Protein 8W90 (pdb70)

Organism: Homo sapiens (NCBI:txid9606)

Secondary structure (DSSP, 8-state):
---EEEE--EEEETT--EEEEEEE--TTS-EEEEEE-TTS--EEEEEE-TTSS-EEE-GGGTTT-EEEEETTTTEEEEEE-S--GGG-EEEEEEE--TT--TTT----SEE---EEEEEE-/-EEEEEETTS-EEE--B-SSSS---EEEEETT--EEEETTEE---SS--TTTTTEE--GGGGGGTB--EEE-S--GGG-EEEEEEETTEEEEEEEEEEEEEES-SS-EETT--EEEEEE--TT---EEEEE-TT--EEEESSEEEES---GGG-EEEEEEEEETTEEEEEEEEE-EE-/----EEEEE--EEEETT--EEEEEEEE----SS-EEEEEE-TTS--EEEEEE-TTSS-EEE-GGGTTT-EEEEETTTTEEEEEE-S--GGG-EEEEEEE--TT--TTT----SEE---EEEEEE-/-EEEEEETTS-EEE--B-----EEEEETT--EEEETTEE----TT-EE--GGGGGGTB--EEE-S--GGG-EEEEEEETTEEEEEEEEEEEEEE----EETTS-EEEEEE--TT---EEEEE-TTS-EEEESSEEEESS--GGG-EEEEEEEEETTEEEEEEEEE-EE-/--EEEEE---EEETT--EEEEEEEE-TTGGGS-EEEEEE-TTS--EEEEEE-TTSS-EEE-GGGTTT-EEEEETTTTEEEEEE-S--GGG-EEEEEEE--TT--TTT----SEE---EEEEEE-/-EEEEEETTS-EEE--B---EEEEETT--EEEE--TTTTSEE--HHHHTTTB--EEE-S--GGG-EEEEEEETTEEEEEEEEEEEEEESS-SEE-TT--EEEEEE--TT---EEEEE-SSS-EEE-SSEEEE------EEEEEEEEETTEEEEEEEEEEE-

Nearest PDB structures (foldseek):
  8w90-assembly2_C  TM=1.008E+00  e=2.886E-25  Vicugna pacos
  8w90-assembly3_E  TM=9.971E-01  e=1.646E-23  Vicugna pacos
  8w90-assembly1_A  TM=9.987E-01  e=4.840E-23  Vicugna pacos
  8stl-assembly4_D  TM=9.231E-01  e=1.331E-16  Lama glama
  5wnb-assembly1_H  TM=8.657E-01  e=1.473E-13  Homo sapiens

InterPro domains:
  IPR000973 T-cell surface antigen CD4 [PR00692] (210-230)
  IPR000973 T-cell surface antigen CD4 [PR00692] (237-254)
  IPR000973 T-cell surface antigen CD4 [PR00692] (271-286)
  IPR000973 T-cell surface antigen CD4 [PR00692] (286-302)
  IPR000973 T-cell surface antigen CD4 [PR00692] (308-323)
  IPR000973 T-cell surface antigen CD4 [PR00692] (356-373)
  IPR003598 Immunoglobulin subtype 2 [SM00408] (32-116)
  IPR003598 Immunoglobulin subtype 2 [SM00408] (134-191)
  IPR003599 Immunoglobulin domain subtype [SM00409] (26-123)
  IPR003599 Immunoglobulin domain subtype [SM00409] (128-202)
  IPR003599 Immunoglobulin domain subtype [SM00409] (208-317)
  IPR007110 Immunoglobulin-like domain [PS50835] (20-119)
  IPR008424 Immunoglobulin C2-set [PF05790] (126-202)
  IPR008424 Immunoglobulin C2-set [PF05790] (317-389)
  IPR013106 Immunoglobulin V-set domain [SM00406] (36-111)
  IPR013151 Immunoglobulin-like beta-sandwich domain [PF00047] (29-119)
  IPR013783 Immunoglobulin-like fold [G3DSA:2.60.40.10] (23-123)
  IPR013783 Immunoglobulin-like fold [G3DSA:2.60.40.10] (124-198)
  IPR013783 Immunoglobulin-like fold [G3DSA:2.60.40.10] (206-316)
  IPR013783 Immunoglobulin-like fold [G3DSA:2.60.40.10] (317-388)

Sequence (878 aa):
EVQLVESGGGLVQAGGSLRLSCAASISSVAMGWFRQAPEKEREFVAAITWSGDYTNVADSMKGRFTISRDNARKTVSLQLTNLKPEDTAVYYCAADLRGGSIYGTADYVYWGQGTQVTVSSKKVVLGKKGDTVELTCTASQKKSIQFHWKNSNQIKILGNQGSFLTKGPSKLNDRADSRRSLWDQGNFPLIIKNLKIEDSDTYICEVEDQKEEVQLLVFGLTANSDTHLLQGQSLTLTLESPPGSSPSVQCRSPRGKNIQGGKTLSVSQLELQDSGTWTCTVLQNQKKVEFKIDIVVLAMGEVQLVESGGGLVQAGGSLRLSCAASGRISSVAMGWFRQAPEKEREFVAAITWSGDYTNVADSMKGRFTISRDNARKTVSLQLTNLKPEDTAVYYCAADLRGGSIYGTADYVYWGQGTQVTVSSKKVVLGKKGDTVELTCTAKSIQFHWKNSNQIKILGNQGSFLKLNDRADSRRSLWDQGNFPLIIKNLKIEDSDTYICEVEDQKEEVQLLVFGLTANSTHLLQGQSLTLTLESPPGSSPSVQCRSPRGKNIQGGKTLSVSQLELQDSGTWTCTVLQNQKKVEFKIDIVVLAEVQLVESGGGLVQAGGSLRLSCAASGRTISSVAMGWFRQAPEKEREFVAAITWSGDYTNVADSMKGRFTISRDNARKTVSLQLTNLKPEDTAVYYCAADLRGGSIYGTADYVYWGQGTQVTVSSKKVVLGKKGDTVELTCTAIQFHWKNSNQIKILGNSKLNDRADSRRSLWDQGNFPLIIKNLKIEDSDTYICEVEDQKEEVQLLVFGLTANSDTHLLQGQSLTLTLESPPGSSPSVQCRSPRGKNIQGGKTLSVSQLQDSGTWTCTVLQNQKKVEFKIDIVVL

Solvent-accessible surface area: 43364 Å² total; per-residue (Å²): 182,31,107,14,95,20,64,38,30,34,134,26,120,47,52,27,75,28,139,0,29,0,50,6,82,103,52,83,30,9,4,0,0,9,26,70,20,113,188,129,147,127,63,23,0,0,0,4,0,91,38,28,99,20,56,10,14,5,40,82,4,116,83,43,1,82,13,56,37,52,51,103,184,93,26,0,5,0,58,0,47,80,2,77,59,135,2,38,3,37,0,44,0,0,0,29,12,200,62,16,3,0,13,6,31,33,117,7,59,51,81,9,173,23,20,83,0,50,9,43,127,119,54,21,7,19,4,60,108,48,68,73,13,18,0,8,5,46,14,93,102,92,93,50,49,103,8,39,0,31,19,0,19,54,97,98,2,7,2,13,152,27,61,86,25,96,188,39,150,46,63,7,64,125,25,17,90,16,64,146,88,9,17,46,2,0,9,0,4,0,22,0,100,88,3,76,13,70,0,0,1,0,0,0,1,44,9,118,141,109,114,58,40,0,15,0,15,0,0,4,25,74,22,89,40,154,97,92,15,92,82,42,83,54,0,40,3,53,4,71,25,4,25,16,10,60,6,51,6,94,0,108,9,54,125,42,119,65,47,156,31,35,84,75,10,88,27,97,108,0,61,70,119,4,45,28,63,6,10,1,39,0,72,9,81,145,18,148,25,87,16,124,32,106,6,68,9,84,112,213,60,106,49,97,10,96,17,62,38,31,30,134,16,144,35,47,23,66,41,136,0,18,0,49,23,50,26,225,43,53,85,33,9,7,0,0,6,20,67,22,101,188,125,160,126,78,18,0,0,0,4,0,96,30,26,97,22,54,13,16,5,38,68,1,111,83,48,1,79,14,64,39,56,40,98,177,72,16,0,10,0,62,0,47,68,0,93,74,157,5,39,3,37,0,48,0,0,6,33,11,185,53,21,13,0,10,3,27,29,114,6,47,90,84,9,175,23,20,81,0,51,9,49,134,120,28,22,7,21,5,57,111,47,67,81,12,20,0,9,3,41,75,135,61,72,115,10,38,0,32,18,0,20,58,87,102,18,5,3,23,184,25,71,96,227,109,19,123,126,26,13,93,18,64,149,88,10,18,49,17,3,10,0,4,0,24,0,101,84,4,97,10,96,8,0,5,0,4,0,1,48,11,116,130,92,116,53,39,2,15,0,15,0,0,6,23,87,22,83,56,140,91,12,51,81,47,84,53,0,37,5,61,5,80,20,1,24,14,11,69,8,53,3,98,2,110,5,55,66,43,77,81,49,152,30,34,77,85,12,77,18,86,130,4,102,75,125,1,44,29,66,2,9,0,36,0,72,8,76,168,33,134,22,87,17,123,30,105,7,72,7,86,88,99,13,119,4,86,13,62,43,30,30,127,18,110,44,49,25,61,30,135,0,38,0,56,10,57,20,189,64,3,43,80,20,8,2,0,0,15,22,52,35,109,178,150,160,144,76,23,0,0,0,3,0,94,36,26,95,26,56,12,17,6,41,77,1,107,82,36,1,81,14,50,34,52,42,96,170,74,34,0,12,0,46,0,50,78,2,82,62,136,2,50,7,34,0,45,0,0,0,27,10,161,44,8,13,0,14,2,24,21,103,13,60,58,67,10,127,21,18,118,0,49,8,31,115,140,77,23,37,22,5,59,110,45,69,84,20,77,3,85,9,106,84,98,71,6,33,0,41,14,0,18,66,84,127,22,39,37,104,64,134,11,125,122,40,17,84,16,109,196,90,45,58,145,149,15,37,4,3,0,30,0,94,84,4,104,10,97,7,0,6,0,4,10,2,25,22,116,120,122,103,96,55,3,13,0,14,0,0,6,19,91,31,98,62,95,35,115,15,92,136,52,82,64,3,43,5,39,2,79,34,2,29,14,16,78,15,39,1,62,0,100,3,62,153,35,92,75,26,118,24,23,127,63,5,59,2,41,112,20,144,10,51,28,62,5,13,0,36,0,79,11,77,173,99,139,20,79,17,126,24,91,4,57,22,130

Foldseek 3Di:
DKAKAKDWADEAAAQAKTKIKIAMVALQKKKFKWWADPPGDIGGAKIAGSPRPDIDGPPVCPPAKDKGADRVRRMIMIMGGNDDQVPFTFMKMFIHPVPDDRVPDDPGDDIHPTGTHGYDD/DAEDEAEAQAKDKAKDFDPDQAAAWKWKAFPVRHTAAIPVGGPPPPDDDPQPPFWDFDNVRRGGRITMIMGGNDDQVVFTWMWMDGPHDIDIYGYWYKYWDWPDDPAAEFFAKIKIAIHTHPPFWKKKWKAFLVGDIDIDTRIDMGRGDHQSRFAKMKMWIAGPNDIDIDIDGHHYDD/DQDKAKAKDWADEDEAQAKTKMKIFIDGDFLQKKKFKWWDDPPGDIGGAKIAGSVRPDMDGDPVCPPAKDKGADRVRRMIMIMGGNHDQVNWTWMKMFIHPVPDDRVPDDPGDDIHPTGTHGYDD/DAEDEAEAQAKDKAKDFDQAAWKWKDFPVRHTAAIPVGGPPVLPPQWDWDNVCRRVRITMIMGGNDDQVPFTWMWMDGDPDIDIYGYWYKYKDWPDPAAEFQAKIKIAIHTHPPFWKKKWKAFQVGDIDIDTRIDMDGGDDQSRAAKMKMWIAGPNDIDIDIDGHHYYD/DKAKAKDWADEDEQQAKIKMKIAMDDPCQLQKKKAKWWAAPPGDIGGAKIAGSPRPDMDGDPVCPPAKDKGADVVRRMIMIMGGNDDQVPWTWMKMAIHPVPDDRVPDDPGDDIYDTDTHGYDD/DAEDEAEAQAKDKAKDFDAWKFKAWPVRDTPDTCDPLPPQWDFDVVCVVVGITIIMGGNDDQVVFTWMWIAHPNDIDIYTYWYKYKDKPDDQEEEAQAKTKMAMDTHPPFWKWKWKAFPVGDIFTGTRMGMRGGHVSFAKMWMWIAGPNDIDIDIDGHHYD

Structure (mmCIF, N/CA/C/O backbone):
data_8W90
#
_entry.id   8W90
#
_cell.length_a   47.082
_cell.length_b   141.978
_cell.length_c   81.662
_cell.angle_alpha   90.000
_cell.angle_beta   97.931
_cell.angle_gamma   90.000
#
_symmetry.space_group_name_H-M   'P 1 21 1'
#
loop_
_entity.id
_entity.type
_entity.pdbx_description
1 polymer NB457
2 polymer 'T-cell surface glycoprotein CD4'
3 water water
#
loop_
_atom_site.group_PDB
_atom_site.id
_atom_site.type_symbol
_atom_site.label_atom_id
_atom_site.label_alt_id
_atom_site.label_comp_id
_atom_site.label_asym_id
_atom_site.label_entity_id
_atom_site.label_seq_id
_atom_site.pdbx_PDB_ins_code
_atom_site.Cartn_x
_atom_site.Cartn_y
_atom_site.Cartn_z
_atom_site.occupancy
_atom_site.B_iso_or_equiv
_atom_site.auth_seq_id
_atom_site.auth_comp_id
_atom_site.auth_asym_id
_atom_site.auth_atom_id
_atom_site.pdbx_PDB_model_num
ATOM 1 N N . GLU A 1 3 ? 12.91173 46.22944 39.48039 1.000 62.82452 1 GLU A N 1
ATOM 2 C CA . GLU A 1 3 ? 11.77890 47.06487 39.86690 1.000 55.85105 1 GLU A CA 1
ATOM 3 C C . GLU A 1 3 ? 11.48467 48.11793 38.80389 1.000 53.79875 1 GLU A C 1
ATOM 4 O O . GLU A 1 3 ? 12.37458 48.82482 38.33580 1.000 51.86195 1 GLU A O 1
ATOM 10 N N . VAL A 1 4 ? 10.21472 48.21659 38.43813 1.000 51.94025 2 VAL A N 1
ATOM 11 C CA . VAL A 1 4 ? 9.74062 49.14755 37.42447 1.000 45.87348 2 VAL A CA 1
ATOM 12 C C . VAL A 1 4 ? 8.46943 49.78680 37.96484 1.000 41.49506 2 VAL A C 1
ATOM 13 O O . VAL A 1 4 ? 7.62635 49.09638 38.54303 1.000 48.10461 2 VAL A O 1
ATOM 17 N N . GLN A 1 5 ? 8.34903 51.10273 37.81970 1.000 45.87596 3 GLN A N 1
ATOM 18 C CA . GLN A 1 5 ? 7.13090 51.81732 38.17613 1.000 40.39044 3 GLN A CA 1
ATOM 19 C C . GLN A 1 5 ? 6.38301 52.19828 36.90726 1.000 34.99427 3 GLN A C 1
ATOM 20 O O . GLN A 1 5 ? 6.98852 52.66580 35.93953 1.000 40.78478 3 GLN A O 1
ATOM 26 N N . LEU A 1 6 ? 5.06550 51.99633 36.91767 1.000 34.62240 4 LEU A N 1
ATOM 27 C CA . LEU A 1 6 ? 4.20146 52.31749 35.78772 1.000 29.71304 4 LEU A CA 1
ATOM 28 C C . LEU A 1 6 ? 3.11284 53.27428 36.25124 1.000 29.30589 4 LEU A C 1
ATOM 29 O O . LEU A 1 6 ? 2.38915 52.96883 37.20026 1.000 32.19447 4 LEU A O 1
ATOM 34 N N . VAL A 1 7 ? 2.97999 54.40588 35.56146 1.000 30.17428 5 VAL A N 1
ATOM 35 C CA . VAL A 1 7 ? 2.03412 55.46528 35.93585 1.000 31.64088 5 VAL A CA 1
ATOM 36 C C . VAL A 1 7 ? 1.22511 55.80547 34.69423 1.000 32.55718 5 VAL A C 1
ATOM 37 O O . VAL A 1 7 ? 1.78202 56.30903 33.70977 1.000 34.72248 5 VAL A O 1
ATOM 41 N N . GLU A 1 8 ? -0.07676 55.51269 34.72513 1.000 29.83745 6 GLU A N 1
ATOM 42 C CA . GLU A 1 8 ? -0.95334 55.82146 33.60051 1.000 30.96819 6 GLU A CA 1
ATOM 43 C C . GLU A 1 8 ? -1.43029 57.27034 33.66965 1.000 32.36815 6 GLU A C 1
ATOM 44 O O . GLU A 1 8 ? -1.44646 57.89614 34.73128 1.000 32.60916 6 GLU A O 1
ATOM 50 N N . SER A 1 9 ? -1.84236 57.79923 32.52081 1.000 29.75704 7 SER A N 1
ATOM 51 C CA . SER A 1 9 ? -2.50357 59.09830 32.52230 1.000 29.93177 7 SER A CA 1
ATOM 52 C C . SER A 1 9 ? -3.37267 59.21767 31.27957 1.000 29.28154 7 SER A C 1
ATOM 53 O O . SER A 1 9 ? -3.17004 58.51686 30.28591 1.000 28.04936 7 SER A O 1
ATOM 56 N N . GLY A 1 10 ? -4.37415 60.09332 31.36369 1.000 28.74632 8 GLY A N 1
ATOM 57 C CA . GLY A 1 10 ? -5.20800 60.40874 30.22211 1.000 26.36312 8 GLY A CA 1
ATOM 58 C C . GLY A 1 10 ? -6.64684 59.95494 30.33181 1.000 28.12414 8 GLY A C 1
ATOM 59 O O . GLY A 1 10 ? -7.44262 60.28331 29.44555 1.000 22.88096 8 GLY A O 1
ATOM 60 N N . GLY A 1 11 ? -7.00654 59.18544 31.35409 1.000 26.58834 9 GLY A N 1
ATOM 61 C CA . GLY A 1 11 ? -8.39583 58.81506 31.52524 1.000 25.69076 9 GLY A CA 1
ATOM 62 C C . GLY A 1 11 ? -9.25189 60.02335 31.87096 1.000 27.10422 9 GLY A C 1
ATOM 63 O O . GLY A 1 11 ? -8.76780 61.11918 32.15003 1.000 25.61489 9 GLY A O 1
ATOM 64 N N . GLY A 1 12 ? -10.55800 59.80229 31.84191 1.000 23.58999 10 GLY A N 1
ATOM 65 C CA . GLY A 1 12 ? -11.52351 60.82419 32.19359 1.000 26.39274 10 GLY A CA 1
ATOM 66 C C . GLY A 1 12 ? -12.86744 60.49948 31.57036 1.000 26.37009 10 GLY A C 1
ATOM 67 O O . GLY A 1 12 ? -13.11440 59.36951 31.14116 1.000 26.11589 10 GLY A O 1
ATOM 68 N N . LEU A 1 13 ? -13.71767 61.51800 31.52726 1.000 24.46050 11 LEU A N 1
ATOM 69 C CA . LEU A 1 13 ? -15.08292 61.39397 31.04043 1.000 25.33019 11 LEU A CA 1
ATOM 70 C C . LEU A 1 13 ? -15.13384 61.91177 29.60776 1.000 26.97811 11 LEU A C 1
ATOM 71 O O . LEU A 1 13 ? -14.88343 63.09681 29.36553 1.000 25.90307 11 LEU A O 1
ATOM 76 N N . VAL A 1 14 ? -15.48572 61.04198 28.66350 1.000 25.52848 12 VAL A N 1
ATOM 77 C CA . VAL A 1 14 ? -15.38875 61.36653 27.24725 1.000 25.03312 12 VAL A CA 1
ATOM 78 C C . VAL A 1 14 ? -16.70145 61.01593 26.55629 1.000 28.40435 12 VAL A C 1
ATOM 79 O O . VAL A 1 14 ? -17.60148 60.41519 27.14374 1.000 30.65313 12 VAL A O 1
ATOM 83 N N . GLN A 1 15 ? -16.80289 61.40964 25.28908 1.000 28.62730 13 GLN A N 1
ATOM 84 C CA . GLN A 1 15 ? -18.04091 61.29092 24.53012 1.000 29.14653 13 GLN A CA 1
ATOM 85 C C . GLN A 1 15 ? -17.99264 60.09138 23.59199 1.000 31.31174 13 GLN A C 1
ATOM 86 O O . GLN A 1 15 ? -16.96159 59.81152 22.97701 1.000 33.07899 13 GLN A O 1
ATOM 92 N N . ALA A 1 16 ? -19.12634 59.39990 23.47448 1.000 37.00792 14 ALA A N 1
ATOM 93 C CA . ALA A 1 16 ? -19.25228 58.33383 22.49168 1.000 42.53358 14 ALA A CA 1
ATOM 94 C C . ALA A 1 16 ? -18.94019 58.87921 21.10654 1.000 33.81227 14 ALA A C 1
ATOM 95 O O . ALA A 1 16 ? -19.31134 60.00499 20.77159 1.000 32.03582 14 ALA A O 1
ATOM 97 N N . GLY A 1 17 ? -18.22544 58.08216 20.31202 1.000 34.25676 15 GLY A N 1
ATOM 98 C CA . GLY A 1 17 ? -17.78135 58.50377 19.00498 1.000 36.95762 15 GLY A CA 1
ATOM 99 C C . GLY A 1 17 ? -16.45009 59.21555 19.00388 1.000 38.08309 15 GLY A C 1
ATOM 100 O O . GLY A 1 17 ? -15.86865 59.41325 17.93011 1.000 41.47036 15 GLY A O 1
ATOM 101 N N . GLY A 1 18 ? -15.93582 59.58689 20.17397 1.000 34.26211 16 GLY A N 1
ATOM 102 C CA . GLY A 1 18 ? -14.71832 60.35857 20.25442 1.000 36.20402 16 GLY A CA 1
ATOM 103 C C . GLY A 1 18 ? -13.46595 59.50375 20.26302 1.000 33.54211 16 GLY A C 1
ATOM 104 O O . GLY A 1 18 ? -13.49532 58.27170 20.18547 1.000 33.28116 16 GLY A O 1
ATOM 105 N N . SER A 1 19 ? -12.33599 60.19494 20.35896 1.000 35.24488 17 SER A N 1
ATOM 106 C CA . SER A 1 19 ? -11.02932 59.56697 20.43464 1.000 31.64635 17 SER A CA 1
ATOM 107 C C . SER A 1 19 ? -10.33109 60.00584 21.71426 1.000 30.59820 17 SER A C 1
ATOM 108 O O . SER A 1 19 ? -10.58916 61.09299 22.24136 1.000 30.16510 17 SER A O 1
ATOM 111 N N . LEU A 1 20 ? -9.45271 59.14387 22.21418 1.000 31.78808 18 LEU A N 1
ATOM 112 C CA . LEU A 1 20 ? -8.74026 59.38385 23.46014 1.000 30.05314 18 LEU A CA 1
ATOM 113 C C . LEU A 1 20 ? -7.38581 58.69203 23.38033 1.000 32.29150 18 LEU A C 1
ATOM 114 O O . LEU A 1 20 ? -7.30060 57.55177 22.91709 1.000 31.54681 18 LEU A O 1
ATOM 119 N N . ARG A 1 21 ? -6.33242 59.37329 23.82795 1.000 28.91798 19 ARG A N 1
ATOM 120 C CA . ARG A 1 21 ? -4.99996 58.77917 23.87956 1.000 32.68494 19 ARG A CA 1
ATOM 121 C C . ARG A 1 21 ? -4.61155 58.63693 25.34465 1.000 29.89850 19 ARG A C 1
ATOM 122 O O . ARG A 1 21 ? -4.64745 59.61737 26.09565 1.000 32.58443 19 ARG A O 1
ATOM 130 N N . LEU A 1 22 ? -4.30164 57.42007 25.75635 1.000 26.37169 20 LEU A N 1
ATOM 131 C CA . LEU A 1 22 ? -3.79863 57.13457 27.09146 1.000 25.94691 20 LEU A CA 1
ATOM 132 C C . LEU A 1 22 ? -2.29007 56.96041 27.02704 1.000 29.83318 20 LEU A C 1
ATOM 133 O O . LEU A 1 22 ? -1.75295 56.46596 26.03632 1.000 29.09411 20 LEU A O 1
ATOM 138 N N . SER A 1 23 ? -1.61028 57.34754 28.09754 1.000 29.37929 21 SER A N 1
ATOM 139 C CA . SER A 1 23 ? -0.17110 57.20002 28.16378 1.000 28.71305 21 SER A CA 1
ATOM 140 C C . SER A 1 23 ? 0.20773 56.47881 29.44558 1.000 32.23477 21 SER A C 1
ATOM 141 O O . SER A 1 23 ? -0.54670 56.44368 30.42003 1.000 33.14605 21 SER A O 1
ATOM 144 N N . CYS A 1 24 ? 1.39078 55.87843 29.42048 1.000 32.87698 22 CYS A N 1
ATOM 145 C CA . CYS A 1 24 ? 1.93042 55.18295 30.57622 1.000 32.85515 22 CYS A CA 1
ATOM 146 C C . CYS A 1 24 ? 3.40762 55.51085 30.65681 1.000 36.33779 22 CYS A C 1
ATOM 147 O O . CYS A 1 24 ? 4.13707 55.28387 29.68853 1.000 33.63077 22 CYS A O 1
ATOM 150 N N . ALA A 1 25 ? 3.83600 56.08424 31.77998 1.000 36.31417 23 ALA A N 1
ATOM 151 C CA . ALA A 1 25 ? 5.23656 56.42899 31.99480 1.000 39.29758 23 ALA A CA 1
ATOM 152 C C . ALA A 1 25 ? 5.87111 55.35271 32.85925 1.000 40.89254 23 ALA A C 1
ATOM 153 O O . ALA A 1 25 ? 5.31809 54.98258 33.90073 1.000 40.61085 23 ALA A O 1
ATOM 155 N N . ALA A 1 26 ? 7.00969 54.83390 32.40803 1.000 38.94194 24 ALA A N 1
ATOM 156 C CA . ALA A 1 26 ? 7.73314 53.77987 33.10026 1.000 39.84033 24 ALA A CA 1
ATOM 157 C C . ALA A 1 26 ? 8.98461 54.36345 33.74078 1.000 46.84529 24 ALA A C 1
ATOM 158 O O . ALA A 1 26 ? 9.63360 55.24048 33.16379 1.000 47.08399 24 ALA A O 1
ATOM 160 N N . SER A 1 27 ? 9.32083 53.87560 34.93052 1.000 44.49486 25 SER A N 1
ATOM 161 C CA . SER A 1 27 ? 10.49207 54.37024 35.65705 1.000 44.00270 25 SER A CA 1
ATOM 162 C C . SER A 1 27 ? 11.02949 53.29666 36.58933 1.000 54.59813 25 SER A C 1
ATOM 163 O O . SER A 1 27 ? 10.88700 52.10386 36.31914 1.000 54.82227 25 SER A O 1
ATOM 166 N N . ILE A 1 31 ? 11.16654 49.54576 30.74230 1.000 66.27456 29 ILE A N 1
ATOM 167 C CA . ILE A 1 31 ? 12.49212 49.83130 30.20580 1.000 62.70353 29 ILE A CA 1
ATOM 168 C C . ILE A 1 31 ? 12.52133 49.45136 28.72513 1.000 59.95639 29 ILE A C 1
ATOM 169 O O . ILE A 1 31 ? 11.62498 48.76618 28.22556 1.000 58.49860 29 ILE A O 1
ATOM 174 N N . SER A 1 32 ? 13.55676 49.90881 28.02193 1.000 59.60168 30 SER A N 1
ATOM 175 C CA . SER A 1 32 ? 13.62189 49.75813 26.57485 1.000 56.94780 30 SER A CA 1
ATOM 176 C C . SER A 1 32 ? 13.89130 48.32748 26.12251 1.000 56.22941 30 SER A C 1
ATOM 177 O O . SER A 1 32 ? 14.03170 48.10955 24.91526 1.000 55.86324 30 SER A O 1
ATOM 180 N N . SER A 1 33 ? 13.96132 47.35503 27.03430 1.000 58.32230 31 SER A N 1
ATOM 181 C CA . SER A 1 33 ? 14.24473 45.97164 26.67103 1.000 53.99417 31 SER A CA 1
ATOM 182 C C . SER A 1 33 ? 13.06459 45.02244 26.84819 1.000 43.76693 31 SER A C 1
ATOM 183 O O . SER A 1 33 ? 13.21894 43.82338 26.57910 1.000 45.41504 31 SER A O 1
ATOM 186 N N . VAL A 1 34 ? 11.89722 45.49873 27.28434 1.000 42.99799 32 VAL A N 1
ATOM 187 C CA . VAL A 1 34 ? 10.80728 44.58654 27.61607 1.000 32.62608 32 VAL A CA 1
ATOM 188 C C . VAL A 1 34 ? 9.53766 44.94434 26.85485 1.000 35.50036 32 VAL A C 1
ATOM 189 O O . VAL A 1 34 ? 9.28972 46.09822 26.48659 1.000 35.53601 32 VAL A O 1
ATOM 193 N N . ALA A 1 35 ? 8.71267 43.92370 26.64378 1.000 29.50001 33 ALA A N 1
ATOM 194 C CA . ALA A 1 35 ? 7.38482 44.11808 26.08809 1.000 29.56912 33 ALA A CA 1
ATOM 195 C C . ALA A 1 35 ? 6.50731 44.91031 27.05523 1.000 30.27041 33 ALA A C 1
ATOM 196 O O . ALA A 1 35 ? 6.68029 44.85913 28.27943 1.000 28.61905 33 ALA A O 1
ATOM 198 N N . MET A 1 36 ? 5.56931 45.66641 26.49038 1.000 23.91610 34 MET A N 1
ATOM 199 C CA . MET A 1 36 ? 4.58024 46.40247 27.27472 1.000 23.35298 34 MET A CA 1
ATOM 200 C C . MET A 1 36 ? 3.18707 46.17033 26.70322 1.000 26.09738 34 MET A C 1
ATOM 201 O O . MET A 1 36 ? 3.02651 45.84196 25.52122 1.000 26.86624 34 MET A O 1
ATOM 206 N N . GLY A 1 37 ? 2.16571 46.33903 27.55354 1.000 23.95393 35 GLY A N 1
ATOM 207 C CA . GLY A 1 37 ? 0.80855 46.04281 27.13714 1.000 24.33268 35 GLY A CA 1
ATOM 208 C C . GLY A 1 37 ? -0.21049 46.90604 27.85460 1.000 24.29739 35 GLY A C 1
ATOM 209 O O . GLY A 1 37 ? 0.08895 47.55108 28.86509 1.000 22.79375 35 GLY A O 1
ATOM 210 N N . TRP A 1 38 ? -1.42021 46.91704 27.29674 1.000 20.28858 36 TRP A N 1
ATOM 211 C CA . TRP A 1 38 ? -2.58245 47.56264 27.89195 1.000 20.28829 36 TRP A CA 1
ATOM 212 C C . TRP A 1 38 ? -3.68016 46.52786 28.10291 1.000 21.02629 36 TRP A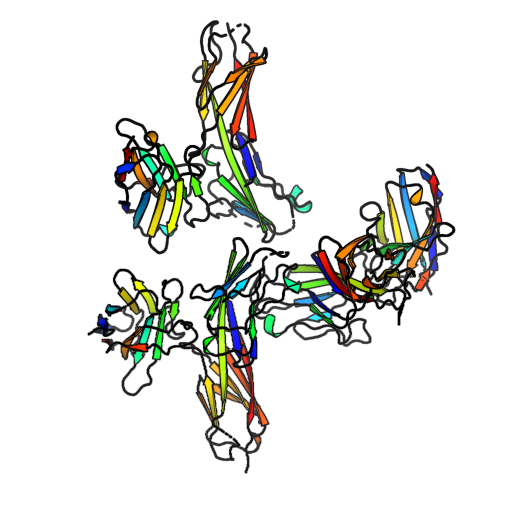 C 1
ATOM 213 O O . TRP A 1 38 ? -3.86726 45.62322 27.27292 1.000 24.13205 36 TRP A O 1
ATOM 224 N N . PHE A 1 39 ? -4.38457 46.67089 29.22020 1.000 21.71718 37 PHE A N 1
ATOM 225 C CA . PHE A 1 39 ? -5.50521 45.83160 29.62454 1.000 19.59020 37 PHE A CA 1
ATOM 226 C C . PHE A 1 39 ? -6.62490 46.74536 30.10048 1.000 20.16870 37 PHE A C 1
ATOM 227 O O . PHE A 1 39 ? -6.40505 47.92792 30.37261 1.000 21.37396 37 PHE A O 1
ATOM 235 N N . ARG A 1 40 ? -7.83901 46.19535 30.22903 1.000 20.60351 38 ARG A N 1
ATOM 236 C CA . ARG A 1 40 ? -8.92190 47.00126 30.78020 1.000 18.99478 38 ARG A CA 1
ATOM 237 C C . ARG A 1 40 ? -9.85725 46.12030 31.59428 1.000 21.25663 38 ARG A C 1
ATOM 238 O O . ARG A 1 40 ? -10.00980 44.92364 31.33381 1.000 22.90941 38 ARG A O 1
ATOM 246 N N . GLN A 1 41 ? -10.50325 46.72914 32.58533 1.000 24.82363 39 GLN A N 1
ATOM 247 C CA . GLN A 1 41 ? -11.44396 45.96811 33.39678 1.000 23.45461 39 GLN A CA 1
ATOM 248 C C . GLN A 1 41 ? -12.61521 46.85931 33.76521 1.000 25.58550 39 GLN A C 1
ATOM 249 O O . GLN A 1 41 ? -12.43157 47.94587 34.32256 1.000 24.66099 39 GLN A O 1
ATOM 255 N N . ALA A 1 42 ? -13.79062 46.40393 33.43997 1.000 23.19589 40 ALA A N 1
ATOM 256 C CA . ALA A 1 42 ? -15.01745 47.05487 33.86932 1.000 23.43252 40 ALA A CA 1
ATOM 257 C C . ALA A 1 42 ? -15.51752 46.43834 35.17545 1.000 26.12725 40 ALA A C 1
ATOM 258 O O . ALA A 1 42 ? -15.05206 45.36569 35.59282 1.000 24.75495 40 ALA A O 1
ATOM 260 N N . PRO A 1 43 ? -16.43625 47.11658 35.87750 1.000 25.48587 41 PRO A N 1
ATOM 261 C CA . PRO A 1 43 ? -16.92935 46.58816 37.15529 1.000 26.84073 41 PRO A CA 1
ATOM 262 C C . PRO A 1 43 ? -17.56757 45.22187 36.99368 1.000 25.46534 41 PRO A C 1
ATOM 263 O O . PRO A 1 43 ? -18.33170 44.97887 36.05370 1.000 28.31122 41 PRO A O 1
ATOM 267 N N . GLU A 1 44 ? -17.22929 44.32835 37.92660 1.000 26.06152 42 GLU A N 1
ATOM 268 C CA . GLU A 1 44 ? -17.76606 42.96404 37.98888 1.000 26.67825 42 GLU A CA 1
ATOM 269 C C . GLU A 1 44 ? -17.63196 42.23801 36.65211 1.000 26.92790 42 GLU A C 1
ATOM 270 O O . GLU A 1 44 ? -18.52218 41.50114 36.22622 1.000 29.03209 42 GLU A O 1
ATOM 276 N N . LYS A 1 45 ? -16.49283 42.43657 35.98811 1.000 24.96033 43 LYS A N 1
ATOM 277 C CA . LYS A 1 45 ? -16.16340 41.71957 34.76674 1.000 29.22714 43 LYS A CA 1
ATOM 278 C C . LYS A 1 45 ? -14.68297 41.37429 34.79771 1.000 25.40684 43 LYS A C 1
ATOM 279 O O . LYS A 1 45 ? -13.88987 42.02545 35.48212 1.000 26.87206 43 LYS A O 1
ATOM 285 N N . GLU A 1 46 ? -14.30549 40.37803 34.00260 1.000 26.08552 44 GLU A N 1
ATOM 286 C CA . GLU A 1 46 ? -12.91076 39.95236 33.97000 1.000 26.16564 44 GLU A CA 1
ATOM 287 C C . GLU A 1 46 ? -12.02527 41.00407 33.30344 1.000 26.06815 44 GLU A C 1
ATOM 288 O O . GLU A 1 46 ? -12.46150 41.76689 32.43659 1.000 27.28855 44 GLU A O 1
ATOM 294 N N . ARG A 1 47 ? -10.76142 41.04622 33.72523 1.000 26.95743 45 ARG A N 1
ATOM 295 C CA . ARG A 1 47 ? -9.78081 41.87663 33.04175 1.000 23.26746 45 ARG A CA 1
ATOM 296 C C . ARG A 1 47 ? -9.53825 41.34152 31.63180 1.000 27.59232 45 ARG A C 1
ATOM 297 O O . ARG A 1 47 ? -9.42919 40.13131 31.41968 1.000 28.00016 45 ARG A O 1
ATOM 305 N N . GLU A 1 48 ? -9.43375 42.25390 30.66709 1.000 24.81336 46 GLU A N 1
ATOM 306 C CA . GLU A 1 48 ? -9.43396 41.91816 29.24701 1.000 26.52855 46 GLU A CA 1
ATOM 307 C C . GLU A 1 48 ? -8.15352 42.43586 28.59830 1.000 22.33247 46 GLU A C 1
ATOM 308 O O . GLU A 1 48 ? -7.76194 43.58683 28.82918 1.000 21.22239 46 GLU A O 1
ATOM 314 N N . PHE A 1 49 ? -7.49456 41.58852 27.80321 1.000 24.35044 47 PHE A N 1
ATOM 315 C CA . PHE A 1 49 ? -6.34050 42.03295 27.02374 1.000 22.50350 47 PHE A CA 1
ATOM 316 C C . PHE A 1 49 ? -6.78218 43.03905 25.96319 1.000 22.10649 47 PHE A C 1
ATOM 317 O O . PHE A 1 49 ? -7.75320 42.80373 25.24010 1.000 24.53218 47 PHE A O 1
ATOM 325 N N . VAL A 1 50 ? -6.06685 44.14969 25.84472 1.000 19.46435 48 VAL A N 1
ATOM 326 C CA . VAL A 1 50 ? -6.34676 45.15590 24.82479 1.000 20.25505 48 VAL A CA 1
ATOM 327 C C . VAL A 1 50 ? -5.25493 45.19081 23.75093 1.000 24.22225 48 VAL A C 1
ATOM 328 O O . VAL A 1 50 ? -5.53912 45.02020 22.56147 1.000 23.12961 48 VAL A O 1
ATOM 332 N N . ALA A 1 51 ? -3.99150 45.36238 24.14960 1.000 22.05956 49 ALA A N 1
ATOM 333 C CA . ALA A 1 51 ? -2.93795 45.49837 23.14127 1.000 19.48861 49 ALA A CA 1
ATOM 334 C C . ALA A 1 51 ? -1.57471 45.26368 23.77145 1.000 22.29187 49 ALA A C 1
ATOM 335 O O . ALA A 1 51 ? -1.39421 45.44686 24.97556 1.000 24.61663 49 ALA A O 1
ATOM 337 N N . ALA A 1 52 ? -0.60748 44.88046 22.92727 1.000 23.38648 50 ALA A N 1
ATOM 338 C CA . ALA A 1 52 ? 0.77541 44.65577 23.34337 1.000 27.13751 50 ALA A CA 1
ATOM 339 C C . ALA A 1 52 ? 1.71315 45.15352 22.25001 1.000 24.16583 50 ALA A C 1
ATOM 340 O O . ALA A 1 52 ? 1.32943 45.25122 21.08259 1.000 22.94606 50 ALA A O 1
ATOM 342 N N . ILE A 1 53 ? 2.95642 45.44594 22.63346 1.000 22.67513 51 ILE A N 1
ATOM 343 C CA . ILE A 1 53 ? 3.97325 45.92001 21.68741 1.000 22.97508 51 ILE A CA 1
ATOM 344 C C . ILE A 1 53 ? 5.33404 45.38068 22.12403 1.000 23.33676 51 ILE A C 1
ATOM 345 O O . ILE A 1 53 ? 5.63008 45.30339 23.32207 1.000 24.04438 51 ILE A O 1
ATOM 350 N N . THR A 1 54 ? 6.14395 44.94592 21.15312 1.000 23.65388 52 THR A N 1
ATOM 351 C CA . THR A 1 54 ? 7.45537 44.40297 21.47938 1.000 26.82051 52 THR A CA 1
ATOM 352 C C . THR A 1 54 ? 8.39658 45.50585 21.95680 1.000 27.73709 52 THR A C 1
ATOM 353 O O . THR A 1 54 ? 8.13559 46.69710 21.80430 1.000 29.01219 52 THR A O 1
ATOM 357 N N . TRP A 1 55 ? 9.53263 45.07541 22.50773 1.000 30.67520 53 TRP A N 1
ATOM 358 C CA . TRP A 1 55 ? 10.50338 46.00799 23.08013 1.000 31.69610 53 TRP A CA 1
ATOM 359 C C . TRP A 1 55 ? 10.94992 47.06739 22.07675 1.000 34.85791 53 TRP A C 1
ATOM 360 O O . TRP A 1 55 ? 11.18102 48.22593 22.44719 1.000 36.78953 53 TRP A O 1
ATOM 371 N N . SER A 1 56 ? 11.07877 46.70169 20.80595 1.000 33.74074 54 SER A N 1
ATOM 372 C CA . SER A 1 56 ? 11.56048 47.63660 19.79680 1.000 34.65393 54 SER A CA 1
ATOM 373 C C . SER A 1 56 ? 10.44648 48.45552 19.16336 1.000 38.13412 54 SER A C 1
ATOM 374 O O . SER A 1 56 ? 10.73797 49.41921 18.44919 1.000 36.93079 54 SER A O 1
ATOM 377 N N . GLY A 1 57 ? 9.18885 48.09666 19.40156 1.000 30.26148 55 GLY A N 1
ATOM 378 C CA . GLY A 1 57 ? 8.07679 48.73051 18.73125 1.000 30.24448 55 GLY A CA 1
ATOM 379 C C . GLY A 1 57 ? 7.77995 48.19618 17.35100 1.000 32.08729 55 GLY A C 1
ATOM 380 O O . GLY A 1 57 ? 6.83270 48.67478 16.71561 1.000 33.97419 55 GLY A O 1
ATOM 381 N N . ASP A 1 58 ? 8.54529 47.20860 16.86913 1.000 33.80705 56 ASP A N 1
ATOM 382 C CA . ASP A 1 58 ? 8.39437 46.75055 15.49194 1.000 35.12869 56 ASP A CA 1
ATOM 383 C C . ASP A 1 58 ? 7.15975 45.87801 15.29015 1.000 29.71253 56 ASP A C 1
ATOM 384 O O . ASP A 1 58 ? 6.63524 45.82460 14.17154 1.000 31.67841 56 ASP A O 1
ATOM 389 N N . TYR A 1 59 ? 6.68199 45.19555 16.33478 1.000 25.83696 57 TYR A N 1
ATOM 390 C CA . TYR A 1 59 ? 5.48241 44.37664 16.23339 1.000 23.29938 57 TYR A CA 1
ATOM 391 C C . TYR A 1 59 ? 4.47971 44.75642 17.31397 1.000 26.26659 57 TYR A C 1
ATOM 392 O O . TYR A 1 59 ? 4.85506 45.05673 18.45708 1.000 24.40204 57 TYR A O 1
ATOM 401 N N . THR A 1 60 ? 3.19804 44.73083 16.94615 1.000 25.78840 58 THR A N 1
ATOM 402 C CA . THR A 1 60 ? 2.11968 44.98836 17.89787 1.000 24.51178 58 THR A CA 1
ATOM 403 C C . THR A 1 60 ? 1.09349 43.87101 17.81473 1.000 25.09239 58 THR A C 1
ATOM 404 O O . THR A 1 60 ? 0.99118 43.15744 16.81630 1.000 25.09503 58 THR A O 1
ATOM 408 N N . ASN A 1 61 ? 0.29220 43.76832 18.86503 1.000 21.93142 59 ASN A N 1
ATOM 409 C CA . ASN A 1 61 ? -0.77443 42.77393 18.93228 1.000 21.95674 59 ASN A CA 1
ATOM 410 C C . ASN A 1 61 ? -1.95834 43.50139 19.55496 1.000 24.91472 59 ASN A C 1
ATOM 411 O O . ASN A 1 61 ? -1.97042 43.70247 20.76675 1.000 26.29067 59 ASN A O 1
ATOM 416 N N . VAL A 1 62 ? -2.92019 43.90676 18.74317 1.000 21.60854 60 VAL A N 1
ATOM 417 C CA . VAL A 1 62 ? -4.15831 44.48928 19.26280 1.000 21.94562 60 VAL A CA 1
ATOM 418 C C . VAL A 1 62 ? -5.23247 43.41735 19.21772 1.000 24.95957 60 VAL A C 1
ATOM 419 O O . VAL A 1 62 ? -5.35966 42.70372 18.22016 1.000 24.08063 60 VAL A O 1
ATOM 423 N N . ALA A 1 63 ? -6.02035 43.31641 20.29061 1.000 25.32202 61 ALA A N 1
ATOM 424 C CA . ALA A 1 63 ? -7.07704 42.31422 20.35791 1.000 26.25852 61 ALA A CA 1
ATOM 425 C C . ALA A 1 63 ? -7.94061 42.36030 19.10460 1.000 24.52338 61 ALA A C 1
ATOM 426 O O . ALA A 1 63 ? -8.29847 43.43776 18.62557 1.000 25.41071 61 ALA A O 1
ATOM 428 N N . ASP A 1 64 ? -8.26110 41.17007 18.57298 1.000 26.25604 62 ASP A N 1
ATOM 429 C CA . ASP A 1 64 ? -9.04257 41.06203 17.33951 1.000 27.01554 62 ASP A CA 1
ATOM 430 C C . ASP A 1 64 ? -10.29711 41.92329 17.38783 1.000 30.43844 62 ASP A C 1
ATOM 431 O O . ASP A 1 64 ? -10.65199 42.58476 16.40420 1.000 31.15380 62 ASP A O 1
ATOM 436 N N . SER A 1 65 ? -10.99534 41.91369 18.51854 1.000 29.07564 63 SER A N 1
ATOM 437 C CA . SER A 1 65 ? -12.26627 42.62320 18.58591 1.000 31.24043 63 SER A CA 1
ATOM 438 C C . SER A 1 65 ? -12.08475 44.13442 18.61084 1.000 32.74235 63 SER A C 1
ATOM 439 O O . SER A 1 65 ? -13.07131 44.86136 18.45784 1.000 32.89263 63 SER A O 1
ATOM 442 N N . MET A 1 66 ? -10.85187 44.61557 18.76315 1.000 33.19513 64 MET A N 1
ATOM 443 C CA . MET A 1 66 ? -10.55320 46.03567 18.84860 1.000 29.13496 64 MET A CA 1
ATOM 444 C C . MET A 1 66 ? -9.64351 46.52212 17.72591 1.000 30.89285 64 MET A C 1
ATOM 445 O O . MET A 1 66 ? -9.37074 47.72337 17.65575 1.000 37.38533 64 MET A O 1
ATOM 450 N N . LYS A 1 67 ? -9.15465 45.62408 16.86437 1.000 31.76174 65 LYS A N 1
ATOM 451 C CA . LYS A 1 67 ? -8.31214 46.00247 15.73549 1.000 32.06681 65 LYS A CA 1
ATOM 452 C C . LYS A 1 67 ? -9.01076 47.04263 14.86424 1.000 38.43827 65 LYS A C 1
ATOM 453 O O . LYS A 1 67 ? -10.23707 47.06780 14.73857 1.000 40.21998 65 LYS A O 1
ATOM 459 N N . GLY A 1 68 ? -8.22395 47.90951 14.24659 1.000 33.65182 66 GLY A N 1
ATOM 460 C CA . GLY A 1 68 ? -8.81745 48.96555 13.44809 1.000 45.57531 66 GLY A CA 1
ATOM 461 C C . GLY A 1 68 ? -9.63446 50.00158 14.19921 1.000 39.53394 66 GLY A C 1
ATOM 462 O O . GLY A 1 68 ? -10.16156 50.92350 13.55833 1.000 43.59794 66 GLY A O 1
ATOM 463 N N . ARG A 1 69 ? -9.80115 49.87589 15.51955 1.000 37.78639 67 ARG A N 1
ATOM 464 C CA . ARG A 1 69 ? -10.24093 50.99580 16.35367 1.000 35.26085 67 ARG A CA 1
ATOM 465 C C . ARG A 1 69 ? -9.15838 51.47967 17.30098 1.000 30.76596 67 ARG A C 1
ATOM 466 O O . ARG A 1 69 ? -9.03982 52.68902 17.53301 1.000 32.90501 67 ARG A O 1
ATOM 474 N N . PHE A 1 70 ? -8.38885 50.56204 17.87296 1.000 25.04704 68 PHE A N 1
ATOM 475 C CA . PHE A 1 70 ? -7.37087 50.88433 18.86132 1.000 23.96930 68 PHE A CA 1
ATOM 476 C C . PHE A 1 70 ? -6.00266 50.58920 18.27325 1.000 26.89504 68 PHE A C 1
ATOM 477 O O . PHE A 1 70 ? -5.83415 49.59060 17.56422 1.000 28.79549 68 PHE A O 1
ATOM 485 N N . THR A 1 71 ? -5.02440 51.44567 18.56665 1.000 26.66867 69 THR A N 1
ATOM 486 C CA . THR A 1 71 ? -3.63615 51.17691 18.17977 1.000 28.40769 69 THR A CA 1
ATOM 487 C C . THR A 1 71 ? -2.71997 51.41358 19.37711 1.000 29.51774 69 THR A C 1
ATOM 488 O O . THR A 1 71 ? -3.08075 52.10554 20.33110 1.000 28.24721 69 THR A O 1
ATOM 492 N N . ILE A 1 72 ? -1.51001 50.86206 19.31753 1.000 26.88522 70 ILE A N 1
ATOM 493 C CA . ILE A 1 72 ? -0.55745 50.97660 20.41658 1.000 23.45240 70 ILE A CA 1
ATOM 494 C C . ILE A 1 72 ? 0.79497 51.40860 19.85567 1.000 28.16132 70 ILE A C 1
ATOM 495 O O . ILE A 1 72 ? 1.17665 51.01191 18.74958 1.000 28.30259 70 ILE A O 1
ATOM 500 N N . SER A 1 73 ? 1.51667 52.22714 20.61989 1.000 26.88152 71 SER A N 1
ATOM 501 C CA . SER A 1 73 ? 2.83469 52.70539 20.20938 1.000 27.11266 71 SER A CA 1
ATOM 502 C C . SER A 1 73 ? 3.69980 52.86401 21.45187 1.000 30.69968 71 SER A C 1
ATOM 503 O O . SER A 1 73 ? 3.20999 52.81073 22.58240 1.000 28.50407 71 SER A O 1
ATOM 506 N N . ARG A 1 74 ? 5.00212 53.05736 21.24422 1.000 28.75903 72 ARG A N 1
ATOM 507 C CA . ARG A 1 74 ? 5.86492 53.28977 22.39323 1.000 30.38345 72 ARG A CA 1
ATOM 508 C C . ARG A 1 74 ? 7.01125 54.21976 22.01744 1.000 32.01347 72 ARG A C 1
ATOM 509 O O . ARG A 1 74 ? 7.32086 54.42666 20.84149 1.000 36.32395 72 ARG A O 1
ATOM 517 N N . ASP A 1 75 ? 7.65254 54.75766 23.05119 1.000 32.65504 73 ASP A N 1
ATOM 518 C CA . ASP A 1 75 ? 8.73236 55.73281 22.90289 1.000 36.01747 73 ASP A CA 1
ATOM 519 C C . ASP A 1 75 ? 9.79556 55.33009 23.91801 1.000 40.61123 73 ASP A C 1
ATOM 520 O O . ASP A 1 75 ? 9.69359 55.67400 25.09911 1.000 36.25679 73 ASP A O 1
ATOM 525 N N . ASN A 1 76 ? 10.82020 54.60865 23.45818 1.000 41.90465 74 ASN A N 1
ATOM 526 C CA . ASN A 1 76 ? 11.81037 54.10270 24.39954 1.000 43.08760 74 ASN A CA 1
ATOM 527 C C . ASN A 1 76 ? 12.67359 55.21701 24.96717 1.000 44.76466 74 ASN A C 1
ATOM 528 O O . ASN A 1 76 ? 13.15796 55.09845 26.09880 1.000 51.48361 74 ASN A O 1
ATOM 533 N N . ALA A 1 77 ? 12.86448 56.30614 24.21551 1.000 50.00345 75 ALA A N 1
ATOM 534 C CA . ALA A 1 77 ? 13.61977 57.43599 24.74689 1.000 56.84784 75 ALA A CA 1
ATOM 535 C C . ALA A 1 77 ? 12.89062 58.08415 25.91753 1.000 48.17074 75 ALA A C 1
ATOM 536 O O . ALA A 1 77 ? 13.51818 58.43556 26.92343 1.000 50.74613 75 ALA A O 1
ATOM 538 N N . ARG A 1 78 ? 11.57161 58.26146 25.80122 1.000 46.37586 76 ARG A N 1
ATOM 539 C CA . ARG A 1 78 ? 10.76652 58.82461 26.88144 1.000 48.65998 76 ARG A CA 1
ATOM 540 C C . ARG A 1 78 ? 10.33642 57.78671 27.90835 1.000 48.21284 76 ARG A C 1
ATOM 541 O O . ARG A 1 78 ? 9.81958 58.17040 28.96648 1.000 47.87967 76 ARG A O 1
ATOM 549 N N . LYS A 1 79 ? 10.53156 56.49625 27.61714 1.000 44.22406 77 LYS A N 1
ATOM 550 C CA . LYS A 1 79 ? 10.07803 55.39765 28.47195 1.000 42.03105 77 LYS A CA 1
ATOM 551 C C . LYS A 1 79 ? 8.55944 55.43691 28.65291 1.000 39.64564 77 LYS A C 1
ATOM 552 O O . LYS A 1 79 ? 8.03778 55.37668 29.76822 1.000 38.90759 77 LYS A O 1
ATOM 558 N N . THR A 1 80 ? 7.84540 55.53983 27.53410 1.000 36.54948 78 THR A N 1
ATOM 559 C CA . THR A 1 80 ? 6.39128 55.55962 27.54882 1.000 35.24582 78 THR A CA 1
ATOM 560 C C . THR A 1 80 ? 5.84383 54.50731 26.59098 1.000 37.16061 78 THR A C 1
ATOM 561 O O . THR A 1 80 ? 6.50792 54.08386 25.63998 1.000 33.56532 78 THR A O 1
ATOM 565 N N . VAL A 1 81 ? 4.61973 54.07948 26.87175 1.000 30.44909 79 VAL A N 1
ATOM 566 C CA . VAL A 1 81 ? 3.79615 53.33962 25.92752 1.000 32.23760 79 VAL A CA 1
ATOM 567 C C . VAL A 1 81 ? 2.44327 54.04213 25.86845 1.000 29.36109 79 VAL A C 1
ATOM 568 O O . VAL A 1 81 ? 1.97720 54.60727 26.86223 1.000 33.37944 79 VAL A O 1
ATOM 572 N N . SER A 1 82 ? 1.82198 54.04344 24.69143 1.000 28.16666 80 SER A N 1
ATOM 573 C CA . SER A 1 82 ? 0.58831 54.79742 24.50990 1.000 27.99123 80 SER A CA 1
ATOM 574 C C . SER A 1 82 ? -0.46987 53.94152 23.84243 1.000 28.90301 80 SER A C 1
ATOM 575 O O . SER A 1 82 ? -0.16752 53.06958 23.02660 1.000 29.91333 80 SER A O 1
ATOM 578 N N . LEU A 1 83 ? -1.72691 54.21716 24.19049 1.000 29.53146 81 LEU A N 1
ATOM 579 C CA . LEU A 1 83 ? -2.86957 53.50962 23.63309 1.000 27.08275 81 LEU A CA 1
ATOM 580 C C . LEU A 1 83 ? -3.78940 54.54442 23.00918 1.000 29.04677 81 LEU A C 1
ATOM 581 O O . LEU A 1 83 ? -4.22014 55.48347 23.69154 1.000 27.16895 81 LEU A O 1
ATOM 586 N N . GLN A 1 84 ? -4.07109 54.39077 21.71708 1.000 28.92203 82 GLN A N 1
ATOM 587 C CA . GLN A 1 84 ? -4.96400 55.30476 21.00747 1.000 26.48603 82 GLN A CA 1
ATOM 588 C C . GLN A 1 84 ? -6.32018 54.62860 20.84759 1.000 29.31154 82 GLN A C 1
ATOM 589 O O . GLN A 1 84 ? -6.41970 53.56728 20.22122 1.000 28.28180 82 GLN A O 1
ATOM 595 N N . LEU A 1 85 ? -7.35182 55.23325 21.42766 1.000 28.51623 83 LEU A N 1
ATOM 596 C CA . LEU A 1 85 ? -8.72034 54.76051 21.29338 1.000 27.62748 83 LEU A CA 1
ATOM 597 C C . LEU A 1 85 ? -9.45904 55.65815 20.30713 1.000 24.79614 83 LEU A C 1
ATOM 598 O O . LEU A 1 85 ? -9.28225 56.88254 20.31251 1.000 29.72703 83 LEU A O 1
ATOM 603 N N . THR A 1 86 ? -10.24881 55.05046 19.42561 1.000 27.21155 84 THR A N 1
ATOM 604 C CA . THR A 1 86 ? -11.07255 55.80891 18.49156 1.000 30.07971 84 THR A CA 1
ATOM 605 C C . THR A 1 86 ? -12.48882 55.24626 18.49114 1.000 35.04890 84 THR A C 1
ATOM 606 O O . THR A 1 86 ? -12.72250 54.09930 18.89102 1.000 29.21445 84 THR A O 1
ATOM 610 N N . ASN A 1 87 ? -13.42807 56.07337 18.02231 1.000 29.64048 85 ASN A N 1
ATOM 611 C CA . ASN A 1 87 ? -14.83877 55.70092 17.89608 1.000 34.73855 85 ASN A CA 1
ATOM 612 C C . ASN A 1 87 ? -15.33600 55.04766 19.18376 1.000 34.02033 85 ASN A C 1
ATOM 613 O O . ASN A 1 87 ? -15.83527 53.91495 19.20224 1.000 32.10712 85 ASN A O 1
ATOM 618 N N . LEU A 1 88 ? -15.16155 55.77949 20.28053 1.000 27.69836 86 LEU A N 1
ATOM 619 C CA . LEU A 1 88 ? -15.41226 55.20951 21.59784 1.000 32.76118 86 LEU A CA 1
ATOM 620 C C . LEU A 1 88 ? -16.88550 54.85788 21.79078 1.000 33.14978 86 LEU A C 1
ATOM 621 O O . LEU A 1 88 ? -17.78427 55.56336 21.32273 1.000 32.13448 86 LEU A O 1
ATOM 626 N N . LYS A 1 89 ? -17.12733 53.75660 22.49480 1.000 30.92040 87 LYS A N 1
ATOM 627 C CA . LYS A 1 89 ? -18.46271 53.25254 22.76798 1.000 31.04558 87 LYS A CA 1
ATOM 628 C C . LYS A 1 89 ? -18.68615 53.17773 24.26968 1.000 32.79709 87 LYS A C 1
ATOM 629 O O . LYS A 1 89 ? -17.72641 53.04140 25.03534 1.000 30.35076 87 LYS A O 1
ATOM 635 N N . PRO A 1 90 ? -19.94125 53.24459 24.73251 1.000 34.89889 88 PRO A N 1
ATOM 636 C CA . PRO A 1 90 ? -20.20041 52.99645 26.16284 1.000 38.30687 88 PRO A CA 1
ATOM 637 C C . PRO A 1 90 ? -19.59306 51.69721 26.66572 1.000 38.01665 88 PRO A C 1
ATOM 638 O O . PRO A 1 90 ? -19.13766 51.62819 27.81678 1.000 37.75159 88 PRO A O 1
ATOM 642 N N . GLU A 1 91 ? -19.54079 50.67053 25.81311 1.000 32.43015 89 GLU A N 1
ATOM 643 C CA . GLU A 1 91 ? -18.95527 49.39097 26.18513 1.000 37.03543 89 GLU A CA 1
ATOM 644 C C . GLU A 1 91 ? -17.45779 49.48231 26.47511 1.000 33.67203 89 GLU A C 1
ATOM 645 O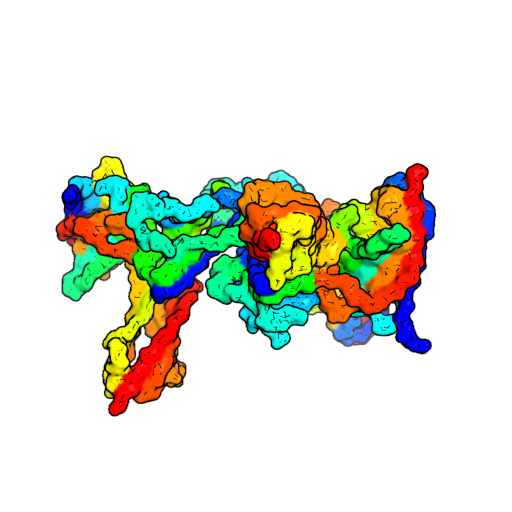 O . GLU A 1 91 ? -16.89744 48.54751 27.06287 1.000 34.70102 89 GLU A O 1
ATOM 651 N N . ASP A 1 92 ? -16.80028 50.57368 26.07841 1.000 27.89716 90 ASP A N 1
ATOM 652 C CA . ASP A 1 92 ? -15.38359 50.78056 26.34485 1.000 27.49485 90 ASP A CA 1
ATOM 653 C C . ASP A 1 92 ? -15.10933 51.35411 27.73091 1.000 26.38158 90 ASP A C 1
ATOM 654 O O . ASP A 1 92 ? -13.93654 51.47818 28.11021 1.000 27.90022 90 ASP A O 1
ATOM 659 N N . THR A 1 93 ? -16.14926 51.68482 28.49373 1.000 25.82683 91 THR A N 1
ATOM 660 C CA . THR A 1 93 ? -15.95199 52.19698 29.84188 1.000 28.94823 91 THR A CA 1
ATOM 661 C C . THR A 1 93 ? -15.24626 51.14320 30.68946 1.000 27.51696 91 THR A C 1
ATOM 662 O O . THR A 1 93 ? -15.73559 50.01744 30.81752 1.000 27.89904 91 THR A O 1
ATOM 666 N N . ALA A 1 94 ? -14.10274 51.50578 31.27072 1.000 25.51081 92 ALA A N 1
ATOM 667 C CA . ALA A 1 94 ? -13.31446 50.56356 32.06786 1.000 24.51539 92 ALA A CA 1
ATOM 668 C C . ALA A 1 94 ? -12.14795 51.32169 32.68999 1.000 25.47908 92 ALA A C 1
ATOM 669 O O . ALA A 1 94 ? -11.81117 52.43510 32.27672 1.000 22.33604 92 ALA A O 1
ATOM 671 N N . VAL A 1 95 ? -11.51340 50.69225 33.66806 1.000 27.96584 93 VAL A N 1
ATOM 672 C CA . VAL A 1 95 ? -10.16678 51.09381 34.06053 1.000 25.31585 93 VAL A CA 1
ATOM 673 C C . VAL A 1 95 ? -9.17923 50.46533 33.08401 1.000 22.29315 93 VAL A C 1
ATOM 674 O O . VAL A 1 95 ? -9.22122 49.25400 32.83698 1.000 21.14353 93 VAL A O 1
ATOM 678 N N . TYR A 1 96 ? -8.28017 51.28433 32.53644 1.000 23.01753 94 TYR A N 1
ATOM 679 C CA . TYR A 1 96 ? -7.25243 50.83620 31.60497 1.000 25.95376 94 TYR A CA 1
ATOM 680 C C . TYR A 1 96 ? -5.90860 50.77200 32.32180 1.000 26.20732 94 TYR A C 1
ATOM 681 O O . TYR A 1 96 ? -5.47942 51.76626 32.91786 1.000 23.47555 94 TYR A O 1
ATOM 690 N N . TYR A 1 97 ? -5.24681 49.60982 32.24476 1.000 22.10464 95 TYR A N 1
ATOM 691 C CA . TYR A 1 97 ? -4.02599 49.31227 32.99179 1.000 23.72449 95 TYR A CA 1
ATOM 692 C C . TYR A 1 97 ? -2.85414 49.14229 32.03911 1.000 23.74372 95 TYR A C 1
ATOM 693 O O . TYR A 1 97 ? -2.96714 48.41994 31.04241 1.000 25.88646 95 TYR A O 1
ATOM 702 N N . CYS A 1 98 ? -1.73188 49.76629 32.37557 1.000 24.92670 96 CYS A N 1
ATOM 703 C CA . CYS A 1 98 ? -0.45190 49.54875 31.70504 1.000 23.07323 96 CYS A CA 1
ATOM 704 C C . CYS A 1 98 ? 0.25551 48.35411 32.34116 1.000 24.81492 96 CYS A C 1
ATOM 705 O O . CYS A 1 98 ? 0.11513 48.10067 33.53980 1.000 26.70171 96 CYS A O 1
ATOM 708 N N . ALA A 1 99 ? 0.98495 47.58081 31.52767 1.000 23.09397 97 ALA A N 1
ATOM 709 C CA . ALA A 1 99 ? 1.73280 46.45102 32.05939 1.000 23.76890 97 ALA A CA 1
ATOM 710 C C . ALA A 1 99 ? 3.04780 46.30855 31.30126 1.000 24.80966 97 ALA A C 1
ATOM 711 O O . ALA A 1 99 ? 3.16785 46.74386 30.15623 1.000 24.67094 97 ALA A O 1
ATOM 713 N N . ALA A 1 100 ? 4.02755 45.67562 31.94787 1.000 26.86214 98 ALA A N 1
ATOM 714 C CA . ALA A 1 100 ? 5.35443 45.55057 31.35098 1.000 29.61469 98 ALA A CA 1
ATOM 715 C C . ALA A 1 100 ? 6.03716 44.26309 31.80156 1.000 26.15555 98 ALA A C 1
ATOM 716 O O . ALA A 1 100 ? 5.79395 43.76973 32.90761 1.000 30.16198 98 ALA A O 1
ATOM 718 N N . ASP A 1 101 ? 6.91277 43.74961 30.92592 1.000 29.48840 99 ASP A N 1
ATOM 719 C CA . ASP A 1 101 ? 7.82986 42.62454 31.15927 1.000 30.43011 99 ASP A CA 1
ATOM 720 C C . ASP A 1 101 ? 7.13539 41.27853 30.98415 1.000 33.87538 99 ASP A C 1
ATOM 721 O O . ASP A 1 101 ? 6.36127 40.85507 31.84553 1.000 31.85268 99 ASP A O 1
ATOM 726 N N . LEU A 1 102 ? 7.40558 40.58976 29.87528 1.000 30.72702 100 LEU A N 1
ATOM 727 C CA . LEU A 1 102 ? 6.92706 39.23192 29.67137 1.000 32.10305 100 LEU A CA 1
ATOM 728 C C . LEU A 1 102 ? 8.01357 38.19858 29.90614 1.000 35.32065 100 LEU A C 1
ATOM 729 O O . LEU A 1 102 ? 7.84175 37.03527 29.52203 1.000 35.53420 100 LEU A O 1
ATOM 734 N N . ARG A 1 103 ? 9.13498 38.59854 30.51048 1.000 36.28828 101 ARG A N 1
ATOM 735 C CA . ARG A 1 103 ? 10.28484 37.70994 30.68349 1.000 39.27338 101 ARG A CA 1
ATOM 736 C C . ARG A 1 103 ? 10.74698 37.12319 29.34773 1.000 35.78951 101 ARG A C 1
ATOM 737 O O . ARG A 1 103 ? 11.18654 35.97653 29.27649 1.000 33.50109 101 ARG A O 1
ATOM 745 N N . GLY A 1 104 ? 10.63872 37.89712 28.26844 1.000 36.43309 102 GLY A N 1
ATOM 746 C CA . GLY A 1 104 ? 11.07337 37.43574 26.96196 1.000 36.95144 102 GLY A CA 1
ATOM 747 C C . GLY A 1 104 ? 10.02238 36.70334 26.15171 1.000 31.60017 102 GLY A C 1
ATOM 748 O O . GLY A 1 104 ? 10.31849 36.27290 25.02522 1.000 31.24815 102 GLY A O 1
ATOM 749 N N . GLY A 1 105 ? 8.80796 36.55342 26.67913 1.000 30.05614 103 GLY A N 1
ATOM 750 C CA . GLY A 1 105 ? 7.77059 35.81660 25.98238 1.000 30.82021 103 GLY A CA 1
ATOM 751 C C . GLY A 1 105 ? 7.22273 36.56499 24.78004 1.000 29.69723 103 GLY A C 1
ATOM 752 O O . GLY A 1 105 ? 7.44942 37.75870 24.57432 1.000 30.78811 103 GLY A O 1
ATOM 753 N N . SER A 1 106 ? 6.49049 35.83319 23.94684 1.000 23.11495 104 SER A N 1
ATOM 754 C CA . SER A 1 106 ? 5.90544 36.43173 22.75339 1.000 20.85217 104 SER A CA 1
ATOM 755 C C . SER A 1 106 ? 4.68662 37.27916 23.10775 1.000 22.63080 104 SER A C 1
ATOM 756 O O . SER A 1 106 ? 3.79422 36.81697 23.82791 1.000 23.25205 104 SER A O 1
ATOM 759 N N . ILE A 1 107 ? 4.62179 38.50580 22.56952 1.000 23.23955 105 ILE A N 1
ATOM 760 C CA . ILE A 1 107 ? 3.44348 39.34273 22.80190 1.000 22.83569 105 ILE A CA 1
ATOM 761 C C . ILE A 1 107 ? 2.18089 38.76445 22.18115 1.000 26.17515 105 ILE A C 1
ATOM 762 O O . ILE A 1 107 ? 1.07453 39.21027 22.52319 1.000 23.18031 105 ILE A O 1
ATOM 767 N N . TYR A 1 108 ? 2.32132 37.78774 21.28392 1.000 24.10022 106 TYR A N 1
ATOM 768 C CA . TYR A 1 108 ? 1.20637 37.06073 20.68282 1.000 23.87384 106 TYR A CA 1
ATOM 769 C C . TYR A 1 108 ? 0.86745 35.77637 21.41758 1.000 23.87475 106 TYR A C 1
ATOM 770 O O . TYR A 1 108 ? -0.14551 35.14311 21.09795 1.000 25.32291 106 TYR A O 1
ATOM 779 N N . GLY A 1 109 ? 1.67933 35.37944 22.38851 1.000 20.81941 107 GLY A N 1
ATOM 780 C CA . GLY A 1 109 ? 1.54294 34.06347 22.96802 1.000 22.18190 107 GLY A CA 1
ATOM 781 C C . GLY A 1 109 ? 1.22086 34.06517 24.44112 1.000 23.93102 107 GLY A C 1
ATOM 782 O O . GLY A 1 109 ? 0.68853 33.07450 24.94630 1.000 24.14652 107 GLY A O 1
ATOM 783 N N . THR A 1 110 ? 1.55951 35.14887 25.14862 1.000 23.02787 108 THR A N 1
ATOM 784 C CA . THR A 1 110 ? 1.33292 35.21056 26.58460 1.000 23.27331 108 THR A CA 1
ATOM 785 C C . THR A 1 110 ? 0.99424 36.64228 26.98349 1.000 27.01927 108 THR A C 1
ATOM 786 O O . THR A 1 110 ? 1.46553 37.61039 26.37219 1.000 23.90681 108 THR A O 1
ATOM 790 N N . ALA A 1 111 ? 0.13298 36.75200 27.99772 1.000 24.61564 109 ALA A N 1
ATOM 791 C CA . ALA A 1 111 ? -0.24514 38.02541 28.60312 1.000 28.84048 109 ALA A CA 1
ATOM 792 C C . ALA A 1 111 ? 0.17410 38.11168 30.06967 1.000 30.56694 109 ALA A C 1
ATOM 793 O O . ALA A 1 111 ? -0.35629 38.93825 30.81238 1.000 25.75605 109 ALA A O 1
ATOM 795 N N . ASP A 1 112 ? 1.12148 37.28360 30.50225 1.000 25.90581 110 ASP A N 1
ATOM 796 C CA . ASP A 1 112 ? 1.46410 37.16221 31.92229 1.000 27.32469 110 ASP A CA 1
ATOM 797 C C . ASP A 1 112 ? 2.55497 38.17728 32.29068 1.000 36.10793 110 ASP A C 1
ATOM 798 O O . ASP A 1 112 ? 3.69321 37.83456 32.62007 1.000 31.85695 110 ASP A O 1
ATOM 803 N N . TYR A 1 113 ? 2.17960 39.45873 32.23925 1.000 28.97274 111 TYR A N 1
ATOM 804 C CA . TYR A 1 113 ? 3.11982 40.53901 32.52380 1.000 29.53683 111 TYR A CA 1
ATOM 805 C C . TYR A 1 113 ? 3.46778 40.58576 34.00579 1.000 29.50559 111 TYR A C 1
ATOM 806 O O . TYR A 1 113 ? 2.64630 40.27034 34.87415 1.000 32.68297 111 TYR A O 1
ATOM 815 N N . VAL A 1 114 ? 4.69363 41.02552 34.28989 1.000 29.44598 112 VAL A N 1
ATOM 816 C CA . VAL A 1 114 ? 5.17803 41.06200 35.66794 1.000 34.43345 112 VAL A CA 1
ATOM 817 C C . VAL A 1 114 ? 4.70792 42.32115 36.39385 1.000 30.68564 112 VAL A C 1
ATOM 818 O O . VAL A 1 114 ? 4.27416 42.25982 37.55048 1.000 33.79213 112 VAL A O 1
ATOM 822 N N . TYR A 1 115 ? 4.81797 43.48167 35.75476 1.000 29.15146 113 TYR A N 1
ATOM 823 C CA . TYR A 1 115 ? 4.61320 44.76452 36.41519 1.000 30.92249 113 TYR A CA 1
ATOM 824 C C . TYR A 1 115 ? 3.32235 45.39551 35.92039 1.000 30.79623 113 TYR A C 1
ATOM 825 O O . TYR A 1 115 ? 2.99581 45.29851 34.73328 1.000 27.45356 113 TYR A O 1
ATOM 834 N N . TRP A 1 116 ? 2.60387 46.06229 36.82690 1.000 28.97318 114 TRP A N 1
ATOM 835 C CA . TRP A 1 116 ? 1.27182 46.57407 36.53477 1.000 26.88917 114 TRP A CA 1
ATOM 836 C C . TRP A 1 116 ? 1.10119 47.96776 37.12236 1.000 28.21827 114 TRP A C 1
ATOM 837 O O . TRP A 1 116 ? 1.54374 48.23242 38.23892 1.000 30.47494 114 TRP A O 1
ATOM 848 N N . GLY A 1 117 ? 0.46299 48.85258 36.36759 1.000 27.80002 115 GLY A N 1
ATOM 849 C CA . GLY A 1 117 ? 0.09209 50.14919 36.90567 1.000 26.86100 115 GLY A CA 1
ATOM 850 C C . GLY A 1 117 ? -1.21276 50.08357 37.68779 1.000 31.20246 115 GLY A C 1
ATOM 851 O O . GLY A 1 117 ? -1.89310 49.05844 37.73059 1.000 31.12702 115 GLY A O 1
ATOM 852 N N . GLN A 1 118 ? -1.54544 51.20548 38.32810 1.000 26.07699 116 GLN A N 1
ATOM 853 C CA . GLN A 1 118 ? -2.77698 51.30888 39.10814 1.000 28.65592 116 GLN A CA 1
ATOM 854 C C . GLN A 1 118 ? -4.00474 51.53854 38.23847 1.000 24.46266 116 GLN A C 1
ATOM 855 O O . GLN A 1 118 ? -5.13107 51.34446 38.71753 1.000 27.74391 116 GLN A O 1
ATOM 861 N N . GLY A 1 119 ? -3.82035 51.92888 36.98299 1.000 25.57894 117 GLY A N 1
ATOM 862 C CA . GLY A 1 119 ? -4.90893 52.07180 36.03860 1.000 27.02282 117 GLY A CA 1
ATOM 863 C C . GLY A 1 119 ? -5.46186 53.48971 35.98075 1.000 27.97077 117 GLY A C 1
ATOM 864 O O . GLY A 1 119 ? -5.34943 54.27629 36.92113 1.000 28.37408 117 GLY A O 1
ATOM 865 N N . THR A 1 120 ? -6.06903 53.81798 34.83548 1.000 25.78621 118 THR A N 1
ATOM 866 C CA . THR A 1 120 ? -6.71708 55.11360 34.63697 1.000 26.08743 118 THR A CA 1
ATOM 867 C C . THR A 1 120 ? -8.13911 54.88294 34.13257 1.000 27.52726 118 THR A C 1
ATOM 868 O O . THR A 1 120 ? -8.36917 54.06645 33.22865 1.000 24.13535 118 THR A O 1
ATOM 872 N N . GLN A 1 121 ? -9.09658 55.56721 34.75440 1.000 26.72710 119 GLN A N 1
ATOM 873 C CA . GLN A 1 121 ? -10.49917 55.32733 34.46484 1.000 22.79280 119 GLN A CA 1
ATOM 874 C C . GLN A 1 121 ? -10.90902 56.04423 33.19029 1.000 26.81464 119 GLN A C 1
ATOM 875 O O . GLN A 1 121 ? -10.69293 57.25332 33.04956 1.000 25.25566 119 GLN A O 1
ATOM 881 N N . VAL A 1 122 ? -11.54573 55.30793 32.28646 1.000 24.40886 120 VAL A N 1
ATOM 882 C CA . VAL A 1 122 ? -12.16269 55.87592 31.09137 1.000 25.58269 120 VAL A CA 1
ATOM 883 C C . VAL A 1 122 ? -13.66647 55.65001 31.19090 1.000 25.34874 120 VAL A C 1
ATOM 884 O O . VAL A 1 122 ? -14.11600 54.51064 31.34747 1.000 25.00679 120 VAL A O 1
ATOM 888 N N . THR A 1 123 ? -14.45104 56.72061 31.10869 1.000 25.65304 121 THR A N 1
ATOM 889 C CA . THR A 1 123 ? -15.90926 56.59728 31.13667 1.000 26.32965 121 THR A CA 1
ATOM 890 C C . THR A 1 123 ? -16.45692 57.24918 29.87823 1.000 29.15572 121 THR A C 1
ATOM 891 O O . THR A 1 123 ? -16.18519 58.42750 29.62174 1.000 27.26489 121 THR A O 1
ATOM 895 N N . VAL A 1 124 ? -17.19292 56.48110 29.08201 1.000 27.47114 122 VAL A N 1
ATOM 896 C CA . VAL A 1 124 ? -17.74187 56.96498 27.81931 1.000 28.40190 122 VAL A CA 1
ATOM 897 C C . VAL A 1 124 ? -19.20710 57.31390 28.02907 1.000 36.13639 122 VAL A C 1
ATOM 898 O O . VAL A 1 124 ? -20.02898 56.43812 28.33081 1.000 35.63178 122 VAL A O 1
ATOM 902 N N . SER A 1 125 ? -19.53059 58.59654 27.86964 1.000 31.88476 123 SER A N 1
ATOM 903 C CA . SER A 1 125 ? -20.89091 59.08110 28.02017 1.000 37.53430 123 SER A CA 1
ATOM 904 C C . SER A 1 125 ? -21.66000 58.80890 26.73787 1.000 49.33606 123 SER A C 1
ATOM 905 O O . SER A 1 125 ? -21.17746 59.11552 25.64130 1.000 55.72375 123 SER A O 1
ATOM 908 N N . SER A 1 126 ? -22.85471 58.24827 26.87207 1.000 50.45526 124 SER A N 1
ATOM 909 C CA . SER A 1 126 ? -23.67136 57.92743 25.70756 1.000 54.41922 124 SER A CA 1
ATOM 910 C C . SER A 1 126 ? -24.04998 59.18713 24.92714 1.000 48.99581 124 SER A C 1
ATOM 911 O O . SER A 1 126 ? -25.02506 59.86387 25.25427 1.000 65.50948 124 SER A O 1
ATOM 914 N N . LYS B 2 1 ? 0.77540 39.58099 7.09969 1.000 57.01189 1 LYS B N 1
ATOM 915 C CA . LYS B 2 1 ? 1.41058 38.30544 7.40562 1.000 48.67914 1 LYS B CA 1
ATOM 916 C C . LYS B 2 1 ? 0.56247 37.13192 6.92601 1.000 41.60753 1 LYS B C 1
ATOM 917 O O . LYS B 2 1 ? -0.66912 37.15218 7.02050 1.000 45.04595 1 LYS B O 1
ATOM 923 N N . LYS B 2 2 ? 1.23105 36.10908 6.40230 1.000 44.19828 2 LYS B N 1
ATOM 924 C CA . LYS B 2 2 ? 0.59840 34.80664 6.28280 1.000 38.40148 2 LYS B CA 1
ATOM 925 C C . LYS B 2 2 ? 0.22851 34.30836 7.67570 1.000 32.35677 2 LYS B C 1
ATOM 926 O O . LYS B 2 2 ? 1.00723 34.44974 8.62083 1.000 34.03448 2 LYS B O 1
ATOM 932 N N . VAL B 2 3 ? -0.96529 33.73006 7.82059 1.000 28.23608 3 VAL B N 1
ATOM 933 C CA . VAL B 2 3 ? -1.38469 33.15091 9.09606 1.000 22.98610 3 VAL B CA 1
ATOM 934 C C . VAL B 2 3 ? -1.40919 31.63551 8.96850 1.000 23.48208 3 VAL B C 1
ATOM 935 O O . VAL B 2 3 ? -1.94299 31.09156 7.99525 1.000 25.49569 3 VAL B O 1
ATOM 939 N N . VAL B 2 4 ? -0.83949 30.95926 9.95734 1.000 20.60017 4 VAL B N 1
ATOM 940 C CA . VAL B 2 4 ? -0.86341 29.50811 10.05211 1.000 22.55258 4 VAL B CA 1
ATOM 941 C C . VAL B 2 4 ? -1.37297 29.13342 11.43461 1.000 23.61297 4 VAL B C 1
ATOM 942 O O . VAL B 2 4 ? -0.96008 29.72999 12.43497 1.000 21.01397 4 VAL B O 1
ATOM 946 N N . LEU B 2 5 ? -2.26756 28.14721 11.49434 1.000 22.47936 5 LEU B N 1
ATOM 947 C CA . LEU B 2 5 ? -2.82623 27.69717 12.75992 1.000 22.87288 5 LEU B CA 1
ATOM 948 C C . LEU B 2 5 ? -2.15107 26.40277 13.18775 1.000 24.23739 5 LEU B C 1
ATOM 949 O O . LEU B 2 5 ? -1.84435 25.54352 12.35646 1.000 26.42881 5 LEU B O 1
ATOM 954 N N . GLY B 2 6 ? -1.90138 26.27468 14.48885 1.000 22.10643 6 GLY B N 1
ATOM 955 C CA . GLY B 2 6 ? -1.33993 25.06057 15.03237 1.000 21.73076 6 GLY B CA 1
ATOM 956 C C . GLY B 2 6 ? -2.19339 24.53503 16.16813 1.000 23.42978 6 GLY B C 1
ATOM 957 O O . GLY B 2 6 ? -2.97095 25.26615 16.78285 1.000 22.68759 6 GLY B O 1
ATOM 958 N N . LYS B 2 7 ? -2.03829 23.23647 16.43885 1.000 24.05799 7 LYS B N 1
ATOM 959 C CA . LYS B 2 7 ? -2.77061 22.57288 17.51378 1.000 25.83202 7 LYS B CA 1
ATOM 960 C C . LYS B 2 7 ? -1.83797 22.32071 18.68854 1.000 25.57473 7 LYS B C 1
ATOM 961 O O . LYS B 2 7 ? -0.72017 21.83152 18.50155 1.000 25.92995 7 LYS B O 1
ATOM 967 N N . LYS B 2 8 ? -2.31274 22.61645 19.89760 1.000 23.51693 8 LYS B N 1
ATOM 968 C CA . LYS B 2 8 ? -1.51100 22.40891 21.10331 1.000 25.84387 8 LYS B CA 1
ATOM 969 C C . LYS B 2 8 ? -1.01479 20.97211 21.18167 1.000 28.92395 8 LYS B C 1
ATOM 970 O O . LYS B 2 8 ? -1.77831 20.02695 20.97738 1.000 25.23231 8 LYS B O 1
ATOM 976 N N . GLY B 2 9 ? 0.27278 20.82182 21.47724 1.000 25.59705 9 GLY B N 1
ATOM 977 C CA . GLY B 2 9 ? 0.88814 19.51533 21.58995 1.000 30.09288 9 GLY B CA 1
ATOM 978 C C . GLY B 2 9 ? 1.29495 18.89367 20.27534 1.000 27.23877 9 GLY B C 1
ATOM 979 O O . GLY B 2 9 ? 2.00185 17.87782 20.28266 1.000 30.71622 9 GLY B O 1
ATOM 980 N N . ASP B 2 10 ? 0.87074 19.45794 19.15497 1.000 24.51306 10 ASP B N 1
ATOM 981 C CA . ASP B 2 10 ? 1.14915 18.93333 17.82906 1.000 26.80873 10 ASP B CA 1
ATOM 982 C C . ASP B 2 10 ? 2.41013 19.58357 17.26813 1.000 24.22391 10 ASP B C 1
ATOM 983 O O . ASP B 2 10 ? 3.08661 20.37158 17.93545 1.000 23.97815 10 ASP B O 1
ATOM 988 N N . THR B 2 11 ? 2.71737 19.27205 16.01440 1.000 26.09588 11 THR B N 1
ATOM 989 C CA . THR B 2 11 ? 3.81968 19.88935 15.28711 1.000 23.71639 11 THR B CA 1
ATOM 990 C C . THR B 2 11 ? 3.23723 20.79094 14.20226 1.000 28.77236 11 THR B C 1
ATOM 991 O O . THR B 2 11 ? 2.16579 20.51163 13.65262 1.000 33.32098 11 THR B O 1
ATOM 995 N N . VAL B 2 12 ? 3.91304 21.89903 13.92815 1.000 24.33609 12 VAL B N 1
ATOM 996 C CA . VAL B 2 12 ? 3.51350 22.79163 12.85076 1.000 24.04587 12 VAL B CA 1
ATOM 997 C C . VAL B 2 12 ? 4.73144 23.03918 11.97583 1.000 23.74002 12 VAL B C 1
ATOM 998 O O . VAL B 2 12 ? 5.87224 23.01292 12.44956 1.000 22.13267 12 VAL B O 1
ATOM 1002 N N . GLU B 2 13 ? 4.48702 23.24390 10.68092 1.000 22.40349 13 GLU B N 1
ATOM 1003 C CA . GLU B 2 13 ? 5.54838 23.51537 9.71167 1.000 24.81805 13 GLU B CA 1
ATOM 1004 C C . GLU B 2 13 ? 5.23007 24.84001 9.03335 1.000 26.96947 13 GLU B C 1
ATOM 1005 O O . GLU B 2 13 ? 4.17055 24.98429 8.41286 1.000 28.63265 13 GLU B O 1
ATOM 1011 N N . LEU B 2 14 ? 6.12220 25.81538 9.18763 1.000 22.16223 14 LEU B N 1
ATOM 1012 C CA . LEU B 2 14 ? 5.96970 27.12947 8.56703 1.000 22.02494 14 LEU B CA 1
ATOM 1013 C C . LEU B 2 14 ? 6.86179 27.16012 7.32663 1.000 25.96107 14 LEU B C 1
ATOM 1014 O O . LEU B 2 14 ? 8.08774 27.07563 7.43948 1.000 24.53788 14 LEU B O 1
ATOM 1019 N N . THR B 2 15 ? 6.26024 27.26647 6.14281 1.000 24.75868 15 THR B N 1
ATOM 1020 C CA . THR B 2 15 ? 7.05842 27.18072 4.92059 1.000 24.55480 15 THR B CA 1
ATOM 1021 C C . THR B 2 15 ? 7.72331 28.51923 4.58553 1.000 24.85092 15 THR B C 1
ATOM 1022 O O . THR B 2 15 ? 7.25460 29.59641 4.96619 1.000 24.33656 15 THR B O 1
ATOM 1026 N N . CYS B 2 16 ? 8.83878 28.43471 3.86271 1.000 23.94470 16 CYS B N 1
ATOM 1027 C CA . CYS B 2 16 ? 9.57490 29.60366 3.38326 1.000 28.98497 16 CYS B CA 1
ATOM 1028 C C . CYS B 2 16 ? 10.28171 29.17734 2.11007 1.000 29.37968 16 CYS B C 1
ATOM 1029 O O . CYS B 2 16 ? 10.99545 28.17236 2.11574 1.000 28.95674 16 CYS B O 1
ATOM 1032 N N . THR B 2 17 ? 10.06414 29.90767 1.01816 1.000 28.01750 17 THR B N 1
ATOM 1033 C CA . THR B 2 17 ? 10.58727 29.51437 -0.28241 1.000 28.61975 17 THR B CA 1
ATOM 1034 C C . THR B 2 17 ? 11.33966 30.68397 -0.89380 1.000 34.87251 17 THR B C 1
ATOM 1035 O O . THR B 2 17 ? 10.83697 31.81084 -0.90580 1.000 33.77342 17 THR B O 1
ATOM 1039 N N . ALA B 2 18 ? 12.53731 30.41502 -1.38639 1.000 30.05209 18 ALA B N 1
ATOM 1040 C CA . ALA B 2 18 ? 13.34716 31.42261 -2.04974 1.000 33.62677 18 ALA B CA 1
ATOM 1041 C C . ALA B 2 18 ? 13.00159 31.49953 -3.53192 1.000 50.60591 18 ALA B C 1
ATOM 1042 O O . ALA B 2 18 ? 12.35470 30.61125 -4.09134 1.000 47.13939 18 ALA B O 1
ATOM 1044 N N . SER B 2 19 ? 13.45585 32.58376 -4.17051 1.000 54.82326 19 SER B N 1
ATOM 1045 C CA . SER B 2 19 ? 13.21266 32.76004 -5.59912 1.000 60.58359 19 SER B CA 1
ATOM 1046 C C . SER B 2 19 ? 13.95427 31.71389 -6.42708 1.000 61.61284 19 SER B C 1
ATOM 1047 O O . SER B 2 19 ? 13.46010 31.28087 -7.47447 1.000 64.07294 19 SER B O 1
ATOM 1050 N N . GLN B 2 20 ? 15.13891 31.30171 -5.98118 1.000 59.60717 20 GLN B N 1
ATOM 1051 C CA . GLN B 2 20 ? 15.95916 30.33790 -6.70302 1.000 65.44969 20 GLN B CA 1
ATOM 1052 C C . GLN B 2 20 ? 15.84701 28.95425 -6.07195 1.000 64.02362 20 GLN B C 1
ATOM 1053 O O . GLN B 2 20 ? 15.76705 28.82126 -4.84593 1.000 54.90634 20 GLN B O 1
ATOM 1059 N N . LYS B 2 21 ? 15.85213 27.92360 -6.92177 1.000 66.48639 21 LYS B N 1
ATOM 1060 C CA . LYS B 2 21 ? 15.75639 26.53170 -6.47056 1.000 55.60265 21 LYS B CA 1
ATOM 1061 C C . LYS B 2 21 ? 17.15302 26.02083 -6.11164 1.000 51.98688 21 LYS B C 1
ATOM 1062 O O . LYS B 2 21 ? 17.75912 25.20006 -6.80535 1.000 52.60887 21 LYS B O 1
ATOM 1068 N N . LYS B 2 22 ? 17.66428 26.54513 -4.99887 1.000 48.11792 22 LYS B N 1
ATOM 1069 C CA . LYS B 2 22 ? 18.99157 26.19829 -4.51024 1.000 48.01730 22 LYS B CA 1
ATOM 1070 C C . LYS B 2 22 ? 19.10243 26.63349 -3.05737 1.000 43.61145 22 LYS B C 1
ATOM 1071 O O . LYS B 2 22 ? 18.32380 27.46126 -2.57847 1.000 44.21501 22 LYS B O 1
ATOM 1077 N N . SER B 2 23 ? 20.08953 26.07274 -2.36420 1.000 45.89190 23 SER B N 1
ATOM 1078 C CA . SER B 2 23 ? 20.37490 26.48869 -0.99979 1.000 45.05165 23 SER B CA 1
ATOM 1079 C C . SER B 2 23 ? 21.09232 27.83097 -0.99256 1.000 47.07160 23 SER B C 1
ATOM 1080 O O . SER B 2 23 ? 21.94459 28.10917 -1.84748 1.000 50.29715 23 SER B O 1
ATOM 1083 N N . ILE B 2 24 ? 20.73967 28.66380 -0.01928 1.000 42.71015 24 ILE B N 1
ATOM 1084 C CA . ILE B 2 24 ? 21.38453 29.95101 0.20091 1.000 51.19914 24 ILE B CA 1
ATOM 1085 C C . ILE B 2 24 ? 21.21397 30.28256 1.68128 1.000 34.63118 24 ILE B C 1
ATOM 1086 O O . ILE B 2 24 ? 20.52723 29.57124 2.41405 1.000 39.24930 24 ILE B O 1
ATOM 1091 N N . GLN B 2 25 ? 21.89998 31.32598 2.14468 1.000 34.54667 25 GLN B N 1
ATOM 1092 C CA . GLN B 2 25 ? 21.86162 31.68548 3.55424 1.000 32.76340 25 GLN B CA 1
ATOM 1093 C C . GLN B 2 25 ? 20.46459 32.15309 3.95406 1.000 30.34576 25 GLN B C 1
ATOM 1094 O O . GLN B 2 25 ? 19.83074 32.94672 3.25258 1.000 30.67968 25 GLN B O 1
ATOM 1100 N N . PHE B 2 26 ? 19.98072 31.63472 5.06920 1.000 26.30735 26 PHE B N 1
ATOM 1101 C CA . PHE B 2 26 ? 18.67790 32.02125 5.59645 1.000 25.91025 26 PHE B CA 1
ATOM 1102 C C . PHE B 2 26 ? 18.73029 31.97989 7.11182 1.000 28.08566 26 PHE B C 1
ATOM 1103 O O . PHE B 2 26 ? 19.59524 31.32788 7.69787 1.000 26.28983 26 PHE B O 1
ATOM 1111 N N . HIS B 2 27 ? 17.76618 32.64943 7.75176 1.000 23.98203 27 HIS B N 1
ATOM 1112 C CA . HIS B 2 27 ? 17.50453 32.38296 9.15500 1.000 24.65034 27 HIS B CA 1
ATOM 1113 C C . HIS B 2 27 ? 16.04822 32.69005 9.45223 1.000 23.53411 27 HIS B C 1
ATOM 1114 O O . HIS B 2 27 ? 15.38360 33.41965 8.71116 1.000 25.33059 27 HIS B O 1
ATOM 1121 N N . TRP B 2 28 ? 15.55457 32.07831 10.52172 1.000 22.71452 28 TRP B N 1
ATOM 1122 C CA . TRP B 2 28 ? 14.27645 32.42521 11.12057 1.000 19.53843 28 TRP B CA 1
ATOM 1123 C C . TRP B 2 28 ? 14.51183 33.17876 12.42028 1.000 24.89181 28 TRP B C 1
ATOM 1124 O O . TRP B 2 28 ? 15.39069 32.81032 13.21152 1.000 23.93353 28 TRP B O 1
ATOM 1135 N N . LYS B 2 29 ? 13.69316 34.20441 12.65219 1.000 21.14208 29 LYS B N 1
ATOM 1136 C CA . LYS B 2 29 ? 13.66862 34.92785 13.90997 1.000 19.58718 29 LYS B CA 1
ATOM 1137 C C . LYS B 2 29 ? 12.22580 35.03782 14.37844 1.000 23.88744 29 LYS B C 1
ATOM 1138 O O . LYS B 2 29 ? 11.28651 34.82662 13.60525 1.000 21.62404 29 LYS B O 1
ATOM 1144 N N . ASN B 2 30 ? 12.06048 35.35874 15.65706 1.000 21.88017 30 ASN B N 1
ATOM 1145 C CA . ASN B 2 30 ? 10.72851 35.64513 16.18678 1.000 23.46809 30 ASN B CA 1
ATOM 1146 C C . ASN B 2 30 ? 10.52713 37.16462 16.22987 1.000 23.43049 30 ASN B C 1
ATOM 1147 O O . ASN B 2 30 ? 11.39759 37.94543 15.83410 1.000 23.55606 30 ASN B O 1
ATOM 1152 N N . SER B 2 31 ? 9.34760 37.60479 16.69689 1.000 20.82485 31 SER B N 1
ATOM 1153 C CA . SER B 2 31 ? 9.05232 39.03814 16.65170 1.000 23.11580 31 SER B CA 1
ATOM 1154 C C . SER B 2 31 ? 9.93604 39.84315 17.58717 1.000 25.65052 31 SER B C 1
ATOM 1155 O O . SER B 2 31 ? 10.09991 41.05170 17.37880 1.000 28.42332 31 SER B O 1
ATOM 1158 N N . ASN B 2 32 ? 10.48417 39.21204 18.62534 1.000 22.88217 32 ASN B N 1
ATOM 1159 C CA . ASN B 2 32 ? 11.44207 39.86265 19.50861 1.000 22.32104 32 ASN B CA 1
ATOM 1160 C C . ASN B 2 32 ? 12.81180 40.00485 18.86070 1.000 24.51559 32 ASN B C 1
ATOM 1161 O O . ASN B 2 32 ? 13.71700 40.56011 19.49303 1.000 26.74061 32 ASN B O 1
ATOM 1166 N N . GLN B 2 33 ? 12.95664 39.51269 17.63046 1.000 24.24718 33 GLN B N 1
ATOM 1167 C CA . GLN B 2 33 ? 14.18342 39.57987 16.83165 1.000 25.37610 33 GLN B CA 1
ATOM 1168 C C . GLN B 2 33 ? 15.24478 38.60229 17.30287 1.000 28.43537 33 GLN B C 1
ATOM 1169 O O . GLN B 2 33 ? 16.42517 38.77406 16.99000 1.000 30.71303 33 GLN B O 1
ATOM 1175 N N . ILE B 2 34 ? 14.86336 37.57815 18.04303 1.000 25.76471 34 ILE B N 1
ATOM 1176 C CA . ILE B 2 34 ? 15.80966 36.53967 18.42898 1.000 26.88749 34 ILE B CA 1
ATOM 1177 C C . ILE B 2 34 ? 15.93250 35.54579 17.28639 1.000 26.15246 34 ILE B C 1
ATOM 1178 O O . ILE B 2 34 ? 14.93218 35.02183 16.78961 1.000 24.74709 34 ILE B O 1
ATOM 1183 N N . LYS B 2 35 ? 17.16180 35.27970 16.86021 1.000 22.15637 35 LYS B N 1
ATOM 1184 C CA . LYS B 2 35 ? 17.35494 34.28649 15.81437 1.000 22.40001 35 LYS B CA 1
ATOM 1185 C C . LYS B 2 35 ? 17.14792 32.88735 16.36885 1.000 26.50170 35 LYS B C 1
ATOM 1186 O O . LYS B 2 35 ? 17.62338 32.55497 17.45887 1.000 26.69006 35 LYS B O 1
ATOM 1192 N N . ILE B 2 36 ? 16.43362 32.06225 15.60598 1.000 19.54674 36 ILE B N 1
ATOM 1193 C CA . ILE B 2 36 ? 16.04492 30.72443 16.04936 1.000 20.90513 36 ILE B CA 1
ATOM 1194 C C . ILE B 2 36 ? 16.94379 29.67495 15.40497 1.000 22.31411 36 ILE B C 1
ATOM 1195 O O . ILE B 2 36 ? 17.57473 28.87075 16.10041 1.000 21.07575 36 ILE B O 1
ATOM 1200 N N . LEU B 2 37 ? 16.98006 29.64422 14.07913 1.000 23.11181 37 LEU B N 1
ATOM 1201 C CA . LEU B 2 37 ? 17.87796 28.71677 13.39428 1.000 22.57680 37 LEU B CA 1
ATOM 1202 C C . LEU B 2 37 ? 18.23576 29.26080 12.02035 1.000 20.75474 37 LEU B C 1
ATOM 1203 O O . LEU B 2 37 ? 17.60919 30.19719 11.51261 1.000 26.79015 37 LEU B O 1
ATOM 1208 N N . GLY B 2 38 ? 19.27346 28.66894 11.42589 1.000 21.63595 38 GLY B N 1
ATOM 1209 C CA . GLY B 2 38 ? 19.67146 28.99301 10.07738 1.000 23.78534 38 GLY B CA 1
ATOM 1210 C C . GLY B 2 38 ? 20.50868 27.86256 9.50685 1.000 26.85686 38 GLY B C 1
ATOM 1211 O O . GLY B 2 38 ? 20.47628 26.73556 10.00789 1.000 24.18583 38 GLY B O 1
ATOM 1212 N N . ASN B 2 39 ? 21.26769 28.18524 8.45056 1.000 25.34574 39 ASN B N 1
ATOM 1213 C CA . ASN B 2 39 ? 22.02297 27.15086 7.73935 1.000 29.10667 39 ASN B CA 1
ATOM 1214 C C . ASN B 2 39 ? 22.97268 26.40648 8.65790 1.000 29.43174 39 ASN B C 1
ATOM 1215 O O . ASN B 2 39 ? 23.24500 25.22400 8.43632 1.000 27.77416 39 ASN B O 1
ATOM 1220 N N . GLN B 2 40 ? 23.51455 27.08434 9.66197 1.000 28.05390 40 GLN B N 1
ATOM 1221 C CA . GLN B 2 40 ? 24.51616 26.48958 10.52973 1.000 29.65849 40 GLN B CA 1
ATOM 1222 C C . GLN B 2 40 ? 23.91174 25.88625 11.79031 1.000 27.49700 40 GLN B C 1
ATOM 1223 O O . GLN B 2 40 ? 24.65276 25.57692 12.72601 1.000 29.88262 40 GLN B O 1
ATOM 1229 N N . GLY B 2 41 ? 22.59167 25.71469 11.84205 1.000 25.01520 41 GLY B N 1
ATOM 1230 C CA . GLY B 2 41 ? 21.95022 25.02762 12.94076 1.000 26.96972 41 GLY B CA 1
ATOM 1231 C C . GLY B 2 41 ? 21.16305 25.97254 13.83004 1.000 26.05801 41 GLY B C 1
ATOM 1232 O O . GLY B 2 41 ? 20.90460 27.13429 13.49472 1.000 25.52660 41 GLY B O 1
ATOM 1233 N N . SER B 2 42 ? 20.75838 25.43982 14.98455 1.000 25.82218 42 SER B N 1
ATOM 1234 C CA . SER B 2 42 ? 20.00021 26.22727 15.94708 1.000 24.67486 42 SER B CA 1
ATOM 1235 C C . SER B 2 42 ? 20.88900 27.27611 16.59640 1.000 23.85612 42 SER B C 1
ATOM 1236 O O . SER B 2 42 ? 21.99094 26.96348 17.05585 1.000 25.52953 42 SER B O 1
ATOM 1239 N N . PHE B 2 43 ? 20.38678 28.51621 16.66741 1.000 22.63298 43 PHE B N 1
ATOM 1240 C CA . PHE B 2 43 ? 21.05726 29.58282 17.39907 1.000 25.67584 43 PHE B CA 1
ATOM 1241 C C . PHE B 2 43 ? 20.81722 29.52988 18.90426 1.000 27.23040 43 PHE B C 1
ATOM 1242 O O . PHE B 2 43 ? 21.41545 30.33036 19.63333 1.000 27.95093 43 PHE B O 1
ATOM 1250 N N . LEU B 2 44 ? 19.95218 28.63871 19.38674 1.000 25.93549 44 LEU B N 1
ATOM 1251 C CA . LEU B 2 44 ? 19.48070 28.69716 20.77324 1.000 27.59910 44 LEU B CA 1
ATOM 1252 C C . LEU B 2 44 ? 20.46457 27.98438 21.70699 1.000 29.88267 44 LEU B C 1
ATOM 1253 O O . LEU B 2 44 ? 20.14394 27.02105 22.40692 1.000 28.54816 44 LEU B O 1
ATOM 1258 N N . THR B 2 45 ? 21.69850 28.47979 21.69184 1.000 26.13410 45 THR B N 1
ATOM 1259 C CA . THR B 2 45 ? 22.79580 27.89759 22.45668 1.000 26.02368 45 THR B CA 1
ATOM 1260 C C . THR B 2 45 ? 23.29193 28.82653 23.55333 1.000 26.98802 45 THR B C 1
ATOM 1261 O O . THR B 2 45 ? 24.38346 28.61705 24.09943 1.000 28.42316 45 THR B O 1
ATOM 1265 N N . LYS B 2 46 ? 22.54994 29.87950 23.84858 1.000 26.41679 46 LYS B N 1
ATOM 1266 C CA . LYS B 2 46 ? 23.03036 30.88703 24.78219 1.000 32.01136 46 LYS B CA 1
ATOM 1267 C C . LYS B 2 46 ? 22.35216 30.80043 26.14236 1.000 34.13414 46 LYS B C 1
ATOM 1268 O O . LYS B 2 46 ? 22.62726 31.62962 27.01737 1.000 40.93368 46 LYS B O 1
ATOM 1274 N N . GLY B 2 47 ? 21.48709 29.81679 26.34778 1.000 28.09112 47 GLY B N 1
ATOM 1275 C CA . GLY B 2 47 ? 20.76408 29.70614 27.59159 1.000 28.01706 47 GLY B CA 1
ATOM 1276 C C . GLY B 2 47 ? 19.35066 29.22244 27.37526 1.000 31.80839 47 GLY B C 1
ATOM 1277 O O . GLY B 2 47 ? 18.92513 28.95037 26.24714 1.000 31.81079 47 GLY B O 1
ATOM 1278 N N . PRO B 2 48 ? 18.58688 29.12238 28.45999 1.000 28.26032 48 PRO B N 1
ATOM 1279 C CA . PRO B 2 48 ? 17.19998 28.65383 28.34359 1.000 28.80686 48 PRO B CA 1
ATOM 1280 C C . PRO B 2 48 ? 16.38809 29.56384 27.43197 1.000 36.13369 48 PRO B C 1
ATOM 1281 O O . PRO B 2 48 ? 16.47964 30.79273 27.50585 1.000 32.17254 48 PRO B O 1
ATOM 1285 N N . SER B 2 49 ? 15.63204 28.94647 26.52817 1.000 35.35660 49 SER B N 1
ATOM 1286 C CA . SER B 2 49 ? 14.74151 29.66939 25.63080 1.000 37.72665 49 SER B CA 1
ATOM 1287 C C . SER B 2 49 ? 13.42643 28.91155 25.53636 1.000 41.50764 49 SER B C 1
ATOM 1288 O O . SER B 2 49 ? 13.35554 27.71888 25.84459 1.000 34.90247 49 SER B O 1
ATOM 1291 N N . LYS B 2 50 ? 12.38920 29.60663 25.06195 1.000 32.50292 50 LYS B N 1
ATOM 1292 C CA . LYS B 2 50 ? 11.07784 28.97374 24.95917 1.000 36.04220 50 LYS B CA 1
ATOM 1293 C C . LYS B 2 50 ? 11.09407 27.80553 23.97857 1.000 38.14987 50 LYS B C 1
ATOM 1294 O O . LYS B 2 50 ? 10.50042 26.75309 24.24912 1.000 33.75105 50 LYS B O 1
ATOM 1300 N N . LEU B 2 51 ? 11.80114 27.95169 22.85319 1.000 29.58023 51 LEU B N 1
ATOM 1301 C CA . LEU B 2 51 ? 11.77261 26.97065 21.77714 1.000 26.28567 51 LEU B CA 1
ATOM 1302 C C . LEU B 2 51 ? 12.91354 25.95908 21.85021 1.000 34.07114 51 LEU B C 1
ATOM 1303 O O . LEU B 2 51 ? 13.07993 25.16564 20.91710 1.000 34.37455 51 LEU B O 1
ATOM 1308 N N . ASN B 2 52 ? 13.71395 25.98628 22.91303 1.000 32.51335 52 ASN B N 1
ATOM 1309 C CA . ASN B 2 52 ? 14.86597 25.09630 23.02892 1.000 36.90189 52 ASN B CA 1
ATOM 1310 C C . ASN B 2 52 ? 14.51400 23.65042 22.70022 1.000 34.77013 52 ASN B C 1
ATOM 1311 O O . ASN B 2 52 ? 13.60910 23.06199 23.30485 1.000 37.87733 52 ASN B O 1
ATOM 1316 N N . ASP B 2 53 ? 15.23558 23.09148 21.73505 1.000 38.28999 53 ASP B N 1
ATOM 1317 C CA . ASP B 2 53 ? 15.15989 21.70552 21.29484 1.000 39.32511 53 ASP B CA 1
ATOM 1318 C C . ASP B 2 53 ? 13.84083 21.37135 20.62157 1.000 39.98725 53 ASP B C 1
ATOM 1319 O O . ASP B 2 53 ? 13.61710 20.20463 20.29320 1.000 39.88817 53 ASP B O 1
ATOM 1324 N N . ARG B 2 54 ? 12.94368 22.33642 20.41935 1.000 28.17639 54 ARG B N 1
ATOM 1325 C CA . ARG B 2 54 ? 11.70885 22.03085 19.72276 1.000 25.77632 54 ARG B CA 1
ATOM 1326 C C . ARG B 2 54 ? 11.64658 22.58285 18.30705 1.000 24.78249 54 ARG B C 1
ATOM 1327 O O . ARG B 2 54 ? 10.66176 22.32901 17.61386 1.000 25.41033 54 ARG B O 1
ATOM 1335 N N . ALA B 2 55 ? 12.65517 23.32156 17.84221 1.000 24.07716 55 ALA B N 1
ATOM 1336 C CA . ALA B 2 55 ? 12.59285 23.94299 16.52209 1.000 23.82966 55 ALA B CA 1
ATOM 1337 C C . ALA B 2 55 ? 13.60606 23.29210 15.59140 1.000 26.25570 55 ALA B C 1
ATOM 1338 O O . ALA B 2 55 ? 14.74674 23.06737 15.98273 1.000 27.19310 55 ALA B O 1
ATOM 1340 N N . ASP B 2 56 ? 13.19731 23.02967 14.35109 1.000 22.84527 56 ASP B N 1
ATOM 1341 C CA . ASP B 2 56 ? 14.05617 22.35597 13.38554 1.000 25.54555 56 ASP B CA 1
ATOM 1342 C C . ASP B 2 56 ? 13.70690 22.84485 11.98735 1.000 28.11686 56 ASP B C 1
ATOM 1343 O O . ASP B 2 56 ? 12.73870 23.57899 11.78295 1.000 24.39586 56 ASP B O 1
ATOM 1348 N N . SER B 2 57 ? 14.53021 22.44886 11.01636 1.000 25.31469 57 SER B N 1
ATOM 1349 C CA . SER B 2 57 ? 14.17490 22.64610 9.61673 1.000 26.78617 57 SER B CA 1
ATOM 1350 C C . SER B 2 57 ? 14.28508 21.30009 8.90411 1.000 29.61804 57 SER B C 1
ATOM 1351 O O . SER B 2 57 ? 14.41532 20.26186 9.56166 1.000 29.77341 57 SER B O 1
ATOM 1354 N N . ARG B 2 58 ? 14.20249 21.29824 7.57382 1.000 25.98684 58 ARG B N 1
ATOM 1355 C CA . ARG B 2 58 ? 14.38098 20.09785 6.75927 1.000 27.01473 58 ARG B CA 1
ATOM 1356 C C . ARG B 2 58 ? 15.59107 20.38933 5.88271 1.000 24.37245 58 ARG B C 1
ATOM 1357 O O . ARG B 2 58 ? 15.44475 20.91264 4.77757 1.000 25.79212 58 ARG B O 1
ATOM 1365 N N . ARG B 2 59 ? 16.77879 20.07485 6.40011 1.000 26.44756 59 ARG B N 1
ATOM 1366 C CA . ARG B 2 59 ? 18.01813 20.39204 5.69713 1.000 28.33123 59 ARG B CA 1
ATOM 1367 C C . ARG B 2 59 ? 18.02938 19.82217 4.27688 1.000 32.02026 59 ARG B C 1
ATOM 1368 O O . ARG B 2 59 ? 18.53460 20.47331 3.35055 1.000 27.55215 59 ARG B O 1
ATOM 1376 N N . SER B 2 60 ? 17.43189 18.64226 4.07487 1.000 27.79917 60 SER B N 1
ATOM 1377 C CA . SER B 2 60 ? 17.40276 18.01097 2.75892 1.000 28.03156 60 SER B CA 1
ATOM 1378 C C . SER B 2 60 ? 16.61483 18.81098 1.72147 1.000 32.29478 60 SER B C 1
ATOM 1379 O O . SER B 2 60 ? 16.76973 18.56297 0.52141 1.000 36.60752 60 SER B O 1
ATOM 1382 N N . LEU B 2 61 ? 15.76542 19.75169 2.14325 1.000 25.03056 61 LEU B N 1
ATOM 1383 C CA . LEU B 2 61 ? 14.99369 20.56113 1.20423 1.000 22.49784 61 LEU B CA 1
ATOM 1384 C C . LEU B 2 61 ? 15.66180 21.88788 0.86100 1.000 24.47125 61 LEU B C 1
ATOM 1385 O O . LEU B 2 61 ? 15.21347 22.57228 -0.06746 1.000 24.41709 61 LEU B O 1
ATOM 1390 N N . TRP B 2 62 ? 16.68914 22.29562 1.60767 1.000 24.20313 62 TRP B N 1
ATOM 1391 C CA . TRP B 2 62 ? 17.31182 23.58683 1.34366 1.000 27.13532 62 TRP B CA 1
ATOM 1392 C C . TRP B 2 62 ? 17.81528 23.69643 -0.09315 1.000 28.73215 62 TRP B C 1
ATOM 1393 O O . TRP B 2 62 ? 17.75138 24.78126 -0.68373 1.000 27.57925 62 TRP B O 1
ATOM 1404 N N . ASP B 2 63 ? 18.30653 22.60167 -0.68054 1.000 29.49860 63 ASP B N 1
ATOM 1405 C CA . ASP B 2 63 ? 18.82487 22.74952 -2.04416 1.000 31.05720 63 ASP B CA 1
ATOM 1406 C C . ASP B 2 63 ? 17.70444 22.84908 -3.07671 1.000 35.81182 63 ASP B C 1
ATOM 1407 O O . ASP B 2 63 ? 17.98715 23.07355 -4.25935 1.000 36.07457 63 ASP B O 1
ATOM 1412 N N . GLN B 2 64 ? 16.44038 22.73672 -2.65129 1.000 25.63897 64 GLN B N 1
ATOM 1413 C CA . GLN B 2 64 ? 15.29836 23.10770 -3.47595 1.000 24.76613 64 GLN B CA 1
ATOM 1414 C C . GLN B 2 64 ? 14.80739 24.51600 -3.17446 1.000 27.84104 64 GLN B C 1
ATOM 1415 O O . GLN B 2 64 ? 13.74596 24.91140 -3.66052 1.000 31.45274 64 GLN B O 1
ATOM 1421 N N . GLY B 2 65 ? 15.53324 25.26573 -2.35639 1.000 24.14683 65 GLY B N 1
ATOM 1422 C CA . GLY B 2 65 ? 15.09982 26.61065 -2.02384 1.000 26.81245 65 GLY B CA 1
ATOM 1423 C C . GLY B 2 65 ? 13.95084 26.64747 -1.04426 1.000 25.87423 65 GLY B C 1
ATOM 1424 O O . GLY B 2 65 ? 13.18335 27.61505 -1.02889 1.000 27.30129 65 GLY B O 1
ATOM 1425 N N . ASN B 2 66 ? 13.81075 25.61484 -0.21594 1.000 22.96833 66 ASN B N 1
ATOM 1426 C CA . ASN B 2 66 ? 12.74329 25.53665 0.77968 1.000 22.20263 66 ASN B CA 1
ATOM 1427 C C . ASN B 2 66 ? 13.38326 25.46813 2.15885 1.000 24.93550 66 ASN B C 1
ATOM 1428 O O . ASN B 2 66 ? 14.21109 24.59032 2.41360 1.000 22.90236 66 ASN B O 1
ATOM 1433 N N . PHE B 2 67 ? 13.00444 26.39237 3.03919 1.000 23.11820 67 PHE B N 1
ATOM 1434 C CA . PHE B 2 67 ? 13.66898 26.58979 4.33003 1.000 23.58953 67 PHE B CA 1
ATOM 1435 C C . PHE B 2 67 ? 12.63039 26.62539 5.44968 1.000 21.40157 67 PHE B C 1
ATOM 1436 O O . PHE B 2 67 ? 12.41650 27.67054 6.08361 1.000 24.61375 67 PHE B O 1
ATOM 1444 N N . PRO B 2 68 ? 11.96128 25.50884 5.71674 1.000 24.19922 68 PRO B N 1
ATOM 1445 C CA . PRO B 2 68 ? 10.84029 25.54107 6.65809 1.000 21.69213 68 PRO B CA 1
ATOM 1446 C C . PRO B 2 68 ? 11.30599 25.65350 8.10189 1.000 22.41070 68 PRO B C 1
ATOM 1447 O O . PRO B 2 68 ? 12.41683 25.27392 8.46405 1.000 22.91599 68 PRO B O 1
ATOM 1451 N N . LEU B 2 69 ? 10.41208 26.17554 8.93856 1.000 22.55756 69 LEU B N 1
ATOM 1452 C CA . LEU B 2 69 ? 10.58037 26.18280 10.38585 1.000 21.50519 69 LEU B CA 1
ATOM 1453 C C . LEU B 2 69 ? 9.54535 25.22030 10.95388 1.000 24.95031 69 LEU B C 1
ATOM 1454 O O . LEU B 2 69 ? 8.34131 25.40447 10.74310 1.000 23.87081 69 LEU B O 1
ATOM 1459 N N . ILE B 2 70 ? 10.01376 24.18741 11.63909 1.000 23.32796 70 ILE B N 1
ATOM 1460 C CA . ILE B 2 70 ? 9.15171 23.16864 12.23095 1.000 20.66123 70 ILE B CA 1
ATOM 1461 C C . ILE B 2 70 ? 9.24150 23.30461 13.74178 1.000 23.38394 70 ILE B C 1
ATOM 1462 O O . ILE B 2 70 ? 10.34195 23.33998 14.30191 1.000 25.23127 70 ILE B O 1
ATOM 1467 N N . ILE B 2 71 ? 8.09171 23.40021 14.40598 1.000 21.64083 71 ILE B N 1
ATOM 1468 C CA . ILE B 2 71 ? 8.05779 23.50125 15.85603 1.000 21.64565 71 ILE B CA 1
ATOM 1469 C C . ILE B 2 71 ? 7.20344 22.35175 16.37026 1.000 26.24636 71 ILE B C 1
ATOM 1470 O O . ILE B 2 71 ? 6.04554 22.20215 15.95798 1.000 22.37103 71 ILE B O 1
ATOM 1475 N N . LYS B 2 72 ? 7.77770 21.54113 17.25029 1.000 21.98490 72 LYS B N 1
ATOM 1476 C CA . LYS B 2 72 ? 7.10342 20.36533 17.79388 1.000 25.08759 72 LYS B CA 1
ATOM 1477 C C . LYS B 2 72 ? 6.57240 20.65585 19.19438 1.000 23.72681 72 LYS B C 1
ATOM 1478 O O . LYS B 2 72 ? 6.96173 21.63493 19.83878 1.000 24.43838 72 LYS B O 1
ATOM 1484 N N . ASN B 2 73 ? 5.64155 19.80093 19.64405 1.000 23.13272 73 ASN B N 1
ATOM 1485 C CA . ASN B 2 73 ? 5.06267 19.87134 20.98752 1.000 27.10791 73 ASN B CA 1
ATOM 1486 C C . ASN B 2 73 ? 4.56280 21.27506 21.30901 1.000 23.88379 73 ASN B C 1
ATOM 1487 O O . ASN B 2 73 ? 4.92981 21.87713 22.32286 1.000 24.29658 73 ASN B O 1
ATOM 1492 N N . LEU B 2 74 ? 3.69878 21.78991 20.43304 1.000 22.57879 74 LEU B N 1
ATOM 1493 C CA . LEU B 2 74 ? 3.32331 23.20023 20.47204 1.000 22.41981 74 LEU B CA 1
ATOM 1494 C C . LEU B 2 74 ? 2.67995 23.60099 21.79664 1.000 22.84339 74 LEU B C 1
ATOM 1495 O O . LEU B 2 74 ? 1.87566 22.85961 22.37122 1.000 24.83940 74 LEU B O 1
ATOM 1500 N N . LYS B 2 75 ? 3.02604 24.80050 22.25851 1.000 23.46505 75 LYS B N 1
ATOM 1501 C CA . LYS B 2 75 ? 2.40030 25.46193 23.39727 1.000 25.80074 75 LYS B CA 1
ATOM 1502 C C . LYS B 2 75 ? 1.61432 26.66092 22.88978 1.000 21.01498 75 LYS B C 1
ATOM 1503 O O . LYS B 2 75 ? 1.94964 27.22417 21.84528 1.000 22.53722 75 LYS B O 1
ATOM 1509 N N . ILE B 2 76 ? 0.56418 27.05822 23.62706 1.000 22.00591 76 ILE B N 1
ATOM 1510 C CA . ILE B 2 76 ? -0.15162 28.27440 23.24025 1.000 25.22257 76 ILE B CA 1
ATOM 1511 C C . ILE B 2 76 ? 0.82670 29.43999 23.12279 1.000 24.74668 76 ILE B C 1
ATOM 1512 O O . ILE B 2 76 ? 0.73632 30.26821 22.20751 1.000 20.66494 76 ILE B O 1
ATOM 1517 N N . GLU B 2 77 ? 1.79365 29.50386 24.03425 1.000 24.25383 77 GLU B N 1
ATOM 1518 C CA . GLU B 2 77 ? 2.71025 30.62993 24.04310 1.000 27.49799 77 GLU B CA 1
ATOM 1519 C C . GLU B 2 77 ? 3.72098 30.60275 22.89123 1.000 26.79504 77 GLU B C 1
ATOM 1520 O O . GLU B 2 77 ? 4.45510 31.57968 22.74087 1.000 26.34609 77 GLU B O 1
ATOM 1526 N N . ASP B 2 78 ? 3.77346 29.53967 22.07154 1.000 24.34144 78 ASP B N 1
ATOM 1527 C CA . ASP B 2 78 ? 4.56954 29.59183 20.84085 1.000 22.09260 78 ASP B CA 1
ATOM 1528 C C . ASP B 2 78 ? 3.95110 30.49950 19.78067 1.000 24.64845 78 ASP B C 1
ATOM 1529 O O . ASP B 2 78 ? 4.63163 30.80946 18.79168 1.000 21.99415 78 ASP B O 1
ATOM 1534 N N . SER B 2 79 ? 2.68416 30.90013 19.95191 1.000 23.38065 79 SER B N 1
ATOM 1535 C CA . SER B 2 79 ? 2.03486 31.81481 19.02080 1.000 21.17653 79 SER B CA 1
ATOM 1536 C C . SER B 2 79 ? 2.86864 33.08602 18.91437 1.000 22.63277 79 SER B C 1
ATOM 1537 O O . SER B 2 79 ? 3.25154 33.67102 19.92999 1.000 22.79196 79 SER B O 1
ATOM 1540 N N . ASP B 2 80 ? 3.15497 33.50132 17.68718 1.000 21.11330 80 ASP B N 1
ATOM 1541 C CA . ASP B 2 80 ? 4.13398 34.56327 17.46832 1.000 23.27287 80 ASP B CA 1
ATOM 1542 C C . ASP B 2 80 ? 4.19598 34.84757 15.97713 1.000 26.29916 80 ASP B C 1
ATOM 1543 O O . ASP B 2 80 ? 3.76636 34.03005 15.15363 1.000 23.48281 80 ASP B O 1
ATOM 1548 N N . THR B 2 81 ? 4.77527 35.99338 15.63414 1.000 20.20448 81 THR B N 1
ATOM 1549 C CA . THR B 2 81 ? 5.19126 36.23893 14.25975 1.000 22.67160 81 THR B CA 1
ATOM 1550 C C . THR B 2 81 ? 6.60762 35.70790 14.09000 1.000 23.94659 81 THR B C 1
ATOM 1551 O O . THR B 2 81 ? 7.51551 36.07762 14.84536 1.000 24.01325 81 THR B O 1
ATOM 1555 N N . TYR B 2 82 ? 6.78449 34.82505 13.12143 1.000 20.26679 82 TYR B N 1
ATOM 1556 C CA . TYR B 2 82 ? 8.08726 34.27632 12.78005 1.000 20.69679 82 TYR B CA 1
ATOM 1557 C C . TYR B 2 82 ? 8.48120 34.83085 11.42780 1.000 23.69283 82 TYR B C 1
ATOM 1558 O O . TYR B 2 82 ? 7.64727 34.92168 10.52088 1.000 25.59909 82 TYR B O 1
ATOM 1567 N N . ILE B 2 83 ? 9.74762 35.21526 11.28979 1.000 21.98463 83 ILE B N 1
ATOM 1568 C CA . ILE B 2 83 ? 10.19902 35.93015 10.10755 1.000 21.02781 83 ILE B CA 1
ATOM 1569 C C . ILE B 2 83 ? 11.31503 35.10385 9.49592 1.000 22.13990 83 ILE B C 1
ATOM 1570 O O . ILE B 2 83 ? 12.30502 34.81451 10.17311 1.000 23.16889 83 ILE B O 1
ATOM 1575 N N . CYS B 2 84 ? 11.13211 34.69847 8.24403 1.000 21.84708 84 CYS B N 1
ATOM 1576 C CA . CYS B 2 84 ? 12.15513 33.99855 7.47575 1.000 25.37653 84 CYS B CA 1
ATOM 1577 C C . CYS B 2 84 ? 12.85785 35.01156 6.58106 1.000 24.73915 84 CYS B C 1
ATOM 1578 O O . CYS B 2 84 ? 12.21172 35.67883 5.76369 1.000 27.57826 84 CYS B O 1
ATOM 1581 N N . GLU B 2 85 ? 14.17272 35.12730 6.72778 1.000 27.57185 85 GLU B N 1
ATOM 1582 C CA . GLU B 2 85 ? 14.97416 36.01278 5.89624 1.000 32.02564 85 GLU B CA 1
ATOM 1583 C C . GLU B 2 85 ? 15.87349 35.15514 5.02539 1.000 34.89621 85 GLU B C 1
ATOM 1584 O O . GLU B 2 85 ? 16.65148 34.35243 5.54546 1.000 30.79390 85 GLU B O 1
ATOM 1590 N N . VAL B 2 86 ? 15.73979 35.30284 3.71066 1.000 32.90804 86 VAL B N 1
ATOM 1591 C CA . VAL B 2 86 ? 16.59353 34.62631 2.73778 1.000 32.66149 86 VAL B CA 1
ATOM 1592 C C . VAL B 2 86 ? 17.13689 35.70599 1.82330 1.000 48.17939 86 VAL B C 1
ATOM 1593 O O . VAL B 2 86 ? 16.35770 36.42452 1.18640 1.000 52.22076 86 VAL B O 1
ATOM 1597 N N . GLU B 2 87 ? 18.46214 35.82721 1.76709 1.000 57.91844 87 GLU B N 1
ATOM 1598 C CA . GLU B 2 87 ? 19.11782 36.93049 1.07151 1.000 68.13477 87 GLU B CA 1
ATOM 1599 C C . GLU B 2 87 ? 18.51367 38.26974 1.47970 1.000 70.52054 87 GLU B C 1
ATOM 1600 O O . GLU B 2 87 ? 18.63315 38.68265 2.63874 1.000 70.06180 87 GLU B O 1
ATOM 1606 N N . ASP B 2 88 ? 17.84552 38.94318 0.54374 1.000 69.07329 88 ASP B N 1
ATOM 1607 C CA . ASP B 2 88 ? 17.30588 40.27696 0.77741 1.000 73.35032 88 ASP B CA 1
ATOM 1608 C C . ASP B 2 88 ? 15.81814 40.27620 1.09158 1.000 69.28258 88 ASP B C 1
ATOM 1609 O O . ASP B 2 88 ? 15.25905 41.34154 1.37254 1.000 73.64402 88 ASP B O 1
ATOM 1614 N N . GLN B 2 89 ? 15.16636 39.12075 1.05552 1.000 53.50538 89 GLN B N 1
ATOM 1615 C CA . GLN B 2 89 ? 13.72445 39.04255 1.20234 1.000 57.18436 89 GLN B CA 1
ATOM 1616 C C . GLN B 2 89 ? 13.36859 38.53858 2.59394 1.000 48.77307 89 GLN B C 1
ATOM 1617 O O . GLN B 2 89 ? 14.08059 37.71955 3.17830 1.000 41.11536 89 GLN B O 1
ATOM 1623 N N . LYS B 2 90 ? 12.26241 39.04124 3.12583 1.000 47.66746 90 LYS B N 1
ATOM 1624 C CA . LYS B 2 90 ? 11.74557 38.56284 4.39637 1.000 46.53798 90 LYS B CA 1
ATOM 1625 C C . LYS B 2 90 ? 10.27627 38.21637 4.23715 1.000 49.43082 90 LYS B C 1
ATOM 1626 O O . LYS B 2 90 ? 9.51500 38.96032 3.61088 1.000 58.99008 90 LYS B O 1
ATOM 1632 N N . GLU B 2 91 ? 9.89895 37.06758 4.78350 1.000 34.38326 91 GLU B N 1
ATOM 1633 C CA . GLU B 2 91 ? 8.51927 36.60714 4.82725 1.000 42.13757 91 GLU B CA 1
ATOM 1634 C C . GLU B 2 91 ? 8.09146 36.43714 6.27844 1.000 36.72475 91 GLU B C 1
ATOM 1635 O O . GLU B 2 91 ? 8.75247 35.72744 7.04539 1.000 31.79370 91 GLU B O 1
ATOM 1641 N N . GLU B 2 92 ? 6.97085 37.06436 6.64352 1.000 29.95537 92 GLU B N 1
ATOM 1642 C CA . GLU B 2 92 ? 6.45573 37.03837 8.00633 1.000 26.89168 92 GLU B CA 1
ATOM 1643 C C . GLU B 2 92 ? 5.30246 36.04885 8.08084 1.000 26.91461 92 GLU B C 1
ATOM 1644 O O . GLU B 2 92 ? 4.43540 36.03892 7.20614 1.000 28.71156 92 GLU B O 1
ATOM 1650 N N . VAL B 2 93 ? 5.31953 35.19729 9.09279 1.000 24.90734 93 VAL B N 1
ATOM 1651 C CA . VAL B 2 93 ? 4.26272 34.21527 9.31122 1.000 25.51491 93 VAL B CA 1
ATOM 1652 C C . VAL B 2 93 ? 3.75388 34.38835 10.72857 1.000 26.26641 93 VAL B C 1
ATOM 1653 O O . VAL B 2 93 ? 4.54211 34.31551 11.67854 1.000 28.44247 93 VAL B O 1
ATOM 1657 N N . GLN B 2 94 ? 2.43331 34.58077 10.88218 1.000 24.11542 94 GLN B N 1
ATOM 1658 C CA . GLN B 2 94 ? 1.81641 34.63982 12.20543 1.000 24.51351 94 GLN B CA 1
ATOM 1659 C C . GLN B 2 94 ? 1.28685 33.25094 12.55099 1.000 22.72164 94 GLN B C 1
ATOM 1660 O O . GLN B 2 94 ? 0.32455 32.78034 11.94089 1.000 23.65830 94 GLN B O 1
ATOM 1666 N N . LEU B 2 95 ? 1.93034 32.59425 13.50817 1.000 20.83471 95 LEU B N 1
ATOM 1667 C CA . LEU B 2 95 ? 1.46552 31.31313 14.02802 1.000 20.35742 95 LEU B CA 1
ATOM 1668 C C . LEU B 2 95 ? 0.50481 31.56099 15.18595 1.000 19.97596 95 LEU B C 1
ATOM 1669 O O . LEU B 2 95 ? 0.84874 32.27889 16.12632 1.000 21.87522 95 LEU B O 1
ATOM 1674 N N . LEU B 2 96 ? -0.67022 30.93311 15.14229 1.000 21.78658 96 LEU B N 1
ATOM 1675 C CA . LEU B 2 96 ? -1.63703 30.98138 16.23967 1.000 21.41955 96 LEU B CA 1
ATOM 1676 C C . LEU B 2 96 ? -1.95363 29.55659 16.66739 1.000 20.59094 96 LEU B C 1
ATOM 1677 O O . LEU B 2 96 ? -2.44694 28.77233 15.85482 1.000 21.68806 96 LEU B O 1
ATOM 1682 N N . VAL B 2 97 ? -1.65387 29.21994 17.92854 1.000 19.31481 97 VAL B N 1
ATOM 1683 C CA . VAL B 2 97 ? -1.82073 27.86124 18.45476 1.000 19.35068 97 VAL B CA 1
ATOM 1684 C C . VAL B 2 97 ? -3.07118 27.81576 19.32156 1.000 21.22985 97 VAL B C 1
ATOM 1685 O O . VAL B 2 97 ? -3.28504 28.69732 20.16669 1.000 21.84078 97 VAL B O 1
ATOM 1689 N N . PHE B 2 98 ? -3.88312 26.78101 19.12833 1.000 21.44231 98 PHE B N 1
ATOM 1690 C CA . PHE B 2 98 ? -5.11462 26.59020 19.88404 1.000 22.00831 98 PHE B CA 1
ATOM 1691 C C . PHE B 2 98 ? -5.13887 25.19104 20.49089 1.000 25.67675 98 PHE B C 1
ATOM 1692 O O . PHE B 2 98 ? -4.52249 24.25900 19.97258 1.000 23.97605 98 PHE B O 1
ATOM 1700 N N . GLY B 2 99 ? -5.89873 25.04701 21.56920 1.000 26.29247 99 GLY B N 1
ATOM 1701 C CA . GLY B 2 99 ? -6.12364 23.74676 22.17971 1.000 25.52311 99 GLY B CA 1
ATOM 1702 C C . GLY B 2 99 ? -7.58184 23.63636 22.57036 1.000 24.46525 99 GLY B C 1
ATOM 1703 O O . GLY B 2 99 ? -8.23079 24.63458 22.89204 1.000 26.16166 99 GLY B O 1
ATOM 1704 N N . LEU B 2 100 ? -8.11130 22.41144 22.51157 1.000 25.22975 100 LEU B N 1
ATOM 1705 C CA . LEU B 2 100 ? -9.52924 22.17848 22.78652 1.000 24.06018 100 LEU B CA 1
ATOM 1706 C C . LEU B 2 100 ? -9.67547 21.28232 24.00304 1.000 30.07213 100 LEU B C 1
ATOM 1707 O O . LEU B 2 100 ? -9.02975 20.22995 24.08161 1.000 30.88008 100 LEU B O 1
ATOM 1712 N N . THR B 2 101 ? -10.53076 21.68172 24.94381 1.000 32.34175 101 THR B N 1
ATOM 1713 C CA . THR B 2 101 ? -10.78049 20.84162 26.10767 1.000 35.45567 101 THR B CA 1
ATOM 1714 C C . THR B 2 101 ? -12.25453 20.88787 26.47282 1.000 35.20863 101 THR B C 1
ATOM 1715 O O . THR B 2 101 ? -13.00035 21.80047 26.09515 1.000 28.58254 101 THR B O 1
ATOM 1719 N N . ALA B 2 102 ? -12.66690 19.87534 27.22015 1.000 28.98867 102 ALA B N 1
ATOM 1720 C CA . ALA B 2 102 ? -13.98971 19.84339 27.81088 1.000 29.54640 102 ALA B CA 1
ATOM 1721 C C . ALA B 2 102 ? -13.85083 20.06494 29.30936 1.000 34.83036 102 ALA B C 1
ATOM 1722 O O . ALA B 2 102 ? -12.77293 19.87739 29.88049 1.000 38.58093 102 ALA B O 1
ATOM 1724 N N . ASN B 2 103 ? -14.94408 20.47692 29.94735 1.000 29.29957 103 ASN B N 1
ATOM 1725 C CA . ASN B 2 103 ? -14.90963 20.70553 31.39405 1.000 32.17300 103 ASN B CA 1
ATOM 1726 C C . ASN B 2 103 ? -15.16634 19.43738 32.19144 1.000 38.64701 103 ASN B C 1
ATOM 1727 O O . ASN B 2 103 ? -15.94334 19.42614 33.15676 1.000 47.89039 103 ASN B O 1
ATOM 1732 N N . SER B 2 104 ? -14.53452 18.33876 31.79625 1.000 41.72821 104 SER B N 1
ATOM 1733 C CA . SER B 2 104 ? -14.59801 17.10027 32.55359 1.000 48.91897 104 SER B CA 1
ATOM 1734 C C . SER B 2 104 ? -13.39979 16.25601 32.16239 1.000 58.65607 104 SER B C 1
ATOM 1735 O O . SER B 2 104 ? -13.07258 16.15355 30.97852 1.000 52.96894 104 SER B O 1
ATOM 1738 N N . ASP B 2 105 ? -12.74774 15.66485 33.16090 1.000 70.04080 105 ASP B N 1
ATOM 1739 C CA . ASP B 2 105 ? -11.61308 14.78920 32.90457 1.000 83.70919 105 ASP B CA 1
ATOM 1740 C C . ASP B 2 105 ? -12.02428 13.34245 32.68720 1.000 81.53207 105 ASP B C 1
ATOM 1741 O O . ASP B 2 105 ? -11.40399 12.64251 31.87742 1.000 84.86722 105 ASP B O 1
ATOM 1746 N N . THR B 2 106 ? -13.05944 12.88080 33.38352 1.000 80.62973 106 THR B N 1
ATOM 1747 C CA . THR B 2 106 ? -13.45524 11.47866 33.34848 1.000 82.17328 106 THR B CA 1
ATOM 1748 C C . THR B 2 106 ? -14.71779 11.28407 32.51637 1.000 82.94648 106 THR B C 1
ATOM 1749 O O . THR B 2 106 ? -14.64508 10.75943 31.40320 1.000 78.21252 106 THR B O 1
ATOM 1753 N N . HIS B 2 107 ? -15.87733 11.70292 33.01787 1.000 77.11176 107 HIS B N 1
ATOM 1754 C CA . HIS B 2 107 ? -17.14010 11.34613 32.38787 1.000 69.47190 107 HIS B CA 1
ATOM 1755 C C . HIS B 2 107 ? -18.23496 12.28720 32.86728 1.000 64.88023 107 HIS B C 1
ATOM 1756 O O . HIS B 2 107 ? -18.12981 12.90509 33.92901 1.000 72.18189 107 HIS B O 1
ATOM 1763 N N . LEU B 2 108 ? -19.29276 12.37571 32.06533 1.000 40.30449 108 LEU B N 1
ATOM 1764 C CA . LEU B 2 108 ? -20.48811 13.14349 32.38089 1.000 38.51086 108 LEU B CA 1
ATOM 1765 C C . LEU B 2 108 ? -21.69621 12.21976 32.43158 1.000 32.74669 108 LEU B C 1
ATOM 1766 O O . LEU B 2 108 ? -21.68598 11.11693 31.88517 1.000 34.26887 108 LEU B O 1
ATOM 1771 N N . LEU B 2 109 ? -22.74613 12.68320 33.09736 1.000 35.17385 109 LEU B N 1
ATOM 1772 C CA . LEU B 2 109 ? -23.98964 11.93964 33.19723 1.000 31.78297 109 LEU B CA 1
ATOM 1773 C C . LEU B 2 109 ? -25.01296 12.51005 32.22652 1.000 33.43469 109 LEU B C 1
ATOM 1774 O O . LEU B 2 109 ? -24.99052 13.69945 31.89878 1.000 30.48739 109 LEU B O 1
ATOM 1779 N N . GLN B 2 110 ? -25.92020 11.64983 31.77057 1.000 33.15709 110 GLN B N 1
ATOM 1780 C CA . GLN B 2 110 ? -27.04281 12.12082 30.96781 1.000 37.46638 110 GLN B CA 1
ATOM 1781 C C . GLN B 2 110 ? -27.74270 13.28089 31.66884 1.000 32.68570 110 GLN B C 1
ATOM 1782 O O . GLN B 2 110 ? -27.96959 13.24747 32.88339 1.000 32.12319 110 GLN B O 1
ATOM 1788 N N . GLY B 2 111 ? -28.05149 14.32344 30.89864 1.000 27.87490 111 GLY B N 1
ATOM 1789 C CA . GLY B 2 111 ? -28.67078 15.52132 31.42331 1.000 31.28117 111 GLY B CA 1
ATOM 1790 C C . GLY B 2 111 ? -27.70778 16.60547 31.86600 1.000 29.27005 111 GLY B C 1
ATOM 1791 O O . GLY B 2 111 ? -28.13554 17.75400 32.05048 1.000 30.14900 111 GLY B O 1
ATOM 1792 N N . GLN B 2 112 ? -26.42578 16.29149 32.03126 1.000 28.65604 112 GLN B N 1
ATOM 1793 C CA . GLN B 2 112 ? -25.49065 17.32046 32.45697 1.000 28.66877 112 GLN B CA 1
ATOM 1794 C C . GLN B 2 112 ? -25.07672 18.18891 31.28443 1.000 27.16849 112 GLN B C 1
ATOM 1795 O O . GLN B 2 112 ? -25.17609 17.79764 30.11861 1.000 29.41642 112 GLN B O 1
ATOM 1801 N N . SER B 2 113 ? -24.60215 19.38400 31.62611 1.000 26.89526 113 SER B N 1
ATOM 1802 C CA . SER B 2 113 ? -24.11526 20.36653 30.68151 1.000 26.41080 113 SER B CA 1
ATOM 1803 C C . SER B 2 113 ? -22.67204 20.06441 30.27278 1.000 31.20274 113 SER B C 1
ATOM 1804 O O . SER B 2 113 ? -21.91938 19.42701 31.01045 1.000 29.99085 113 SER B O 1
ATOM 1807 N N . LEU B 2 114 ? -22.28692 20.53638 29.08668 1.000 27.50998 114 LEU B N 1
ATOM 1808 C CA . LEU B 2 114 ? -20.91085 20.43718 28.60481 1.000 25.68980 114 LEU B CA 1
ATOM 1809 C C . LEU B 2 114 ? -20.42875 21.81497 28.17578 1.000 27.14453 114 LEU B C 1
ATOM 1810 O O . LEU B 2 114 ? -21.13534 22.51750 27.45094 1.000 30.25935 114 LEU B O 1
ATOM 1815 N N . THR B 2 115 ? -19.21734 22.18650 28.58713 1.000 26.82801 115 THR B N 1
ATOM 1816 C CA . THR B 2 115 ? -18.57468 23.41181 28.12137 1.000 25.80999 115 THR B CA 1
ATOM 1817 C C . THR B 2 115 ? -17.31792 23.01153 27.35730 1.000 27.96683 115 THR B C 1
ATOM 1818 O O . THR B 2 115 ? -16.42180 22.37488 27.92433 1.000 26.51914 115 THR B O 1
ATOM 1822 N N . LEU B 2 116 ? -17.27869 23.33739 26.06486 1.000 25.46177 116 LEU B N 1
ATOM 1823 C CA . LEU B 2 116 ? -16.09329 23.14745 25.22991 1.000 25.70680 116 LEU B CA 1
ATOM 1824 C C . LEU B 2 116 ? -15.36968 24.47888 25.15868 1.000 26.89621 116 LEU B C 1
ATOM 1825 O O . LEU B 2 116 ? -15.99281 25.50922 24.88022 1.000 29.10727 116 LEU B O 1
ATOM 1830 N N . THR B 2 117 ? -14.07202 24.46024 25.43137 1.000 27.56446 117 THR B N 1
ATOM 1831 C CA . THR B 2 117 ? -13.29608 25.68416 25.55654 1.000 27.71508 117 THR B CA 1
ATOM 1832 C C . THR B 2 117 ? -12.08052 25.57738 24.66072 1.000 30.02295 117 THR B C 1
ATOM 1833 O O . THR B 2 117 ? -11.33972 24.58801 24.72723 1.000 28.95835 117 THR B O 1
ATOM 1837 N N . LEU B 2 118 ? -11.90314 26.57279 23.80312 1.000 26.99349 118 LEU B N 1
ATOM 1838 C CA . LEU B 2 118 ? -10.73592 26.65262 22.93718 1.000 31.05740 118 LEU B CA 1
ATOM 1839 C C . LEU B 2 118 ? -9.71649 27.54370 23.62215 1.000 29.68118 118 LEU B C 1
ATOM 1840 O O . LEU B 2 118 ? -9.88960 28.77012 23.66679 1.000 32.30742 118 LEU B O 1
ATOM 1845 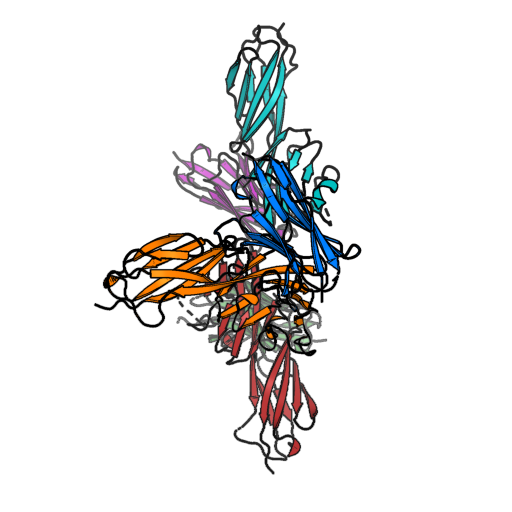N N . GLU B 2 119 ? -8.66415 26.92808 24.16776 1.000 29.25230 119 GLU B N 1
ATOM 1846 C CA . GLU B 2 119 ? -7.54629 27.69426 24.70163 1.000 30.39594 119 GLU B CA 1
ATOM 1847 C C . GLU B 2 119 ? -6.87156 28.45466 23.56513 1.000 30.39437 119 GLU B C 1
ATOM 1848 O O . GLU B 2 119 ? -6.53451 27.87148 22.53481 1.000 30.44035 119 GLU B O 1
ATOM 1854 N N . SER B 2 120 ? -6.70215 29.76135 23.74261 1.000 26.94133 120 SER B N 1
ATOM 1855 C CA . SER B 2 120 ? -6.44180 30.64189 22.61223 1.000 26.38643 120 SER B CA 1
ATOM 1856 C C . SER B 2 120 ? -5.35256 31.63661 22.97001 1.000 24.25698 120 SER B C 1
ATOM 1857 O O . SER B 2 120 ? -5.24948 32.05338 24.12888 1.000 27.70160 120 SER B O 1
ATOM 1860 N N . PRO B 2 121 ? -4.57517 32.09087 21.99129 1.000 25.99715 121 PRO B N 1
ATOM 1861 C CA . PRO B 2 121 ? -3.57003 33.12732 22.26715 1.000 25.08087 121 PRO B CA 1
ATOM 1862 C C . PRO B 2 121 ? -4.22132 34.45448 22.61804 1.000 25.97449 121 PRO B C 1
ATOM 1863 O O . PRO B 2 121 ? -5.36243 34.72712 22.21791 1.000 25.85973 121 PRO B O 1
ATOM 1867 N N . PRO B 2 122 ? -3.51722 35.31962 23.34538 1.000 27.02373 122 PRO B N 1
ATOM 1868 C CA . PRO B 2 122 ? -4.13424 36.58090 23.79387 1.000 28.65166 122 PRO B CA 1
ATOM 1869 C C . PRO B 2 122 ? -4.57862 37.45751 22.63140 1.000 26.81471 122 PRO B C 1
ATOM 1870 O O . PRO B 2 122 ? -3.83686 37.67993 21.66527 1.000 28.27712 122 PRO B O 1
ATOM 1874 N N . GLY B 2 123 ? -5.79989 37.96761 22.74320 1.000 28.76658 123 GLY B N 1
ATOM 1875 C CA . GLY B 2 123 ? -6.35516 38.84915 21.74247 1.000 30.24726 123 GLY B CA 1
ATOM 1876 C C . GLY B 2 123 ? -6.94551 38.16545 20.52686 1.000 37.32889 123 GLY B C 1
ATOM 1877 O O . GLY B 2 123 ? -7.46529 38.85929 19.64400 1.000 39.60583 123 GLY B O 1
ATOM 1878 N N . SER B 2 124 ? -6.88673 36.83823 20.43436 1.000 29.38348 124 SER B N 1
ATOM 1879 C CA . SER B 2 124 ? -7.52155 36.16977 19.30465 1.000 28.00204 124 SER B CA 1
ATOM 1880 C C . SER B 2 124 ? -9.01988 36.00163 19.56622 1.000 33.75507 124 SER B C 1
ATOM 1881 O O . SER B 2 124 ? -9.45244 35.82281 20.70794 1.000 36.47943 124 SER B O 1
ATOM 1884 N N . SER B 2 125 ? -9.81463 36.03700 18.49437 1.000 29.93592 125 SER B N 1
ATOM 1885 C CA . SER B 2 125 ? -11.25926 35.78760 18.57573 1.000 31.69013 125 SER B CA 1
ATOM 1886 C C . SER B 2 125 ? -11.66806 34.77092 17.52141 1.000 30.53277 125 SER B C 1
ATOM 1887 O O . SER B 2 125 ? -12.30257 35.11044 16.51455 1.000 33.02003 125 SER B O 1
ATOM 1890 N N . PRO B 2 126 ? -11.31615 33.50844 17.72441 1.000 28.63368 126 PRO B N 1
ATOM 1891 C CA . PRO B 2 126 ? -11.69707 32.47175 16.76575 1.000 27.75806 126 PRO B CA 1
ATOM 1892 C C . PRO B 2 126 ? -13.18677 32.22608 16.79331 1.000 30.49968 126 PRO B C 1
ATOM 1893 O O . PRO B 2 126 ? -13.86845 32.52451 17.77126 1.000 27.17621 126 PRO B O 1
ATOM 1897 N N . SER B 2 127 ? -13.67943 31.63687 15.70797 1.000 28.70302 127 SER B N 1
ATOM 1898 C CA . SER B 2 127 ? -15.01399 31.06445 15.69380 1.000 34.69401 127 SER B CA 1
ATOM 1899 C C . SER B 2 127 ? -14.88592 29.54749 15.65670 1.000 29.10278 127 SER B C 1
ATOM 1900 O O . SER B 2 127 ? -13.94783 29.00338 15.06957 1.000 28.16333 127 SER B O 1
ATOM 1903 N N . VAL B 2 128 ? -15.81323 28.85909 16.31424 1.000 26.73974 128 VAL B N 1
ATOM 1904 C CA . VAL B 2 128 ? -15.71958 27.41279 16.46091 1.000 27.84653 128 VAL B CA 1
ATOM 1905 C C . VAL B 2 128 ? -17.03132 26.79083 16.02021 1.000 28.39495 128 VAL B C 1
ATOM 1906 O O . VAL B 2 128 ? -18.10425 27.31138 16.33601 1.000 26.56898 128 VAL B O 1
ATOM 1910 N N . GLN B 2 129 ? -16.93586 25.68901 15.28100 1.000 27.28533 129 GLN B N 1
ATOM 1911 C CA . GLN B 2 129 ? -18.07787 24.87527 14.88738 1.000 27.59909 129 GLN B CA 1
ATOM 1912 C C . GLN B 2 129 ? -17.79823 23.44719 15.32492 1.000 26.33946 129 GLN B C 1
ATOM 1913 O O . GLN B 2 129 ? -16.74059 22.89796 15.00775 1.000 27.77197 129 GLN B O 1
ATOM 1919 N N . CYS B 2 130 ? -18.73124 22.84565 16.05133 1.000 23.29458 130 CYS B N 1
ATOM 1920 C CA . CYS B 2 130 ? -18.57831 21.46778 16.48761 1.000 24.46419 130 CYS B CA 1
ATOM 1921 C C . CYS B 2 130 ? -19.72989 20.62598 15.96903 1.000 30.06410 130 CYS B C 1
ATOM 1922 O O . CYS B 2 130 ? -20.86124 21.10387 15.83862 1.000 27.00658 130 CYS B O 1
ATOM 1925 N N . ARG B 2 131 ? -19.42649 19.35961 15.69737 1.000 28.33648 131 ARG B N 1
ATOM 1926 C CA . ARG B 2 131 ? -20.40944 18.36634 15.28748 1.000 30.45830 131 ARG B CA 1
ATOM 1927 C C . ARG B 2 131 ? -20.42179 17.24428 16.31797 1.000 30.09574 131 ARG B C 1
ATOM 1928 O O . ARG B 2 131 ? -19.37419 16.66621 16.62767 1.000 29.56129 131 ARG B O 1
ATOM 1936 N N . SER B 2 132 ? -21.60091 16.92986 16.83509 1.000 31.05866 132 SER B N 1
ATOM 1937 C CA . SER B 2 132 ? -21.74164 15.89134 17.83625 1.000 30.25051 132 SER B CA 1
ATOM 1938 C C . SER B 2 132 ? -21.74598 14.52251 17.16367 1.000 34.35913 132 SER B C 1
ATOM 1939 O O . SER B 2 132 ? -21.88594 14.41484 15.94458 1.000 35.00591 132 SER B O 1
ATOM 1942 N N . PRO B 2 133 ? -21.59925 13.44458 17.93899 1.000 35.86383 133 PRO B N 1
ATOM 1943 C CA . PRO B 2 133 ? -21.73585 12.09950 17.34940 1.000 40.73280 133 PRO B CA 1
ATOM 1944 C C . PRO B 2 133 ? -23.09244 11.84637 16.71010 1.000 45.22778 133 PRO B C 1
ATOM 1945 O O . PRO B 2 133 ? -23.18707 11.01432 15.80331 1.000 48.42777 133 PRO B O 1
ATOM 1949 N N . ARG B 2 134 ? -24.14470 12.53873 17.14974 1.000 40.77329 134 ARG B N 1
ATOM 1950 C CA . ARG B 2 134 ? -25.44701 12.45593 16.49609 1.000 46.17465 134 ARG B CA 1
ATOM 1951 C C . ARG B 2 134 ? -25.48873 13.17000 15.14925 1.000 50.29335 134 ARG B C 1
ATOM 1952 O O . ARG B 2 134 ? -26.46605 13.00324 14.41249 1.000 53.38931 134 ARG B O 1
ATOM 1960 N N . GLY B 2 135 ? -24.47939 13.97018 14.81735 1.000 37.98450 135 GLY B N 1
ATOM 1961 C CA . GLY B 2 135 ? -24.49400 14.74589 13.59613 1.000 44.38273 135 GLY B CA 1
ATOM 1962 C C . GLY B 2 135 ? -25.06019 16.14793 13.71820 1.000 42.13249 135 GLY B C 1
ATOM 1963 O O . GLY B 2 135 ? -25.26584 16.80443 12.69114 1.000 44.92657 135 GLY B O 1
ATOM 1964 N N . LYS B 2 136 ? -25.32344 16.63159 14.92911 1.000 38.63060 136 LYS B N 1
ATOM 1965 C CA . LYS B 2 136 ? -25.85440 17.97915 15.10867 1.000 33.30244 136 LYS B CA 1
ATOM 1966 C C . LYS B 2 136 ? -24.70295 18.97676 15.16805 1.000 31.71349 136 LYS B C 1
ATOM 1967 O O . LYS B 2 136 ? -23.71878 18.74505 15.87168 1.000 31.98736 136 LYS B O 1
ATOM 1973 N N . ASN B 2 137 ? -24.83781 20.08971 14.44874 1.000 30.77410 137 ASN B N 1
ATOM 1974 C CA . ASN B 2 137 ? -23.80749 21.11996 14.38864 1.000 30.90891 137 ASN B CA 1
ATOM 1975 C C . ASN B 2 137 ? -24.16941 22.29366 15.29335 1.000 31.25702 137 ASN B C 1
ATOM 1976 O O . ASN B 2 137 ? -25.32014 22.75175 15.31438 1.000 26.55622 137 ASN B O 1
ATOM 1981 N N . ILE B 2 138 ? -23.18420 22.76776 16.04306 1.000 26.01801 138 ILE B N 1
ATOM 1982 C CA . ILE B 2 138 ? -23.31426 23.94463 16.89230 1.000 23.79733 138 ILE B CA 1
ATOM 1983 C C . ILE B 2 138 ? -22.13353 24.86823 16.61739 1.000 26.07670 138 ILE B C 1
ATOM 1984 O O . ILE B 2 138 ? -21.06902 24.42376 16.17679 1.000 28.08194 138 ILE B O 1
ATOM 1989 N N . GLN B 2 139 ? -22.31951 26.16456 16.87192 1.000 25.39357 139 GLN B N 1
ATOM 1990 C CA . GLN B 2 139 ? -21.26500 27.11928 16.55374 1.000 25.40252 139 GLN B CA 1
ATOM 1991 C C . GLN B 2 139 ? -21.24657 28.24954 17.57416 1.000 27.17451 139 GLN B C 1
ATOM 1992 O O . GLN B 2 139 ? -22.26277 28.56577 18.19878 1.000 25.46448 139 GLN B O 1
ATOM 1998 N N . GLY B 2 140 ? -20.08744 28.87024 17.72217 1.000 26.30127 140 GLY B N 1
ATOM 1999 C CA . GLY B 2 140 ? -19.98857 30.05295 18.56113 1.000 27.44545 140 GLY B CA 1
ATOM 2000 C C . GLY B 2 140 ? -18.57911 30.59360 18.58573 1.000 29.54521 140 GLY B C 1
ATOM 2001 O O . GLY B 2 140 ? -17.85602 30.47142 17.59070 1.000 25.95543 140 GLY B O 1
ATOM 2002 N N . GLY B 2 141 ? -18.17290 31.18408 19.71222 1.000 27.94481 141 GLY B N 1
ATOM 2003 C CA . GLY B 2 141 ? -16.83390 31.73386 19.84165 1.000 27.20392 141 GLY B CA 1
ATOM 2004 C C . GLY B 2 141 ? -15.85831 30.75730 20.47623 1.000 32.88820 141 GLY B C 1
ATOM 2005 O O . GLY B 2 141 ? -15.87170 29.56554 20.16211 1.000 32.37595 141 GLY B O 1
ATOM 2006 N N . LYS B 2 142 ? -15.02263 31.24912 21.39477 1.000 27.35916 142 LYS B N 1
ATOM 2007 C CA . LYS B 2 142 ? -14.01097 30.41263 22.03467 1.000 28.48668 142 LYS B CA 1
ATOM 2008 C C . LYS B 2 142 ? -14.62281 29.40488 22.98692 1.000 28.21567 142 LYS B C 1
ATOM 2009 O O . LYS B 2 142 ? -13.94641 28.45230 23.37693 1.000 27.29982 142 LYS B O 1
ATOM 2015 N N . THR B 2 143 ? -15.85779 29.62614 23.42683 1.000 23.51462 143 THR B N 1
ATOM 2016 C CA . THR B 2 143 ? -16.48018 28.74114 24.39720 1.000 27.22894 143 THR B CA 1
ATOM 2017 C C . THR B 2 143 ? -17.88004 28.40039 23.92453 1.000 27.25961 143 THR B C 1
ATOM 2018 O O . THR B 2 143 ? -18.67476 29.30125 23.63857 1.000 30.25896 143 THR B O 1
ATOM 2022 N N . LEU B 2 144 ? -18.16920 27.10491 23.84201 1.000 24.17239 144 LEU B N 1
ATOM 2023 C CA . LEU B 2 144 ? -19.48626 26.60568 23.47331 1.000 26.10836 144 LEU B CA 1
ATOM 2024 C C . LEU B 2 144 ? -20.08617 25.88527 24.66662 1.000 29.96773 144 LEU B C 1
ATOM 2025 O O . LEU B 2 144 ? -19.42425 25.03832 25.27457 1.000 27.05149 144 LEU B O 1
ATOM 2030 N N . SER B 2 145 ? -21.33927 26.19813 24.98295 1.000 27.25449 145 SER B N 1
ATOM 2031 C CA . SER B 2 145 ? -22.05510 25.55334 26.07755 1.000 29.59914 145 SER B CA 1
ATOM 2032 C C . SER B 2 145 ? -23.18753 24.70752 25.50668 1.000 30.71851 145 SER B C 1
ATOM 2033 O O . SER B 2 145 ? -24.02127 25.21669 24.74941 1.000 33.74830 145 SER B O 1
ATOM 2036 N N . VAL B 2 146 ? -23.22514 23.42992 25.88042 1.000 28.38885 146 VAL B N 1
ATOM 2037 C CA . VAL B 2 146 ? -24.31176 22.51741 25.52447 1.000 31.50683 146 VAL B CA 1
ATOM 2038 C C . VAL B 2 146 ? -25.15982 22.27995 26.77373 1.000 31.45267 146 VAL B C 1
ATOM 2039 O O . VAL B 2 146 ? -24.62639 21.90984 27.82382 1.000 29.40611 146 VAL B O 1
ATOM 2043 N N . SER B 2 147 ? -26.47618 22.50888 26.66770 1.000 30.88452 147 SER B N 1
ATOM 2044 C CA . SER B 2 147 ? -27.32205 22.55626 27.86273 1.000 31.37428 147 SER B CA 1
ATOM 2045 C C . SER B 2 147 ? -27.45090 21.19684 28.53728 1.000 33.81177 147 SER B C 1
ATOM 2046 O O . SER B 2 147 ? -27.44711 21.11105 29.77200 1.000 30.67409 147 SER B O 1
ATOM 2049 N N . GLN B 2 148 ? -27.64066 20.13337 27.76212 1.000 32.71773 148 GLN B N 1
ATOM 2050 C CA . GLN B 2 148 ? -27.79242 18.81639 28.37196 1.000 33.36847 148 GLN B CA 1
ATOM 2051 C C . GLN B 2 148 ? -27.34702 17.75218 27.38472 1.000 38.61483 148 GLN B C 1
ATOM 2052 O O . GLN B 2 148 ? -27.74284 17.78644 26.21724 1.000 42.20254 148 GLN B O 1
ATOM 2058 N N . LEU B 2 149 ? -26.53296 16.81309 27.86527 1.000 32.43982 149 LEU B N 1
ATOM 2059 C CA . LEU B 2 149 ? -26.04208 15.70863 27.05657 1.000 31.58422 149 LEU B CA 1
ATOM 2060 C C . LEU B 2 149 ? -26.99371 14.51614 27.10277 1.000 32.24830 149 LEU B C 1
ATOM 2061 O O . LEU B 2 149 ? -27.61297 14.23232 28.13310 1.000 37.06488 149 LEU B O 1
ATOM 2066 N N . GLU B 2 150 ? -27.11341 13.82876 25.97089 1.000 34.10817 150 GLU B N 1
ATOM 2067 C CA . GLU B 2 150 ? -27.86256 12.58510 25.85817 1.000 39.12930 150 GLU B CA 1
ATOM 2068 C C . GLU B 2 150 ? -26.88445 11.42700 25.72447 1.000 37.56184 150 GLU B C 1
ATOM 2069 O O . GLU B 2 150 ? -25.71910 11.61736 25.38189 1.000 34.42234 150 GLU B O 1
ATOM 2075 N N . LEU B 2 151 ? -27.37107 10.21368 25.99421 1.000 35.64638 151 LEU B N 1
ATOM 2076 C CA . LEU B 2 151 ? -26.52764 9.03773 25.80048 1.000 37.96765 151 LEU B CA 1
ATOM 2077 C C . LEU B 2 151 ? -25.95790 8.98774 24.39419 1.000 39.68628 151 LEU B C 1
ATOM 2078 O O . LEU B 2 151 ? -24.81353 8.56623 24.20395 1.000 39.52518 151 LEU B O 1
ATOM 2083 N N . GLN B 2 152 ? -26.72397 9.43909 23.40053 1.000 41.76353 152 GLN B N 1
ATOM 2084 C CA . GLN B 2 152 ? -26.24790 9.44181 22.02280 1.000 43.26288 152 GLN B CA 1
ATOM 2085 C C . GLN B 2 152 ? -25.15372 10.48203 21.76406 1.000 46.84217 152 GLN B C 1
ATOM 2086 O O . GLN B 2 152 ? -24.54834 10.47223 20.68486 1.000 43.32641 152 GLN B O 1
ATOM 2092 N N . ASP B 2 153 ? -24.87022 11.36803 22.71973 1.000 37.18243 153 ASP B N 1
ATOM 2093 C CA . ASP B 2 153 ? -23.75526 12.29162 22.58711 1.000 34.66961 153 ASP B CA 1
ATOM 2094 C C . ASP B 2 153 ? -22.43060 11.66887 23.00013 1.000 37.26014 153 ASP B C 1
ATOM 2095 O O . ASP B 2 153 ? -21.38130 12.30632 22.83967 1.000 33.75388 153 ASP B O 1
ATOM 2100 N N . SER B 2 154 ? -22.45718 10.44353 23.51072 1.000 36.00798 154 SER B N 1
ATOM 2101 C CA . SER B 2 154 ? -21.23740 9.75536 23.89411 1.000 33.95786 154 SER B CA 1
ATOM 2102 C C . SER B 2 154 ? -20.48816 9.34570 22.63294 1.000 38.54813 154 SER B C 1
ATOM 2103 O O . SER B 2 154 ? -21.03811 8.64022 21.78097 1.000 41.00764 154 SER B O 1
ATOM 2106 N N . GLY B 2 155 ? -19.25540 9.80073 22.49765 1.000 33.75117 155 GLY B N 1
ATOM 2107 C CA . GLY B 2 155 ? -18.43588 9.42550 21.36330 1.000 35.33165 155 GLY B CA 1
ATOM 2108 C C . GLY B 2 155 ? -17.53856 10.57955 20.96118 1.000 36.29726 155 GLY B C 1
ATOM 2109 O O . GLY B 2 155 ? -17.26560 11.47516 21.75537 1.000 33.60874 155 GLY B O 1
ATOM 2110 N N . THR B 2 156 ? -17.09849 10.55051 19.70682 1.000 33.93482 156 THR B N 1
ATOM 2111 C CA . THR B 2 156 ? -16.13241 11.52877 19.21276 1.000 31.72364 156 THR B CA 1
ATOM 2112 C C . THR B 2 156 ? -16.84700 12.76104 18.66882 1.000 33.38264 156 THR B C 1
ATOM 2113 O O . THR B 2 156 ? -17.64056 12.66133 17.72891 1.000 34.21929 156 THR B O 1
ATOM 2117 N N . TRP B 2 157 ? -16.55606 13.91624 19.25687 1.000 30.08701 157 TRP B N 1
ATOM 2118 C CA . TRP B 2 157 ? -16.97312 15.20342 18.72046 1.000 31.14251 157 TRP B CA 1
ATOM 2119 C C . TRP B 2 157 ? -15.87144 15.75067 17.81651 1.000 31.06632 157 TRP B C 1
ATOM 2120 O O . TRP B 2 157 ? -14.68319 15.53043 18.06652 1.000 31.09388 157 TRP B O 1
ATOM 2131 N N . THR B 2 158 ? -16.27341 16.42972 16.74744 1.000 27.25611 158 THR B N 1
ATOM 2132 C CA . THR B 2 158 ? -15.34644 17.04071 15.79456 1.000 30.20904 158 THR B CA 1
ATOM 2133 C C . THR B 2 158 ? -15.58933 18.54319 15.78743 1.000 31.12346 158 THR B C 1
ATOM 2134 O O . THR B 2 158 ? -16.72427 18.98217 15.57539 1.000 32.14155 158 THR B O 1
ATOM 2138 N N . CYS B 2 159 ? -14.53732 19.33169 16.03376 1.000 27.48614 159 CYS B N 1
ATOM 2139 C CA . CYS B 2 159 ? -14.66189 20.78452 16.11432 1.000 27.09637 159 CYS B CA 1
ATOM 2140 C C . CYS B 2 159 ? -13.66154 21.45082 15.18243 1.000 36.70214 159 CYS B C 1
ATOM 2141 O O . CYS B 2 159 ? -12.48678 21.07400 15.15458 1.000 31.52357 159 CYS B O 1
ATOM 2144 N N . THR B 2 160 ? -14.12410 22.45423 14.44050 1.000 30.22327 160 THR B N 1
ATOM 2145 C CA . THR B 2 160 ? -13.28705 23.19807 13.50349 1.000 27.35548 160 THR B CA 1
ATOM 2146 C C . THR B 2 160 ? -13.13978 24.62459 14.00458 1.000 27.26921 160 THR B C 1
ATOM 2147 O O . THR B 2 160 ? -14.13547 25.27586 14.33545 1.000 26.29267 160 THR B O 1
ATOM 2151 N N . VAL B 2 161 ? -11.90031 25.10466 14.06741 1.000 26.16122 161 VAL B N 1
ATOM 2152 C CA . VAL B 2 161 ? -11.61200 26.47540 14.45691 1.000 29.00781 161 VAL B CA 1
ATOM 2153 C C . VAL B 2 161 ? -11.37128 27.28413 13.19677 1.000 28.97827 161 VAL B C 1
ATOM 2154 O O . VAL B 2 161 ? -10.62244 26.85241 12.31211 1.000 27.69816 161 VAL B O 1
ATOM 2158 N N . LEU B 2 162 ? -11.99702 28.45639 13.11604 1.000 26.67529 162 LEU B N 1
ATOM 2159 C CA . LEU B 2 162 ? -11.80559 29.38385 12.00823 1.000 28.26960 162 LEU B CA 1
ATOM 2160 C C . LEU B 2 162 ? -11.16041 30.64134 12.56319 1.000 28.56944 162 LEU B C 1
ATOM 2161 O O . LEU B 2 162 ? -11.69017 31.25841 13.49098 1.000 26.49645 162 LEU B O 1
ATOM 2166 N N . GLN B 2 163 ? -10.00768 31.00475 12.01424 1.000 25.45377 163 GLN B N 1
ATOM 2167 C CA . GLN B 2 163 ? -9.30274 32.19214 12.46350 1.000 27.24153 163 GLN B CA 1
ATOM 2168 C C . GLN B 2 163 ? -8.53448 32.74169 11.27370 1.000 30.84988 163 GLN B C 1
ATOM 2169 O O . GLN B 2 163 ? -7.78255 32.00349 10.63006 1.000 27.02749 163 GLN B O 1
ATOM 2175 N N . ASN B 2 164 ? -8.76239 34.01846 10.95726 1.000 30.01781 164 ASN B N 1
ATOM 2176 C CA . ASN B 2 164 ? -8.08961 34.67822 9.83032 1.000 36.73155 164 ASN B CA 1
ATOM 2177 C C . ASN B 2 164 ? -8.22926 33.86163 8.54433 1.000 35.33161 164 ASN B C 1
ATOM 2178 O O . ASN B 2 164 ? -7.26558 33.67633 7.79014 1.000 32.86756 164 ASN B O 1
ATOM 2183 N N . GLN B 2 165 ? -9.43477 33.34488 8.31545 1.000 33.94665 165 GLN B N 1
ATOM 2184 C CA . GLN B 2 165 ? -9.82114 32.57761 7.13182 1.000 40.00316 165 GLN B CA 1
ATOM 2185 C C . GLN B 2 165 ? -9.12479 31.22738 7.02592 1.000 39.64597 165 GLN B C 1
ATOM 2186 O O . GLN B 2 165 ? -9.25144 30.55743 5.99343 1.000 39.41524 165 GLN B O 1
ATOM 2192 N N . LYS B 2 166 ? -8.39734 30.80438 8.05413 1.000 35.53332 166 LYS B N 1
ATOM 2193 C CA . LYS B 2 166 ? -7.75730 29.49727 8.08828 1.000 31.11626 166 LYS B CA 1
ATOM 2194 C C . LYS B 2 166 ? -8.53266 28.59487 9.03971 1.000 31.19349 166 LYS B C 1
ATOM 2195 O O . LYS B 2 166 ? -9.16232 29.07383 9.98468 1.000 26.58956 166 LYS B O 1
ATOM 2201 N N . LYS B 2 167 ? -8.48968 27.28429 8.79486 1.000 28.24235 167 LYS B N 1
ATOM 2202 C CA . LYS B 2 167 ? -9.23330 26.34197 9.61775 1.000 29.07787 167 LYS B CA 1
ATOM 2203 C C . LYS B 2 167 ? -8.29918 25.27448 10.16473 1.000 32.54026 167 LYS B C 1
ATOM 2204 O O . LYS B 2 167 ? -7.31442 24.90819 9.52235 1.000 30.30370 167 LYS B O 1
ATOM 2210 N N . VAL B 2 168 ? -8.59896 24.79946 11.37081 1.000 25.60724 168 VAL B N 1
ATOM 2211 C CA . VAL B 2 168 ? -7.94479 23.62115 11.92709 1.000 26.88637 168 VAL B CA 1
ATOM 2212 C C . VAL B 2 168 ? -8.97811 22.80238 12.69948 1.000 29.74353 168 VAL B C 1
ATOM 2213 O O . VAL B 2 168 ? -9.93334 23.34448 13.25829 1.000 28.09257 168 VAL B O 1
ATOM 2217 N N . GLU B 2 169 ? -8.79650 21.47708 12.70768 1.000 30.02535 169 GLU B N 1
ATOM 2218 C CA . GLU B 2 169 ? -9.80275 20.55166 13.22181 1.000 28.86008 169 GLU B CA 1
ATOM 2219 C C . GLU B 2 169 ? -9.27355 19.77921 14.42575 1.000 27.14738 169 GLU B C 1
ATOM 2220 O O . GLU B 2 169 ? -8.14541 19.27708 14.41170 1.000 30.05969 169 GLU B O 1
ATOM 2226 N N . PHE B 2 170 ? -10.11149 19.66507 15.45035 1.000 28.23394 170 PHE B N 1
ATOM 2227 C CA . PHE B 2 170 ? -9.83580 18.90936 16.66426 1.000 28.71925 170 PHE B CA 1
ATOM 2228 C C . PHE B 2 170 ? -10.85947 17.78950 16.78013 1.000 30.42412 170 PHE B C 1
ATOM 2229 O O . PHE B 2 170 ? -12.00558 17.93956 16.35048 1.000 30.13235 170 PHE B O 1
ATOM 2237 N N . LYS B 2 171 ? -10.46419 16.67790 17.39063 1.000 28.07483 171 LYS B N 1
ATOM 2238 C CA . LYS B 2 171 ? -11.42159 15.65248 17.77791 1.000 28.12570 171 LYS B CA 1
ATOM 2239 C C . LYS B 2 171 ? -11.28967 15.41634 19.27062 1.000 34.66858 171 LYS B C 1
ATOM 2240 O O . LYS B 2 171 ? -10.18160 15.43228 19.81056 1.000 34.20153 171 LYS B O 1
ATOM 2246 N N . ILE B 2 172 ? -12.42162 15.23742 19.94661 1.000 29.18693 172 ILE B N 1
ATOM 2247 C CA . ILE B 2 172 ? -12.41443 15.03168 21.38684 1.000 32.63879 172 ILE B CA 1
ATOM 2248 C C . ILE B 2 172 ? -13.46988 13.99050 21.73644 1.000 34.50569 172 ILE B C 1
ATOM 2249 O O . ILE B 2 172 ? -14.58157 14.00087 21.19300 1.000 29.47950 172 ILE B O 1
ATOM 2254 N N . ASP B 2 17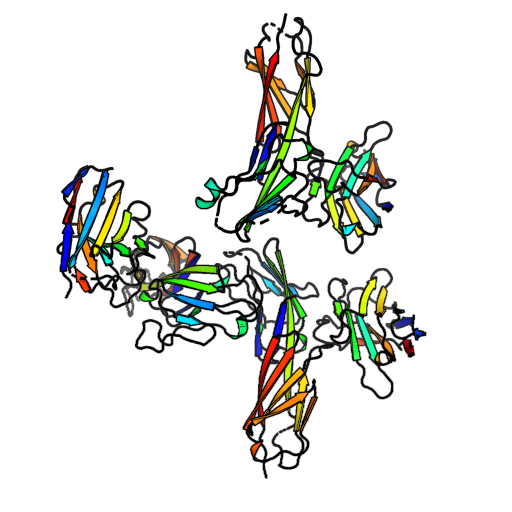3 ? -13.10236 13.06552 22.61498 1.000 33.87318 173 ASP B N 1
ATOM 2255 C CA . ASP B 2 173 ? -13.99488 11.98267 23.00752 1.000 32.94056 173 ASP B CA 1
ATOM 2256 C C . ASP B 2 173 ? -14.74002 12.40657 24.26148 1.000 36.15264 173 ASP B C 1
ATOM 2257 O O . ASP B 2 173 ? -14.12135 12.77999 25.26458 1.000 38.64829 173 ASP B O 1
ATOM 2262 N N . ILE B 2 174 ? -16.06644 12.38035 24.18756 1.000 32.84915 174 ILE B N 1
ATOM 2263 C CA . ILE B 2 174 ? -16.94052 12.69354 25.30986 1.000 31.45248 174 ILE B CA 1
ATOM 2264 C C . ILE B 2 174 ? -17.66005 11.40820 25.68066 1.000 36.95359 174 ILE B C 1
ATOM 2265 O O . ILE B 2 174 ? -18.24293 10.74704 24.81113 1.000 38.61014 174 ILE B O 1
ATOM 2270 N N . VAL B 2 175 ? -17.57785 11.01783 26.94517 1.000 33.42427 175 VAL B N 1
ATOM 2271 C CA . VAL B 2 175 ? -18.29302 9.84097 27.42229 1.000 31.51189 175 VAL B CA 1
ATOM 2272 C C . VAL B 2 175 ? -19.44099 10.31575 28.29895 1.000 35.67587 175 VAL B C 1
ATOM 2273 O O . VAL B 2 175 ? -19.24865 11.12604 29.21559 1.000 37.15867 175 VAL B O 1
ATOM 2277 N N . VAL B 2 176 ? -20.64194 9.85464 27.97769 1.000 36.10630 176 VAL B N 1
ATOM 2278 C CA . VAL B 2 176 ? -21.84038 10.14411 28.74991 1.000 32.58734 176 VAL B CA 1
ATOM 2279 C C . VAL B 2 176 ? -22.31633 8.82252 29.32810 1.000 39.00335 176 VAL B C 1
ATOM 2280 O O . VAL B 2 176 ? -22.55988 7.86606 28.58241 1.000 36.53131 176 VAL B O 1
ATOM 2284 N N . LEU B 2 177 ? -22.41657 8.75562 30.65096 1.000 39.65198 177 LEU B N 1
ATOM 2285 C CA . LEU B 2 177 ? -22.86077 7.55342 31.34005 1.000 46.05559 177 LEU B CA 1
ATOM 2286 C C . LEU B 2 177 ? -24.34506 7.64495 31.66166 1.000 43.63864 177 LEU B C 1
ATOM 2287 O O . LEU B 2 177 ? -24.89601 8.73093 31.85355 1.000 47.84913 177 LEU B O 1
ATOM 2292 N N . ALA B 2 178 ? -24.98450 6.48852 31.73579 1.000 50.13423 178 ALA B N 1
ATOM 2293 C CA . ALA B 2 178 ? -26.37615 6.42321 32.14897 1.000 53.72942 178 ALA B CA 1
ATOM 2294 C C . ALA B 2 178 ? -26.44491 6.04399 33.62262 1.000 62.29166 178 ALA B C 1
ATOM 2295 O O . ALA B 2 178 ? -25.85024 5.04260 34.03802 1.000 64.19239 178 ALA B O 1
ATOM 2297 N N . MET C 1 1 ? 5.69377 -14.33565 -38.59252 1.000 34.18801 -1 MET C N 1
ATOM 2298 C CA . MET C 1 1 ? 4.42247 -13.65833 -38.35126 1.000 41.30127 -1 MET C CA 1
ATOM 2299 C C . MET C 1 1 ? 4.49145 -12.81061 -37.07498 1.000 37.97279 -1 MET C C 1
ATOM 2300 O O . MET C 1 1 ? 4.93106 -13.28299 -36.03686 1.000 34.05467 -1 MET C O 1
ATOM 2305 N N . GLY C 1 2 ? 4.09148 -11.54364 -37.17010 1.000 33.75042 0 GLY C N 1
ATOM 2306 C CA . GLY C 1 2 ? 3.85644 -10.72692 -35.99024 1.000 33.12669 0 GLY C CA 1
ATOM 2307 C C . GLY C 1 2 ? 5.06988 -10.28320 -35.20690 1.000 30.21265 0 GLY C C 1
ATOM 2308 O O . GLY C 1 2 ? 4.91259 -9.81383 -34.07378 1.000 28.76803 0 GLY C O 1
ATOM 2309 N N . GLU C 1 3 ? 6.27445 -10.39616 -35.76370 1.000 28.57264 1 GLU C N 1
ATOM 2310 C CA . GLU C 1 3 ? 7.46955 -9.95842 -35.05460 1.000 28.58750 1 GLU C CA 1
ATOM 2311 C C . GLU C 1 3 ? 7.57180 -8.43263 -35.03275 1.000 29.55575 1 GLU C C 1
ATOM 2312 O O . GLU C 1 3 ? 7.15501 -7.75528 -35.97125 1.000 30.58664 1 GLU C O 1
ATOM 2318 N N . VAL C 1 4 ? 8.12948 -7.90338 -33.94389 1.000 25.69606 2 VAL C N 1
ATOM 2319 C CA . VAL C 1 4 ? 8.55562 -6.50556 -33.88432 1.000 25.17984 2 VAL C CA 1
ATOM 2320 C C . VAL C 1 4 ? 9.91251 -6.41148 -34.55931 1.000 28.84443 2 VAL C C 1
ATOM 2321 O O . VAL C 1 4 ? 10.84359 -7.14732 -34.20890 1.000 28.79988 2 VAL C O 1
ATOM 2325 N N . GLN C 1 5 ? 10.02292 -5.53519 -35.54815 1.000 25.76315 3 GLN C N 1
ATOM 2326 C CA . GLN C 1 5 ? 11.27050 -5.33830 -36.27001 1.000 25.20022 3 GLN C CA 1
ATOM 2327 C C . GLN C 1 5 ? 11.67967 -3.88669 -36.11566 1.000 27.88232 3 GLN C C 1
ATOM 2328 O O . GLN C 1 5 ? 10.84495 -2.98572 -36.25904 1.000 28.63657 3 GLN C O 1
ATOM 2334 N N . LEU C 1 6 ? 12.94854 -3.66492 -35.78393 1.000 24.04216 4 LEU C N 1
ATOM 2335 C CA . LEU C 1 6 ? 13.49560 -2.32097 -35.65573 1.000 23.76390 4 LEU C CA 1
ATOM 2336 C C . LEU C 1 6 ? 14.71601 -2.26681 -36.55474 1.000 29.21032 4 LEU C C 1
ATOM 2337 O O . LEU C 1 6 ? 15.64630 -3.05583 -36.36843 1.000 30.14812 4 LEU C O 1
ATOM 2342 N N . VAL C 1 7 ? 14.70637 -1.37324 -37.54063 1.000 25.36372 5 VAL C N 1
ATOM 2343 C CA . VAL C 1 7 ? 15.76010 -1.33851 -38.55662 1.000 23.88107 5 VAL C CA 1
ATOM 2344 C C . VAL C 1 7 ? 16.39164 0.04351 -38.53533 1.000 26.17776 5 VAL C C 1
ATOM 2345 O O . VAL C 1 7 ? 15.74379 1.03122 -38.90582 1.000 26.76845 5 VAL C O 1
ATOM 2349 N N . GLU C 1 8 ? 17.65058 0.10754 -38.09983 1.000 24.72889 6 GLU C N 1
ATOM 2350 C CA . GLU C 1 8 ? 18.40530 1.35082 -38.05369 1.000 25.91461 6 GLU C CA 1
ATOM 2351 C C . GLU C 1 8 ? 18.99253 1.66251 -39.42292 1.000 30.37418 6 GLU C C 1
ATOM 2352 O O . GLU C 1 8 ? 19.32266 0.76604 -40.19588 1.000 29.58809 6 GLU C O 1
ATOM 2358 N N . SER C 1 9 ? 19.12001 2.94959 -39.72527 1.000 26.86374 7 SER C N 1
ATOM 2359 C CA . SER C 1 9 ? 19.78831 3.36262 -40.94987 1.000 27.73521 7 SER C CA 1
ATOM 2360 C C . SER C 1 9 ? 20.50786 4.67280 -40.68683 1.000 30.68311 7 SER C C 1
ATOM 2361 O O . SER C 1 9 ? 20.22771 5.37440 -39.70890 1.000 26.35365 7 SER C O 1
ATOM 2364 N N . GLY C 1 10 ? 21.43005 5.00608 -41.58595 1.000 29.88498 8 GLY C N 1
ATOM 2365 C CA . GLY C 1 10 ? 22.12894 6.27446 -41.53762 1.000 33.73232 8 GLY C CA 1
ATOM 2366 C C . GLY C 1 10 ? 23.57053 6.18698 -41.08924 1.000 36.47845 8 GLY C C 1
ATOM 2367 O O . GLY C 1 10 ? 24.27452 7.20261 -41.14294 1.000 35.09271 8 GLY C O 1
ATOM 2368 N N . GLY C 1 11 ? 24.03361 5.02508 -40.63317 1.000 32.49397 9 GLY C N 1
ATOM 2369 C CA . GLY C 1 11 ? 25.39615 4.92093 -40.16061 1.000 34.35407 9 GLY C CA 1
ATOM 2370 C C . GLY C 1 11 ? 26.40706 5.09924 -41.27857 1.000 35.52141 9 GLY C C 1
ATOM 2371 O O . GLY C 1 11 ? 26.11227 4.96475 -42.46367 1.000 34.51616 9 GLY C O 1
ATOM 2372 N N . GLY C 1 12 ? 27.62917 5.41983 -40.89258 1.000 31.82464 10 GLY C N 1
ATOM 2373 C CA . GLY C 1 12 ? 28.68995 5.55068 -41.86728 1.000 31.82044 10 GLY C CA 1
ATOM 2374 C C . GLY C 1 12 ? 29.88638 6.25969 -41.26658 1.000 30.45844 10 GLY C C 1
ATOM 2375 O O . GLY C 1 12 ? 29.97284 6.46679 -40.05200 1.000 28.61022 10 GLY C O 1
ATOM 2376 N N . LEU C 1 13 ? 30.81000 6.60753 -42.16193 1.000 34.51494 11 LEU C N 1
ATOM 2377 C CA . LEU C 1 13 ? 32.05391 7.27885 -41.81586 1.000 34.59046 11 LEU C CA 1
ATOM 2378 C C . LEU C 1 13 ? 31.81805 8.78070 -41.72985 1.000 30.72706 11 LEU C C 1
ATOM 2379 O O . LEU C 1 13 ? 31.21076 9.36794 -42.62702 1.000 34.57504 11 LEU C O 1
ATOM 2384 N N . VAL C 1 14 ? 32.29221 9.40207 -40.65503 1.000 29.10745 12 VAL C N 1
ATOM 2385 C CA . VAL C 1 14 ? 32.11528 10.84061 -40.45538 1.000 30.39576 12 VAL C CA 1
ATOM 2386 C C . VAL C 1 14 ? 33.41570 11.43848 -39.93088 1.000 30.20922 12 VAL C C 1
ATOM 2387 O O . VAL C 1 14 ? 34.11759 10.81731 -39.12525 1.000 33.99893 12 VAL C O 1
ATOM 2391 N N . GLN C 1 15 ? 33.74318 12.64555 -40.40370 1.000 31.81369 13 GLN C N 1
ATOM 2392 C CA . GLN C 1 15 ? 34.89346 13.37754 -39.89547 1.000 32.96554 13 GLN C CA 1
ATOM 2393 C C . GLN C 1 15 ? 34.62759 13.84443 -38.46765 1.000 36.50122 13 GLN C C 1
ATOM 2394 O O . GLN C 1 15 ? 33.52082 14.27303 -38.13848 1.000 31.49790 13 GLN C O 1
ATOM 2400 N N . ALA C 1 16 ? 35.64649 13.74369 -37.61584 1.000 30.41130 14 ALA C N 1
ATOM 2401 C CA . ALA C 1 16 ? 35.54096 14.23909 -36.25266 1.000 31.37097 14 ALA C CA 1
ATOM 2402 C C . ALA C 1 16 ? 35.08885 15.69844 -36.24078 1.000 30.67490 14 ALA C C 1
ATOM 2403 O O . ALA C 1 16 ? 35.55408 16.51769 -37.04108 1.000 30.98095 14 ALA C O 1
ATOM 2405 N N . GLY C 1 17 ? 34.17969 16.01359 -35.31460 1.000 34.07913 15 GLY C N 1
ATOM 2406 C CA . GLY C 1 17 ? 33.50415 17.29378 -35.27604 1.000 35.84834 15 GLY C CA 1
ATOM 2407 C C . GLY C 1 17 ? 32.25806 17.37182 -36.13558 1.000 35.51541 15 GLY C C 1
ATOM 2408 O O . GLY C 1 17 ? 31.55234 18.38824 -36.09084 1.000 29.51683 15 GLY C O 1
ATOM 2409 N N . GLY C 1 18 ? 31.96494 16.33282 -36.91635 1.000 31.08189 16 GLY C N 1
ATOM 2410 C CA . GLY C 1 18 ? 30.85010 16.34732 -37.83836 1.000 28.65604 16 GLY C CA 1
ATOM 2411 C C . GLY C 1 18 ? 29.57072 15.80861 -37.21495 1.000 27.45863 16 GLY C C 1
ATOM 2412 O O . GLY C 1 18 ? 29.48235 15.53928 -36.01455 1.000 27.50555 16 GLY C O 1
ATOM 2413 N N . SER C 1 19 ? 28.56949 15.62518 -38.07130 1.000 27.33927 17 SER C N 1
ATOM 2414 C CA . SER C 1 19 ? 27.22651 15.30680 -37.61027 1.000 27.08949 17 SER C CA 1
ATOM 2415 C C . SER C 1 19 ? 26.59148 14.28563 -38.54461 1.000 27.79615 17 SER C C 1
ATOM 2416 O O . SER C 1 19 ? 26.98889 14.12870 -39.70012 1.000 27.36022 17 SER C O 1
ATOM 2419 N N . LEU C 1 20 ? 25.59057 13.58528 -38.02371 1.000 28.11749 18 LEU C N 1
ATOM 2420 C CA . LEU C 1 20 ? 24.99176 12.47260 -38.73837 1.000 28.95007 18 LEU C CA 1
ATOM 2421 C C . LEU C 1 20 ? 23.62569 12.23159 -38.10890 1.000 25.44334 18 LEU C C 1
ATOM 2422 O O . LEU C 1 20 ? 23.48676 12.34154 -36.89273 1.000 27.46901 18 LEU C O 1
ATOM 2427 N N . ARG C 1 21 ? 22.62606 11.93022 -38.93179 1.000 25.41365 19 ARG C N 1
ATOM 2428 C CA . ARG C 1 21 ? 21.28694 11.60841 -38.43561 1.000 25.44650 19 ARG C CA 1
ATOM 2429 C C . ARG C 1 21 ? 21.04514 10.11875 -38.63580 1.000 25.05777 19 ARG C C 1
ATOM 2430 O O . ARG C 1 21 ? 21.16747 9.61656 -39.75989 1.000 28.20171 19 ARG C O 1
ATOM 2438 N N . LEU C 1 22 ? 20.73468 9.41240 -37.54953 1.000 23.71433 20 LEU C N 1
ATOM 2439 C CA . LEU C 1 22 ? 20.32791 8.01835 -37.62480 1.000 23.43966 20 LEU C CA 1
ATOM 2440 C C . LEU C 1 22 ? 18.81759 7.92201 -37.49653 1.000 29.91693 20 LEU C C 1
ATOM 2441 O O . LEU C 1 22 ? 18.17909 8.74235 -36.83376 1.000 27.40663 20 LEU C O 1
ATOM 2446 N N . SER C 1 23 ? 18.24858 6.89529 -38.11741 1.000 28.36539 21 SER C N 1
ATOM 2447 C CA . SER C 1 23 ? 16.81521 6.69127 -38.03032 1.000 24.85228 21 SER C CA 1
ATOM 2448 C C . SER C 1 23 ? 16.54723 5.22222 -37.76931 1.000 25.41690 21 SER C C 1
ATOM 2449 O O . SER C 1 23 ? 17.32367 4.35231 -38.15862 1.000 25.04534 21 SER C O 1
ATOM 2452 N N . CYS C 1 24 ? 15.45011 4.95656 -37.08705 1.000 23.56934 22 CYS C N 1
ATOM 2453 C CA . CYS C 1 24 ? 15.03715 3.59067 -36.81821 1.000 26.13570 22 CYS C CA 1
ATOM 2454 C C . CYS C 1 24 ? 13.59335 3.46635 -37.25237 1.000 30.96060 22 CYS C C 1
ATOM 2455 O O . CYS C 1 24 ? 12.75377 4.26283 -36.82975 1.000 27.29413 22 CYS C O 1
ATOM 2458 N N . ALA C 1 25 ? 13.32127 2.50349 -38.12564 1.000 30.27538 23 ALA C N 1
ATOM 2459 C CA . ALA C 1 25 ? 11.98556 2.23805 -38.63037 1.000 31.69428 23 ALA C CA 1
ATOM 2460 C C . ALA C 1 25 ? 11.41606 1.04541 -37.87783 1.000 31.95886 23 ALA C C 1
ATOM 2461 O O . ALA C 1 25 ? 12.03103 -0.02632 -37.85059 1.000 29.91503 23 ALA C O 1
ATOM 2463 N N . ALA C 1 26 ? 10.24620 1.22916 -37.28219 1.000 28.42050 24 ALA C N 1
ATOM 2464 C CA . ALA C 1 26 ? 9.59660 0.19659 -36.48748 1.000 32.26493 24 ALA C CA 1
ATOM 2465 C C . ALA C 1 26 ? 8.48838 -0.47038 -37.29140 1.000 34.79517 24 ALA C C 1
ATOM 2466 O O . ALA C 1 26 ? 7.76727 0.19356 -38.04433 1.000 32.00318 24 ALA C O 1
ATOM 2468 N N . SER C 1 27 ? 8.36653 -1.79137 -37.13007 1.000 34.28460 25 SER C N 1
ATOM 2469 C CA . SER C 1 27 ? 7.31562 -2.59689 -37.74300 1.000 40.89435 25 SER C CA 1
ATOM 2470 C C . SER C 1 27 ? 6.72992 -3.50744 -36.67303 1.000 48.03523 25 SER C C 1
ATOM 2471 O O . SER C 1 27 ? 7.48044 -4.11922 -35.90734 1.000 35.85676 25 SER C O 1
ATOM 2474 N N . GLY C 1 28 ? 5.39854 -3.59143 -36.61423 1.000 54.77315 26 GLY C N 1
ATOM 2475 C CA . GLY C 1 28 ? 4.72265 -4.41513 -35.62309 1.000 48.93564 26 GLY C CA 1
ATOM 2476 C C . GLY C 1 28 ? 3.80279 -3.61933 -34.71561 1.000 58.55712 26 GLY C C 1
ATOM 2477 O O . GLY C 1 28 ? 3.90209 -2.38906 -34.64429 1.000 72.05190 26 GLY C O 1
ATOM 2478 N N . ARG C 1 29 ? 2.90426 -4.30138 -34.01497 1.000 58.89129 27 ARG C N 1
ATOM 2479 C CA . ARG C 1 29 ? 1.93113 -3.61797 -33.16264 1.000 68.48392 27 ARG C CA 1
ATOM 2480 C C . ARG C 1 29 ? 2.28809 -3.71356 -31.68318 1.000 71.60779 27 ARG C C 1
ATOM 2481 O O . ARG C 1 29 ? 1.75372 -2.96339 -30.86289 1.000 66.90325 27 ARG C O 1
ATOM 2489 N N . ILE C 1 31 ? 3.64856 -0.44742 -31.17952 1.000 59.82577 29 ILE C N 1
ATOM 2490 C CA . ILE C 1 31 ? 2.85505 0.61843 -31.77525 1.000 68.66280 29 ILE C CA 1
ATOM 2491 C C . ILE C 1 31 ? 3.38959 1.99844 -31.38118 1.000 73.19716 29 ILE C C 1
ATOM 2492 O O . ILE C 1 31 ? 4.58005 2.16467 -31.10613 1.000 69.97637 29 ILE C O 1
ATOM 2494 N N . SER C 1 32 ? 2.49669 2.98944 -31.36407 1.000 69.05981 30 SER C N 1
ATOM 2495 C CA . SER C 1 32 ? 2.83225 4.36095 -30.99955 1.000 65.89987 30 SER C CA 1
ATOM 2496 C C . SER C 1 32 ? 2.48435 4.66946 -29.54758 1.000 61.85993 30 SER C C 1
ATOM 2497 O 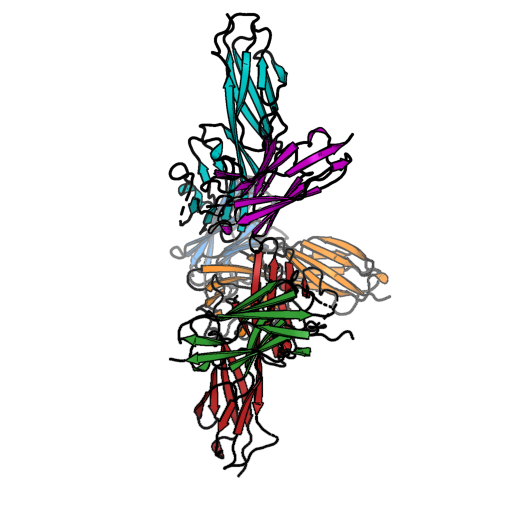O . SER C 1 32 ? 2.23851 5.83147 -29.19456 1.000 57.78934 30 SER C O 1
ATOM 2500 N N . SER C 1 33 ? 2.45441 3.64414 -28.69620 1.000 54.05461 31 SER C N 1
ATOM 2501 C CA . SER C 1 33 ? 2.19080 3.82696 -27.27608 1.000 53.53620 31 SER C CA 1
ATOM 2502 C C . SER C 1 33 ? 3.34453 3.34228 -26.40514 1.000 41.52982 31 SER C C 1
ATOM 2503 O O . SER C 1 33 ? 3.13779 3.08170 -25.21791 1.000 49.96824 31 SER C O 1
ATOM 2506 N N . VAL C 1 34 ? 4.56449 3.23270 -26.94587 1.000 39.72698 32 VAL C N 1
ATOM 2507 C CA . VAL C 1 34 ? 5.68270 2.75792 -26.13945 1.000 31.34725 32 VAL C CA 1
ATOM 2508 C C . VAL C 1 34 ? 6.84406 3.74099 -26.21705 1.000 31.73278 32 VAL C C 1
ATOM 2509 O O . VAL C 1 34 ? 7.01525 4.46972 -27.19962 1.000 28.50277 32 VAL C O 1
ATOM 2513 N N . ALA C 1 35 ? 7.64642 3.75291 -25.15676 1.000 26.86983 33 ALA C N 1
ATOM 2514 C CA . ALA C 1 35 ? 8.91196 4.47671 -25.20660 1.000 26.60263 33 ALA C CA 1
ATOM 2515 C C . ALA C 1 35 ? 9.85864 3.81300 -26.19700 1.000 23.00143 33 ALA C C 1
ATOM 2516 O O . ALA C 1 35 ? 9.78573 2.59809 -26.44944 1.000 25.99039 33 ALA C O 1
ATOM 2518 N N . MET C 1 36 ? 10.78218 4.61206 -26.73523 1.000 21.43233 34 MET C N 1
ATOM 2519 C CA . MET C 1 36 ? 11.83807 4.10505 -27.60763 1.000 22.71437 34 MET C CA 1
ATOM 2520 C C . MET C 1 36 ? 13.17574 4.68291 -27.18294 1.000 23.68666 34 MET C C 1
ATOM 2521 O O . MET C 1 36 ? 13.24610 5.77197 -26.60794 1.000 21.80348 34 MET C O 1
ATOM 2526 N N . GLY C 1 37 ? 14.25027 3.95775 -27.48923 1.000 25.05513 35 GLY C N 1
ATOM 2527 C CA . GLY C 1 37 ? 15.55501 4.39118 -27.03943 1.000 25.29939 35 GLY C CA 1
ATOM 2528 C C . GLY C 1 37 ? 16.63245 4.04879 -28.04419 1.000 25.72769 35 GLY C C 1
ATOM 2529 O O . GLY C 1 37 ? 16.41815 3.28475 -28.99326 1.000 23.06290 35 GLY C O 1
ATOM 2530 N N . TRP C 1 38 ? 17.79558 4.66196 -27.83081 1.000 22.50336 36 TRP C N 1
ATOM 2531 C CA . TRP C 1 38 ? 19.00788 4.37241 -28.58854 1.000 19.61479 36 TRP C CA 1
ATOM 2532 C C . TRP C 1 38 ? 20.11570 4.00107 -27.62220 1.000 23.18492 36 TRP C C 1
ATOM 2533 O O . TRP C 1 38 ? 20.22962 4.59088 -26.54214 1.000 24.05033 36 TRP C O 1
ATOM 2544 N N . PHE C 1 39 ? 20.93732 3.03151 -28.03076 1.000 21.02403 37 PHE C N 1
ATOM 2545 C CA . PHE C 1 39 ? 22.07538 2.54018 -27.27156 1.000 21.73759 37 PHE C CA 1
ATOM 2546 C C . PHE C 1 39 ? 23.26834 2.46789 -28.21324 1.000 21.57678 37 PHE C C 1
ATOM 2547 O O . PHE C 1 39 ? 23.11482 2.55435 -29.43184 1.000 22.50974 37 PHE C O 1
ATOM 2555 N N . ARG C 1 40 ? 24.46232 2.29510 -27.65720 1.000 20.34371 38 ARG C N 1
ATOM 2556 C CA . ARG C 1 40 ? 25.61819 2.08018 -28.52201 1.000 20.19430 38 ARG C CA 1
ATOM 2557 C C . ARG C 1 40 ? 26.60383 1.14360 -27.84276 1.000 22.71532 38 ARG C C 1
ATOM 2558 O O . ARG C 1 40 ? 26.64032 1.02496 -26.61399 1.000 26.40286 38 ARG C O 1
ATOM 2566 N N . GLN C 1 41 ? 27.42245 0.47843 -28.65978 1.000 23.94352 39 GLN C N 1
ATOM 2567 C CA . GLN C 1 41 ? 28.42934 -0.41226 -28.10660 1.000 27.30217 39 GLN C CA 1
ATOM 2568 C C . GLN C 1 41 ? 29.64986 -0.42366 -29.01044 1.000 34.84281 39 GLN C C 1
ATOM 2569 O O . GLN C 1 41 ? 29.53106 -0.61983 -30.22459 1.000 32.30256 39 GLN C O 1
ATOM 2575 N N . ALA C 1 42 ? 30.75256 -0.21713 -28.43749 1.000 35.59519 40 ALA C N 1
ATOM 2576 C CA . ALA C 1 42 ? 32.05858 -0.29170 -29.06649 1.000 42.81003 40 ALA C CA 1
ATOM 2577 C C . ALA C 1 42 ? 32.67434 -1.66419 -28.82609 1.000 48.84420 40 ALA C C 1
ATOM 2578 O O . ALA C 1 42 ? 32.40104 -2.29658 -27.80197 1.000 44.86256 40 ALA C O 1
ATOM 2580 N N . PRO C 1 43 ? 33.49961 -2.15766 -29.75238 1.000 56.83409 41 PRO C N 1
ATOM 2581 C CA . PRO C 1 43 ? 34.02980 -3.52281 -29.61615 1.000 57.04832 41 PRO C CA 1
ATOM 2582 C C . PRO C 1 43 ? 34.76138 -3.70827 -28.29381 1.000 55.91598 41 PRO C C 1
ATOM 2583 O O . PRO C 1 43 ? 35.54382 -2.85540 -27.87175 1.000 49.33050 41 PRO C O 1
ATOM 2587 N N . GLU C 1 44 ? 34.46186 -4.81884 -27.62139 1.000 55.49194 42 GLU C N 1
ATOM 2588 C CA . GLU C 1 44 ? 35.06209 -5.18317 -26.33753 1.000 61.39804 42 GLU C CA 1
ATOM 2589 C C . GLU C 1 44 ? 34.74865 -4.18163 -25.21995 1.000 60.82134 42 GLU C C 1
ATOM 2590 O O . GLU C 1 44 ? 35.43310 -4.16950 -24.19234 1.000 66.86316 42 GLU C O 1
ATOM 2596 N N . LYS C 1 45 ? 33.72862 -3.33627 -25.38125 1.000 54.03524 43 LYS C N 1
ATOM 2597 C CA . LYS C 1 45 ? 33.27888 -2.44817 -24.31688 1.000 54.73232 43 LYS C CA 1
ATOM 2598 C C . LYS C 1 45 ? 31.81396 -2.71563 -23.99821 1.000 47.64767 43 LYS C C 1
ATOM 2599 O O . LYS C 1 45 ? 31.07749 -3.29451 -24.80023 1.000 47.50308 43 LYS C O 1
ATOM 2605 N N . GLU C 1 46 ? 31.39153 -2.27347 -22.81671 1.000 44.73859 44 GLU C N 1
ATOM 2606 C CA . GLU C 1 46 ? 30.00683 -2.47011 -22.40560 1.000 44.69907 44 GLU C CA 1
ATOM 2607 C C . GLU C 1 46 ? 29.07178 -1.55259 -23.18228 1.000 36.12165 44 GLU C C 1
ATOM 2608 O O . GLU C 1 46 ? 29.41769 -0.41619 -23.51393 1.000 37.84549 44 GLU C O 1
ATOM 2614 N N . ARG C 1 47 ? 27.88629 -2.06449 -23.48466 1.000 37.51260 45 ARG C N 1
ATOM 2615 C CA . ARG C 1 47 ? 26.85547 -1.25503 -24.11614 1.000 36.64024 45 ARG C CA 1
ATOM 2616 C C . ARG C 1 47 ? 26.54955 -0.02974 -23.25350 1.000 38.10929 45 ARG C C 1
ATOM 2617 O O . ARG C 1 47 ? 26.67303 -0.05607 -22.02605 1.000 39.94592 45 ARG C O 1
ATOM 2625 N N . GLU C 1 48 ? 26.14968 1.05043 -23.91386 1.000 29.08601 46 GLU C N 1
ATOM 2626 C CA . GLU C 1 48 ? 25.95087 2.35895 -23.29319 1.000 28.63260 46 GLU C CA 1
ATOM 2627 C C . GLU C 1 48 ? 24.57917 2.88990 -23.67143 1.000 25.81545 46 GLU C C 1
ATOM 2628 O O . GLU C 1 48 ? 24.21065 2.86321 -24.84905 1.000 23.41928 46 GLU C O 1
ATOM 2634 N N . PHE C 1 49 ? 23.82690 3.38020 -22.68404 1.000 24.47874 47 PHE C N 1
ATOM 2635 C CA . PHE C 1 49 ? 22.63509 4.16930 -22.97230 1.000 24.89001 47 PHE C CA 1
ATOM 2636 C C . PHE C 1 49 ? 23.01341 5.45497 -23.70607 1.000 22.74341 47 PHE C C 1
ATOM 2637 O O . PHE C 1 49 ? 23.94656 6.16306 -23.31246 1.000 24.89274 47 PHE C O 1
ATOM 2645 N N . VAL C 1 50 ? 22.27699 5.78235 -24.76790 1.000 20.05443 48 VAL C N 1
ATOM 2646 C CA . VAL C 1 50 ? 22.46477 7.04549 -25.48689 1.000 22.69808 48 VAL C CA 1
ATOM 2647 C C . VAL C 1 50 ? 21.28551 7.99680 -25.27482 1.000 24.49765 48 VAL C C 1
ATOM 2648 O O . VAL C 1 50 ? 21.47100 9.13611 -24.84110 1.000 25.16114 48 VAL C O 1
ATOM 2652 N N . ALA C 1 51 ? 20.06765 7.56411 -25.61154 1.000 25.65309 49 ALA C N 1
ATOM 2653 C CA . ALA C 1 51 ? 18.92581 8.48030 -25.50926 1.000 23.02683 49 ALA C CA 1
ATOM 2654 C C . ALA C 1 51 ? 17.62646 7.69504 -25.48526 1.000 23.11711 49 ALA C C 1
ATOM 2655 O O . ALA C 1 51 ? 17.57503 6.53926 -25.90597 1.000 24.26091 49 ALA C O 1
ATOM 2657 N N . ALA C 1 52 ? 16.56675 8.34145 -24.98041 1.000 21.40200 50 ALA C N 1
ATOM 2658 C CA . ALA C 1 52 ? 15.24401 7.72722 -24.94254 1.000 21.97659 50 ALA C CA 1
ATOM 2659 C C . ALA C 1 52 ? 14.18018 8.81394 -25.05458 1.000 21.03757 50 ALA C C 1
ATOM 2660 O O . ALA C 1 52 ? 14.43931 9.99685 -24.79987 1.000 22.60510 50 ALA C O 1
ATOM 2662 N N . ILE C 1 53 ? 12.97764 8.40723 -25.45286 1.000 22.35037 51 ILE C N 1
ATOM 2663 C CA . ILE C 1 53 ? 11.89448 9.35865 -25.70730 1.000 23.94424 51 ILE C CA 1
ATOM 2664 C C . ILE C 1 53 ? 10.57644 8.69512 -25.31710 1.000 22.28153 51 ILE C C 1
ATOM 2665 O O . ILE C 1 53 ? 10.35523 7.50655 -25.58128 1.000 22.74917 51 ILE C O 1
ATOM 2670 N N . THR C 1 54 ? 9.69593 9.46429 -24.68067 1.000 22.99945 52 THR C N 1
ATOM 2671 C CA . THR C 1 54 ? 8.42493 8.89004 -24.25834 1.000 23.82082 52 THR C CA 1
ATOM 2672 C C . THR C 1 54 ? 7.51557 8.65362 -25.46118 1.000 25.49922 52 THR C C 1
ATOM 2673 O O . THR C 1 54 ? 7.75716 9.14221 -26.56907 1.000 24.71282 52 THR C O 1
ATOM 2677 N N . TRP C 1 55 ? 6.43783 7.89870 -25.20650 1.000 25.90871 53 TRP C N 1
ATOM 2678 C CA . TRP C 1 55 ? 5.47429 7.54539 -26.24731 1.000 27.84018 53 TRP C CA 1
ATOM 2679 C C . TRP C 1 55 ? 4.97865 8.76822 -27.02541 1.000 31.38809 53 TRP C C 1
ATOM 2680 O O . TRP C 1 55 ? 4.82799 8.71097 -28.25205 1.000 32.66820 53 TRP C O 1
ATOM 2691 N N . SER C 1 56 ? 4.70150 9.88029 -26.33775 1.000 30.20873 54 SER C N 1
ATOM 2692 C CA . SER C 1 56 ? 4.17601 11.05838 -27.01243 1.000 32.77804 54 SER C CA 1
ATOM 2693 C C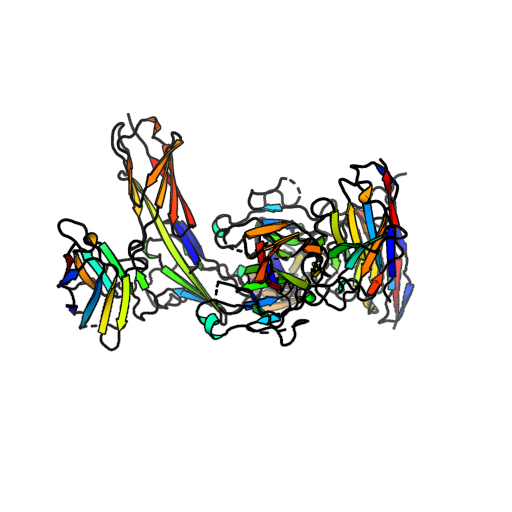 . SER C 1 56 ? 5.25650 11.95390 -27.59052 1.000 35.19086 54 SER C C 1
ATOM 2694 O O . SER C 1 56 ? 4.92931 12.89239 -28.32627 1.000 36.13051 54 SER C O 1
ATOM 2697 N N . GLY C 1 57 ? 6.51418 11.71226 -27.25469 1.000 28.10508 55 GLY C N 1
ATOM 2698 C CA . GLY C 1 57 ? 7.58992 12.59624 -27.64576 1.000 33.88312 55 GLY C CA 1
ATOM 2699 C C . GLY C 1 57 ? 7.72301 13.83694 -26.79339 1.000 32.85580 55 GLY C C 1
ATOM 2700 O O . GLY C 1 57 ? 8.58455 14.67292 -27.08001 1.000 33.07351 55 GLY C O 1
ATOM 2701 N N . ASP C 1 58 ? 6.91586 13.97814 -25.74119 1.000 30.88424 56 ASP C N 1
ATOM 2702 C CA . ASP C 1 58 ? 6.96070 15.19877 -24.94082 1.000 32.90571 56 ASP C CA 1
ATOM 2703 C C . ASP C 1 58 ? 8.19561 15.28753 -24.04688 1.000 33.94284 56 ASP C C 1
ATOM 2704 O O . ASP C 1 58 ? 8.58129 16.40028 -23.66698 1.000 30.61741 56 ASP C O 1
ATOM 2709 N N . TYR C 1 59 ? 8.80907 14.15908 -23.68366 1.000 28.92530 57 TYR C N 1
ATOM 2710 C CA . TYR C 1 59 ? 9.96973 14.15410 -22.80140 1.000 29.45235 57 TYR C CA 1
ATOM 2711 C C . TYR C 1 59 ? 11.05471 13.28659 -23.39853 1.000 25.98283 57 TYR C C 1
ATOM 2712 O O . TYR C 1 59 ? 10.76848 12.24154 -23.98952 1.000 25.06705 57 TYR C O 1
ATOM 2721 N N . THR C 1 60 ? 12.30077 13.73580 -23.25927 1.000 25.84898 58 THR C N 1
ATOM 2722 C CA . THR C 1 60 ? 13.44144 12.96211 -23.73193 1.000 24.27703 58 THR C CA 1
ATOM 2723 C C . THR C 1 60 ? 14.49106 12.87001 -22.63394 1.000 24.69691 58 THR C C 1
ATOM 2724 O O . THR C 1 60 ? 14.51333 13.66064 -21.68710 1.000 25.38291 58 THR C O 1
ATOM 2728 N N . ASN C 1 61 ? 15.37421 11.88813 -22.79659 1.000 23.79672 59 ASN C N 1
ATOM 2729 C CA . ASN C 1 61 ? 16.46649 11.61742 -21.87304 1.000 23.47294 59 ASN C CA 1
ATOM 2730 C C . ASN C 1 61 ? 17.68991 11.36962 -22.73665 1.000 26.08552 59 ASN C C 1
ATOM 2731 O O . ASN C 1 61 ? 17.68051 10.44698 -23.54925 1.000 25.09403 59 ASN C O 1
ATOM 2736 N N . VAL C 1 62 ? 18.71858 12.19252 -22.59280 1.000 22.54629 60 VAL C N 1
ATOM 2737 C CA . VAL C 1 62 ? 19.98364 11.97440 -23.29688 1.000 23.22453 60 VAL C CA 1
ATOM 2738 C C . VAL C 1 62 ? 21.07580 11.76971 -22.25818 1.000 24.60706 60 VAL C C 1
ATOM 2739 O O . VAL C 1 62 ? 21.13955 12.51063 -21.27478 1.000 24.37624 60 VAL C O 1
ATOM 2743 N N . ALA C 1 63 ? 21.92912 10.75967 -22.46433 1.000 23.58882 61 ALA C N 1
ATOM 2744 C CA . ALA C 1 63 ? 23.01704 10.49804 -21.51842 1.000 25.47381 61 ALA C CA 1
ATOM 2745 C C . ALA C 1 63 ? 23.82467 11.75594 -21.21636 1.000 23.17580 61 ALA C C 1
ATOM 2746 O O . ALA C 1 63 ? 24.07148 12.58307 -22.10048 1.000 25.78558 61 ALA C O 1
ATOM 2748 N N . ASP C 1 64 ? 24.28143 11.86866 -19.96018 1.000 24.21706 62 ASP C N 1
ATOM 2749 C CA . ASP C 1 64 ? 25.01050 13.05697 -19.51591 1.000 27.09047 62 ASP C CA 1
ATOM 2750 C C . ASP C 1 64 ? 26.19978 13.38017 -20.41519 1.000 30.77279 62 ASP C C 1
ATOM 2751 O O . ASP C 1 64 ? 26.45101 14.55077 -20.73065 1.000 29.09044 62 ASP C O 1
ATOM 2756 N N . SER C 1 65 ? 26.96045 12.36089 -20.82254 1.000 30.85187 63 SER C N 1
ATOM 2757 C CA . SER C 1 65 ? 28.15725 12.62646 -21.62673 1.000 34.04509 63 SER C CA 1
ATOM 2758 C C . SER C 1 65 ? 27.82742 13.05273 -23.05250 1.000 35.26984 63 SER C C 1
ATOM 2759 O O . SER C 1 65 ? 28.74044 13.41112 -23.81148 1.000 31.62688 63 SER C O 1
ATOM 2762 N N . MET C 1 66 ? 26.55537 13.01989 -23.42744 1.000 28.47382 64 MET C N 1
ATOM 2763 C CA . MET C 1 66 ? 26.10518 13.32624 -24.76940 1.000 27.74153 64 MET C CA 1
ATOM 2764 C C . MET C 1 66 ? 25.09931 14.47106 -24.81509 1.000 33.25729 64 MET C C 1
ATOM 2765 O O . MET C 1 66 ? 24.68802 14.87381 -25.91165 1.000 28.09834 64 MET C O 1
ATOM 2770 N N . LYS C 1 67 ? 24.69853 15.01132 -23.66512 1.000 29.31537 65 LYS C N 1
ATOM 2771 C CA . LYS C 1 67 ? 23.75547 16.12068 -23.64255 1.000 30.55829 65 LYS C CA 1
ATOM 2772 C C . LYS C 1 67 ? 24.30588 17.33328 -24.38498 1.000 35.05834 65 LYS C C 1
ATOM 2773 O O . LYS C 1 67 ? 25.49054 17.66059 -24.28131 1.000 35.21469 65 LYS C O 1
ATOM 2779 N N . GLY C 1 68 ? 23.42568 18.02415 -25.11357 1.000 30.62209 66 GLY C N 1
ATOM 2780 C CA . GLY C 1 68 ? 23.83002 19.19202 -25.87686 1.000 37.85846 66 GLY C CA 1
ATOM 2781 C C . GLY C 1 68 ? 24.56065 18.89427 -27.17168 1.000 35.49148 66 GLY C C 1
ATOM 2782 O O . GLY C 1 68 ? 24.84055 19.82757 -27.93290 1.000 41.42815 66 GLY C O 1
ATOM 2783 N N . ARG C 1 69 ? 24.91843 17.64303 -27.42688 1.000 30.04957 67 ARG C N 1
ATOM 2784 C CA . ARG C 1 69 ? 25.40489 17.19371 -28.73050 1.000 33.42050 67 ARG C CA 1
ATOM 2785 C C . ARG C 1 69 ? 24.42189 16.28841 -29.44555 1.000 31.37945 67 ARG C C 1
ATOM 2786 O O . ARG C 1 69 ? 24.23296 16.42008 -30.65839 1.000 30.82166 67 ARG C O 1
ATOM 2794 N N . PHE C 1 70 ? 23.81399 15.34371 -28.72909 1.000 27.85747 68 PHE C N 1
ATOM 2795 C CA . PHE C 1 70 ? 22.91414 14.37151 -29.31776 1.000 24.38088 68 PHE C CA 1
ATOM 2796 C C . PHE C 1 70 ? 21.48080 14.70438 -28.90779 1.000 29.12690 68 PHE C C 1
ATOM 2797 O O . PHE C 1 70 ? 21.22578 15.07320 -27.75709 1.000 29.01706 68 PHE C O 1
ATOM 2805 N N . THR C 1 71 ? 20.54566 14.56772 -29.84804 1.000 29.36450 69 THR C N 1
ATOM 2806 C CA . THR C 1 71 ? 19.12771 14.78416 -29.57393 1.000 26.19899 69 THR C CA 1
ATOM 2807 C C . THR C 1 71 ? 18.32773 13.65791 -30.20993 1.000 30.64076 69 THR C C 1
ATOM 2808 O O . THR C 1 71 ? 18.80669 12.96522 -31.10995 1.000 26.48021 69 THR C O 1
ATOM 2812 N N . ILE C 1 72 ? 17.10084 13.46701 -29.72057 1.000 26.33534 70 ILE C N 1
ATOM 2813 C CA . ILE C 1 72 ? 16.25722 12.35444 -30.14236 1.000 25.88356 70 ILE C CA 1
ATOM 2814 C C . ILE C 1 72 ? 14.86162 12.88936 -30.43951 1.000 27.99385 70 ILE C C 1
ATOM 2815 O O . ILE C 1 72 ? 14.37612 13.80357 -29.76430 1.000 27.47345 70 ILE C O 1
ATOM 2820 N N . SER C 1 73 ? 14.23069 12.34762 -31.47780 1.000 27.40003 71 SER C N 1
ATOM 2821 C CA . SER C 1 73 ? 12.86291 12.70881 -31.81889 1.000 26.70535 71 SER C CA 1
ATOM 2822 C C . SER C 1 73 ? 12.17353 11.46975 -32.36337 1.000 29.91101 71 SER C C 1
ATOM 2823 O O . SER C 1 73 ? 12.80681 10.43112 -32.58728 1.000 28.03702 71 SER C O 1
ATOM 2826 N N . ARG C 1 74 ? 10.86206 11.57882 -32.56931 1.000 30.25280 72 ARG C N 1
ATOM 2827 C CA . ARG C 1 74 ? 10.11574 10.44476 -33.09693 1.000 30.82284 72 ARG C CA 1
ATOM 2828 C C . ARG C 1 74 ? 8.97687 10.94259 -33.97263 1.000 31.89920 72 ARG C C 1
ATOM 2829 O O . ARG C 1 74 ? 8.53154 12.09052 -33.86551 1.000 34.07235 72 ARG C O 1
ATOM 2837 N N . ASP C 1 75 ? 8.50542 10.05022 -34.84141 1.000 33.28951 73 ASP C N 1
ATOM 2838 C CA . ASP C 1 75 ? 7.37121 10.30058 -35.73044 1.000 34.97342 73 ASP C CA 1
ATOM 2839 C C . ASP C 1 75 ? 6.41197 9.12491 -35.56224 1.000 38.78326 73 ASP C C 1
ATOM 2840 O O . ASP C 1 75 ? 6.64522 8.03947 -36.10219 1.000 38.01509 73 ASP C O 1
ATOM 2845 N N . ASN C 1 76 ? 5.32973 9.32427 -34.81163 1.000 37.88459 74 ASN C N 1
ATOM 2846 C CA . ASN C 1 76 ? 4.44401 8.19672 -34.55675 1.000 39.10081 74 ASN C CA 1
ATOM 2847 C C . ASN C 1 76 ? 3.62005 7.81606 -35.78378 1.000 44.37101 74 ASN C C 1
ATOM 2848 O O . ASN C 1 76 ? 3.19699 6.66077 -35.89411 1.000 50.17800 74 ASN C O 1
ATOM 2853 N N . ALA C 1 77 ? 3.41370 8.73869 -36.72447 1.000 44.91225 75 ALA C N 1
ATOM 2854 C CA . ALA C 1 77 ? 2.72081 8.37910 -37.95803 1.000 46.63222 75 ALA C CA 1
ATOM 2855 C C . ALA C 1 77 ? 3.58933 7.47944 -38.83133 1.000 47.81726 75 ALA C C 1
ATOM 2856 O O . ALA C 1 77 ? 3.11849 6.46685 -39.36357 1.000 53.71426 75 ALA C O 1
ATOM 2858 N N . ARG C 1 78 ? 4.86141 7.83599 -38.99301 1.000 46.50904 76 ARG C N 1
ATOM 2859 C CA . ARG C 1 78 ? 5.77889 7.03576 -39.79044 1.000 42.34111 76 ARG C CA 1
ATOM 2860 C C . ARG C 1 78 ? 6.36626 5.86201 -39.01702 1.000 46.05021 76 ARG C C 1
ATOM 2861 O O . ARG C 1 78 ? 7.01487 5.01001 -39.63070 1.000 39.54896 76 ARG C O 1
ATOM 2869 N N . LYS C 1 79 ? 6.14320 5.79223 -37.70169 1.000 38.66168 77 LYS C N 1
ATOM 2870 C CA . LYS C 1 79 ? 6.69885 4.73354 -36.85359 1.000 37.79605 77 LYS C CA 1
ATOM 2871 C C . LYS C 1 79 ? 8.22599 4.72687 -36.91268 1.000 38.46217 77 LYS C C 1
ATOM 2872 O O . LYS C 1 79 ? 8.85967 3.68545 -37.11512 1.000 33.29944 77 LYS C O 1
ATOM 2878 N N . THR C 1 80 ? 8.82016 5.91000 -36.73758 1.000 33.59009 78 THR C N 1
ATOM 2879 C CA . THR C 1 80 ? 10.26938 6.06158 -36.73362 1.000 27.58573 78 THR C CA 1
ATOM 2880 C C . THR C 1 80 ? 10.71735 6.77946 -35.46444 1.000 30.82639 78 THR C C 1
ATOM 2881 O O . THR C 1 80 ? 9.94987 7.50175 -34.82227 1.000 29.56381 78 THR C O 1
ATOM 2885 N N . VAL C 1 81 ? 11.97204 6.55260 -35.09248 1.000 25.83236 79 VAL C N 1
ATOM 2886 C CA . VAL C 1 81 ? 12.63952 7.32181 -34.04461 1.000 22.92481 79 VAL C CA 1
ATOM 2887 C C . VAL C 1 81 ? 13.99617 7.73427 -34.60376 1.000 27.73519 79 VAL C C 1
ATOM 2888 O O . VAL C 1 81 ? 14.63743 6.96303 -35.32519 1.000 29.00278 79 VAL C O 1
ATOM 2892 N N . SER C 1 82 ? 14.41052 8.96310 -34.32546 1.000 28.12243 80 SER C N 1
ATOM 2893 C CA . SER C 1 82 ? 15.60657 9.50050 -34.95936 1.000 27.43483 80 SER C CA 1
ATOM 2894 C C . SER C 1 82 ? 16.58764 9.97909 -33.90280 1.000 30.28854 80 SER C C 1
ATOM 2895 O O . SER C 1 82 ? 16.20034 10.43547 -32.82377 1.000 31.06398 80 SER C O 1
ATOM 2898 N N . LEU C 1 83 ? 17.86981 9.85114 -34.22399 1.000 26.04833 81 LEU C N 1
ATOM 2899 C CA . LEU C 1 83 ? 18.94639 10.26203 -33.33738 1.000 20.59300 81 LEU C CA 1
ATOM 2900 C C . LEU C 1 83 ? 19.85301 11.18433 -34.13507 1.000 25.55715 81 LEU C C 1
ATOM 2901 O O . LEU C 1 83 ? 20.40971 10.76947 -35.15538 1.000 26.61683 81 LEU C O 1
ATOM 2906 N N . GLN C 1 84 ? 19.95991 12.44089 -33.70215 1.000 26.24990 82 GLN C N 1
ATOM 2907 C CA . GLN C 1 84 ? 20.83909 13.41428 -34.34319 1.000 27.09268 82 GLN C CA 1
ATOM 2908 C C . GLN C 1 84 ? 22.13869 13.47064 -33.55207 1.000 26.63495 82 GLN C C 1
ATOM 2909 O O . GLN C 1 84 ? 22.13026 13.79721 -32.36009 1.000 28.15664 82 GLN C O 1
ATOM 2915 N N . LEU C 1 85 ? 23.24522 13.14009 -34.20940 1.000 24.84701 83 LEU C N 1
ATOM 2916 C CA . LEU C 1 85 ? 24.56594 13.16468 -33.59972 1.000 26.89451 83 LEU C CA 1
ATOM 2917 C C . LEU C 1 85 ? 25.29317 14.40230 -34.10356 1.000 28.86697 83 LEU C C 1
ATOM 2918 O O . LEU C 1 85 ? 25.27227 14.67382 -35.30511 1.000 30.91913 83 LEU C O 1
ATOM 2923 N N . THR C 1 86 ? 25.88279 15.18169 -33.19159 1.000 27.66599 84 THR C N 1
ATOM 2924 C CA . THR C 1 86 ? 26.67737 16.33589 -33.60096 1.000 28.31919 84 THR C CA 1
ATOM 2925 C C . THR C 1 86 ? 27.97433 16.38288 -32.80405 1.000 29.29501 84 THR C C 1
ATOM 2926 O O . THR C 1 86 ? 28.12353 15.71643 -31.77779 1.000 30.27621 84 THR C O 1
ATOM 2930 N N . ASN C 1 87 ? 28.89576 17.22266 -33.27910 1.000 28.84767 85 ASN C N 1
ATOM 2931 C CA . ASN C 1 87 ? 30.25079 17.34718 -32.73900 1.000 35.95849 85 ASN C CA 1
ATOM 2932 C C . ASN C 1 87 ? 30.82207 15.97990 -32.34164 1.000 35.70598 85 ASN C C 1
ATOM 2933 O O . ASN C 1 87 ? 31.23277 15.73987 -31.20361 1.000 31.73111 85 ASN C O 1
ATOM 2938 N N . LEU C 1 88 ? 30.85530 15.08237 -33.32185 1.000 32.37269 86 LEU C N 1
ATOM 2939 C CA . LEU C 1 88 ? 31.23618 13.69617 -33.05037 1.000 33.92826 86 LEU C CA 1
ATOM 2940 C C . LEU C 1 88 ? 32.73136 13.57829 -32.77445 1.000 36.25994 86 LEU C C 1
ATOM 2941 O O . LEU C 1 88 ? 33.55223 14.24290 -33.40406 1.000 32.51033 86 LEU C O 1
ATOM 2946 N N . LYS C 1 89 ? 33.07928 12.74285 -31.81186 1.000 34.29541 87 LYS C N 1
ATOM 2947 C CA . LYS C 1 89 ? 34.46213 12.49582 -31.44008 1.000 35.83982 87 LYS C CA 1
ATOM 2948 C C . LYS C 1 89 ? 34.84299 11.06086 -31.77912 1.000 33.41139 87 LYS C C 1
ATOM 2949 O O . LYS C 1 89 ? 33.96998 10.19403 -31.90736 1.000 34.51271 87 LYS C O 1
ATOM 2955 N N . PRO C 1 90 ? 36.13695 10.76613 -31.92591 1.000 38.24014 88 PRO C N 1
ATOM 2956 C CA . PRO C 1 90 ? 36.53312 9.37559 -32.20753 1.000 36.77812 88 PRO C CA 1
ATOM 2957 C C . PRO C 1 90 ? 35.99141 8.38573 -31.19948 1.000 41.76689 88 PRO C C 1
ATOM 2958 O O . PRO C 1 90 ? 35.66043 7.25232 -31.57057 1.000 40.04779 88 PRO C O 1
ATOM 2962 N N . GLU C 1 91 ? 35.84857 8.79363 -29.93754 1.000 39.89361 89 GLU C N 1
ATOM 2963 C CA . GLU C 1 91 ? 35.30638 7.90949 -28.91796 1.000 42.15323 89 GLU C CA 1
ATOM 2964 C C . GLU C 1 91 ? 33.81274 7.66652 -29.08274 1.000 39.26626 89 GLU C C 1
ATOM 2965 O O . GLU C 1 91 ? 33.26094 6.82871 -28.36460 1.000 35.02577 89 GLU C O 1
ATOM 2971 N N . ASP C 1 92 ? 33.14479 8.36186 -30.00213 1.000 31.39834 90 ASP C N 1
ATOM 2972 C CA . ASP C 1 92 ? 31.74995 8.06787 -30.31319 1.000 30.67622 90 ASP C CA 1
ATOM 2973 C C . ASP C 1 92 ? 31.60432 6.95897 -31.34757 1.000 31.62957 90 ASP C C 1
ATOM 2974 O O . ASP C 1 92 ? 30.47345 6.57350 -31.66944 1.000 28.51939 90 ASP C O 1
ATOM 2979 N N . THR C 1 93 ? 32.71495 6.44451 -31.87426 1.000 30.59726 91 THR C N 1
ATOM 2980 C CA . THR C 1 93 ? 32.66679 5.31864 -32.80096 1.000 30.95978 91 THR C CA 1
ATOM 2981 C C . THR C 1 93 ? 32.06214 4.10203 -32.10799 1.000 27.93153 91 THR C C 1
ATOM 2982 O O . THR C 1 93 ? 32.51737 3.70859 -31.03199 1.000 26.07278 91 THR C O 1
ATOM 2986 N N . ALA C 1 94 ? 31.03528 3.51548 -32.72220 1.000 25.85275 92 ALA C N 1
ATOM 2987 C CA . ALA C 1 94 ? 30.29186 2.40938 -32.10920 1.000 30.44299 92 ALA C CA 1
ATOM 2988 C C . ALA C 1 94 ? 29.20832 1.93951 -33.06914 1.000 27.15049 92 ALA C C 1
ATOM 2989 O O . ALA C 1 94 ? 28.84836 2.63172 -34.02575 1.000 24.24497 92 ALA C O 1
ATOM 2991 N N . VAL C 1 95 ? 28.65843 0.76693 -32.76884 1.000 24.70499 93 VAL C N 1
ATOM 2992 C CA . VAL C 1 95 ? 27.37396 0.36883 -33.32927 1.000 23.61154 93 VAL C CA 1
ATOM 2993 C C . VAL C 1 95 ? 26.26365 0.99001 -32.49230 1.000 24.17499 93 VAL C C 1
ATOM 2994 O O . VAL C 1 95 ? 26.25354 0.85828 -31.26401 1.000 25.95774 93 VAL C O 1
ATOM 2998 N N . TYR C 1 96 ? 25.33747 1.67629 -33.15519 1.000 22.83785 94 TYR C N 1
ATOM 2999 C CA . TYR C 1 96 ? 24.20896 2.32872 -32.50473 1.000 22.95266 94 TYR C CA 1
ATOM 3000 C C . TYR C 1 96 ? 22.96372 1.49548 -32.74955 1.000 25.16448 94 TYR C C 1
ATOM 3001 O O . TYR C 1 96 ? 22.68659 1.11837 -33.89643 1.000 24.23114 94 TYR C O 1
ATOM 3010 N N . TYR C 1 97 ? 22.22959 1.19519 -31.66671 1.000 22.94668 95 TYR C N 1
ATOM 3011 C CA . TYR C 1 97 ? 21.09004 0.28276 -31.67738 1.000 24.84348 95 TYR C CA 1
ATOM 3012 C C . TYR C 1 97 ? 19.82417 1.00155 -31.24062 1.000 24.31299 95 TYR C C 1
ATOM 3013 O O . TYR C 1 97 ? 19.83209 1.74794 -30.25545 1.000 24.19522 95 TYR C O 1
ATOM 3022 N N . CYS C 1 98 ? 18.74014 0.72764 -31.96104 1.000 23.68142 96 CYS C N 1
ATOM 3023 C CA . CYS C 1 98 ? 17.38029 1.14935 -31.63323 1.000 24.51386 96 CYS C CA 1
ATOM 3024 C C . CYS C 1 98 ? 16.73362 0.14316 -30.68595 1.000 23.55860 96 CYS C C 1
ATOM 3025 O O . CYS C 1 98 ? 17.00822 -1.06050 -30.76049 1.000 26.53709 96 CYS C O 1
ATOM 3028 N N . ALA C 1 99 ? 15.85356 0.63397 -29.80439 1.000 19.66964 97 ALA C N 1
ATOM 3029 C CA . ALA C 1 99 ? 15.13255 -0.26647 -28.90249 1.000 22.07784 97 ALA C CA 1
ATOM 3030 C C . ALA C 1 99 ? 13.74254 0.28193 -28.60912 1.000 23.94196 97 ALA C C 1
ATOM 3031 O O . ALA C 1 99 ? 13.50253 1.48611 -28.70521 1.000 24.43746 97 ALA C O 1
ATOM 3033 N N . ALA C 1 100 ? 12.82314 -0.61462 -28.22813 1.000 22.64774 98 ALA C N 1
ATOM 3034 C CA . ALA C 1 100 ? 11.43110 -0.21304 -28.04504 1.000 26.49210 98 ALA C CA 1
ATOM 3035 C C . ALA C 1 100 ? 10.76740 -1.02741 -26.94691 1.000 26.11592 98 ALA C C 1
ATOM 3036 O O . ALA C 1 100 ? 11.08255 -2.20819 -26.75155 1.000 26.64975 98 ALA C O 1
ATOM 3038 N N . ASP C 1 101 ? 9.80703 -0.37643 -26.26585 1.000 24.22124 99 ASP C N 1
ATOM 3039 C CA . ASP C 1 101 ? 8.88282 -0.96861 -25.29910 1.000 24.68324 99 ASP C CA 1
ATOM 3040 C C . ASP C 1 101 ? 9.54175 -1.06573 -23.92723 1.000 29.81572 99 ASP C C 1
ATOM 3041 O O . ASP C 1 101 ? 10.37971 -1.93751 -23.67417 1.000 26.03808 99 ASP C O 1
ATOM 3046 N N . LEU C 1 102 ? 9.15705 -0.15998 -23.03092 1.000 24.43583 100 LEU C N 1
ATOM 3047 C CA . LEU C 1 102 ? 9.63301 -0.15551 -21.65612 1.000 23.47926 100 LEU C CA 1
ATOM 3048 C C . LEU C 1 102 ? 8.57293 -0.69093 -20.70092 1.000 29.25883 100 LEU C C 1
ATOM 3049 O O . LEU C 1 102 ? 8.72539 -0.58563 -19.47608 1.000 27.47469 100 LEU C O 1
ATOM 3054 N N . ARG C 1 103 ? 7.48956 -1.24942 -21.24047 1.000 27.25364 101 ARG C N 1
ATOM 3055 C CA . ARG C 1 103 ? 6.35990 -1.74018 -20.43423 1.000 25.50466 101 ARG C CA 1
ATOM 3056 C C . ARG C 1 103 ? 5.86884 -0.66303 -19.47054 1.000 27.24930 101 ARG C C 1
ATOM 3057 O O . ARG C 1 103 ? 5.49634 -0.93725 -18.33159 1.000 29.51594 101 ARG C O 1
ATOM 3065 N N . GLY C 1 104 ? 5.86762 0.58269 -19.93511 1.000 25.77315 102 GLY C N 1
ATOM 3066 C CA . GLY C 1 104 ? 5.33000 1.66910 -19.13110 1.000 30.53343 102 GLY C CA 1
ATOM 3067 C C . GLY C 1 104 ? 6.30832 2.29417 -18.16009 1.000 29.26620 102 GLY C C 1
ATOM 3068 O O . GLY C 1 104 ? 5.93458 3.24036 -17.45389 1.000 29.05366 102 GLY C O 1
ATOM 3069 N N . GLY C 1 105 ? 7.55625 1.82683 -18.12582 1.000 28.60070 103 GLY C N 1
ATOM 3070 C CA . GLY C 1 105 ? 8.51272 2.36533 -17.17921 1.000 27.70135 103 GLY C CA 1
ATOM 3071 C C . GLY C 1 105 ? 8.99496 3.75282 -17.56450 1.000 27.55930 103 GLY C C 1
ATOM 3072 O O . GLY C 1 105 ? 8.81893 4.22330 -18.69087 1.000 27.77503 103 GLY C O 1
ATOM 3073 N N . SER C 1 106 ? 9.60689 4.42768 -16.59086 1.000 22.35532 104 SER C N 1
ATOM 3074 C CA . SER C 1 106 ? 10.16256 5.75740 -16.82329 1.000 21.67198 104 SER C CA 1
ATOM 3075 C C . SER C 1 106 ? 11.39700 5.69633 -17.71978 1.000 21.59194 104 SER C C 1
ATOM 3076 O O . SER C 1 106 ? 12.31866 4.92046 -17.46012 1.000 22.57844 104 SER C O 1
ATOM 3079 N N . ILE C 1 107 ? 11.43780 6.54412 -18.75621 1.000 21.52381 105 ILE C N 1
ATOM 3080 C CA . ILE C 1 107 ? 12.61975 6.57920 -19.62960 1.000 21.65665 105 ILE C CA 1
ATOM 3081 C C . ILE C 1 107 ? 13.86237 7.07237 -18.91025 1.000 25.36500 105 ILE C C 1
ATOM 3082 O O . ILE C 1 107 ? 14.98408 6.94487 -19.44427 1.000 22.47293 105 ILE C O 1
ATOM 3087 N N . TYR C 1 108 ? 13.68878 7.65376 -17.72522 1.000 23.50446 106 TYR C N 1
ATOM 3088 C CA . TYR C 1 108 ? 14.78023 8.09285 -16.87271 1.000 21.54655 106 TYR C CA 1
ATOM 3089 C C . TYR C 1 108 ? 15.16294 7.06373 -15.82398 1.000 23.20311 106 TYR C C 1
ATOM 3090 O O . TYR C 1 108 ? 16.19479 7.23539 -15.16517 1.000 25.50485 106 TYR C O 1
ATOM 3099 N N . GLY C 1 109 ? 14.35259 6.02450 -15.62164 1.000 22.32830 107 GLY C N 1
ATOM 3100 C CA . GLY C 1 109 ? 14.55337 5.15520 -14.48656 1.000 22.26501 107 GLY C CA 1
ATOM 3101 C C . GLY C 1 109 ? 14.94736 3.73447 -14.86398 1.000 22.09350 107 GLY C C 1
ATOM 3102 O O . GLY C 1 109 ? 15.43754 2.98799 -14.01820 1.000 22.97620 107 GLY C O 1
ATOM 3103 N N . THR C 1 110 ? 14.70631 3.34106 -16.11077 1.000 21.35322 108 THR C N 1
ATOM 3104 C CA . THR C 1 110 ? 15.02265 1.98427 -16.54015 1.000 24.83893 108 THR C CA 1
ATOM 3105 C C . THR C 1 110 ? 15.38424 1.98611 -18.01760 1.000 25.61685 108 THR C C 1
ATOM 3106 O O . THR C 1 110 ? 14.87745 2.79246 -18.80191 1.000 21.88892 108 THR C O 1
ATOM 3110 N N . ALA C 1 111 ? 16.29039 1.07864 -18.38780 1.000 23.00924 109 ALA C N 1
ATOM 3111 C CA . ALA C 1 111 ? 16.68988 0.92796 -19.77856 1.000 26.34336 109 ALA C CA 1
ATOM 3112 C C . ALA C 1 111 ? 16.43275 -0.49030 -20.27120 1.000 25.84465 109 ALA C C 1
ATOM 3113 O O . ALA C 1 111 ? 17.04219 -0.92707 -21.25048 1.000 24.21832 109 ALA C O 1
ATOM 3115 N N . ASP C 1 112 ? 15.51033 -1.19795 -19.62320 1.000 22.84797 110 ASP C N 1
ATOM 3116 C CA . ASP C 1 112 ? 15.25947 -2.61258 -19.90460 1.000 26.59657 110 ASP C CA 1
ATOM 3117 C C . ASP C 1 112 ? 14.21928 -2.75795 -21.02196 1.000 29.16801 110 ASP C C 1
ATOM 3118 O O . ASP C 1 112 ? 13.14628 -3.32861 -20.83652 1.000 30.97143 110 ASP C O 1
ATOM 3123 N N . TYR C 1 113 ? 14.55446 -2.20223 -22.18876 1.000 24.30812 111 TYR C N 1
ATOM 3124 C CA . TYR C 1 113 ? 13.69366 -2.27800 -23.36886 1.000 24.04372 111 TYR C CA 1
ATOM 3125 C C . TYR C 1 113 ? 13.52723 -3.72134 -23.82208 1.000 27.39974 111 TYR C C 1
ATOM 3126 O O . TYR C 1 113 ? 14.46892 -4.51426 -23.76067 1.000 27.70468 111 TYR C O 1
ATOM 3135 N N . VAL C 1 114 ? 12.31664 -4.05851 -24.27731 1.000 25.03378 112 VAL C N 1
ATOM 3136 C CA . VAL C 1 114 ? 12.03844 -5.43102 -24.70941 1.000 26.08888 112 VAL C CA 1
ATOM 3137 C C . VAL C 1 114 ? 12.69451 -5.72545 -26.05778 1.000 29.19269 112 VAL C C 1
ATOM 3138 O O . VAL C 1 114 ? 13.39128 -6.73362 -26.21429 1.000 27.43881 112 VAL C O 1
ATOM 3142 N N . TYR C 1 115 ? 12.46369 -4.87262 -27.05611 1.000 28.82763 113 TYR C N 1
ATOM 3143 C CA . TYR C 1 115 ? 12.78972 -5.19019 -28.44126 1.000 28.70076 113 TYR C CA 1
ATOM 3144 C C . TYR C 1 115 ? 13.94959 -4.34711 -28.94381 1.000 27.25162 113 TYR C C 1
ATOM 3145 O O . TYR C 1 115 ? 14.06771 -3.16766 -28.60444 1.000 26.56714 113 TYR C O 1
ATOM 3154 N N . TRP C 1 116 ? 14.76957 -4.95737 -29.78804 1.000 25.33667 114 TRP C N 1
ATOM 3155 C CA . TRP C 1 116 ? 16.05193 -4.40020 -30.21159 1.000 24.95423 114 TRP C CA 1
ATOM 3156 C C . TRP C 1 116 ? 16.23533 -4.52284 -31.71597 1.000 25.15314 114 TRP C C 1
ATOM 3157 O O . TRP C 1 116 ? 15.70967 -5.44042 -32.35442 1.000 26.03868 114 TRP C O 1
ATOM 3168 N N . GLY C 1 117 ? 17.00766 -3.57060 -32.27855 1.000 26.24783 115 GLY C N 1
ATOM 3169 C CA . GLY C 1 117 ? 17.47627 -3.68027 -33.64090 1.000 26.94586 115 GLY C CA 1
ATOM 3170 C C . GLY C 1 117 ? 18.87071 -4.29539 -33.68115 1.000 30.57559 115 GLY C C 1
ATOM 3171 O O . GLY C 1 117 ? 19.49503 -4.52404 -32.64194 1.000 26.69588 115 GLY C O 1
ATOM 3172 N N . GLN C 1 118 ? 19.32907 -4.58995 -34.90029 1.000 27.31658 116 GLN C N 1
ATOM 3173 C CA . GLN C 1 118 ? 20.65365 -5.16921 -35.09361 1.000 29.12242 116 GLN C CA 1
ATOM 3174 C C . GLN C 1 118 ? 21.75492 -4.11860 -35.15818 1.000 31.17478 116 GLN C C 1
ATOM 3175 O O . GLN C 1 118 ? 22.93537 -4.47772 -35.06669 1.000 29.44219 116 GLN C O 1
ATOM 3181 N N . GLY C 1 119 ? 21.40463 -2.85343 -35.32489 1.000 28.64500 117 GLY C N 1
ATOM 3182 C CA . GLY C 1 119 ? 22.34086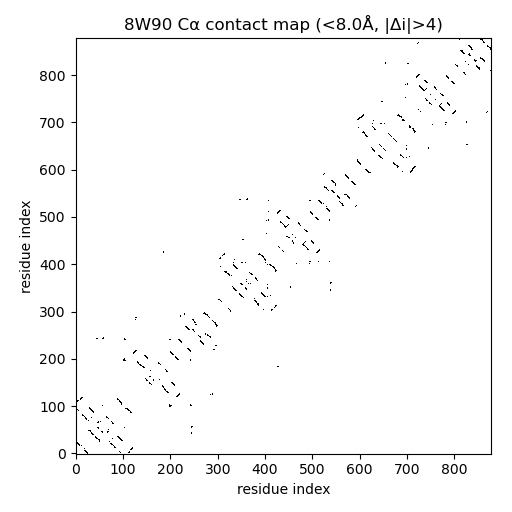 -1.75837 -35.17198 1.000 27.15960 117 GLY C CA 1
ATOM 3183 C C . GLY C 1 119 ? 22.87599 -1.23616 -36.49907 1.000 29.96719 117 GLY C C 1
ATOM 3184 O O . GLY C 1 119 ? 22.79717 -1.88795 -37.54317 1.000 30.63098 117 GLY C O 1
ATOM 3185 N N . THR C 1 120 ? 23.43824 -0.02505 -36.44364 1.000 27.71015 118 THR C N 1
ATOM 3186 C CA . THR C 1 120 ? 24.11831 0.59300 -37.58025 1.000 25.56093 118 THR C CA 1
ATOM 3187 C C . THR C 1 120 ? 25.43098 1.18856 -37.08572 1.000 32.06947 118 THR C C 1
ATOM 3188 O O . THR C 1 120 ? 25.46685 1.83701 -36.03346 1.000 27.65882 118 THR C O 1
ATOM 3192 N N . GLN C 1 121 ? 26.50818 0.95960 -37.84189 1.000 31.31518 119 GLN C N 1
ATOM 3193 C CA . GLN C 1 121 ? 27.83927 1.37362 -37.41629 1.000 29.16471 119 GLN C CA 1
ATOM 3194 C C . GLN C 1 121 ? 28.08608 2.85340 -37.70986 1.000 30.49361 119 GLN C C 1
ATOM 3195 O O . GLN C 1 121 ? 27.88156 3.31697 -38.83837 1.000 29.27261 119 GLN C O 1
ATOM 3201 N N . VAL C 1 122 ? 28.56223 3.58596 -36.70071 1.000 28.31476 120 VAL C N 1
ATOM 3202 C CA . VAL C 1 122 ? 29.05355 4.95568 -36.85721 1.000 26.59501 120 VAL C CA 1
ATOM 3203 C C . VAL C 1 122 ? 30.55903 4.94495 -36.63043 1.000 29.46601 120 VAL C C 1
ATOM 3204 O O . VAL C 1 122 ? 31.02959 4.49124 -35.58190 1.000 29.66922 120 VAL C O 1
ATOM 3208 N N . THR C 1 123 ? 31.31618 5.45782 -37.59475 1.000 28.41739 121 THR C N 1
ATOM 3209 C CA . THR C 1 123 ? 32.77415 5.44754 -37.51971 1.000 29.55309 121 THR C CA 1
ATOM 3210 C C . THR C 1 123 ? 33.27803 6.87425 -37.65619 1.000 30.84149 121 THR C C 1
ATOM 3211 O O . THR C 1 123 ? 33.09314 7.49418 -38.70625 1.000 30.92101 121 THR C O 1
ATOM 3215 N N . VAL C 1 124 ? 33.92245 7.38476 -36.60757 1.000 28.05001 122 VAL C N 1
ATOM 3216 C CA . VAL C 1 124 ? 34.37137 8.77642 -36.56046 1.000 31.60153 122 VAL C CA 1
ATOM 3217 C C . VAL C 1 124 ? 35.88758 8.77619 -36.67809 1.000 32.94571 122 VAL C C 1
ATOM 3218 O O . VAL C 1 124 ? 36.58200 8.18004 -35.84625 1.000 39.52500 122 VAL C O 1
ATOM 3222 N N . SER C 1 125 ? 36.40663 9.44903 -37.69441 1.000 33.81628 123 SER C N 1
ATOM 3223 C CA . SER C 1 125 ? 37.84171 9.47959 -37.91811 1.000 38.28408 123 SER C CA 1
ATOM 3224 C C . SER C 1 125 ? 38.35851 10.91187 -37.89402 1.000 48.08227 123 SER C C 1
ATOM 3225 O O . SER C 1 125 ? 37.66318 11.85084 -38.29644 1.000 43.06009 123 SER C O 1
ATOM 3228 N N . SER C 1 126 ? 39.59773 11.06834 -37.43711 1.000 50.32260 124 SER C N 1
ATOM 3229 C CA . SER C 1 126 ? 40.24125 12.37938 -37.43244 1.000 56.07774 124 SER C CA 1
ATOM 3230 C C . SER C 1 126 ? 40.74574 12.74428 -38.82665 1.000 58.22482 124 SER C C 1
ATOM 3231 O O . SER C 1 126 ? 40.76440 11.90373 -39.72944 1.000 60.41550 124 SER C O 1
ATOM 3234 N N . LYS D 2 1 ? 14.47828 22.16111 -15.73749 1.000 53.83392 1 LYS D N 1
ATOM 3235 C CA . LYS D 2 1 ? 14.16021 21.22583 -14.66393 1.000 47.01305 1 LYS D CA 1
ATOM 3236 C C . LYS D 2 1 ? 15.08149 21.38535 -13.46042 1.000 42.04797 1 LYS D C 1
ATOM 3237 O O . LYS D 2 1 ? 16.30517 21.31237 -13.58356 1.000 36.73264 1 LYS D O 1
ATOM 3243 N N . LYS D 2 2 ? 14.47700 21.59537 -12.29723 1.000 38.52992 2 LYS D N 1
ATOM 3244 C CA . LYS D 2 2 ? 15.17822 21.38067 -11.04356 1.000 33.36927 2 LYS D CA 1
ATOM 3245 C C . LYS D 2 2 ? 15.55028 19.90606 -10.94032 1.000 36.44799 2 LYS D C 1
ATOM 3246 O O . LYS D 2 2 ? 14.76841 19.03870 -11.32144 1.000 34.74651 2 LYS D O 1
ATOM 3252 N N . VAL D 2 3 ? 16.74490 19.61495 -10.43720 1.000 30.03051 3 VAL D N 1
ATOM 3253 C CA . VAL D 2 3 ? 17.17363 18.23871 -10.20258 1.000 29.21802 3 VAL D CA 1
ATOM 3254 C C . VAL D 2 3 ? 17.15944 17.97121 -8.70256 1.000 26.56266 3 VAL D C 1
ATOM 3255 O O . VAL D 2 3 ? 17.63969 18.79105 -7.91306 1.000 29.90588 3 VAL D O 1
ATOM 3259 N N . VAL D 2 4 ? 16.61757 16.81893 -8.31147 1.000 23.75191 4 VAL D N 1
ATOM 3260 C CA . VAL D 2 4 ? 16.58976 16.37115 -6.92231 1.000 23.95859 4 VAL D CA 1
ATOM 3261 C C . VAL D 2 4 ? 17.11544 14.94036 -6.87907 1.000 25.13393 4 VAL D C 1
ATOM 3262 O O . VAL D 2 4 ? 16.70259 14.10457 -7.68769 1.000 23.01395 4 VAL D O 1
ATOM 3266 N N . LEU D 2 5 ? 18.00628 14.65373 -5.93294 1.000 23.34554 5 LEU D N 1
ATOM 3267 C CA . LEU D 2 5 ? 18.58809 13.31981 -5.80206 1.000 25.56783 5 LEU D CA 1
ATOM 3268 C C . LEU D 2 5 ? 17.90772 12.56661 -4.66767 1.000 28.90780 5 LEU D C 1
ATOM 3269 O O . LEU D 2 5 ? 17.55759 13.15531 -3.63563 1.000 26.53003 5 LEU D O 1
ATOM 3274 N N . GLY D 2 6 ? 17.69195 11.26511 -4.87543 1.000 24.53383 6 GLY D N 1
ATOM 3275 C CA . GLY D 2 6 ? 17.18731 10.40706 -3.82977 1.000 25.58575 6 GLY D CA 1
ATOM 3276 C C . GLY D 2 6 ? 18.06943 9.18411 -3.65132 1.000 24.93582 6 GLY D C 1
ATOM 3277 O O . GLY D 2 6 ? 18.91115 8.85802 -4.49700 1.000 23.60582 6 GLY D O 1
ATOM 3278 N N . LYS D 2 7 ? 17.86285 8.50952 -2.52033 1.000 24.84785 7 LYS D N 1
ATOM 3279 C CA . LYS D 2 7 ? 18.58459 7.29261 -2.16150 1.000 25.71397 7 LYS D CA 1
ATOM 3280 C C . LYS D 2 7 ? 17.64734 6.09316 -2.19719 1.000 25.20224 7 LYS D C 1
ATOM 3281 O O . LYS D 2 7 ? 16.53358 6.15270 -1.66617 1.000 26.25948 7 LYS D O 1
ATOM 3287 N N . LYS D 2 8 ? 18.11151 5.00766 -2.81017 1.000 25.83077 8 LYS D N 1
ATOM 3288 C CA . LYS D 2 8 ? 17.33372 3.77920 -2.90352 1.000 26.78748 8 LYS D CA 1
ATOM 3289 C C . LYS D 2 8 ? 16.89162 3.31591 -1.52192 1.000 29.51784 8 LYS D C 1
ATOM 3290 O O . LYS D 2 8 ? 17.69665 3.25134 -0.58654 1.000 28.43575 8 LYS D O 1
ATOM 3296 N N . GLY D 2 9 ? 15.59800 3.01362 -1.39223 1.000 27.67554 9 GLY D N 1
ATOM 3297 C CA . GLY D 2 9 ? 15.03472 2.59141 -0.13123 1.000 29.00028 9 GLY D CA 1
ATOM 3298 C C . GLY D 2 9 ? 14.59667 3.71259 0.78613 1.000 31.56726 9 GLY D C 1
ATOM 3299 O O . GLY D 2 9 ? 13.86494 3.44772 1.74454 1.000 35.54395 9 GLY D O 1
ATOM 3300 N N . ASP D 2 10 ? 15.00775 4.95394 0.52703 1.000 28.65273 10 ASP D N 1
ATOM 3301 C CA . ASP D 2 10 ? 14.66740 6.08257 1.37402 1.000 31.06915 10 ASP D CA 1
ATOM 3302 C C . ASP D 2 10 ? 13.43043 6.80131 0.84492 1.000 28.74469 10 ASP D C 1
ATOM 3303 O O . ASP D 2 10 ? 12.77906 6.36552 -0.10535 1.000 27.88629 10 ASP D O 1
ATOM 3308 N N . THR D 2 11 ? 13.11361 7.93197 1.46061 1.000 30.87623 11 THR D N 1
ATOM 3309 C CA . THR D 2 11 ? 12.00361 8.77613 1.05314 1.000 35.09119 11 THR D CA 1
ATOM 3310 C C . THR D 2 11 ? 12.57124 10.05372 0.44758 1.000 30.82353 11 THR D C 1
ATOM 3311 O O . THR D 2 11 ? 13.64838 10.51252 0.83607 1.000 33.68837 11 THR D O 1
ATOM 3315 N N . VAL D 2 12 ? 11.86694 10.60651 -0.53979 1.000 24.33976 12 VAL D N 1
ATOM 3316 C CA . VAL D 2 12 ? 12.24798 11.88581 -1.12542 1.000 24.59007 12 VAL D CA 1
ATOM 3317 C C . VAL D 2 12 ? 11.02864 12.79599 -1.10607 1.000 27.57858 12 VAL D C 1
ATOM 3318 O O . VAL D 2 12 ? 9.88485 12.32996 -1.14224 1.000 25.80578 12 VAL D O 1
ATOM 3322 N N . GLU D 2 13 ? 11.27798 14.10473 -1.03764 1.000 24.29325 13 GLU D N 1
ATOM 3323 C CA . GLU D 2 13 ? 10.22013 15.11112 -1.04838 1.000 24.85594 13 GLU D CA 1
ATOM 3324 C C . GLU D 2 13 ? 10.51693 16.09329 -2.17228 1.000 25.78362 13 GLU D C 1
ATOM 3325 O O . GLU D 2 13 ? 11.57055 16.73517 -2.16840 1.000 27.98196 13 GLU D O 1
ATOM 3331 N N . LEU D 2 14 ? 9.60917 16.18508 -3.14039 1.000 24.71671 14 LEU D N 1
ATOM 3332 C CA . LEU D 2 14 ? 9.73336 17.10146 -4.26632 1.000 22.58539 14 LEU D CA 1
ATOM 3333 C C . LEU D 2 14 ? 8.82742 18.29772 -4.00985 1.000 25.61567 14 LEU D C 1
ATOM 3334 O O . LEU D 2 14 ? 7.60836 18.13897 -3.89345 1.000 27.28143 14 LEU D O 1
ATOM 3339 N N . THR D 2 15 ? 9.41072 19.48514 -3.89406 1.000 23.77376 15 THR D N 1
ATOM 3340 C CA . THR D 2 15 ? 8.58105 20.60493 -3.47601 1.000 23.64306 15 THR D CA 1
ATOM 3341 C C . THR D 2 15 ? 7.86235 21.21584 -4.67575 1.000 29.32829 15 THR D C 1
ATOM 3342 O O . THR D 2 15 ? 8.29225 21.08737 -5.82232 1.000 30.08978 15 THR D O 1
ATOM 3346 N N . CYS D 2 16 ? 6.74468 21.87818 -4.39367 1.000 24.49611 16 CYS D N 1
ATOM 3347 C CA . CYS D 2 16 ? 6.00098 22.63446 -5.39470 1.000 31.90649 16 CYS D CA 1
ATOM 3348 C C . CYS D 2 16 ? 5.27405 23.75250 -4.67205 1.000 32.67406 16 CYS D C 1
ATOM 3349 O O . CYS D 2 16 ? 4.53674 23.49248 -3.71361 1.000 31.54544 16 CYS D O 1
ATOM 3352 N N . THR D 2 17 ? 5.48619 24.99270 -5.11569 1.000 28.32082 17 THR D N 1
ATOM 3353 C CA . THR D 2 17 ? 4.92834 26.15464 -4.43805 1.000 31.02807 17 THR D CA 1
ATOM 3354 C C . THR D 2 17 ? 4.09577 26.96643 -5.41644 1.000 37.24259 17 THR D C 1
ATOM 3355 O O . THR D 2 17 ? 4.54244 27.24215 -6.53309 1.000 35.61338 17 THR D O 1
ATOM 3359 N N . ALA D 2 18 ? 2.88958 27.34066 -4.99915 1.000 37.24325 18 ALA D N 1
ATOM 3360 C CA . ALA D 2 18 ? 2.06569 28.23883 -5.79700 1.000 33.75823 18 ALA D CA 1
ATOM 3361 C C . ALA D 2 18 ? 2.57635 29.65202 -5.60471 1.000 39.32891 18 ALA D C 1
ATOM 3362 O O . ALA D 2 18 ? 2.56932 30.16440 -4.48722 1.000 53.88269 18 ALA D O 1
ATOM 3364 N N . LYS D 2 22 ? -2.31493 29.84851 -0.61093 1.000 59.40028 22 LYS D N 1
ATOM 3365 C CA . LYS D 2 22 ? -3.44625 29.08766 -0.08132 1.000 62.28988 22 LYS D CA 1
ATOM 3366 C C . LYS D 2 22 ? -3.70837 27.83089 -0.91376 1.000 56.64592 22 LYS D C 1
ATOM 3367 O O . LYS D 2 22 ? -3.02393 27.58422 -1.90200 1.000 59.34045 22 LYS D O 1
ATOM 3373 N N . SER D 2 23 ? -4.70502 27.04348 -0.51286 1.000 66.29883 23 SER D N 1
ATOM 3374 C CA . SER D 2 23 ? -4.97225 25.75696 -1.14982 1.000 64.66364 23 SER D CA 1
ATOM 3375 C C . SER D 2 23 ? -5.82513 25.94799 -2.39999 1.000 73.58251 23 SER D C 1
ATOM 3376 O O . SER D 2 23 ? -6.95411 26.44707 -2.31976 1.000 79.06110 23 SER D O 1
ATOM 3379 N N . ILE D 2 24 ? -5.28311 25.55446 -3.55458 1.000 65.52700 24 ILE D N 1
ATOM 3380 C CA . ILE D 2 24 ? -6.01640 25.58356 -4.81706 1.000 58.04303 24 ILE D CA 1
ATOM 3381 C C . ILE D 2 24 ? -5.85844 24.23448 -5.51724 1.000 50.90070 24 ILE D C 1
ATOM 3382 O O . ILE D 2 24 ? -5.28647 23.29312 -4.95458 1.000 50.96203 24 ILE D O 1
ATOM 3387 N N . GLN D 2 25 ? -6.35657 24.13382 -6.75031 1.000 41.65368 25 GLN D N 1
ATOM 3388 C CA . GLN D 2 25 ? -6.30628 22.88230 -7.49591 1.000 40.51458 25 GLN D CA 1
ATOM 3389 C C . GLN D 2 25 ? -4.89372 22.60782 -8.00942 1.000 37.64804 25 GLN D C 1
ATOM 3390 O O . GLN D 2 25 ? -4.25249 23.48638 -8.59274 1.000 37.93431 25 GLN D O 1
ATOM 3396 N N . PHE D 2 26 ? -4.41470 21.38057 -7.80261 1.000 35.32145 26 PHE D N 1
ATOM 3397 C CA . PHE D 2 26 ? -3.09888 20.97682 -8.28507 1.000 30.83219 26 PHE D CA 1
ATOM 3398 C C . PHE D 2 26 ? -3.10938 19.48245 -8.59029 1.000 32.22476 26 PHE D C 1
ATOM 3399 O O . PHE D 2 26 ? -3.95429 18.73518 -8.09340 1.000 33.19858 26 PHE D O 1
ATOM 3407 N N . HIS D 2 27 ? -2.14592 19.04364 -9.39763 1.000 28.57522 27 HIS D N 1
ATOM 3408 C CA . HIS D 2 27 ? -1.83667 17.62188 -9.46690 1.000 27.40787 27 HIS D CA 1
ATOM 3409 C C . HIS D 2 27 ? -0.38688 17.45722 -9.86079 1.000 30.41648 27 HIS D C 1
ATOM 3410 O O . HIS D 2 27 ? 0.24239 18.37610 -10.39257 1.000 29.74578 27 HIS D O 1
ATOM 3417 N N . TRP D 2 28 ? 0.13327 16.27148 -9.56856 1.000 25.00224 28 TRP D N 1
ATOM 3418 C CA . TRP D 2 28 ? 1.43511 15.82375 -10.02847 1.000 23.31814 28 TRP D CA 1
ATOM 3419 C C . TRP D 2 28 ? 1.22682 14.72650 -11.06124 1.000 27.67689 28 TRP D C 1
ATOM 3420 O O . TRP D 2 28 ? 0.33763 13.88033 -10.90851 1.000 29.46571 28 TRP D O 1
ATOM 3431 N N . LYS D 2 29 ? 2.04641 14.73396 -12.10434 1.000 26.54379 29 LYS D N 1
ATOM 3432 C CA . LYS D 2 29 ? 2.06211 13.65004 -13.07360 1.000 27.34477 29 LYS D CA 1
ATOM 3433 C C . LYS D 2 29 ? 3.51778 13.32441 -13.37509 1.000 28.03283 29 LYS D C 1
ATOM 3434 O O . LYS D 2 29 ? 4.41827 14.08279 -13.00926 1.000 23.27458 29 LYS D O 1
ATOM 3440 N N . ASN D 2 30 ? 3.74820 12.16361 -14.00339 1.000 23.49520 30 ASN D N 1
ATOM 3441 C CA . ASN D 2 30 ? 5.09215 11.77273 -14.41706 1.000 22.86616 30 ASN D CA 1
ATOM 3442 C C . ASN D 2 30 ? 5.28449 12.10027 -15.89437 1.000 25.41037 30 ASN D C 1
ATOM 3443 O O . ASN D 2 30 ? 4.38652 12.61832 -16.56415 1.000 24.66251 30 ASN D O 1
ATOM 3448 N N . SER D 2 31 ? 6.46839 11.76758 -16.42723 1.000 21.34524 31 SER D N 1
ATOM 3449 C CA . SER D 2 31 ? 6.73614 12.15207 -17.80636 1.000 21.96166 31 SER D CA 1
ATOM 3450 C C . SER D 2 31 ? 5.85918 11.39420 -18.79025 1.000 23.66852 31 SER D C 1
ATOM 3451 O O . SER D 2 31 ? 5.60597 11.90185 -19.88694 1.000 27.14298 31 SER D O 1
ATOM 3454 N N . ASN D 2 32 ? 5.36450 10.20352 -18.42360 1.000 22.77754 32 ASN D N 1
ATOM 3455 C CA . ASN D 2 32 ? 4.41774 9.49810 -19.28138 1.000 24.78059 32 ASN D CA 1
ATOM 3456 C C . ASN D 2 32 ? 3.01818 10.09200 -19.21915 1.000 30.96058 32 ASN D C 1
ATOM 3457 O O . ASN D 2 32 ? 2.10593 9.52989 -19.83288 1.000 29.74732 32 ASN D O 1
ATOM 3462 N N . GLN D 2 33 ? 2.84298 11.20695 -18.50636 1.000 29.54363 33 GLN D N 1
ATOM 3463 C CA . GLN D 2 33 ? 1.57630 11.91993 -18.37354 1.000 29.56818 33 GLN D CA 1
ATOM 3464 C C . GLN D 2 33 ? 0.57339 11.17745 -17.50672 1.000 32.83889 33 GLN D C 1
ATOM 3465 O O . GLN D 2 33 ? -0.62746 11.43300 -17.60321 1.000 33.86487 33 GLN D O 1
ATOM 3471 N N . ILE D 2 34 ? 1.02490 10.25869 -16.65986 1.000 31.48356 34 ILE D N 1
ATOM 3472 C CA . ILE D 2 34 ? 0.13346 9.56958 -15.73143 1.000 33.11280 34 ILE D CA 1
ATOM 3473 C C . ILE D 2 34 ? -0.01594 10.41867 -14.47694 1.000 33.69196 34 ILE D C 1
ATOM 3474 O O . ILE D 2 34 ? 0.98002 10.76731 -13.83384 1.000 30.04414 34 ILE D O 1
ATOM 3479 N N . LYS D 2 35 ? -1.25483 10.75235 -14.11549 1.000 30.44525 35 LYS D N 1
ATOM 3480 C CA . LYS D 2 35 ? -1.44953 11.53832 -12.90552 1.000 32.87104 35 LYS D CA 1
ATOM 3481 C C . LYS D 2 35 ? -1.21514 10.67767 -11.66537 1.000 28.98086 35 LYS D C 1
ATOM 3482 O O . LYS D 2 35 ? -1.65189 9.52442 -11.59179 1.000 33.18797 35 LYS D O 1
ATOM 3488 N N . ILE D 2 36 ? -0.54214 11.25916 -10.67597 1.000 29.63508 36 ILE D N 1
ATOM 3489 C CA . ILE D 2 36 ? -0.14972 10.54182 -9.46789 1.000 28.62511 36 ILE D CA 1
ATOM 3490 C C . ILE D 2 36 ? -1.06920 10.89610 -8.30982 1.000 30.78131 36 ILE D C 1
ATOM 3491 O O . ILE D 2 36 ? -1.70538 10.01311 -7.71495 1.000 29.98093 36 ILE D O 1
ATOM 3496 N N . LEU D 2 37 ? -1.15012 12.18683 -7.97294 1.000 29.11085 37 LEU D N 1
ATOM 3497 C CA . LEU D 2 37 ? -2.08160 12.62685 -6.94734 1.000 29.87177 37 LEU D CA 1
ATOM 3498 C C . LEU D 2 37 ? -2.44913 14.08677 -7.18568 1.000 32.75902 37 LEU D C 1
ATOM 3499 O O . LEU D 2 37 ? -1.81056 14.79352 -7.97304 1.000 29.63041 37 LEU D O 1
ATOM 3504 N N . GLY D 2 38 ? -3.48246 14.52652 -6.48426 1.000 29.73585 38 GLY D N 1
ATOM 3505 C CA . GLY D 2 38 ? -3.89560 15.91355 -6.50311 1.000 30.76209 38 GLY D CA 1
ATOM 3506 C C . GLY D 2 38 ? -4.73128 16.26543 -5.28143 1.000 33.37175 38 GLY D C 1
ATOM 3507 O O . GLY D 2 38 ? -4.70701 15.56402 -4.26903 1.000 32.39963 38 GLY D O 1
ATOM 3508 N N . ASN D 2 39 ? -5.48132 17.37019 -5.38964 1.000 34.18991 39 ASN D N 1
ATOM 3509 C CA . ASN D 2 39 ? -6.27620 17.83891 -4.24966 1.000 35.15365 39 ASN D CA 1
ATOM 3510 C C . ASN D 2 39 ? -7.24062 16.78012 -3.74185 1.000 36.48917 39 ASN D C 1
ATOM 3511 O O . ASN D 2 39 ? -7.52318 16.72847 -2.53946 1.000 36.96167 39 ASN D O 1
ATOM 3516 N N . GLN D 2 40 ? -7.78450 15.95759 -4.63236 1.000 35.82406 40 GLN D N 1
ATOM 3517 C CA . GLN D 2 40 ? -8.79175 14.98389 -4.23563 1.000 36.61080 40 GLN D CA 1
ATOM 3518 C C . GLN D 2 40 ? -8.19383 13.61990 -3.90718 1.000 36.88255 40 GLN D C 1
ATOM 3519 O O . GLN D 2 40 ? -8.94460 12.65312 -3.74722 1.000 36.34212 40 GLN D O 1
ATOM 3525 N N . GLY D 2 41 ? -6.87246 13.52343 -3.79780 1.000 34.13136 41 GLY D N 1
ATOM 3526 C CA . GLY D 2 41 ? -6.21078 12.31950 -3.32353 1.000 33.60614 41 GLY D CA 1
ATOM 3527 C C . GLY D 2 41 ? -5.34705 11.67901 -4.39192 1.000 34.56733 41 GLY D C 1
ATOM 3528 O O . GLY D 2 41 ? -5.06081 12.26323 -5.44202 1.000 34.40788 41 GLY D O 1
ATOM 3529 N N . SER D 2 42 ? -4.92401 10.44750 -4.11255 1.000 31.88052 42 SER D N 1
ATOM 3530 C CA . SER D 2 42 ? -4.13540 9.68938 -5.07626 1.000 35.22189 42 SER D CA 1
ATOM 3531 C C . SER D 2 42 ? -5.02881 9.15431 -6.18454 1.000 34.08590 42 SER D C 1
ATOM 3532 O O . SER D 2 42 ? -6.14435 8.69334 -5.92970 1.000 34.74309 42 SER D O 1
ATOM 3535 N N . PHE D 2 43 ? -4.53722 9.22527 -7.41662 1.000 32.24118 43 PHE D N 1
ATOM 3536 C CA . PHE D 2 43 ? -5.28125 8.70207 -8.55378 1.000 36.13827 43 PHE D CA 1
ATOM 3537 C C . PHE D 2 43 ? -5.09121 7.19250 -8.66054 1.000 46.67149 43 PHE D C 1
ATOM 3538 O O . PHE D 2 43 ? -4.07646 6.64161 -8.21965 1.000 45.72762 43 PHE D O 1
ATOM 3546 N N . LEU D 2 44 ? -6.07941 6.53262 -9.26607 1.000 55.04533 44 LEU D N 1
ATOM 3547 C CA . LEU D 2 44 ? -6.17462 5.06551 -9.33740 1.000 59.85023 44 LEU D CA 1
ATOM 3548 C C . LEU D 2 44 ? -6.37772 4.46486 -7.94931 1.000 53.06388 44 LEU D C 1
ATOM 3549 O O . LEU D 2 44 ? -7.45836 4.58976 -7.36582 1.000 60.20508 44 LEU D O 1
ATOM 3554 N N . LYS D 2 50 ? 2.73421 2.25980 -11.15808 1.000 63.97618 50 LYS D N 1
ATOM 3555 C CA . LYS D 2 50 ? 4.18741 2.19704 -11.03519 1.000 48.00338 50 LYS D CA 1
ATOM 3556 C C . LYS D 2 50 ? 4.64436 2.56012 -9.62491 1.000 60.73236 50 LYS D C 1
ATOM 3557 O O . LYS D 2 50 ? 5.39634 1.81105 -8.99482 1.000 57.35627 50 LYS D O 1
ATOM 3559 N N . LEU D 2 51 ? 4.19363 3.71890 -9.13407 1.000 48.27681 51 LEU D N 1
ATOM 3560 C CA . LEU D 2 51 ? 4.51176 4.12854 -7.77475 1.000 39.76962 51 LEU D CA 1
ATOM 3561 C C . LEU D 2 51 ? 3.66594 3.40538 -6.73490 1.000 57.72813 51 LEU D C 1
ATOM 3562 O O . LEU D 2 51 ? 3.97002 3.50193 -5.54081 1.000 53.53927 51 LEU D O 1
ATOM 3567 N N . ASN D 2 52 ? 2.62269 2.69048 -7.16344 1.000 57.32576 52 ASN D N 1
ATOM 3568 C CA . ASN D 2 52 ? 1.71939 1.92651 -6.28979 1.000 59.53536 52 ASN D CA 1
ATOM 3569 C C . ASN D 2 52 ? 1.17634 2.86950 -5.21306 1.000 56.77053 52 ASN D C 1
ATOM 3570 O O . ASN D 2 52 ? 0.68952 3.96390 -5.53393 1.000 46.57278 52 ASN D O 1
ATOM 3575 N N . ASP D 2 53 ? 1.22775 2.50095 -3.93845 1.000 54.39685 53 ASP D N 1
ATOM 3576 C CA . ASP D 2 53 ? 0.77880 3.38206 -2.86944 1.000 39.79689 53 ASP D CA 1
ATOM 3577 C C . ASP D 2 53 ? 1.95018 3.97277 -2.11417 1.000 40.39119 53 ASP D C 1
ATOM 3578 O O . ASP D 2 53 ? 1.88982 4.10979 -0.89071 1.000 44.54853 53 ASP D O 1
ATOM 3583 N N . ARG D 2 54 ? 3.02718 4.33608 -2.81849 1.000 31.97799 54 ARG D N 1
ATOM 3584 C CA . ARG D 2 54 ? 4.19344 4.92972 -2.18601 1.000 31.77191 54 ARG D CA 1
ATOM 3585 C C . ARG D 2 54 ? 4.23893 6.44940 -2.30385 1.000 31.64921 54 ARG D C 1
ATOM 3586 O O . ARG D 2 54 ? 5.19565 7.05615 -1.81454 1.000 31.13237 54 ARG D O 1
ATOM 3594 N N . ALA D 2 55 ? 3.24036 7.08071 -2.92336 1.000 30.19456 55 ALA D N 1
ATOM 3595 C CA . ALA D 2 55 ? 3.23706 8.52806 -3.12367 1.000 28.22812 55 ALA D CA 1
ATOM 3596 C C . ALA D 2 55 ? 2.23908 9.20802 -2.19457 1.000 28.53335 55 ALA D C 1
ATOM 3597 O O . ALA D 2 55 ? 1.13214 8.70435 -1.97362 1.000 29.24414 55 ALA D O 1
ATOM 3599 N N . ASP D 2 56 ? 2.63506 10.35425 -1.64420 1.000 26.41023 56 ASP D N 1
ATOM 3600 C CA . ASP D 2 56 ? 1.74500 11.11426 -0.76767 1.000 31.24893 56 ASP D CA 1
ATOM 3601 C C . ASP D 2 56 ? 2.08400 12.59045 -0.90124 1.000 26.29843 56 ASP D C 1
ATOM 3602 O O . ASP D 2 56 ? 3.06450 12.96493 -1.54700 1.000 27.87065 56 ASP D O 1
ATOM 3607 N N . SER D 2 57 ? 1.25810 13.43131 -0.28326 1.000 30.87791 57 SER D N 1
ATOM 3608 C CA . SER D 2 57 ? 1.57955 14.84872 -0.14949 1.000 31.60246 57 SER D CA 1
ATOM 3609 C C . SER D 2 57 ? 1.53672 15.22044 1.33515 1.000 32.98456 57 SER D C 1
ATOM 3610 O O . SER D 2 57 ? 1.46741 14.35431 2.20698 1.000 37.17532 57 SER D O 1
ATOM 3613 N N . ARG D 2 58 ? 1.58718 16.52211 1.62212 1.000 28.83239 58 ARG D N 1
ATOM 3614 C CA . ARG D 2 58 ? 1.40067 17.04672 2.97414 1.000 29.85840 58 ARG D CA 1
ATOM 3615 C C . ARG D 2 58 ? 0.15247 17.92827 2.94073 1.000 31.34544 58 ARG D C 1
ATOM 3616 O O . ARG D 2 58 ? 0.24421 19.14156 2.74883 1.000 32.05723 58 ARG D O 1
ATOM 3624 N N . ARG D 2 59 ? -1.01508 17.31960 3.14629 1.000 31.69306 59 ARG D N 1
ATOM 3625 C CA . ARG D 2 59 ? -2.25894 18.07077 3.04658 1.000 26.10511 59 ARG D CA 1
ATOM 3626 C C . ARG D 2 59 ? -2.27513 19.28501 3.97202 1.000 28.08243 59 ARG D C 1
ATOM 3627 O O . ARG D 2 59 ? -2.88365 20.30343 3.63843 1.000 27.41901 59 ARG D O 1
ATOM 3635 N N . SER D 2 60 ? -1.60314 19.20537 5.12552 1.000 26.23409 60 SER D N 1
ATOM 3636 C CA . SER D 2 60 ? -1.60351 20.30847 6.07910 1.000 30.77096 60 SER D CA 1
ATOM 3637 C C . SER D 2 60 ? -0.86859 21.54378 5.56215 1.000 29.32821 60 SER D C 1
ATOM 3638 O O . SER D 2 60 ? -1.04833 22.63078 6.12611 1.000 34.48501 60 SER D O 1
ATOM 3641 N N . LEU D 2 61 ? -0.05129 21.41072 4.51438 1.000 25.97034 61 LEU D N 1
ATOM 3642 C CA . LEU D 2 61 ? 0.67745 22.54184 3.94989 1.000 25.01259 61 LEU D CA 1
ATOM 3643 C C . LEU D 2 61 ? -0.00839 23.18169 2.74788 1.000 27.38736 61 LEU D C 1
ATOM 3644 O O . LEU D 2 61 ? 0.43605 24.24804 2.30128 1.000 26.29186 61 LEU D O 1
ATOM 3649 N N . TRP D 2 62 ? -1.06739 22.56382 2.21286 1.000 28.38809 62 TRP D N 1
ATOM 3650 C CA . TRP D 2 62 ? -1.71575 23.10267 1.02025 1.000 29.29111 62 TRP D CA 1
ATOM 3651 C C . TRP D 2 62 ? -2.22113 24.52629 1.24300 1.000 30.63991 62 TRP D C 1
ATOM 3652 O O . TRP D 2 62 ? -2.18978 25.34551 0.32162 1.000 31.78345 62 TRP D O 1
ATOM 3663 N N . ASP D 2 63 ? -2.70183 24.83558 2.44757 1.000 29.47283 63 ASP D N 1
ATOM 3664 C CA . ASP D 2 63 ? -3.22158 26.17753 2.71835 1.000 31.50940 63 ASP D CA 1
ATOM 3665 C C . ASP D 2 63 ? -2.11144 27.21239 2.82260 1.000 34.59490 63 ASP D C 1
ATOM 3666 O O . ASP D 2 63 ? -2.40705 28.41014 2.89764 1.000 32.48202 63 ASP D O 1
ATOM 3671 N N . GLN D 2 64 ? -0.85181 26.77742 2.82218 1.000 26.33538 64 GLN D N 1
ATOM 3672 C CA . GLN D 2 64 ? 0.28832 27.66687 2.65443 1.000 30.93607 64 GLN D CA 1
ATOM 3673 C C . GLN D 2 64 ? 0.78906 27.69317 1.21820 1.000 32.54722 64 GLN D C 1
ATOM 3674 O O . GLN D 2 64 ? 1.86835 28.23639 0.95804 1.000 32.45656 64 GLN D O 1
ATOM 3680 N N . GLY D 2 65 ? 0.03586 27.12071 0.28321 1.000 27.60117 65 GLY D N 1
ATOM 3681 C CA . GLY D 2 65 ? 0.47139 27.08711 -1.10373 1.000 31.52494 65 GLY D CA 1
ATOM 3682 C C . GLY D 2 65 ? 1.65067 26.17564 -1.38875 1.000 34.04297 65 GLY D C 1
ATOM 3683 O O . GLY D 2 65 ? 2.38341 26.40517 -2.36356 1.000 30.94443 65 GLY D O 1
ATOM 3684 N N . ASN D 2 66 ? 1.85183 25.13441 -0.57741 1.000 24.93809 66 ASN D N 1
ATOM 3685 C CA . ASN D 2 66 ? 2.91687 24.15839 -0.78743 1.000 23.43492 66 ASN D CA 1
ATOM 3686 C C . ASN D 2 66 ? 2.29294 22.79632 -1.04091 1.000 26.77653 66 ASN D C 1
ATOM 3687 O O . ASN D 2 66 ? 1.48111 22.32422 -0.24128 1.000 24.69758 66 ASN D O 1
ATOM 3692 N N . PHE D 2 67 ? 2.68234 22.16732 -2.14104 1.000 24.22256 67 PHE D N 1
ATOM 3693 C CA . PHE D 2 67 ? 2.02225 20.96169 -2.63839 1.000 25.17752 67 PHE D CA 1
ATOM 3694 C C . PHE D 2 67 ? 3.06971 19.90369 -2.97027 1.000 26.73504 67 PHE D C 1
ATOM 3695 O O . PHE D 2 67 ? 3.22853 19.51402 -4.12870 1.000 28.28650 67 PHE D O 1
ATOM 3703 N N . PRO D 2 68 ? 3.80003 19.40828 -1.97222 1.000 24.81611 68 PRO D N 1
ATOM 3704 C CA . PRO D 2 68 ? 4.90707 18.48921 -2.25913 1.000 23.74951 68 PRO D CA 1
ATOM 3705 C C . PRO D 2 68 ? 4.41621 17.12101 -2.70532 1.000 23.56255 68 PRO D C 1
ATOM 3706 O O . PRO D 2 68 ? 3.30371 16.68258 -2.38822 1.000 24.59537 68 PRO D O 1
ATOM 3710 N N . LEU D 2 69 ? 5.28689 16.44901 -3.45400 1.000 23.44388 69 LEU D N 1
ATOM 3711 C CA . LEU D 2 69 ? 5.14264 15.03856 -3.80895 1.000 22.84303 69 LEU D CA 1
ATOM 3712 C C . LEU D 2 69 ? 6.20216 14.27303 -3.03167 1.000 22.83865 69 LEU D C 1
ATOM 3713 O O . LEU D 2 69 ? 7.39606 14.53753 -3.19361 1.000 23.80299 69 LEU D O 1
ATOM 3718 N N . ILE D 2 70 ? 5.76272 13.35879 -2.17151 1.000 25.39328 70 ILE D N 1
ATOM 3719 C CA . ILE D 2 70 ? 6.63854 12.56742 -1.31392 1.000 21.89116 70 ILE D CA 1
ATOM 3720 C C . ILE D 2 70 ? 6.54932 11.12321 -1.80160 1.000 24.67322 70 ILE D C 1
ATOM 3721 O O . ILE D 2 70 ? 5.45192 10.58031 -1.93036 1.000 27.47097 70 ILE D O 1
ATOM 3726 N N . ILE D 2 71 ? 7.68950 10.51939 -2.12871 1.000 24.29771 71 ILE D N 1
ATOM 3727 C CA . ILE D 2 71 ? 7.73278 9.12385 -2.56608 1.000 22.71582 71 ILE D CA 1
ATOM 3728 C C . ILE D 2 71 ? 8.57934 8.34511 -1.57059 1.000 24.36483 71 ILE D C 1
ATOM 3729 O O . ILE D 2 71 ? 9.72806 8.71694 -1.31022 1.000 26.58652 71 ILE D O 1
ATOM 3734 N N . LYS D 2 72 ? 8.03594 7.24744 -1.04824 1.000 23.64892 72 LYS D N 1
ATOM 3735 C CA . LYS D 2 72 ? 8.76052 6.42729 -0.08793 1.000 24.76691 72 LYS D CA 1
ATOM 3736 C C . LYS D 2 72 ? 9.30540 5.15065 -0.73664 1.000 28.89378 72 LYS D C 1
ATOM 3737 O O . LYS D 2 72 ? 8.89336 4.74344 -1.82720 1.000 28.01909 72 LYS D O 1
ATOM 3743 N N . ASN D 2 73 ? 10.23261 4.51170 -0.03206 1.000 27.13293 73 ASN D N 1
ATOM 3744 C CA . ASN D 2 73 ? 10.79350 3.22122 -0.45045 1.000 30.12406 73 ASN D CA 1
ATOM 3745 C C . ASN D 2 73 ? 11.29218 3.28753 -1.89476 1.000 28.92497 73 ASN D C 1
ATOM 3746 O O . ASN D 2 73 ? 10.92456 2.47327 -2.74715 1.000 28.32540 73 ASN D O 1
ATOM 3751 N N . LEU D 2 74 ? 12.14587 4.27772 -2.15823 1.000 25.62627 74 LEU D N 1
ATOM 3752 C CA . LEU D 2 74 ? 12.52185 4.62068 -3.52782 1.000 26.76112 74 LEU D CA 1
ATOM 3753 C C . LEU D 2 74 ? 13.14178 3.44615 -4.27291 1.000 27.05632 74 LEU D C 1
ATOM 3754 O O . LEU D 2 74 ? 13.94157 2.68720 -3.72456 1.000 25.99888 74 LEU D O 1
ATOM 3759 N N . LYS D 2 75 ? 12.76974 3.31383 -5.54229 1.000 26.40410 75 LYS D N 1
ATOM 3760 C CA . LYS D 2 75 ? 13.42618 2.41717 -6.48035 1.000 25.37282 75 LYS D CA 1
ATOM 3761 C C . LYS D 2 75 ? 14.26205 3.25010 -7.45046 1.000 23.69778 75 LYS D C 1
ATOM 3762 O O . LYS D 2 75 ? 13.95578 4.41927 -7.69889 1.000 24.32588 75 LYS D O 1
ATOM 3768 N N . ILE D 2 76 ? 15.32329 2.65081 -8.00687 1.000 24.58328 76 ILE D N 1
ATOM 3769 C CA . ILE D 2 76 ? 16.05088 3.34117 -9.07471 1.000 23.89354 76 ILE D CA 1
ATOM 3770 C C . ILE D 2 76 ? 15.09005 3.75181 -10.18209 1.000 24.24190 76 ILE D C 1
ATOM 3771 O O . ILE D 2 76 ? 15.17138 4.85933 -10.73759 1.000 21.43172 76 ILE D O 1
ATOM 3776 N N . GLU D 2 77 ? 14.15590 2.86032 -10.50674 1.000 23.86929 77 GLU D N 1
ATOM 3777 C CA . GLU D 2 77 ? 13.18071 3.06039 -11.57034 1.000 25.05310 77 GLU D CA 1
ATOM 3778 C C . GLU D 2 77 ? 12.19869 4.20132 -11.29353 1.000 25.85795 77 GLU D C 1
ATOM 3779 O O . GLU D 2 77 ? 11.46905 4.59823 -12.21727 1.000 23.62539 77 GLU D O 1
ATOM 3785 N N . ASP D 2 78 ? 12.14836 4.72240 -10.05403 1.000 24.54504 78 ASP D N 1
ATOM 3786 C CA . ASP D 2 78 ? 11.36055 5.91843 -9.75012 1.000 25.06610 78 ASP D CA 1
ATOM 3787 C C . ASP D 2 78 ? 11.97397 7.19073 -10.33066 1.000 20.51925 78 ASP D C 1
ATOM 3788 O O . ASP D 2 78 ? 11.29739 8.22667 -10.37872 1.000 21.70165 78 ASP D O 1
ATOM 3793 N N . SER D 2 79 ? 13.24808 7.15277 -10.72993 1.000 21.87803 79 SER D N 1
ATOM 3794 C CA . SER D 2 79 ? 13.84892 8.29314 -11.40798 1.000 22.37578 79 SER D CA 1
ATOM 3795 C C . SER D 2 79 ? 13.01053 8.67712 -12.62327 1.000 21.94799 79 SER D C 1
ATOM 3796 O O . SER D 2 79 ? 12.70699 7.83335 -13.47080 1.000 22.04812 79 SER D O 1
ATOM 3799 N N . ASP D 2 80 ? 12.62866 9.95210 -12.69432 1.000 21.50477 80 ASP D N 1
ATOM 3800 C CA . ASP D 2 80 ? 11.66056 10.41545 -13.68211 1.000 21.98737 80 ASP D CA 1
ATOM 3801 C C . ASP D 2 80 ? 11.60468 11.93638 -13.61591 1.000 22.21711 80 ASP D C 1
ATOM 3802 O O . ASP D 2 80 ? 12.03663 12.54643 -12.63476 1.000 22.26777 80 ASP D O 1
ATOM 3807 N N . THR D 2 81 ? 11.03663 12.53796 -14.65290 1.000 20.44962 81 THR D N 1
ATOM 3808 C CA . THR D 2 81 ? 10.56545 13.91068 -14.54349 1.000 22.29566 81 THR D CA 1
ATOM 3809 C C . THR D 2 81 ? 9.14253 13.89824 -13.99657 1.000 24.41369 81 THR D C 1
ATOM 3810 O O . THR D 2 81 ? 8.25941 13.22999 -14.55227 1.000 24.12185 81 THR D O 1
ATOM 3814 N N . TYR D 2 82 ? 8.93773 14.63125 -12.90931 1.000 22.19795 82 TYR D N 1
ATOM 3815 C CA . TYR D 2 82 ? 7.64001 14.81077 -12.27365 1.000 22.21340 82 TYR D CA 1
ATOM 3816 C C . TYR D 2 82 ? 7.22286 16.25995 -12.47006 1.000 26.82982 82 TYR D C 1
ATOM 3817 O O . TYR D 2 82 ? 8.04798 17.16893 -12.35340 1.000 26.65630 82 TYR D O 1
ATOM 3826 N N . ILE D 2 83 ? 5.95510 16.46446 -12.80734 1.000 24.24989 83 ILE D N 1
ATOM 3827 C CA . ILE D 2 83 ? 5.44785 17.76697 -13.21168 1.000 23.10514 83 ILE D CA 1
ATOM 3828 C C . ILE D 2 83 ? 4.33479 18.13224 -12.25140 1.000 28.58044 83 ILE D C 1
ATOM 3829 O O . ILE D 2 83 ? 3.36661 17.37466 -12.10726 1.000 24.54944 83 ILE D O 1
ATOM 3834 N N . CYS D 2 84 ? 4.49618 19.26420 -11.56641 1.000 25.46008 84 CYS D N 1
ATOM 3835 C CA . CYS D 2 84 ? 3.47100 19.81519 -10.69230 1.000 28.03547 84 CYS D CA 1
ATOM 3836 C C . CYS D 2 84 ? 2.74167 20.91072 -11.45193 1.000 30.24034 84 CYS D C 1
ATOM 3837 O O . CYS D 2 84 ? 3.35866 21.89488 -11.87761 1.000 29.85057 84 CYS D O 1
ATOM 3840 N N . GLU D 2 85 ? 1.44258 20.73232 -11.64261 1.000 29.68670 85 GLU D N 1
ATOM 3841 C CA . GLU D 2 85 ? 0.60798 21.72778 -12.29272 1.000 32.55109 85 GLU D CA 1
ATOM 3842 C C . GLU D 2 85 ? -0.30265 22.33149 -11.23844 1.000 33.54725 85 GLU D C 1
ATOM 3843 O O . GLU D 2 85 ? -1.06258 21.60798 -10.59104 1.000 30.29106 85 GLU D O 1
ATOM 3849 N N . VAL D 2 86 ? -0.18728 23.63984 -11.03457 1.000 32.62673 86 VAL D N 1
ATOM 3850 C CA . VAL D 2 86 ? -1.03982 24.37046 -10.10465 1.000 40.19993 86 VAL D CA 1
ATOM 3851 C C . VAL D 2 86 ? -1.72307 25.45500 -10.90715 1.000 47.35873 86 VAL D C 1
ATOM 3852 O O . VAL D 2 86 ? -1.05172 26.34640 -11.44114 1.000 47.28150 86 VAL D O 1
ATOM 3856 N N . GLU D 2 87 ? -3.04850 25.37041 -11.00606 1.000 58.46493 87 GLU D N 1
ATOM 3857 C CA . GLU D 2 87 ? -3.81438 26.34441 -11.77029 1.000 61.93274 87 GLU D CA 1
ATOM 3858 C C . GLU D 2 87 ? -3.21636 26.52167 -13.16169 1.000 65.79344 87 GLU D C 1
ATOM 3859 O O . GLU D 2 87 ? -3.29232 25.61171 -13.99412 1.000 62.91542 87 GLU D O 1
ATOM 3865 N N . ASP D 2 88 ? -2.58560 27.67249 -13.40501 1.000 66.27893 88 ASP D N 1
ATOM 3866 C CA . ASP D 2 88 ? -2.05211 28.02009 -14.71712 1.000 71.50230 88 ASP D CA 1
ATOM 3867 C C . ASP D 2 88 ? -0.56947 27.70897 -14.88246 1.000 69.29539 88 ASP D C 1
ATOM 3868 O O . ASP D 2 88 ? -0.02695 27.93230 -15.96798 1.000 69.43120 88 ASP D O 1
ATOM 3873 N N . GLN D 2 89 ? 0.10167 27.21063 -13.85054 1.000 58.24076 89 GLN D N 1
ATOM 3874 C CA . GLN D 2 89 ? 1.54592 27.05037 -13.88221 1.000 53.03730 89 GLN D CA 1
ATOM 3875 C C . GLN D 2 89 ? 1.92154 25.57706 -13.83970 1.000 43.90202 89 GLN D C 1
ATOM 3876 O O . GLN D 2 89 ? 1.22010 24.75527 -13.24852 1.000 40.23173 89 GLN D O 1
ATOM 3882 N N . LYS D 2 90 ? 3.03473 25.25736 -14.48033 1.000 43.24942 90 LYS D N 1
ATOM 3883 C CA . LYS D 2 90 ? 3.63077 23.93463 -14.40961 1.000 43.66316 90 LYS D CA 1
ATOM 3884 C C . LYS D 2 90 ? 5.09001 24.08501 -14.00507 1.000 46.45778 90 LYS D C 1
ATOM 3885 O O . LYS D 2 90 ? 5.76485 25.02596 -14.43643 1.000 48.51698 90 LYS D O 1
ATOM 3891 N N . GLU D 2 91 ? 5.54911 23.18674 -13.13088 1.000 33.31585 91 GLU D N 1
ATOM 3892 C CA . GLU D 2 91 ? 6.92806 23.13293 -12.65521 1.000 39.71175 91 GLU D CA 1
ATOM 3893 C C . GLU D 2 91 ? 7.42415 21.70344 -12.80516 1.000 35.39227 91 GLU D C 1
ATOM 3894 O O . GLU D 2 91 ? 6.73815 20.76850 -12.38940 1.000 32.32420 91 GLU D O 1
ATOM 3900 N N . GLU D 2 92 ? 8.61121 21.52635 -13.37804 1.000 28.35208 92 GLU D N 1
ATOM 3901 C CA . GLU D 2 92 ? 9.15113 20.19150 -13.61605 1.000 28.62627 92 GLU D CA 1
ATOM 3902 C C . GLU D 2 92 ? 10.33041 19.93880 -12.69022 1.000 31.08340 92 GLU D C 1
ATOM 3903 O O . GLU D 2 92 ? 11.14055 20.83525 -12.43672 1.000 32.47362 92 GLU D O 1
ATOM 3909 N N . VAL D 2 93 ? 10.42411 18.71116 -12.19773 1.000 26.50403 93 VAL D N 1
ATOM 3910 C CA . VAL D 2 93 ? 11.48699 18.28502 -11.29702 1.000 24.98075 93 VAL D CA 1
ATOM 3911 C C . VAL D 2 93 ? 12.02250 16.96219 -11.81505 1.000 26.63274 93 VAL D C 1
ATOM 3912 O O . VAL D 2 93 ? 11.24662 16.02158 -12.00986 1.000 26.13652 93 VAL D O 1
ATOM 3916 N N . GLN D 2 94 ? 13.33629 16.86691 -12.00012 1.000 25.66160 94 GLN D N 1
ATOM 3917 C CA . GLN D 2 94 ? 13.96025 15.59775 -12.38443 1.000 21.81500 94 GLN D CA 1
ATOM 3918 C C . GLN D 2 94 ? 14.48748 14.91614 -11.12667 1.000 23.26641 94 GLN D C 1
ATOM 3919 O O . GLN D 2 94 ? 15.43695 15.39998 -10.50175 1.000 25.64553 94 GLN D O 1
ATOM 3925 N N . LEU D 2 95 ? 13.87948 13.78586 -10.76832 1.000 23.03910 95 LEU D N 1
ATOM 3926 C CA . LEU D 2 95 ? 14.33036 12.95754 -9.65622 1.000 21.80962 95 LEU D CA 1
ATOM 3927 C C . LEU D 2 95 ? 15.33715 11.94612 -10.17148 1.000 22.83929 95 LEU D C 1
ATOM 3928 O O . LEU D 2 95 ? 15.04829 11.23818 -11.13588 1.000 23.16740 95 LEU D O 1
ATOM 3933 N N . LEU D 2 96 ? 16.48691 11.83742 -9.50339 1.000 21.52583 96 LEU D N 1
ATOM 3934 C CA . LEU D 2 96 ? 17.47568 10.80040 -9.82603 1.000 23.73469 96 LEU D CA 1
ATOM 3935 C C . LEU D 2 96 ? 17.80306 10.02984 -8.55651 1.000 23.96037 96 LEU D C 1
ATOM 3936 O O . LEU D 2 96 ? 18.26958 10.62531 -7.57880 1.000 24.16565 96 LEU D O 1
ATOM 3941 N N . VAL D 2 97 ? 17.58714 8.70957 -8.58049 1.000 22.27213 97 VAL D N 1
ATOM 3942 C CA . VAL D 2 97 ? 17.73211 7.84263 -7.41130 1.000 22.29755 97 VAL D CA 1
ATOM 3943 C C . VAL D 2 97 ? 18.98375 6.99459 -7.58506 1.000 29.41473 97 VAL D C 1
ATOM 3944 O O . VAL D 2 97 ? 19.17796 6.38386 -8.64210 1.000 24.30971 97 VAL D O 1
ATOM 3948 N N . PHE D 2 98 ? 19.79944 6.91635 -6.52942 1.000 23.62546 98 PHE D N 1
ATOM 3949 C CA . PHE D 2 98 ? 21.02701 6.13331 -6.52149 1.000 24.48546 98 PHE D CA 1
ATOM 3950 C C . PHE D 2 98 ? 21.03449 5.15927 -5.35522 1.000 28.55159 98 PHE D C 1
ATOM 3951 O O . PHE D 2 98 ? 20.40779 5.40293 -4.32157 1.000 28.13208 98 PHE D O 1
ATOM 3959 N N . GLY D 2 99 ? 21.74722 4.05106 -5.53911 1.000 24.91518 99 GLY D N 1
ATOM 3960 C CA . GLY D 2 99 ? 21.99628 3.11153 -4.46241 1.000 26.46931 99 GLY D CA 1
ATOM 3961 C C . GLY D 2 99 ? 23.46853 2.75293 -4.42569 1.000 29.59980 99 GLY D C 1
ATOM 3962 O O . GLY D 2 99 ? 24.16952 2.82176 -5.43305 1.000 29.98365 99 GLY D O 1
ATOM 3963 N N . LEU D 2 100 ? 23.93983 2.38795 -3.23867 1.000 30.52631 100 LEU D N 1
ATOM 3964 C CA . LEU D 2 100 ? 25.35699 2.10593 -3.04136 1.000 37.45994 100 LEU D CA 1
ATOM 3965 C C . LEU D 2 100 ? 25.50591 0.81969 -2.24616 1.000 37.82620 100 LEU D C 1
ATOM 3966 O O . LEU D 2 100 ? 24.85284 0.64778 -1.21235 1.000 39.84095 100 LEU D O 1
ATOM 3971 N N . THR D 2 101 ? 26.34804 -0.09077 -2.73552 1.000 32.56263 101 THR D N 1
ATOM 3972 C CA . THR D 2 101 ? 26.59478 -1.35948 -2.06307 1.000 37.11139 101 THR D CA 1
ATOM 3973 C C . THR D 2 101 ? 28.07170 -1.71029 -2.17309 1.000 39.13579 101 THR D C 1
ATOM 3974 O O . THR D 2 101 ? 28.76418 -1.26819 -3.09034 1.000 33.25377 101 THR D O 1
ATOM 3978 N N . ALA D 2 102 ? 28.54761 -2.52950 -1.23975 1.000 37.75665 102 ALA D N 1
ATOM 3979 C CA . ALA D 2 102 ? 29.89527 -3.07931 -1.32750 1.000 41.47628 102 ALA D CA 1
ATOM 3980 C C . ALA D 2 102 ? 29.84257 -4.50311 -1.87084 1.000 49.68972 102 ALA D C 1
ATOM 3981 O O . ALA D 2 102 ? 28.77494 -5.10651 -1.99244 1.000 48.61827 102 ALA D O 1
ATOM 3983 N N . ASN D 2 103 ? 31.02152 -5.04290 -2.19778 1.000 51.09637 103 ASN D N 1
ATOM 3984 C CA . ASN D 2 103 ? 31.10631 -6.34966 -2.84198 1.000 55.15586 103 ASN D CA 1
ATOM 3985 C C . ASN D 2 103 ? 30.89461 -7.50998 -1.87818 1.000 64.03886 103 ASN D C 1
ATOM 3986 O O . ASN D 2 103 ? 30.91843 -8.66769 -2.31327 1.000 68.60955 103 ASN D O 1
ATOM 3991 N N . SER D 2 104 ? 30.69640 -7.23451 -0.59397 1.000 65.62100 104 SER D N 1
ATOM 3992 C CA . SER D 2 104 ? 30.39946 -8.27272 0.38223 1.000 65.55956 104 SER D CA 1
ATOM 3993 C C . SER D 2 104 ? 29.10867 -7.91887 1.10067 1.000 76.36602 104 SER D C 1
ATOM 3994 O O . SER D 2 104 ? 28.91060 -6.76464 1.48065 1.000 67.27756 104 SER D O 1
ATOM 3997 N N . THR D 2 106 ? 28.82997 -11.10419 5.84494 1.000 89.44559 106 THR D N 1
ATOM 3998 C CA . THR D 2 106 ? 29.52902 -10.27049 4.87360 1.000 81.57300 106 THR D CA 1
ATOM 3999 C C . THR D 2 106 ? 30.62524 -9.44564 5.54021 1.000 81.21377 106 THR D C 1
ATOM 4000 O O . THR D 2 106 ? 30.34626 -8.47745 6.24994 1.000 83.52770 106 THR D O 1
ATOM 4004 N N . HIS D 2 107 ? 31.87551 -9.83453 5.30423 1.000 78.62553 107 HIS D N 1
ATOM 4005 C CA . HIS D 2 107 ? 33.01578 -9.08594 5.80839 1.000 74.26321 107 HIS D CA 1
ATOM 4006 C C . HIS D 2 107 ? 34.17760 -9.24254 4.83958 1.000 75.46859 107 HIS D C 1
ATOM 4007 O O . HIS D 2 107 ? 34.21050 -10.16140 4.01651 1.000 75.65744 107 HIS D O 1
ATOM 4014 N N . LEU D 2 108 ? 35.13169 -8.32456 4.94667 1.000 75.18419 108 LEU D N 1
ATOM 4015 C CA . LEU D 2 108 ? 36.31456 -8.31025 4.10327 1.000 69.68967 108 LEU D CA 1
ATOM 4016 C C . LEU D 2 108 ? 37.55564 -8.47478 4.96938 1.000 71.17400 108 LEU D C 1
ATOM 4017 O O . LEU D 2 108 ? 37.52140 -8.26038 6.18459 1.000 74.72873 108 LEU D O 1
ATOM 4022 N N . LEU D 2 109 ? 38.65725 -8.86315 4.32992 1.000 71.66185 109 LEU D N 1
ATOM 4023 C CA . LEU D 2 109 ? 39.90252 -9.16553 5.02109 1.000 68.85171 109 LEU D CA 1
ATOM 4024 C C . LEU D 2 109 ? 40.99072 -8.18173 4.61169 1.000 72.14624 109 LEU D C 1
ATOM 4025 O O . LEU D 2 109 ? 40.97265 -7.63266 3.50500 1.000 66.71995 109 LEU D O 1
ATOM 4030 N N . GLN D 2 110 ? 41.94574 -7.96444 5.51392 1.000 69.82367 110 GLN D N 1
ATOM 4031 C CA . GLN D 2 110 ? 43.06172 -7.08907 5.19146 1.000 72.10612 110 GLN D CA 1
ATOM 4032 C C . GLN D 2 110 ? 43.86209 -7.68409 4.04018 1.000 71.09679 110 GLN D C 1
ATOM 4033 O O . GLN D 2 110 ? 44.05126 -8.90105 3.95491 1.000 67.43981 110 GLN D O 1
ATOM 4039 N N . GLY D 2 111 ? 44.30919 -6.81775 3.13318 1.000 65.25257 111 GLY D N 1
ATOM 4040 C CA . GLY D 2 111 ? 44.96755 -7.24444 1.92099 1.000 70.37557 111 GLY D CA 1
ATOM 4041 C C . GLY D 2 111 ? 44.03689 -7.55300 0.76502 1.000 71.10863 111 GLY D C 1
ATOM 4042 O O . GLY D 2 111 ? 44.49953 -7.62760 -0.37997 1.000 73.35269 111 GLY D O 1
ATOM 4043 N N . GLN D 2 112 ? 42.74600 -7.74261 1.03102 1.000 61.35485 112 GLN D N 1
ATOM 4044 C CA . GLN D 2 112 ? 41.75142 -7.97376 -0.00462 1.000 63.48978 112 GLN D CA 1
ATOM 4045 C C . GLN D 2 112 ? 41.20793 -6.64813 -0.53705 1.000 57.72532 112 GLN D C 1
ATOM 4046 O O . GLN D 2 112 ? 41.45792 -5.57412 0.01178 1.000 56.66940 112 GLN D O 1
ATOM 4052 N N . SER D 2 113 ? 40.43700 -6.73705 -1.61324 1.000 53.89140 113 SER D N 1
ATOM 4053 C CA . SER D 2 113 ? 39.95168 -5.55730 -2.31052 1.000 51.75174 113 SER D CA 1
ATOM 4054 C C . SER D 2 113 ? 38.51198 -5.23360 -1.92264 1.000 53.45249 113 SER D C 1
ATOM 4055 O O . SER D 2 113 ? 37.71149 -6.12274 -1.62211 1.000 53.05802 113 SER D O 1
ATOM 4058 N N . LEU D 2 114 ? 38.19489 -3.94089 -1.92861 1.000 48.23390 114 LEU D N 1
ATOM 4059 C CA . LEU D 2 114 ? 36.83992 -3.44930 -1.71343 1.000 50.13128 114 LEU D CA 1
ATOM 4060 C C . LEU D 2 114 ? 36.34128 -2.82203 -3.00309 1.000 51.14291 114 LEU D C 1
ATOM 4061 O O . LEU D 2 114 ? 37.05388 -2.02848 -3.62402 1.000 49.98570 114 LEU D O 1
ATOM 4066 N N . THR D 2 115 ? 35.13034 -3.18076 -3.40877 1.000 42.18757 115 THR D N 1
ATOM 4067 C CA . THR D 2 115 ? 34.50371 -2.58384 -4.57729 1.000 41.53346 115 THR D CA 1
ATOM 4068 C C . THR D 2 115 ? 33.16986 -1.99456 -4.15377 1.000 43.97223 115 THR D C 1
ATOM 4069 O O . THR D 2 115 ? 32.29651 -2.70840 -3.64296 1.000 40.29957 115 THR D O 1
ATOM 4073 N N . LEU D 2 116 ? 33.03912 -0.68945 -4.33347 1.000 37.55941 116 LEU D N 1
ATOM 4074 C CA . LEU D 2 116 ? 31.79043 0.01995 -4.10538 1.000 36.73563 116 LEU D CA 1
ATOM 4075 C C . LEU D 2 116 ? 31.12970 0.27664 -5.45247 1.000 38.22020 116 LEU D C 1
ATOM 4076 O O . LEU D 2 116 ? 31.78214 0.74602 -6.39198 1.000 36.61837 116 LEU D O 1
ATOM 4081 N N . THR D 2 117 ? 29.84556 -0.04319 -5.54713 1.000 34.08730 117 THR D N 1
ATOM 4082 C CA . THR D 2 117 ? 29.09509 0.07299 -6.79016 1.000 34.79099 117 THR D CA 1
ATOM 4083 C C . THR D 2 117 ? 27.90964 0.99433 -6.56929 1.000 35.65355 117 THR D C 1
ATOM 4084 O O . THR D 2 117 ? 27.08066 0.74290 -5.68555 1.000 34.51561 117 THR D O 1
ATOM 4088 N N . LEU D 2 118 ? 27.82455 2.04590 -7.38238 1.000 30.21367 118 LEU D N 1
ATOM 4089 C CA . LEU D 2 118 ? 26.73076 3.00820 -7.32041 1.000 31.59313 118 LEU D CA 1
ATOM 4090 C C . LEU D 2 118 ? 25.71859 2.65746 -8.40277 1.000 32.04868 118 LEU D C 1
ATOM 4091 O O . LEU D 2 118 ? 25.95370 2.91265 -9.58772 1.000 33.19087 118 LEU D O 1
ATOM 4096 N N . GLU D 2 119 ? 24.58811 2.09023 -7.99157 1.000 30.10805 119 GLU D N 1
ATOM 4097 C CA . GLU D 2 119 ? 23.50724 1.81468 -8.92444 1.000 24.85984 119 GLU D CA 1
ATOM 4098 C C . GLU D 2 119 ? 22.84616 3.13846 -9.29416 1.000 25.87580 119 GLU D C 1
ATOM 4099 O O . GLU D 2 119 ? 22.49315 3.92549 -8.41489 1.000 27.22252 119 GLU D O 1
ATOM 4105 N N . SER D 2 120 ? 22.70374 3.39741 -10.58993 1.000 27.52901 120 SER D N 1
ATOM 4106 C CA . SER D 2 120 ? 22.43100 4.74183 -11.07661 1.000 27.22629 120 SER D CA 1
ATOM 4107 C C . SER D 2 120 ? 21.39129 4.69623 -12.18728 1.000 29.40227 120 SER D C 1
ATOM 4108 O O . SER D 2 120 ? 21.27461 3.68082 -12.88668 1.000 25.46213 120 SER D O 1
ATOM 4111 N N . PRO D 2 121 ? 20.64482 5.77867 -12.37983 1.000 25.29194 121 PRO D N 1
ATOM 4112 C CA . PRO D 2 121 ? 19.69945 5.83343 -13.49608 1.000 25.18819 121 PRO D CA 1
ATOM 4113 C C . PRO D 2 121 ? 20.42856 5.74969 -14.82085 1.000 24.47905 121 PRO D C 1
ATOM 4114 O O . PRO D 2 121 ? 21.58420 6.19080 -14.93792 1.000 24.62527 121 PRO D O 1
ATOM 4118 N N . PRO D 2 122 ? 19.77623 5.23675 -15.86491 1.000 26.50886 122 PRO D N 1
ATOM 4119 C CA . PRO D 2 122 ? 20.42740 5.15904 -17.18459 1.000 28.83122 122 PRO D CA 1
ATOM 4120 C C . PRO D 2 122 ? 20.89057 6.51543 -17.69425 1.000 29.85373 122 PRO D C 1
ATOM 4121 O O . PRO D 2 122 ? 20.14132 7.49832 -17.67877 1.000 28.85573 122 PRO D O 1
ATOM 4125 N N . GLY D 2 123 ? 22.12347 6.53967 -18.20263 1.000 27.83086 123 GLY D N 1
ATOM 4126 C CA . GLY D 2 123 ? 22.70379 7.72784 -18.79497 1.000 32.21875 123 GLY D CA 1
ATOM 4127 C C . GLY D 2 123 ? 23.35122 8.68391 -17.82161 1.000 33.52008 123 GLY D C 1
ATOM 4128 O O . GLY D 2 123 ? 24.02625 9.62787 -18.25892 1.000 31.41948 123 GLY D O 1
ATOM 4129 N N . SER D 2 124 ? 23.17412 8.48710 -16.51847 1.000 27.40415 124 SER D N 1
ATOM 4130 C CA . SER D 2 124 ? 23.77355 9.40757 -15.56496 1.000 28.94042 124 SER D CA 1
ATOM 4131 C C . SER D 2 124 ? 25.27867 9.17201 -15.48521 1.000 34.87132 124 SER D C 1
ATOM 4132 O O . SER D 2 124 ? 25.76845 8.05657 -15.69576 1.000 34.97257 124 SER D O 1
ATOM 4135 N N . SER D 2 125 ? 26.01524 10.24831 -15.21078 1.000 29.81413 125 SER D N 1
ATOM 4136 C CA . SER D 2 125 ? 27.47174 10.21004 -15.04580 1.000 33.26171 125 SER D CA 1
ATOM 4137 C C . SER D 2 125 ? 27.84334 10.85280 -13.71774 1.000 34.49065 125 SER D C 1
ATOM 4138 O O . SER D 2 125 ? 28.49890 11.90125 -13.68335 1.000 34.44256 125 SER D O 1
ATOM 4141 N N . PRO D 2 126 ? 27.44320 10.25118 -12.60161 1.000 31.47529 126 PRO D N 1
ATOM 4142 C CA . PRO D 2 126 ? 27.78983 10.82286 -11.29944 1.000 33.39306 126 PRO D CA 1
ATOM 4143 C C . PRO D 2 126 ? 29.27590 10.68714 -11.02008 1.000 34.73207 126 PRO D C 1
ATOM 4144 O O . PRO D 2 126 ? 29.95657 9.81017 -11.54866 1.000 35.63691 126 PRO D O 1
ATOM 4148 N N . SER D 2 127 ? 29.78313 11.56942 -10.16558 1.000 34.46599 127 SER D N 1
ATOM 4149 C CA . SER D 2 127 ? 31.10538 11.37607 -9.59060 1.000 37.71850 127 SER D CA 1
ATOM 4150 C C . SER D 2 127 ? 30.93797 11.04322 -8.11603 1.000 36.79202 127 SER D C 1
ATOM 4151 O O . SER D 2 127 ? 30.04847 11.57717 -7.44390 1.000 37.10755 127 SER D O 1
ATOM 4154 N N . VAL D 2 128 ? 31.75594 10.11491 -7.63545 1.000 32.50830 128 VAL D N 1
ATOM 4155 C CA . VAL D 2 128 ? 31.65999 9.59605 -6.27915 1.000 30.92998 128 VAL D CA 1
ATOM 4156 C C . VAL D 2 128 ? 32.96117 9.89676 -5.55634 1.000 33.79981 128 VAL D C 1
ATOM 4157 O O . VAL D 2 128 ? 34.04843 9.66624 -6.10236 1.000 34.38918 128 VAL D O 1
ATOM 4161 N N . GLN D 2 129 ? 32.84656 10.43383 -4.34799 1.000 29.05857 129 GLN D N 1
ATOM 4162 C CA . GLN D 2 129 ? 33.97412 10.67615 -3.46228 1.000 29.79091 129 GLN D CA 1
ATOM 4163 C C . GLN D 2 129 ? 33.68405 9.96789 -2.14964 1.000 37.23797 129 GLN D C 1
ATOM 4164 O O . GLN D 2 129 ? 32.61486 10.16856 -1.56127 1.000 37.04902 129 GLN D O 1
ATOM 4170 N N . CYS D 2 130 ? 34.61341 9.12533 -1.70462 1.000 33.40796 130 CYS D N 1
ATOM 4171 C CA . CYS D 2 130 ? 34.44291 8.37185 -0.46958 1.000 35.79962 130 CYS D CA 1
ATOM 4172 C C . CYS D 2 130 ? 35.59223 8.65346 0.48428 1.000 40.64794 130 CYS D C 1
ATOM 4173 O O . CYS D 2 130 ? 36.75042 8.78527 0.06568 1.000 37.05510 130 CYS D O 1
ATOM 4176 N N . ARG D 2 131 ? 35.26038 8.72560 1.77094 1.000 35.72023 131 ARG D N 1
ATOM 4177 C CA . ARG D 2 131 ? 36.22531 8.93290 2.84015 1.000 38.35836 131 ARG D CA 1
ATOM 4178 C C . ARG D 2 131 ? 36.20387 7.70551 3.73890 1.000 45.85969 131 ARG D C 1
ATOM 4179 O O . ARG D 2 131 ? 35.14054 7.31250 4.23291 1.000 41.69277 131 ARG D O 1
ATOM 4187 N N . SER D 2 132 ? 37.36630 7.09494 3.93403 1.000 46.23697 132 SER D N 1
ATOM 4188 C CA . SER D 2 132 ? 37.48115 5.90001 4.75488 1.000 47.54331 132 SER D CA 1
ATOM 4189 C C . SER D 2 132 ? 37.60826 6.29162 6.22218 1.000 53.30872 132 SER D C 1
ATOM 4190 O O . SER D 2 132 ? 37.84412 7.45915 6.54759 1.000 46.64327 132 SER D O 1
ATOM 4193 N N . PRO D 2 133 ? 37.44070 5.33212 7.14099 1.000 51.23113 133 PRO D N 1
ATOM 4194 C CA . PRO D 2 133 ? 37.69222 5.63303 8.56186 1.000 55.16426 133 PRO D CA 1
ATOM 4195 C C . PRO D 2 133 ? 39.09167 6.15409 8.83234 1.000 57.71384 133 PRO D C 1
ATOM 4196 O O . PRO D 2 133 ? 39.26948 6.99451 9.72347 1.000 59.12502 133 PRO D O 1
ATOM 4200 N N . ARG D 2 134 ? 40.09586 5.68158 8.09041 1.000 60.07909 134 ARG D N 1
ATOM 4201 C CA . ARG D 2 134 ? 41.45097 6.19132 8.25268 1.000 59.18604 134 ARG D CA 1
ATOM 4202 C C . ARG D 2 134 ? 41.57940 7.64679 7.82724 1.000 62.04204 134 ARG D C 1
ATOM 4203 O O . ARG D 2 134 ? 42.58923 8.27956 8.14844 1.000 65.13132 134 ARG D O 1
ATOM 4205 N N . GLY D 2 135 ? 40.58623 8.19345 7.12705 1.000 58.41790 135 GLY D N 1
ATOM 4206 C CA . GLY D 2 135 ? 40.61282 9.57647 6.70226 1.000 59.34869 135 GLY D CA 1
ATOM 4207 C C . GLY D 2 135 ? 41.05500 9.81276 5.27336 1.000 55.74931 135 GLY D C 1
ATOM 4208 O O . GLY D 2 135 ? 41.06456 10.96883 4.83566 1.000 56.48553 135 GLY D O 1
ATOM 4209 N N . LYS D 2 136 ? 41.42424 8.76768 4.53608 1.000 53.29987 136 LYS D N 1
ATOM 4210 C CA . LYS D 2 136 ? 41.80571 8.92802 3.13991 1.000 50.89468 136 LYS D CA 1
ATOM 4211 C C . LYS D 2 136 ? 40.56377 9.11550 2.27390 1.000 45.55046 136 LYS D C 1
ATOM 4212 O O . LYS D 2 136 ? 39.49946 8.55434 2.54630 1.000 43.95894 136 LYS D O 1
ATOM 4218 N N . ASN D 2 137 ? 40.70189 9.93397 1.23745 1.000 38.22587 137 ASN D N 1
ATOM 4219 C CA . ASN D 2 137 ? 39.63062 10.18899 0.29079 1.000 37.96525 137 ASN D CA 1
ATOM 4220 C C . ASN D 2 137 ? 39.96512 9.53486 -1.03925 1.000 33.69022 137 ASN D C 1
ATOM 4221 O O . ASN D 2 137 ? 41.12399 9.54264 -1.47668 1.000 33.91142 137 ASN D O 1
ATOM 4226 N N . ILE D 2 138 ? 38.94438 8.97234 -1.67827 1.000 33.04125 138 ILE D N 1
ATOM 4227 C CA . ILE D 2 138 ? 39.06904 8.33409 -2.98145 1.000 36.15901 138 ILE D CA 1
ATOM 4228 C C . ILE D 2 138 ? 37.92772 8.81932 -3.86510 1.000 36.64394 138 ILE D C 1
ATOM 4229 O O . ILE D 2 138 ? 36.84220 9.15612 -3.37716 1.000 33.20499 138 ILE D O 1
ATOM 4234 N N . GLN D 2 139 ? 38.16740 8.85325 -5.17752 1.000 32.34820 139 GLN D N 1
ATOM 4235 C CA . GLN D 2 139 ? 37.14027 9.33502 -6.08714 1.000 32.15479 139 GLN D CA 1
ATOM 4236 C C . GLN D 2 139 ? 37.09386 8.50755 -7.36061 1.000 35.40532 139 GLN D C 1
ATOM 4237 O O . GLN D 2 139 ? 38.09091 7.90927 -7.77931 1.000 33.22602 139 GLN D O 1
ATOM 4243 N N . GLY D 2 140 ? 35.91778 8.48911 -7.97909 1.000 32.69805 140 GLY D N 1
ATOM 4244 C CA . GLY D 2 140 ? 35.77925 7.87315 -9.28172 1.000 35.32852 140 GLY D CA 1
ATOM 4245 C C . GLY D 2 140 ? 34.37232 8.01550 -9.80665 1.000 41.00418 140 GLY D C 1
ATOM 4246 O O . GLY D 2 140 ? 33.68052 8.98537 -9.47909 1.000 36.12178 140 GLY D O 1
ATOM 4247 N N . GLY D 2 141 ? 33.94323 7.05730 -10.61551 1.000 34.60296 141 GLY D N 1
ATOM 4248 C CA . GLY D 2 141 ? 32.60702 7.01590 -11.18204 1.000 40.52764 141 GLY D CA 1
ATOM 4249 C C . GLY D 2 141 ? 31.71820 6.03152 -10.45190 1.000 41.96631 141 GLY D C 1
ATOM 4250 O O . GLY D 2 141 ? 31.72863 5.95081 -9.21955 1.000 41.71452 141 GLY D O 1
ATOM 4251 N N . LYS D 2 142 ? 30.96180 5.24630 -11.22160 1.000 34.88166 142 LYS D N 1
ATOM 4252 C CA . LYS D 2 142 ? 29.97578 4.34897 -10.62044 1.000 39.70010 142 LYS D CA 1
ATOM 4253 C C . LYS D 2 142 ? 30.60658 3.14159 -9.93111 1.000 37.13565 142 LYS D C 1
ATOM 4254 O O . LYS D 2 142 ? 29.93127 2.48335 -9.13636 1.000 37.12009 142 LYS D O 1
ATOM 4260 N N . THR D 2 143 ? 31.87476 2.83402 -10.21151 1.000 38.92357 143 THR D N 1
ATOM 4261 C CA . THR D 2 143 ? 32.57928 1.72831 -9.56792 1.000 40.90036 143 THR D CA 1
ATOM 4262 C C . THR D 2 143 ? 33.87411 2.25123 -8.96486 1.000 44.03170 143 THR D C 1
ATOM 4263 O O . THR D 2 143 ? 34.69519 2.83159 -9.67845 1.000 48.41491 143 THR D O 1
ATOM 4267 N N . LEU D 2 144 ? 34.05452 2.04621 -7.65979 1.000 39.35467 144 LEU D N 1
ATOM 4268 C CA . LEU D 2 144 ? 35.28549 2.39239 -6.95727 1.000 43.11315 144 LEU D CA 1
ATOM 4269 C C . LEU D 2 144 ? 35.86998 1.12804 -6.34792 1.000 43.83074 144 LEU D C 1
ATOM 4270 O O . LEU D 2 144 ? 35.18072 0.41945 -5.61118 1.000 40.51977 144 LEU D O 1
ATOM 4275 N N . SER D 2 145 ? 37.13849 0.85829 -6.63187 1.000 45.38445 145 SER D N 1
ATOM 4276 C CA . SER D 2 145 ? 37.80875 -0.32539 -6.11278 1.000 48.67068 145 SER D CA 1
ATOM 4277 C C . SER D 2 145 ? 39.06589 0.07752 -5.35961 1.000 48.99296 145 SER D C 1
ATOM 4278 O O . SER D 2 145 ? 39.91601 0.78810 -5.90368 1.000 47.64518 145 SER D O 1
ATOM 4281 N N . VAL D 2 146 ? 39.17375 -0.37386 -4.11011 1.000 44.39288 146 VAL D N 1
ATOM 4282 C CA . VAL D 2 146 ? 40.39914 -0.27705 -3.32533 1.000 52.31259 146 VAL D CA 1
ATOM 4283 C C . VAL D 2 146 ? 41.06137 -1.64756 -3.32650 1.000 53.35091 146 VAL D C 1
ATOM 4284 O O . VAL D 2 146 ? 40.42012 -2.65170 -2.99770 1.000 51.85849 146 VAL D O 1
ATOM 4288 N N . SER D 2 147 ? 42.34612 -1.69168 -3.68028 1.000 53.49879 147 SER D N 1
ATOM 4289 C CA . SER D 2 147 ? 42.98636 -2.96943 -3.97897 1.000 54.63138 147 SER D CA 1
ATOM 4290 C C . SER D 2 147 ? 43.37046 -3.75019 -2.72208 1.000 63.74649 147 SER D C 1
ATOM 4291 O O . SER D 2 147 ? 43.21451 -4.97717 -2.68738 1.000 67.05806 147 SER D O 1
ATOM 4294 N N . GLN D 2 148 ? 43.88544 -3.08214 -1.68846 1.000 55.07422 148 GLN D N 1
ATOM 4295 C CA . GLN D 2 148 ? 44.40584 -3.77156 -0.50353 1.000 63.99355 148 GLN D CA 1
ATOM 4296 C C . GLN D 2 148 ? 43.93130 -3.07736 0.77098 1.000 67.47695 148 GLN D C 1
ATOM 4297 O O . GLN D 2 148 ? 44.51318 -2.07523 1.19599 1.000 70.66453 148 GLN D O 1
ATOM 4303 N N . LEU D 2 149 ? 42.89958 -3.63518 1.39787 1.000 62.79518 149 LEU D N 1
ATOM 4304 C CA . LEU D 2 149 ? 42.34931 -3.05577 2.61405 1.000 60.70558 149 LEU D CA 1
ATOM 4305 C C . LEU D 2 149 ? 43.31977 -3.17117 3.78442 1.000 72.24158 149 LEU D C 1
ATOM 4306 O O . LEU D 2 149 ? 44.08019 -4.13651 3.90553 1.000 69.03914 149 LEU D O 1
ATOM 4311 N N . GLU D 2 150 ? 43.27547 -2.16732 4.65481 1.000 71.35383 150 GLU D N 1
ATOM 4312 C CA . GLU D 2 150 ? 43.98277 -2.16136 5.92434 1.000 73.69640 150 GLU D CA 1
ATOM 4313 C C . GLU D 2 150 ? 42.98528 -2.35210 7.05891 1.000 74.95865 150 GLU D C 1
ATOM 4314 O O . GLU D 2 150 ? 41.77981 -2.13743 6.89784 1.000 69.53550 150 GLU D O 1
ATOM 4320 N N . LEU D 2 151 ? 43.50483 -2.76227 8.21857 1.000 73.09052 151 LEU D N 1
ATOM 4321 C CA . LEU D 2 151 ? 42.64714 -2.93381 9.38698 1.000 72.42878 151 LEU D CA 1
ATOM 4322 C C . LEU D 2 151 ? 42.00975 -1.61853 9.81116 1.000 68.83123 151 LEU D C 1
ATOM 4323 O O . LEU D 2 151 ? 40.86392 -1.60601 10.27597 1.000 63.84779 151 LEU D O 1
ATOM 4328 N N . GLN D 2 152 ? 42.72827 -0.50467 9.65310 1.000 74.51655 152 GLN D N 1
ATOM 4329 C CA . GLN D 2 152 ? 42.18225 0.80629 9.98255 1.000 79.69110 152 GLN D CA 1
ATOM 4330 C C . GLN D 2 152 ? 41.05351 1.22536 9.04988 1.000 73.19212 152 GLN D C 1
ATOM 4331 O O . GLN D 2 152 ? 40.38572 2.22668 9.33045 1.000 66.75285 152 GLN D O 1
ATOM 4337 N N . ASP D 2 153 ? 40.83005 0.49350 7.95659 1.000 71.77792 153 ASP D N 1
ATOM 4338 C CA . ASP D 2 153 ? 39.71129 0.74353 7.05537 1.000 65.57802 153 ASP D CA 1
ATOM 4339 C C . ASP D 2 153 ? 38.40275 0.14507 7.55051 1.000 63.53876 153 ASP D C 1
ATOM 4340 O O . ASP D 2 153 ? 37.37943 0.28334 6.86946 1.000 57.88378 153 ASP D O 1
ATOM 4345 N N . SER D 2 154 ? 38.40721 -0.52162 8.70014 1.000 58.01896 154 SER D N 1
ATOM 4346 C CA . SER D 2 154 ? 37.18028 -1.07378 9.25227 1.000 62.53272 154 SER D CA 1
ATOM 4347 C C . SER D 2 154 ? 36.43069 0.01685 10.00737 1.000 61.28785 154 SER D C 1
ATOM 4348 O O . SER D 2 154 ? 37.00212 0.68921 10.87209 1.000 62.93816 154 SER D O 1
ATOM 4351 N N . GLY D 2 155 ? 35.15942 0.19992 9.66936 1.000 56.30795 155 GLY D N 1
ATOM 4352 C CA . GLY D 2 155 ? 34.33894 1.23787 10.24598 1.000 51.47526 155 GLY D CA 1
ATOM 4353 C C . GLY D 2 155 ? 33.41313 1.81909 9.19926 1.000 56.15629 155 GLY D C 1
ATOM 4354 O O . GLY D 2 155 ? 33.16998 1.21135 8.15786 1.000 54.16764 155 GLY D O 1
ATOM 4355 N N . THR D 2 156 ? 32.90977 3.01920 9.47768 1.000 53.08369 156 THR D N 1
ATOM 4356 C CA . THR D 2 156 ? 31.91670 3.66276 8.62671 1.000 46.38280 156 THR D CA 1
ATOM 4357 C C . THR D 2 156 ? 32.60346 4.47313 7.53264 1.000 47.16712 156 THR D C 1
ATOM 4358 O O . THR D 2 156 ? 33.38883 5.38060 7.82423 1.000 49.19343 156 THR D O 1
ATOM 4362 N N . TRP D 2 157 ? 32.29636 4.15357 6.27962 1.000 45.04448 157 TRP D N 1
ATOM 4363 C CA . TRP D 2 157 ? 32.72451 4.96112 5.14842 1.000 45.08968 157 TRP D CA 1
ATOM 4364 C C . TRP D 2 157 ? 31.62534 5.95445 4.78724 1.000 44.59749 157 TRP D C 1
ATOM 4365 O O . TRP D 2 157 ? 30.43268 5.67099 4.93171 1.000 41.85037 157 TRP D O 1
ATOM 4376 N N . THR D 2 158 ? 32.04017 7.13167 4.33093 1.000 36.29580 158 THR D N 1
ATOM 4377 C CA . THR D 2 158 ? 31.13150 8.19417 3.92585 1.000 35.79232 158 THR D CA 1
ATOM 4378 C C . THR D 2 158 ? 31.38248 8.50914 2.45783 1.000 37.80994 158 THR D C 1
ATOM 4379 O O . THR D 2 158 ? 32.48776 8.92985 2.08825 1.000 38.98740 158 THR D O 1
ATOM 4383 N N . CYS D 2 159 ? 30.36328 8.30301 1.62487 1.000 33.31075 159 CYS D N 1
ATOM 4384 C CA . CYS D 2 159 ? 30.46705 8.50428 0.18775 1.000 36.44167 159 CYS D CA 1
ATOM 4385 C C . CYS D 2 159 ? 29.47896 9.57206 -0.24104 1.000 38.12103 159 CYS D C 1
ATOM 4386 O O . CYS D 2 159 ? 28.30929 9.53049 0.15152 1.000 39.81316 159 CYS D O 1
ATOM 4389 N N . THR D 2 160 ? 29.95334 10.52382 -1.03725 1.000 31.88257 160 THR D N 1
ATOM 4390 C CA . THR D 2 160 ? 29.12730 11.59982 -1.56462 1.000 30.36743 160 THR D CA 1
ATOM 4391 C C . THR D 2 160 ? 29.01893 11.45549 -3.07508 1.000 33.32410 160 THR D C 1
ATOM 4392 O O . THR D 2 160 ? 30.03685 11.35731 -3.77193 1.000 36.32617 160 THR D O 1
ATOM 4396 N N . VAL D 2 161 ? 27.78572 11.45004 -3.56925 1.000 30.64436 161 VAL D N 1
ATOM 4397 C CA . VAL D 2 161 ? 27.48623 11.40448 -4.99367 1.000 32.55334 161 VAL D CA 1
ATOM 4398 C C . VAL D 2 161 ? 27.21227 12.82018 -5.46984 1.000 31.80571 161 VAL D C 1
ATOM 4399 O O . VAL D 2 161 ? 26.35107 13.51233 -4.91099 1.000 31.35574 161 VAL D O 1
ATOM 4403 N N . LEU D 2 162 ? 27.91693 13.23987 -6.51414 1.000 31.57378 162 LEU D N 1
ATOM 4404 C CA . LEU D 2 162 ? 27.74053 14.55333 -7.11668 1.000 32.65419 162 LEU D CA 1
ATOM 4405 C C . LEU D 2 162 ? 27.07600 14.36080 -8.47451 1.000 33.16352 162 LEU D C 1
ATOM 4406 O O . LEU D 2 162 ? 27.62491 13.67276 -9.34232 1.000 30.98207 162 LEU D O 1
ATOM 4411 N N . GLN D 2 163 ? 25.89036 14.94505 -8.64875 1.000 28.01270 163 GLN D N 1
ATOM 4412 C CA . GLN D 2 163 ? 25.13817 14.79027 -9.89184 1.000 27.73553 163 GLN D CA 1
ATOM 4413 C C . GLN D 2 163 ? 24.37641 16.08446 -10.12913 1.000 31.93227 163 GLN D C 1
ATOM 4414 O O . GLN D 2 163 ? 23.61037 16.51160 -9.26387 1.000 30.71985 163 GLN D O 1
ATOM 4420 N N . ASN D 2 164 ? 24.63019 16.74448 -11.26273 1.000 38.72958 164 ASN D N 1
ATOM 4421 C CA . ASN D 2 164 ? 23.95735 18.01057 -11.58927 1.000 36.12437 164 ASN D CA 1
ATOM 4422 C C . ASN D 2 164 ? 24.13950 19.04453 -10.48271 1.000 41.14267 164 ASN D C 1
ATOM 4423 O O . ASN D 2 164 ? 23.20267 19.75827 -10.11140 1.000 43.31267 164 ASN D O 1
ATOM 4428 N N . GLN D 2 165 ? 25.34745 19.09847 -9.92947 1.000 40.40277 165 GLN D N 1
ATOM 4429 C CA . GLN D 2 165 ? 25.74472 20.03080 -8.88027 1.000 42.46137 165 GLN D CA 1
ATOM 4430 C C . GLN D 2 165 ? 24.92521 19.88082 -7.60285 1.000 42.95601 165 GLN D C 1
ATOM 4431 O O . GLN D 2 165 ? 24.98298 20.75525 -6.73048 1.000 44.94894 165 GLN D O 1
ATOM 4437 N N . LYS D 2 166 ? 24.16742 18.79688 -7.46296 1.000 33.25173 166 LYS D N 1
ATOM 4438 C CA . LYS D 2 166 ? 23.57920 18.41222 -6.19206 1.000 37.79426 166 LYS D CA 1
ATOM 4439 C C . LYS D 2 166 ? 24.37229 17.25193 -5.60111 1.000 31.75324 166 LYS D C 1
ATOM 4440 O O . LYS D 2 166 ? 24.98915 16.45974 -6.32013 1.000 31.03108 166 LYS D O 1
ATOM 4446 N N . LYS D 2 167 ? 24.34796 17.14839 -4.28218 1.000 35.38181 167 LYS D N 1
ATOM 4447 C CA . LYS D 2 167 ? 25.06092 16.08718 -3.59207 1.000 33.03681 167 LYS D CA 1
ATOM 4448 C C . LYS D 2 167 ? 24.09967 15.26972 -2.75036 1.000 34.93899 167 LYS D C 1
ATOM 4449 O O . LYS D 2 167 ? 23.13031 15.79411 -2.19573 1.000 36.21691 167 LYS D O 1
ATOM 4455 N N . VAL D 2 168 ? 24.37879 13.97535 -2.65576 1.000 30.39206 168 VAL D N 1
ATOM 4456 C CA . VAL D 2 168 ? 23.69803 13.10172 -1.71409 1.000 30.34972 168 VAL D CA 1
ATOM 4457 C C . VAL D 2 168 ? 24.75151 12.20957 -1.06753 1.000 36.49483 168 VAL D C 1
ATOM 4458 O O . VAL D 2 168 ? 25.75159 11.84508 -1.69372 1.000 33.38832 168 VAL D O 1
ATOM 4462 N N . GLU D 2 169 ? 24.55094 11.90314 0.21240 1.000 32.57610 169 GLU D N 1
ATOM 4463 C CA . GLU D 2 169 ? 25.56950 11.25831 1.03217 1.000 33.10202 169 GLU D CA 1
ATOM 4464 C C . GLU D 2 169 ? 25.10962 9.87653 1.47629 1.000 38.78016 169 GLU D C 1
ATOM 4465 O O . GLU D 2 169 ? 23.97783 9.71055 1.94891 1.000 34.94060 169 GLU D O 1
ATOM 4471 N N . PHE D 2 170 ? 25.99707 8.89425 1.33910 1.000 31.77656 170 PHE D N 1
ATOM 4472 C CA . PHE D 2 170 ? 25.77197 7.53191 1.80110 1.000 35.16560 170 PHE D CA 1
ATOM 4473 C C . PHE D 2 170 ? 26.75675 7.19581 2.91291 1.000 39.13113 170 PHE D C 1
ATOM 4474 O O . PHE D 2 170 ? 27.93518 7.56524 2.84200 1.000 40.41462 170 PHE D O 1
ATOM 4482 N N . LYS D 2 171 ? 26.28212 6.48081 3.92924 1.000 35.44527 171 LYS D N 1
ATOM 4483 C CA . LYS D 2 171 ? 27.14174 5.90795 4.95766 1.000 38.21993 171 LYS D CA 1
ATOM 4484 C C . LYS D 2 171 ? 27.09601 4.39607 4.81724 1.000 41.97751 171 LYS D C 1
ATOM 4485 O O . LYS D 2 171 ? 26.01044 3.81987 4.72698 1.000 43.63385 171 LYS D O 1
ATOM 4491 N N . ILE D 2 172 ? 28.26224 3.75293 4.78202 1.000 37.69572 172 ILE D N 1
ATOM 4492 C CA . ILE D 2 172 ? 28.31070 2.30108 4.64254 1.000 42.30585 172 ILE D CA 1
ATOM 4493 C C . ILE D 2 172 ? 29.35524 1.73148 5.59748 1.000 46.69109 172 ILE D C 1
ATOM 4494 O O . ILE D 2 172 ? 30.50558 2.18337 5.62375 1.000 47.42728 172 ILE D O 1
ATOM 4499 N N . ASP D 2 173 ? 28.94888 0.74525 6.39246 1.000 45.32757 173 ASP D N 1
ATOM 4500 C CA . ASP D 2 173 ? 29.83457 0.10657 7.35743 1.000 46.67619 173 ASP D CA 1
ATOM 4501 C C . ASP D 2 173 ? 30.61850 -1.00413 6.67197 1.000 51.81745 173 ASP D C 1
ATOM 4502 O O . ASP D 2 173 ? 30.02958 -1.94717 6.13249 1.000 51.07081 173 ASP D O 1
ATOM 4507 N N . ILE D 2 174 ? 31.94188 -0.89326 6.69601 1.000 50.89500 174 ILE D N 1
ATOM 4508 C CA . ILE D 2 174 ? 32.83176 -1.90069 6.13471 1.000 57.05754 174 ILE D CA 1
ATOM 4509 C C . ILE D 2 174 ? 33.58848 -2.54153 7.28734 1.000 59.72457 174 ILE D C 1
ATOM 4510 O O . ILE D 2 174 ? 34.21575 -1.84152 8.09283 1.000 59.98079 174 ILE D O 1
ATOM 4515 N N . VAL D 2 175 ? 33.51084 -3.86420 7.37995 1.000 61.57215 175 VAL D N 1
ATOM 4516 C CA . VAL D 2 175 ? 34.20873 -4.62190 8.41126 1.000 61.05928 175 VAL D CA 1
ATOM 4517 C C . VAL D 2 175 ? 35.42413 -5.28285 7.77275 1.000 60.08782 175 VAL D C 1
ATOM 4518 O O . VAL D 2 175 ? 35.29272 -6.05747 6.81703 1.000 56.55520 175 VAL D O 1
ATOM 4522 N N . VAL D 2 176 ? 36.60810 -4.95934 8.28605 1.000 60.86916 176 VAL D N 1
ATOM 4523 C CA . VAL D 2 176 ? 37.86888 -5.51399 7.80593 1.000 62.04162 176 VAL D CA 1
ATOM 4524 C C . VAL D 2 176 ? 38.49969 -6.29288 8.95305 1.000 68.07709 176 VAL D C 1
ATOM 4525 O O . VAL D 2 176 ? 38.70130 -5.74380 10.04378 1.000 66.69233 176 VAL D O 1
ATOM 4529 N N . LEU D 2 177 ? 38.80777 -7.56399 8.71020 1.000 69.89788 177 LEU D N 1
ATOM 4530 C CA . LEU D 2 177 ? 39.44180 -8.42729 9.69677 1.000 71.79323 177 LEU D CA 1
ATOM 4531 C C . LEU D 2 177 ? 40.87049 -8.74681 9.27328 1.000 73.09318 177 LEU D C 1
ATOM 4532 O O . LEU D 2 177 ? 41.23351 -8.63784 8.09854 1.000 74.53452 177 LEU D O 1
ATOM 4537 N N . ALA D 2 178 ? 41.68186 -9.14665 10.24984 1.000 73.93063 178 ALA D N 1
ATOM 4538 C CA . ALA D 2 178 ? 43.08794 -9.45813 10.00054 1.000 79.95630 178 ALA D CA 1
ATOM 4539 C C . ALA D 2 178 ? 43.24856 -10.82742 9.35074 1.000 80.85294 178 ALA D C 1
ATOM 4540 O O . ALA D 2 178 ? 42.28998 -11.59432 9.25772 1.000 85.75635 178 ALA D O 1
ATOM 4542 N N . GLU E 1 3 ? 9.07590 33.77472 -47.17224 1.000 61.83031 1 GLU E N 1
ATOM 4543 C CA . GLU E 1 3 ? 9.58480 33.37329 -45.86493 1.000 67.54520 1 GLU E CA 1
ATOM 4544 C C . GLU E 1 3 ? 8.67133 32.35108 -45.18796 1.000 53.83066 1 GLU E C 1
ATOM 4545 O O . GLU E 1 3 ? 9.05150 31.20361 -44.95661 1.000 68.70466 1 GLU E O 1
ATOM 4551 N N . VAL E 1 4 ? 7.45472 32.78112 -44.88017 1.000 56.92435 2 VAL E N 1
ATOM 4552 C CA . VAL E 1 4 ? 6.47403 31.95397 -44.19323 1.000 52.15889 2 VAL E CA 1
ATOM 4553 C C . VAL E 1 4 ? 5.55495 31.32916 -45.23188 1.000 54.59740 2 VAL E C 1
ATOM 4554 O O . VAL E 1 4 ? 5.02301 32.03553 -46.09934 1.000 54.25680 2 VAL E O 1
ATOM 4558 N N . GLN E 1 5 ? 5.36632 30.00960 -45.14360 1.000 40.23808 3 GLN E N 1
ATOM 4559 C CA . GLN E 1 5 ? 4.40698 29.27590 -45.95856 1.000 37.18597 3 GLN E CA 1
ATOM 4560 C C . GLN E 1 5 ? 3.30672 28.71926 -45.06532 1.000 36.38952 3 GLN E C 1
ATOM 4561 O O . GLN E 1 5 ? 3.58310 28.18495 -43.98644 1.000 36.36028 3 GLN E O 1
ATOM 4567 N N . LEU E 1 6 ? 2.06770 28.81473 -45.53842 1.000 30.34978 4 LEU E N 1
ATOM 4568 C CA . LEU E 1 6 ? 0.88567 28.38634 -44.79480 1.000 26.27677 4 LEU E CA 1
ATOM 4569 C C . LEU E 1 6 ? -0.02184 27.56843 -45.70239 1.000 28.23277 4 LEU E C 1
ATOM 4570 O O . LEU E 1 6 ? -0.32404 28.00000 -46.82119 1.000 28.63928 4 LEU E O 1
ATOM 4575 N N . VAL E 1 7 ? -0.46908 26.40096 -45.22614 1.000 25.68347 5 VAL E N 1
ATOM 4576 C CA . VAL E 1 7 ? -1.36202 25.53933 -46.00338 1.000 24.55768 5 VAL E CA 1
ATOM 4577 C C . VAL E 1 7 ? -2.52435 25.08633 -45.12650 1.000 27.16086 5 VAL E C 1
ATOM 4578 O O . VAL E 1 7 ? -2.32212 24.34412 -44.15575 1.000 28.66653 5 VAL E O 1
ATOM 4582 N N . GLU E 1 8 ? -3.73820 25.49305 -45.49365 1.000 24.59411 6 GLU E N 1
ATOM 4583 C CA . GLU E 1 8 ? -4.95264 25.10886 -44.77434 1.000 26.19659 6 GLU E CA 1
ATOM 4584 C C . GLU E 1 8 ? -5.53678 23.80484 -45.30980 1.000 24.54281 6 GLU E C 1
ATOM 4585 O O . GLU E 1 8 ? -5.49151 23.52786 -46.51274 1.000 27.30710 6 GLU E O 1
ATOM 4591 N N . SER E 1 9 ? -6.14182 23.02048 -44.40922 1.000 24.25294 7 SER E N 1
ATOM 4592 C CA . SER E 1 9 ? -6.84028 21.81157 -44.82537 1.000 24.97590 7 SER E CA 1
ATOM 4593 C C . SER E 1 9 ? -8.01997 21.57028 -43.89297 1.000 24.62940 7 SER E C 1
ATOM 4594 O O . SER E 1 9 ? -8.17290 22.23048 -42.85771 1.000 25.51874 7 SER E O 1
ATOM 4597 N N . GLY E 1 10 ? -8.86881 20.62244 -44.27437 1.000 26.44581 8 GLY E N 1
ATOM 4598 C CA . GLY E 1 10 ? -9.95010 20.18364 -43.41540 1.000 28.94804 8 GLY E CA 1
ATOM 4599 C C . GLY E 1 10 ? -11.33633 20.63600 -43.82345 1.000 28.07981 8 GLY E C 1
ATOM 4600 O O . GLY E 1 10 ? -12.31833 20.11015 -43.28497 1.000 28.51280 8 GLY E O 1
ATOM 4601 N N . GLY E 1 11 ? -11.45500 21.59221 -44.74096 1.000 24.46384 9 GLY E N 1
ATOM 4602 C CA . GLY E 1 11 ? -12.76217 22.03593 -45.18093 1.000 27.96511 9 GLY E CA 1
ATOM 4603 C C . GLY E 1 11 ? -13.53166 20.99755 -45.99059 1.000 25.92658 9 GLY E C 1
ATOM 4604 O O . GLY E 1 11 ? -13.00668 19.98180 -46.45967 1.000 26.21967 9 GLY E O 1
ATOM 4605 N N . GLY E 1 12 ? -14.82498 21.27170 -46.14055 1.000 25.56926 10 GLY E N 1
ATOM 4606 C CA . GLY E 1 12 ? -15.69547 20.42671 -46.93424 1.000 25.30727 10 GLY E CA 1
ATOM 4607 C C . GLY E 1 12 ? -17.15125 20.79607 -46.69818 1.000 28.28009 10 GLY E C 1
ATOM 4608 O O . GLY E 1 12 ? -17.46026 21.81440 -46.07729 1.000 26.16482 10 GLY E O 1
ATOM 4609 N N . LEU E 1 13 ? -18.03227 19.94925 -47.22970 1.000 25.92758 11 LEU E N 1
ATOM 4610 C CA . LEU E 1 13 ? -19.46630 20.05429 -47.00072 1.000 28.24223 11 LEU E CA 1
ATOM 4611 C C . LEU E 1 13 ? -19.82768 19.52418 -45.62228 1.000 33.26822 11 LEU E C 1
ATOM 4612 O O . LEU E 1 13 ? -19.31987 18.48547 -45.18516 1.000 31.31694 11 LEU E O 1
ATOM 4617 N N . VAL E 1 14 ? -20.73121 20.23394 -44.94694 1.000 27.48978 12 VAL E N 1
ATOM 4618 C CA . VAL E 1 14 ? -21.22515 19.82408 -43.63886 1.000 28.46406 12 VAL E CA 1
ATOM 4619 C C . VAL E 1 14 ? -22.67134 20.28853 -43.50343 1.000 32.05212 12 VAL E C 1
ATOM 4620 O O . VAL E 1 14 ? -23.06909 21.32410 -44.04060 1.000 29.92831 12 VAL E O 1
ATOM 4624 N N . GLN E 1 15 ? -23.47991 19.48746 -42.82382 1.000 31.84730 13 GLN E N 1
ATOM 4625 C CA . GLN E 1 15 ? -24.86144 19.87596 -42.60601 1.000 35.97460 13 GLN E CA 1
ATOM 4626 C C . GLN E 1 15 ? -24.94800 20.91209 -41.49515 1.000 34.29363 13 GLN E C 1
ATOM 4627 O O . GLN E 1 15 ? -24.14178 20.91522 -40.56061 1.000 35.77481 13 GLN E O 1
ATOM 4633 N N . ALA E 1 16 ? -25.92627 21.81154 -41.61999 1.000 36.72274 14 ALA E N 1
ATOM 4634 C CA . ALA E 1 16 ? -26.16484 22.80782 -40.58308 1.000 35.62479 14 ALA E CA 1
ATOM 4635 C C . ALA E 1 16 ? -26.27654 22.13422 -39.22689 1.000 36.80273 14 ALA E C 1
ATOM 4636 O O . ALA E 1 16 ? -26.91543 21.08960 -39.08676 1.000 40.12756 14 ALA E O 1
ATOM 4638 N N . GLY E 1 17 ? -25.64836 22.74219 -38.22432 1.000 37.86915 15 GLY E N 1
ATOM 4639 C CA . GLY E 1 17 ? -25.56345 22.15714 -36.90779 1.000 37.50884 15 GLY E CA 1
ATOM 4640 C C . GLY E 1 17 ? -24.34808 21.28841 -36.68116 1.000 36.41336 15 GLY E C 1
ATOM 4641 O O . GLY E 1 17 ? -24.06208 20.94811 -35.52597 1.000 38.21488 15 GLY E O 1
ATOM 4642 N N . GLY E 1 18 ? -23.62118 20.93089 -37.74272 1.000 35.32081 16 GLY E N 1
ATOM 4643 C CA . GLY E 1 18 ? -22.46491 20.06254 -37.64538 1.000 35.18572 16 GLY E CA 1
ATOM 4644 C C . GLY E 1 18 ? -21.18307 20.82459 -37.35890 1.000 31.23467 16 GLY E C 1
ATOM 4645 O O . GLY E 1 18 ? -21.18515 22.00969 -37.01470 1.000 33.70693 16 GLY E O 1
ATOM 4646 N N . SER E 1 19 ? -20.06189 20.12429 -37.52754 1.000 30.65045 17 SER E N 1
ATOM 4647 C CA . SER E 1 19 ? -18.76528 20.63405 -37.09969 1.000 30.75688 17 SER E CA 1
ATOM 4648 C C . SER E 1 19 ? -17.68028 20.24304 -38.09482 1.000 28.49060 17 SER E C 1
ATOM 4649 O O . SER E 1 19 ? -17.79738 19.25010 -38.81754 1.000 28.80736 17 SER E O 1
ATOM 4652 N N . LEU E 1 20 ? -16.60391 21.03543 -38.10868 1.000 26.05256 18 LEU E N 1
ATOM 4653 C CA . LEU E 1 20 ? -15.39137 20.75466 -38.87110 1.000 29.48588 18 LEU E CA 1
ATOM 4654 C C . LEU E 1 20 ? -14.21363 21.30405 -38.08639 1.000 30.15143 18 LEU E C 1
ATOM 4655 O O . LEU E 1 20 ? -14.32244 22.37685 -37.48502 1.000 31.34360 18 LEU E O 1
ATOM 4660 N N . ARG E 1 21 ? -13.08335 20.60929 -38.14438 1.000 26.43523 19 ARG E N 1
ATOM 4661 C CA . ARG E 1 21 ? -11.81569 21.13006 -37.64525 1.000 31.29235 19 ARG E CA 1
ATOM 4662 C C . ARG E 1 21 ? -10.92681 21.49997 -38.82751 1.000 30.86684 19 ARG E C 1
ATOM 4663 O O . ARG E 1 21 ? -10.59090 20.64186 -39.65016 1.000 28.48815 19 ARG E O 1
ATOM 4671 N N . LEU E 1 22 ? -10.54194 22.76548 -38.90696 1.000 25.58510 20 LEU E N 1
ATOM 4672 C CA . LEU E 1 22 ? -9.58633 23.22191 -39.90887 1.000 24.24387 20 LEU E CA 1
ATOM 4673 C C . LEU E 1 22 ? -8.18632 23.23199 -39.31757 1.000 30.40085 20 LEU E C 1
ATOM 4674 O O . LEU E 1 22 ? -8.00127 23.50312 -38.12895 1.000 27.04496 20 LEU E O 1
ATOM 4679 N N . SER E 1 23 ? -7.19403 22.94087 -40.16043 1.000 26.05706 21 SER E N 1
ATOM 4680 C CA . SER E 1 23 ? -5.80945 22.89787 -39.72732 1.000 28.05649 21 SER E CA 1
ATOM 4681 C C . SER E 1 23 ? -4.95246 23.71310 -40.67833 1.000 29.89442 21 SER E C 1
ATOM 4682 O O . SER E 1 23 ? -5.19972 23.76198 -41.88632 1.000 27.74628 21 SER E O 1
ATOM 4685 N N . CYS E 1 24 ? -3.94581 24.36216 -40.12038 1.000 28.47202 22 CYS E N 1
ATOM 4686 C CA . CYS E 1 24 ? -3.03035 25.17639 -40.90346 1.000 27.32852 22 CYS E CA 1
ATOM 4687 C C . CYS E 1 24 ? -1.63180 24.68686 -40.58885 1.000 34.82766 22 CYS E C 1
ATOM 4688 O O . CYS E 1 24 ? -1.21397 24.70622 -39.42682 1.000 34.80038 22 CYS E O 1
ATOM 4691 N N . ALA E 1 25 ? -0.93696 24.19895 -41.61034 1.000 33.72445 23 ALA E N 1
ATOM 4692 C CA . ALA E 1 25 ? 0.44115 23.75253 -41.46809 1.000 37.70636 23 ALA E CA 1
ATOM 4693 C C . ALA E 1 25 ? 1.35999 24.89767 -41.86901 1.000 38.59641 23 ALA E C 1
ATOM 4694 O O . ALA E 1 25 ? 1.26539 25.42122 -42.98824 1.000 34.48233 23 ALA E O 1
ATOM 4696 N N . ALA E 1 26 ? 2.23240 25.29603 -40.95095 1.000 35.88300 24 ALA E N 1
ATOM 4697 C CA . ALA E 1 26 ? 3.04494 26.48552 -41.10684 1.000 41.07526 24 ALA E CA 1
ATOM 4698 C C . ALA E 1 26 ? 4.51507 26.10219 -41.15522 1.000 47.28446 24 ALA E C 1
ATOM 4699 O O . ALA E 1 26 ? 4.94220 25.12558 -40.53244 1.000 43.67484 24 ALA E O 1
ATOM 4701 N N . SER E 1 27 ? 5.28436 26.86590 -41.91965 1.000 42.19921 25 SER E N 1
ATOM 4702 C CA . SER E 1 27 ? 6.72752 26.71052 -41.93734 1.000 44.38713 25 SER E CA 1
ATOM 4703 C C . SER E 1 27 ? 7.35357 28.09570 -41.98921 1.000 55.89482 25 SER E C 1
ATOM 4704 O O . SER E 1 27 ? 6.76416 29.03662 -42.52672 1.000 46.42319 25 SER E O 1
ATOM 4707 N N . GLY E 1 28 ? 8.53354 28.21422 -41.41634 1.000 57.13769 26 GLY E N 1
ATOM 4708 C CA . GLY E 1 28 ? 9.21762 29.48742 -41.28939 1.000 57.11892 26 GLY E CA 1
ATOM 4709 C C . GLY E 1 28 ? 10.09912 29.45179 -40.05581 1.000 62.49299 26 GLY E C 1
ATOM 4710 O O . GLY E 1 28 ? 9.78820 28.83255 -39.04215 1.000 62.22335 26 GLY E O 1
ATOM 4711 N N . ARG E 1 29 ? 11.23834 30.14131 -40.14557 1.000 69.22438 27 ARG E N 1
ATOM 4712 C CA . ARG E 1 29 ? 12.22200 30.06848 -39.07030 1.000 67.35692 27 ARG E CA 1
ATOM 4713 C C . ARG E 1 29 ? 11.67873 30.63644 -37.76299 1.000 67.68530 27 ARG E C 1
ATOM 4714 O O . ARG E 1 29 ? 12.08909 30.20179 -36.68093 1.000 66.56333 27 ARG E O 1
ATOM 4722 N N . THR E 1 30 ? 10.73924 31.58115 -37.83480 1.000 59.89594 28 THR E N 1
ATOM 4723 C CA . THR E 1 30 ? 10.25339 32.27447 -36.64720 1.000 58.73309 28 THR E CA 1
ATOM 4724 C C . THR E 1 30 ? 8.77093 32.03369 -36.38517 1.000 52.25446 28 THR E C 1
ATOM 4725 O O . THR E 1 30 ? 8.13735 32.84940 -35.70637 1.000 42.07078 28 THR E O 1
ATOM 4729 N N . ILE E 1 31 ? 8.20909 30.93098 -36.89635 1.000 50.74994 29 ILE E N 1
ATOM 4730 C CA . ILE E 1 31 ? 6.77766 30.66638 -36.72836 1.000 51.77198 29 ILE E CA 1
ATOM 4731 C C . ILE E 1 31 ? 6.40368 30.60115 -35.25375 1.000 45.50673 29 ILE E C 1
ATOM 4732 O O . ILE E 1 31 ? 5.33378 31.07322 -34.84643 1.000 46.94628 29 ILE E O 1
ATOM 4737 N N . SER E 1 32 ? 7.27454 30.01918 -34.43038 1.000 41.60988 30 SER E N 1
ATOM 4738 C CA . SER E 1 32 ? 7.00090 29.89507 -33.00507 1.000 42.45487 30 SER E CA 1
ATOM 4739 C C . SER E 1 32 ? 6.98827 31.23309 -32.28435 1.000 45.79905 30 SER E C 1
ATOM 4740 O O . SER E 1 32 ? 6.61015 31.27839 -31.10743 1.000 43.47408 30 SER E O 1
ATOM 4743 N N . SER E 1 33 ? 7.39132 32.31507 -32.95356 1.000 40.84594 31 SER E N 1
ATOM 4744 C CA . SER E 1 33 ? 7.48865 33.62229 -32.33037 1.000 38.12518 31 SER E CA 1
ATOM 4745 C C . SER E 1 33 ? 6.36654 34.57644 -32.72281 1.000 42.33540 31 SER E C 1
ATOM 4746 O O . SER E 1 33 ? 6.29662 35.67467 -32.16020 1.000 40.84830 31 SER E O 1
ATOM 4749 N N . VAL E 1 34 ? 5.50159 34.21041 -33.66797 1.000 34.73559 32 VAL E N 1
ATOM 4750 C CA . VAL E 1 34 ? 4.53154 35.16304 -34.19975 1.000 36.17848 32 VAL E CA 1
ATOM 4751 C C . VAL E 1 34 ? 3.11892 34.71507 -33.85808 1.000 37.65457 32 VAL E C 1
ATOM 4752 O O . VAL E 1 34 ? 2.83219 33.52361 -33.69810 1.000 32.18395 32 VAL E O 1
ATOM 4756 N N . ALA E 1 35 ? 2.23915 35.70694 -33.74179 1.000 35.15793 33 ALA E N 1
ATOM 4757 C CA . ALA E 1 35 ? 0.80719 35.46820 -33.65488 1.000 29.49589 33 ALA E CA 1
ATOM 4758 C C . ALA E 1 35 ? 0.29363 34.90066 -34.96582 1.000 30.05550 33 ALA E C 1
ATOM 4759 O O . ALA E 1 35 ? 0.85648 35.14123 -36.03460 1.000 30.83945 33 ALA E O 1
ATOM 4761 N N . MET E 1 36 ? -0.78433 34.12790 -34.88159 1.000 27.65211 34 MET E N 1
ATOM 4762 C CA . MET E 1 36 ? -1.40428 33.57949 -36.07024 1.000 28.63968 34 MET E CA 1
ATOM 4763 C C . MET E 1 36 ? -2.90521 33.75708 -35.93705 1.000 30.43664 34 MET E C 1
ATOM 4764 O O . MET E 1 36 ? -3.42072 33.98995 -34.84487 1.000 29.25242 34 MET E O 1
ATOM 4769 N N . GLY E 1 37 ? -3.60539 33.66214 -37.06179 1.000 28.91519 35 GLY E N 1
ATOM 4770 C CA . GLY E 1 37 ? -5.03691 33.87782 -37.00598 1.000 31.26498 35 GLY E CA 1
ATOM 4771 C C . GLY E 1 37 ? -5.73625 33.21459 -38.16985 1.000 25.73233 35 GLY E C 1
ATOM 4772 O O . GLY E 1 37 ? -5.10875 32.60830 -39.04221 1.000 27.55284 35 GLY E O 1
ATOM 4773 N N . TRP E 1 38 ? -7.06598 33.33801 -38.15699 1.000 24.57899 36 TRP E N 1
ATOM 4774 C CA . TRP E 1 38 ? -7.95214 32.81660 -39.18658 1.000 20.92807 36 TRP E CA 1
ATOM 4775 C C . TRP E 1 38 ? -8.91066 33.90664 -39.64027 1.000 24.74104 36 TRP E C 1
ATOM 4776 O O . TRP E 1 38 ? -9.40285 34.68901 -38.82214 1.000 25.11894 36 TRP E O 1
ATOM 4787 N N . PHE E 1 39 ? -9.17745 33.94110 -40.94565 1.000 22.94999 37 PHE E N 1
ATOM 4788 C CA . PHE E 1 39 ? -10.15775 34.82467 -41.56642 1.000 23.82428 37 PHE E CA 1
ATOM 4789 C C . PHE E 1 39 ? -11.08609 33.96740 -42.40493 1.000 23.61125 37 PHE E C 1
ATOM 4790 O O . PHE E 1 39 ? -10.77099 32.81805 -42.71990 1.000 24.50647 37 PHE E O 1
ATOM 4798 N N . ARG E 1 40 ? -12.20179 34.54656 -42.84332 1.000 23.00574 38 ARG E N 1
ATOM 4799 C CA . ARG E 1 40 ? -13.01148 33.86770 -43.84369 1.000 22.38329 38 ARG E CA 1
ATOM 4800 C C . ARG E 1 40 ? -13.56661 34.87467 -44.83365 1.000 24.82965 38 ARG E C 1
ATOM 4801 O O . ARG E 1 40 ? -13.70413 36.06207 -44.53294 1.000 27.96795 38 ARG E O 1
ATOM 4809 N N . GLN E 1 41 ? -13.89410 34.38875 -46.03239 1.000 25.64479 39 GLN E N 1
ATOM 4810 C CA . GLN E 1 41 ? -14.40049 35.26906 -47.07693 1.000 28.37470 39 GLN E CA 1
ATOM 4811 C C . GLN E 1 41 ? -15.37298 34.51406 -47.96695 1.000 29.92630 39 GLN E C 1
ATOM 4812 O O . GLN E 1 41 ? -15.04732 33.43080 -48.46248 1.000 30.36733 39 GLN E O 1
ATOM 4818 N N . ALA E 1 42 ? -16.55505 35.08601 -48.16598 1.000 38.23677 40 ALA E N 1
ATOM 4819 C CA . ALA E 1 42 ? -17.33975 34.52820 -49.25834 1.000 48.11017 40 ALA E CA 1
ATOM 4820 C C . ALA E 1 42 ? -17.04474 35.27912 -50.55534 1.000 49.77196 40 ALA E C 1
ATOM 4821 O O . ALA E 1 42 ? -16.70552 36.46707 -50.52469 1.000 49.34479 40 ALA E O 1
ATOM 4823 N N . PRO E 1 43 ? -17.13127 34.60882 -51.70919 1.000 53.86468 41 PRO E N 1
ATOM 4824 C CA . PRO E 1 43 ? -16.90421 35.30275 -52.98524 1.000 52.87718 41 PRO E CA 1
ATOM 4825 C C . PRO E 1 43 ? -17.76936 36.55195 -53.11322 1.000 56.86594 41 PRO E C 1
ATOM 4826 O O . PRO E 1 43 ? -18.95785 36.54467 -52.78536 1.000 53.76475 41 PRO E O 1
ATOM 4830 N N . GLU E 1 44 ? -17.13892 37.63940 -53.56382 1.000 59.12099 42 GLU E N 1
ATOM 4831 C CA . GLU E 1 44 ? -17.75516 38.95880 -53.72461 1.000 65.03013 42 GLU E CA 1
ATOM 4832 C C . GLU E 1 44 ? -18.22559 39.55608 -52.39599 1.000 66.65986 42 GLU E C 1
ATOM 4833 O O . GLU E 1 44 ? -19.09879 40.43153 -52.37998 1.000 64.56248 42 GLU E O 1
ATOM 4839 N N . LYS E 1 45 ? -17.65805 39.10079 -51.27939 1.000 56.08384 43 LYS E N 1
ATOM 4840 C CA . LYS E 1 45 ? -17.87304 39.69299 -49.96626 1.000 51.72370 43 LYS E CA 1
ATOM 4841 C C . LYS E 1 45 ? -16.51546 40.00853 -49.34796 1.000 51.38648 43 LYS E C 1
ATOM 4842 O O . LYS E 1 45 ? -15.48349 39.47743 -49.76551 1.000 45.20561 43 LYS E O 1
ATOM 4848 N N . GLU E 1 46 ? -16.51348 40.88307 -48.34713 1.000 49.85600 44 GLU E N 1
ATOM 4849 C CA . GLU E 1 46 ? -15.25609 41.28884 -47.73011 1.000 45.12198 44 GLU E CA 1
ATOM 4850 C C . GLU E 1 46 ? -14.72852 40.20130 -46.80335 1.000 42.98433 44 GLU E C 1
ATOM 4851 O O . GLU E 1 46 ? -15.49029 39.39028 -46.26946 1.000 41.42059 44 GLU E O 1
ATOM 4857 N N . ARG E 1 47 ? -13.40300 40.17171 -46.63292 1.000 35.88508 45 ARG E N 1
ATOM 4858 C CA . ARG E 1 47 ? -12.81655 39.24668 -45.66937 1.000 32.48184 45 ARG E CA 1
ATOM 4859 C C . ARG E 1 47 ? -13.28150 39.61088 -44.26513 1.000 31.50465 45 ARG E C 1
ATOM 4860 O O . ARG E 1 47 ? -13.51484 40.78294 -43.94609 1.000 33.48595 45 ARG E O 1
ATOM 4868 N N . GLU E 1 48 ? -13.43136 38.58828 -43.42905 1.000 28.11118 46 GLU E N 1
ATOM 4869 C CA . GLU E 1 48 ? -13.93991 38.74325 -42.07437 1.000 28.73678 46 GLU E CA 1
ATOM 4870 C C . GLU E 1 48 ? -12.98667 38.06996 -41.09357 1.000 28.53118 46 GLU E C 1
ATOM 4871 O O . GLU E 1 48 ? -12.67781 36.88769 -41.25219 1.000 26.75536 46 GLU E O 1
ATOM 4877 N N . PHE E 1 49 ? -12.54797 38.80604 -40.07060 1.000 27.64587 47 PHE E N 1
ATOM 4878 C CA . PHE E 1 49 ? -11.70977 38.21886 -39.02363 1.000 28.32889 47 PHE E CA 1
ATOM 4879 C C . PHE E 1 49 ? -12.48127 37.15400 -38.24148 1.000 27.73859 47 PHE E C 1
ATOM 4880 O O . PHE E 1 49 ? -13.64061 37.35831 -37.86400 1.000 26.46193 47 PHE E O 1
ATOM 4888 N N . VAL E 1 50 ? -11.84305 36.00284 -37.98855 1.000 23.75120 48 VAL E N 1
ATOM 4889 C CA . VAL E 1 50 ? -12.47347 34.89991 -37.24895 1.000 26.03926 48 VAL E CA 1
ATOM 4890 C C . VAL E 1 50 ? -11.83698 34.70010 -35.86897 1.000 31.03948 48 VAL E C 1
ATOM 4891 O O . VAL E 1 50 ? -12.53116 34.70644 -34.84932 1.000 28.63268 48 VAL E O 1
ATOM 4895 N N . ALA E 1 51 ? -10.52358 34.48571 -35.82043 1.000 26.97178 49 ALA E N 1
ATOM 4896 C CA . ALA E 1 51 ? -9.88209 34.18492 -34.54405 1.000 27.17664 49 ALA E CA 1
ATOM 4897 C C . ALA E 1 51 ? -8.38973 34.44274 -34.66032 1.000 27.36664 49 ALA E C 1
ATOM 4898 O O . ALA E 1 51 ? -7.83344 34.47264 -35.75985 1.000 26.61737 49 ALA E O 1
ATOM 4900 N N . ALA E 1 52 ? -7.74354 34.58823 -33.50222 1.000 29.31570 50 ALA E N 1
ATOM 4901 C CA . ALA E 1 52 ? -6.31639 34.87229 -33.42641 1.000 27.64410 50 ALA E CA 1
ATOM 4902 C C . ALA E 1 52 ? -5.76003 34.22849 -32.16864 1.000 29.48058 50 ALA E C 1
ATOM 4903 O O . ALA E 1 52 ? -6.48507 33.99126 -31.19946 1.000 28.90419 50 ALA E O 1
ATOM 4905 N N . ILE E 1 53 ? -4.45540 33.96344 -32.18265 1.000 26.90982 51 ILE E N 1
ATOM 4906 C CA . ILE E 1 53 ? -3.81068 33.29665 -31.05418 1.000 29.48741 51 ILE E CA 1
ATOM 4907 C C . ILE E 1 53 ? -2.37204 33.79481 -30.94916 1.000 30.06222 51 ILE E C 1
ATOM 4908 O O . ILE E 1 53 ? -1.68699 33.96028 -31.96288 1.000 28.57055 51 ILE E O 1
ATOM 4913 N N . THR E 1 54 ? -1.91558 34.05118 -29.71897 1.000 29.01906 52 THR E N 1
ATOM 4914 C CA . THR E 1 54 ? -0.55610 34.53804 -29.51926 1.000 33.59766 52 THR E CA 1
ATOM 4915 C C . THR E 1 54 ? 0.46997 33.43852 -29.79669 1.000 35.62463 52 THR E C 1
ATOM 4916 O O . THR E 1 54 ? 0.15394 32.24638 -29.88438 1.000 36.31493 52 THR E O 1
ATOM 4920 N N . TRP E 1 55 ? 1.73234 33.86336 -29.89677 1.000 33.66376 53 TRP E N 1
ATOM 4921 C CA . TRP E 1 55 ? 2.82065 32.93762 -30.20175 1.000 36.75190 53 TRP E CA 1
ATOM 4922 C C . TRP E 1 55 ? 2.87419 31.77110 -29.21786 1.000 40.69420 53 TRP E C 1
ATOM 4923 O O . TRP E 1 55 ? 3.16399 30.62971 -29.60365 1.000 40.22716 53 TRP E O 1
ATOM 4934 N N . SER E 1 56 ? 2.60217 32.03127 -27.93980 1.000 43.46220 54 SER E N 1
ATOM 4935 C CA . SER E 1 56 ? 2.67762 30.96778 -26.94680 1.000 42.46146 54 SER E CA 1
ATOM 4936 C C . SER E 1 56 ? 1.40624 30.13821 -26.87232 1.000 45.49217 54 SER E C 1
ATOM 4937 O O . SER E 1 56 ? 1.41349 29.07899 -26.23373 1.000 46.02104 54 SER E O 1
ATOM 4940 N N . GLY E 1 57 ? 0.32769 30.58482 -27.51145 1.000 42.26404 55 GLY E N 1
ATOM 4941 C CA . GLY E 1 57 ? -0.95999 29.94154 -27.37522 1.000 39.36891 55 GLY E CA 1
ATOM 4942 C C . GLY E 1 57 ? -1.71383 30.29586 -26.11369 1.000 40.82940 55 GLY E C 1
ATOM 4943 O O . GLY E 1 57 ? -2.82900 29.80062 -25.92002 1.000 42.49753 55 GLY E O 1
ATOM 4944 N N . ASP E 1 58 ? -1.15078 31.14465 -25.25315 1.000 41.48866 56 ASP E N 1
ATOM 4945 C CA . ASP E 1 58 ? -1.75510 31.39458 -23.94783 1.000 41.74719 56 ASP E CA 1
ATOM 4946 C C . ASP E 1 58 ? -2.98060 32.30264 -24.02937 1.000 45.05098 56 ASP E C 1
ATOM 4947 O O . ASP E 1 58 ? -3.84271 32.23863 -23.14499 1.000 46.00386 56 ASP E O 1
ATOM 4952 N N . TYR E 1 59 ? -3.07806 33.14948 -25.06040 1.000 38.24864 57 TYR E N 1
ATOM 4953 C CA . TYR E 1 59 ? -4.20606 34.05931 -25.23145 1.000 38.53139 57 TYR E CA 1
ATOM 4954 C C . TYR E 1 59 ? -4.81305 33.89040 -26.61579 1.000 36.62400 57 TYR E C 1
ATOM 4955 O O . TYR E 1 59 ? -4.09679 33.70798 -27.60709 1.000 37.68216 57 TYR E O 1
ATOM 4964 N N . THR E 1 60 ? -6.13988 33.95351 -26.67971 1.000 33.80225 58 THR E N 1
ATOM 4965 C CA . THR E 1 60 ? -6.85561 33.83118 -27.94191 1.000 33.45577 58 THR E CA 1
ATOM 4966 C C . THR E 1 60 ? -7.90530 34.92928 -28.04345 1.000 38.39648 58 THR E C 1
ATOM 4967 O O . THR E 1 60 ? -8.34672 35.50009 -27.03995 1.000 35.72596 58 THR E O 1
ATOM 4971 N N . ASN E 1 61 ? -8.30850 35.19799 -29.28244 1.000 32.84368 59 ASN E N 1
ATOM 4972 C CA . ASN E 1 61 ? -9.31879 36.20405 -29.59974 1.000 34.77839 59 ASN E CA 1
ATOM 4973 C C . ASN E 1 61 ? -10.22751 35.60094 -30.65979 1.000 36.00297 59 ASN E C 1
ATOM 4974 O O . ASN E 1 61 ? -9.80405 35.44768 -31.80493 1.000 37.16437 59 ASN E O 1
ATOM 4979 N N . VAL E 1 62 ? -11.45890 35.24548 -30.29624 1.000 31.29538 60 VAL E N 1
ATOM 4980 C CA . VAL E 1 62 ? -12.44309 34.76646 -31.26373 1.000 30.23488 60 VAL E CA 1
ATOM 4981 C C . VAL E 1 62 ? -13.47865 35.86232 -31.45554 1.000 34.41475 60 VAL E C 1
ATOM 4982 O O . VAL E 1 62 ? -13.93769 36.46856 -30.47661 1.000 35.35908 60 VAL E O 1
ATOM 4986 N N . ALA E 1 63 ? -13.83652 36.11798 -32.71612 1.000 30.99274 61 ALA E N 1
ATOM 4987 C CA . ALA E 1 63 ? -14.80854 37.15416 -33.04913 1.000 32.49576 61 ALA E CA 1
ATOM 4988 C C . ALA E 1 63 ? -16.11917 36.93838 -32.29564 1.000 32.04744 61 ALA E C 1
ATOM 4989 O O . ALA E 1 63 ? -16.53309 35.80312 -32.04874 1.000 34.82010 61 ALA E O 1
ATOM 4991 N N . ASP E 1 64 ? -16.77161 38.04737 -31.92783 1.000 36.63266 62 ASP E N 1
ATOM 4992 C CA . ASP E 1 64 ? -17.90977 37.98323 -31.00934 1.000 35.42016 62 ASP E CA 1
ATOM 4993 C C . ASP E 1 64 ? -19.05118 37.13334 -31.55754 1.000 41.55289 62 ASP E C 1
ATOM 4994 O O . ASP E 1 64 ? -19.70886 36.40095 -30.80038 1.000 41.59061 62 ASP E O 1
ATOM 4999 N N . SER E 1 65 ? -19.33642 37.23817 -32.85814 1.000 39.87999 63 SER E N 1
ATOM 5000 C CA . SER E 1 65 ? -20.43389 36.43631 -33.40071 1.000 41.87987 63 SER E CA 1
ATOM 5001 C C . SER E 1 65 ? -20.08890 34.96111 -33.51071 1.000 49.19263 63 SER E C 1
ATOM 5002 O O . SER E 1 65 ? -20.95471 34.15861 -33.87923 1.000 46.17424 63 SER E O 1
ATOM 5005 N N . MET E 1 66 ? -18.85011 34.58316 -33.22071 1.000 40.25418 64 MET E N 1
ATOM 5006 C CA . MET E 1 66 ? -18.42125 33.20108 -33.32685 1.000 35.86200 64 MET E CA 1
ATOM 5007 C C . MET E 1 66 ? -17.93067 32.63741 -32.00159 1.000 39.75395 64 MET E C 1
ATOM 5008 O O . MET E 1 66 ? -17.59025 31.44876 -31.93833 1.000 36.63508 64 MET E O 1
ATOM 5013 N N . LYS E 1 67 ? -17.89740 33.44691 -30.94367 1.000 38.16595 65 LYS E N 1
ATOM 5014 C CA . LYS E 1 67 ? -17.50174 32.95887 -29.63128 1.000 42.05791 65 LYS E CA 1
ATOM 5015 C C . LYS E 1 67 ? -18.41479 31.82455 -29.18476 1.000 41.24007 65 LYS E C 1
ATOM 5016 O O . LYS E 1 67 ? -19.60710 31.78743 -29.50474 1.000 44.69191 65 LYS E O 1
ATOM 5022 N N . GLY E 1 68 ? -17.84403 30.88735 -28.43402 1.000 46.72296 66 GLY E N 1
ATOM 5023 C CA . GLY E 1 68 ? -18.60032 29.76106 -27.93268 1.000 51.66778 66 GLY E CA 1
ATOM 5024 C C . GLY E 1 68 ? -18.93652 28.70462 -28.96430 1.000 48.77327 66 GLY E C 1
ATOM 5025 O O . GLY E 1 68 ? -19.30865 27.58535 -28.58817 1.000 54.98823 66 GLY E O 1
ATOM 5026 N N . ARG E 1 69 ? -18.85951 29.02847 -30.25126 1.000 41.15763 67 ARG E N 1
ATOM 5027 C CA . ARG E 1 69 ? -18.98152 28.04964 -31.32513 1.000 39.03011 67 ARG E CA 1
ATOM 5028 C C . ARG E 1 69 ? -17.62791 27.64864 -31.88823 1.000 36.79202 67 ARG E C 1
ATOM 5029 O O . ARG E 1 69 ? -17.37692 26.45828 -32.11232 1.000 35.08005 67 ARG E O 1
ATOM 5037 N N . PHE E 1 70 ? -16.75567 28.62670 -32.10660 1.000 32.54542 68 PHE E N 1
ATOM 5038 C CA . PHE E 1 70 ? -15.45689 28.42765 -32.73668 1.000 32.17394 68 PHE E CA 1
ATOM 5039 C C . PHE E 1 70 ? -14.35154 28.59307 -31.70164 1.000 36.85820 68 PHE E C 1
ATOM 5040 O O . PHE E 1 70 ? -14.37706 29.53456 -30.89834 1.000 34.01350 68 PHE E O 1
ATOM 5048 N N . THR E 1 71 ? -13.36364 27.69931 -31.74531 1.000 31.45168 69 THR E N 1
ATOM 5049 C CA . THR E 1 71 ? -12.20933 27.77040 -30.86095 1.000 34.36212 69 THR E CA 1
ATOM 5050 C C . THR E 1 71 ? -10.93096 27.62306 -31.67936 1.000 36.09777 69 THR E C 1
ATOM 5051 O O . THR E 1 71 ? -10.92217 26.98024 -32.73370 1.000 31.48196 69 THR E O 1
ATOM 5055 N N . ILE E 1 72 ? -9.84440 28.20597 -31.17424 1.000 31.36116 70 ILE E N 1
ATOM 5056 C CA . ILE E 1 72 ? -8.55523 28.21016 -31.86422 1.000 31.94161 70 ILE E CA 1
ATOM 5057 C C . ILE E 1 72 ? -7.48766 27.66194 -30.92007 1.000 34.27183 70 ILE E C 1
ATOM 5058 O O . ILE E 1 72 ? -7.52168 27.90996 -29.71081 1.000 36.30529 70 ILE E O 1
ATOM 5063 N N . SER E 1 73 ? -6.55206 26.89358 -31.46837 1.000 32.14420 71 SER E N 1
ATOM 5064 C CA . SER E 1 73 ? -5.44248 26.36337 -30.68871 1.000 30.95193 71 SER E CA 1
ATOM 5065 C C . SER E 1 73 ? -4.23838 26.25633 -31.61096 1.000 36.57419 71 SER E C 1
ATOM 5066 O O . SER E 1 73 ? -4.36127 26.35948 -32.83301 1.000 33.74606 71 SER E O 1
ATOM 5069 N N . ARG E 1 74 ? -3.06322 26.05941 -31.02127 1.000 32.10473 72 ARG E N 1
ATOM 5070 C CA . ARG E 1 74 ? -1.86783 25.90086 -31.83714 1.000 32.97181 72 ARG E CA 1
ATOM 5071 C C . ARG E 1 74 ? -0.93283 24.90123 -31.17355 1.000 40.67579 72 ARG E C 1
ATOM 5072 O O . ARG E 1 74 ? -1.00051 24.64821 -29.96555 1.000 41.24274 72 ARG E O 1
ATOM 5080 N N . ASP E 1 75 ? -0.06341 24.32578 -31.99961 1.000 39.35742 73 ASP E N 1
ATOM 5081 C CA . ASP E 1 75 ? 0.89986 23.30565 -31.59304 1.000 42.29495 73 ASP E CA 1
ATOM 5082 C C . ASP E 1 75 ? 2.22642 23.74002 -32.21010 1.000 45.69877 73 ASP E C 1
ATOM 5083 O O . ASP E 1 75 ? 2.48618 23.48251 -33.38941 1.000 45.44249 73 ASP E O 1
ATOM 5088 N N . ASN E 1 76 ? 3.04978 24.44192 -31.43196 1.000 43.51993 74 ASN E N 1
ATOM 5089 C CA . ASN E 1 76 ? 4.30557 24.92848 -31.98636 1.000 42.06108 74 ASN E CA 1
ATOM 5090 C C . ASN E 1 76 ? 5.25761 23.78214 -32.29957 1.000 43.84175 74 ASN E C 1
ATOM 5091 O O . ASN E 1 76 ? 6.03074 23.87047 -33.25904 1.000 52.12300 74 ASN E O 1
ATOM 5096 N N . ALA E 1 77 ? 5.21332 22.70574 -31.51230 1.000 48.59492 75 ALA E N 1
ATOM 5097 C CA . ALA E 1 77 ? 6.04645 21.54121 -31.79864 1.000 47.40762 75 ALA E CA 1
ATOM 5098 C C . ALA E 1 77 ? 5.76060 20.99882 -33.19285 1.000 50.65378 75 ALA E C 1
ATOM 5099 O O . ALA E 1 77 ? 6.68132 20.76561 -33.98508 1.000 57.69478 75 ALA E O 1
ATOM 5101 N N . ARG E 1 78 ? 4.48601 20.81366 -33.51740 1.000 48.91561 76 ARG E N 1
ATOM 5102 C CA . ARG E 1 78 ? 4.08196 20.30829 -34.82114 1.000 50.62624 76 ARG E CA 1
ATOM 5103 C C . ARG E 1 78 ? 3.91014 21.40834 -35.85915 1.000 51.24449 76 ARG E C 1
ATOM 5104 O O . ARG E 1 78 ? 3.64241 21.09622 -37.02510 1.000 52.58216 76 ARG E O 1
ATOM 5112 N N . LYS E 1 79 ? 4.05000 22.67823 -35.46022 1.000 45.88726 77 LYS E N 1
ATOM 5113 C CA . LYS E 1 79 ? 3.98184 23.82393 -36.36939 1.000 44.45182 77 LYS E CA 1
ATOM 5114 C C . LYS E 1 79 ? 2.60608 23.94623 -37.02940 1.000 42.18215 77 LYS E C 1
ATOM 5115 O O . LYS E 1 79 ? 2.48852 24.17744 -38.23499 1.000 36.95694 77 LYS E O 1
ATOM 5121 N N . THR E 1 80 ? 1.55140 23.80584 -36.22699 1.000 34.37954 78 THR E N 1
ATOM 5122 C CA . THR E 1 80 ? 0.19321 23.91911 -36.74116 1.000 37.29720 78 THR E CA 1
ATOM 5123 C C . THR E 1 80 ? -0.62121 24.89431 -35.89693 1.000 33.65814 78 THR E C 1
ATOM 5124 O O . THR E 1 80 ? -0.28384 25.20579 -34.75287 1.000 35.23211 78 THR E O 1
ATOM 5128 N N . VAL E 1 81 ? -1.70241 25.38420 -36.49176 1.000 31.17882 79 VAL E N 1
ATOM 5129 C CA . VAL E 1 81 ? -2.75819 26.09463 -35.77676 1.000 30.33767 79 VAL E CA 1
ATOM 5130 C C . VAL E 1 81 ? -4.08568 25.52617 -36.25871 1.000 36.29228 79 VAL E C 1
ATOM 5131 O O . VAL E 1 81 ? -4.25364 25.23390 -37.44824 1.000 34.40895 79 VAL E O 1
ATOM 5135 N N . SER E 1 82 ? -5.01373 25.32877 -35.33079 1.000 35.96798 80 SER E N 1
ATOM 5136 C CA . SER E 1 82 ? -6.24915 24.61993 -35.61384 1.000 30.64304 80 SER E CA 1
ATOM 5137 C C . SER E 1 82 ? -7.43617 25.50293 -35.26138 1.000 34.66208 80 SER E C 1
ATOM 5138 O O . SER E 1 82 ? -7.39341 26.25481 -34.28301 1.000 35.20788 80 SER E O 1
ATOM 5141 N N . LEU E 1 83 ? -8.49054 25.40767 -36.06533 1.000 27.77399 81 LEU E N 1
ATOM 5142 C CA . LEU E 1 83 ? -9.74080 26.12360 -35.82912 1.000 29.28215 81 LEU E CA 1
ATOM 5143 C C . LEU E 1 83 ? -10.87710 25.10862 -35.80318 1.000 26.79060 81 LEU E C 1
ATOM 5144 O O . LEU E 1 83 ? -11.16417 24.47555 -36.82478 1.000 28.31441 81 LEU E O 1
ATOM 5149 N N . GLN E 1 84 ? -11.52070 24.95973 -34.65027 1.000 29.24044 82 GLN E N 1
ATOM 5150 C CA . GLN E 1 84 ? -12.63436 24.03120 -34.48616 1.000 30.53875 82 GLN E CA 1
ATOM 5151 C C . GLN E 1 84 ? -13.93541 24.80132 -34.67961 1.000 32.51864 82 GLN E C 1
ATOM 5152 O O . GLN E 1 84 ? -14.21983 25.73619 -33.92666 1.000 32.09506 82 GLN E O 1
ATOM 5158 N N . LEU E 1 85 ? -14.70680 24.42274 -35.69510 1.000 27.36379 83 LEU E N 1
ATOM 5159 C CA . LEU E 1 85 ? -16.02097 25.00196 -35.94201 1.000 28.98839 83 LEU E CA 1
ATOM 5160 C C . LEU E 1 85 ? -17.08800 24.05159 -35.41441 1.000 32.00789 83 LEU E C 1
ATOM 5161 O O . LEU E 1 85 ? -17.00522 22.84046 -35.63418 1.000 30.20436 83 LEU E O 1
ATOM 5166 N N . THR E 1 86 ? -18.07847 24.59463 -34.69946 1.000 28.45011 84 THR E N 1
ATOM 5167 C CA . THR E 1 86 ? -19.23284 23.80607 -34.27040 1.000 32.39241 84 THR E CA 1
ATOM 5168 C C . THR E 1 86 ? -20.50018 24.61808 -34.50256 1.000 33.93067 84 THR E C 1
ATOM 5169 O O . THR E 1 86 ? -20.44508 25.82538 -34.76625 1.000 35.70948 84 THR E O 1
ATOM 5173 N N . ASN E 1 87 ? -21.64060 23.93583 -34.39094 1.000 36.78214 85 ASN E N 1
ATOM 5174 C CA . ASN E 1 87 ? -22.97252 24.50786 -34.62416 1.000 37.66789 85 ASN E CA 1
ATOM 5175 C C . ASN E 1 87 ? -22.99101 25.38178 -35.87849 1.000 40.44178 85 ASN E C 1
ATOM 5176 O O . ASN E 1 87 ? -23.44446 26.52892 -35.87354 1.000 38.46273 85 ASN E O 1
ATOM 5181 N N . LEU E 1 88 ? -22.48450 24.81980 -36.97255 1.000 34.46171 86 LEU E N 1
ATOM 5182 C CA . LEU E 1 88 ? -22.32738 25.58536 -38.20078 1.000 33.03031 86 LEU E CA 1
ATOM 5183 C C . LEU E 1 88 ? -23.67907 25.97802 -38.79608 1.000 34.82711 86 LEU E C 1
ATOM 5184 O O . LEU E 1 88 ? -24.65481 25.22796 -38.73304 1.000 36.93961 86 LEU E O 1
ATOM 5189 N N . LYS E 1 89 ? -23.72685 27.17951 -39.36390 1.000 38.44704 87 LYS E N 1
ATOM 5190 C CA . LYS E 1 89 ? -24.88463 27.76587 -40.00796 1.000 41.55993 87 LYS E CA 1
ATOM 5191 C C . LYS E 1 89 ? -24.58286 28.03805 -41.47784 1.000 34.88042 87 LYS E C 1
ATOM 5192 O O . LYS E 1 89 ? -23.41757 28.20965 -41.84976 1.000 32.87543 87 LYS E O 1
ATOM 5198 N N . PRO E 1 90 ? -25.60843 28.09447 -42.33526 1.000 36.65126 88 PRO E N 1
ATOM 5199 C CA . PRO E 1 90 ? -25.36412 28.47176 -43.73803 1.000 38.57652 88 PRO E CA 1
ATOM 5200 C C . PRO E 1 90 ? -24.57397 29.76440 -43.87486 1.000 39.35338 88 PRO E C 1
ATOM 5201 O O . PRO E 1 90 ? -23.75590 29.89639 -44.79642 1.000 35.99007 88 PRO E O 1
ATOM 5205 N N . GLU E 1 91 ? -24.76582 30.71239 -42.95105 1.000 35.26492 89 GLU E N 1
ATOM 5206 C CA . GLU E 1 91 ? -24.01064 31.96464 -42.98055 1.000 37.86955 89 GLU E CA 1
ATOM 5207 C C . GLU E 1 91 ? -22.51439 31.76087 -42.76761 1.000 40.74556 89 GLU E C 1
ATOM 5208 O O . GLU E 1 91 ? -21.73250 32.68193 -43.04528 1.000 36.07458 89 GLU E O 1
ATOM 5214 N N . ASP E 1 92 ? -22.09312 30.58680 -42.28123 1.000 32.44504 90 ASP E N 1
ATOM 5215 C CA . ASP E 1 92 ? -20.67219 30.30070 -42.09328 1.000 30.63312 90 ASP E CA 1
ATOM 5216 C C . ASP E 1 92 ? -19.99481 29.78145 -43.35592 1.000 29.60762 90 ASP E C 1
ATOM 5217 O O . ASP E 1 92 ? -18.78292 29.54404 -43.33899 1.000 29.30260 90 ASP E O 1
ATOM 5222 N N . THR E 1 93 ? -20.74210 29.60269 -44.43940 1.000 28.75918 91 THR E N 1
ATOM 5223 C CA . THR E 1 93 ? -20.16336 29.13993 -45.69761 1.000 30.63515 91 THR E CA 1
ATOM 5224 C C . THR E 1 93 ? -19.18534 30.16983 -46.25862 1.000 27.55258 91 THR E C 1
ATOM 5225 O O . THR E 1 93 ? -19.53960 31.33569 -46.44738 1.000 26.28786 91 THR E O 1
ATOM 5229 N N . ALA E 1 94 ? -17.94849 29.74225 -46.54042 1.000 23.81145 92 ALA E N 1
ATOM 5230 C CA . ALA E 1 94 ? -16.90030 30.68382 -46.93086 1.000 24.02221 92 ALA E CA 1
ATOM 5231 C C . ALA E 1 94 ? -15.61968 29.89858 -47.19584 1.000 23.92200 92 ALA E C 1
ATOM 5232 O O . ALA E 1 94 ? -15.51943 28.71899 -46.85246 1.000 25.90986 92 ALA E O 1
ATOM 5234 N N . VAL E 1 95 ? -14.62936 30.57601 -47.77623 1.000 22.44281 93 VAL E N 1
ATOM 5235 C CA . VAL E 1 95 ? -13.25272 30.08018 -47.76422 1.000 20.98586 93 VAL E CA 1
ATOM 5236 C C . VAL E 1 95 ? -12.60075 30.58544 -46.48786 1.000 27.06083 93 VAL E C 1
ATOM 5237 O O . VAL E 1 95 ? -12.66342 31.78697 -46.18299 1.000 24.96417 93 VAL E O 1
ATOM 5241 N N . TYR E 1 96 ? -11.96328 29.68272 -45.75138 1.000 22.08359 94 TYR E N 1
ATOM 5242 C CA . TYR E 1 96 ? -11.28732 30.02389 -44.50323 1.000 22.93659 94 TYR E CA 1
ATOM 5243 C C . TYR E 1 96 ? -9.78282 30.06475 -44.74492 1.000 24.34056 94 TYR E C 1
ATOM 5244 O O . TYR E 1 96 ? -9.23050 29.15235 -45.36753 1.000 22.33462 94 TYR E O 1
ATOM 5253 N N . TYR E 1 97 ? -9.12635 31.10829 -44.23959 1.000 20.59641 95 TYR E N 1
ATOM 5254 C CA . TYR E 1 97 ? -7.69799 31.34631 -44.46197 1.000 21.87381 95 TYR E CA 1
ATOM 5255 C C . TYR E 1 97 ? -6.96189 31.43602 -43.13103 1.000 24.74748 95 TYR E C 1
ATOM 5256 O O . TYR E 1 97 ? -7.43807 32.09940 -42.20997 1.000 26.20549 95 TYR E O 1
ATOM 5265 N N . CYS E 1 98 ? -5.78393 30.81979 -43.03114 1.000 23.96950 96 CYS E N 1
ATOM 5266 C CA . CYS E 1 98 ? -4.92483 31.08952 -41.88254 1.000 22.85451 96 CYS E CA 1
ATOM 5267 C C . CYS E 1 98 ? -3.91401 32.16619 -42.24871 1.000 26.27322 96 CYS E C 1
ATOM 5268 O O . CYS E 1 98 ? -3.64616 32.43301 -43.42348 1.000 25.32250 96 CYS E O 1
ATOM 5271 N N . ALA E 1 99 ? -3.38223 32.81180 -41.21867 1.000 22.69744 97 ALA E N 1
ATOM 5272 C CA . ALA E 1 99 ? -2.54114 33.98408 -41.41978 1.000 22.61778 97 ALA E CA 1
ATOM 5273 C C . ALA E 1 99 ? -1.54174 34.05989 -40.27555 1.000 26.42297 97 ALA E C 1
ATOM 5274 O O . ALA E 1 99 ? -1.77519 33.51433 -39.19745 1.000 29.53787 97 ALA E O 1
ATOM 5276 N N . ALA E 1 100 ? -0.41363 34.72934 -40.52050 1.000 25.96212 98 ALA E N 1
ATOM 5277 C CA . ALA E 1 100 ? 0.68655 34.71949 -39.56249 1.000 25.46890 98 ALA E CA 1
ATOM 5278 C C . ALA E 1 100 ? 1.43592 36.03724 -39.62440 1.000 24.69712 98 ALA E C 1
ATOM 5279 O O . ALA E 1 100 ? 1.48041 36.68835 -40.66883 1.000 26.50060 98 ALA E O 1
ATOM 5281 N N . ASP E 1 101 ? 2.00239 36.42095 -38.47515 1.000 26.68711 99 ASP E N 1
ATOM 5282 C CA . ASP E 1 101 ? 2.89923 37.56343 -38.28212 1.000 29.26396 99 ASP E CA 1
ATOM 5283 C C . ASP E 1 101 ? 2.15426 38.89170 -38.17819 1.000 29.50965 99 ASP E C 1
ATOM 5284 O O . ASP E 1 101 ? 1.73660 39.48593 -39.18159 1.000 28.04744 99 ASP E O 1
ATOM 5289 N N . LEU E 1 102 ? 2.02442 39.37311 -36.94392 1.000 29.65360 100 LEU E N 1
ATOM 5290 C CA . LEU E 1 102 ? 1.38900 40.63999 -36.61551 1.000 31.00269 100 LEU E CA 1
ATOM 5291 C C . LEU E 1 102 ? 2.41272 41.73228 -36.32703 1.000 34.50694 100 LEU E C 1
ATOM 5292 O O . LEU E 1 102 ? 2.06251 42.76867 -35.75257 1.000 31.66499 100 LEU E O 1
ATOM 5297 N N . ARG E 1 103 ? 3.67713 41.51383 -36.70834 1.000 33.04718 101 ARG E N 1
ATOM 5298 C CA . ARG E 1 103 ? 4.76831 42.44909 -36.41493 1.000 31.16406 101 ARG E CA 1
ATOM 5299 C C . ARG E 1 103 ? 4.80233 42.82290 -34.93659 1.000 33.37170 101 ARG E C 1
ATOM 5300 O O . ARG E 1 103 ? 5.17909 43.94149 -34.57508 1.000 35.16048 101 ARG E O 1
ATOM 5308 N N . GLY E 1 104 ? 4.39165 41.89342 -34.07509 1.000 37.05787 102 GLY E N 1
ATOM 5309 C CA . GLY E 1 104 ? 4.38046 42.14163 -32.65156 1.000 38.49323 102 GLY E CA 1
ATOM 5310 C C . GLY E 1 104 ? 3.15080 42.84201 -32.12238 1.000 36.92125 102 GLY E C 1
ATOM 5311 O O . GLY E 1 104 ? 3.09746 43.12828 -30.92111 1.000 37.12913 102 GLY E O 1
ATOM 5312 N N . GLY E 1 105 ? 2.16154 43.12168 -32.96440 1.000 37.51497 103 GLY E N 1
ATOM 5313 C CA . GLY E 1 105 ? 0.97438 43.81492 -32.50953 1.000 38.20963 103 GLY E CA 1
ATOM 5314 C C . GLY E 1 105 ? 0.10998 42.95386 -31.60944 1.000 36.32311 103 GLY E C 1
ATOM 5315 O O . GLY E 1 105 ? 0.31454 41.75160 -31.44619 1.000 33.96278 103 GLY E O 1
ATOM 5316 N N . SER E 1 106 ? -0.89158 43.59228 -31.01238 1.000 37.38333 104 SER E N 1
ATOM 5317 C CA . SER E 1 106 ? -1.82935 42.88948 -30.14071 1.000 33.46820 104 SER E CA 1
ATOM 5318 C C . SER E 1 106 ? -2.84841 42.09143 -30.95099 1.000 30.55014 104 SER E C 1
ATOM 5319 O O . SER E 1 106 ? -3.46211 42.63294 -31.87381 1.000 31.55572 104 SER E O 1
ATOM 5322 N N . ILE E 1 107 ? -3.06428 40.81883 -30.57849 1.000 31.21489 105 ILE E N 1
ATOM 5323 C CA . ILE E 1 107 ? -4.05472 39.99927 -31.28234 1.000 29.52957 105 ILE E CA 1
ATOM 5324 C C . ILE E 1 107 ? -5.46578 40.52006 -31.05995 1.000 32.98582 105 ILE E C 1
ATOM 5325 O O . ILE E 1 107 ? -6.36953 40.19414 -31.83951 1.000 28.90727 105 ILE E O 1
ATOM 5330 N N . TYR E 1 108 ? -5.67540 41.32639 -30.01653 1.000 31.42327 106 TYR E N 1
ATOM 5331 C CA . TYR E 1 108 ? -6.94816 41.98321 -29.75120 1.000 30.40296 106 TYR E CA 1
ATOM 5332 C C . TYR E 1 108 ? -7.03446 43.37491 -30.35759 1.000 32.00451 106 TYR E C 1
ATOM 5333 O O . TYR E 1 108 ? -8.10830 43.98587 -30.30757 1.000 31.53076 106 TYR E O 1
ATOM 5342 N N . GLY E 1 109 ? -5.94086 43.88893 -30.91076 1.000 29.86299 107 GLY E N 1
ATOM 5343 C CA . GLY E 1 109 ? -5.90603 45.26883 -31.36065 1.000 32.39290 107 GLY E CA 1
ATOM 5344 C C . GLY E 1 109 ? -5.73319 45.48067 -32.85145 1.000 33.03394 107 GLY E C 1
ATOM 5345 O O . GLY E 1 109 ? -6.11913 46.53242 -33.36693 1.000 32.02142 107 GLY E O 1
ATOM 5346 N N . THR E 1 110 ? -5.14727 44.51202 -33.55480 1.000 32.52802 108 THR E N 1
ATOM 5347 C CA . THR E 1 110 ? -4.88842 44.64010 -34.98479 1.000 30.08700 108 THR E CA 1
ATOM 5348 C C . THR E 1 110 ? -4.94851 43.25325 -35.60897 1.000 27.33069 108 THR E C 1
ATOM 5349 O O . THR E 1 110 ? -4.62570 42.25455 -34.95955 1.000 29.23471 108 THR E O 1
ATOM 5353 N N . ALA E 1 111 ? -5.37141 43.19693 -36.87517 1.000 26.20395 109 ALA E N 1
ATOM 5354 C CA . ALA E 1 111 ? -5.37268 41.93583 -37.61211 1.000 27.71759 109 ALA E CA 1
ATOM 5355 C C . ALA E 1 111 ? -4.70645 42.08864 -38.98028 1.000 29.05701 109 ALA E C 1
ATOM 5356 O O . ALA E 1 111 ? -5.08112 41.41321 -39.94458 1.000 25.83176 109 ALA E O 1
ATOM 5358 N N . ASP E 1 112 ? -3.69362 42.95167 -39.06851 1.000 26.19720 110 ASP E N 1
ATOM 5359 C CA . ASP E 1 112 ? -2.92438 43.15802 -40.30159 1.000 23.96436 110 ASP E CA 1
ATOM 5360 C C . ASP E 1 112 ? -1.80921 42.11238 -40.42043 1.000 27.09808 110 ASP E C 1
ATOM 5361 O O . ASP E 1 112 ? -0.61657 42.41922 -40.42924 1.000 26.81740 110 ASP E O 1
ATOM 5366 N N . TYR E 1 113 ? -2.22428 40.84821 -40.49280 1.000 24.07608 111 TYR E N 1
ATOM 5367 C CA . TYR E 1 113 ? -1.27694 39.74857 -40.62788 1.000 27.24412 111 TYR E CA 1
ATOM 5368 C C . TYR E 1 113 ? -0.53172 39.83716 -41.95599 1.000 26.57957 111 TYR E C 1
ATOM 5369 O O . TYR E 1 113 ? -1.11655 40.13710 -42.99719 1.000 25.58053 111 TYR E O 1
ATOM 5378 N N . VAL E 1 114 ? 0.77454 39.56597 -41.91158 1.000 24.86056 112 VAL E N 1
ATOM 5379 C CA . VAL E 1 114 ? 1.63146 39.76078 -43.08138 1.000 26.64739 112 VAL E CA 1
ATOM 5380 C C . VAL E 1 114 ? 1.44199 38.64097 -44.11303 1.000 28.80019 112 VAL E C 1
ATOM 5381 O O . VAL E 1 114 ? 1.34226 38.89931 -45.32117 1.000 25.23851 112 VAL E O 1
ATOM 5385 N N . TYR E 1 115 ? 1.38046 37.39453 -43.66229 1.000 26.03159 113 TYR E N 1
ATOM 5386 C CA . TYR E 1 115 ? 1.32969 36.22389 -44.53294 1.000 24.70727 113 TYR E CA 1
ATOM 5387 C C . TYR E 1 115 ? -0.01562 35.51612 -44.41792 1.000 28.59797 113 TYR E C 1
ATOM 5388 O O . TYR E 1 115 ? -0.54157 35.34365 -43.31830 1.000 27.42729 113 TYR E O 1
ATOM 5397 N N . TRP E 1 116 ? -0.56587 35.09333 -45.55490 1.000 26.32439 114 TRP E N 1
ATOM 5398 C CA . TRP E 1 116 ? -1.82819 34.36202 -45.59772 1.000 23.52857 114 TRP E CA 1
ATOM 5399 C C . TRP E 1 116 ? -1.63563 33.08011 -46.38424 1.000 25.26286 114 TRP E C 1
ATOM 5400 O O . TRP E 1 116 ? -0.80870 33.02775 -47.30592 1.000 25.84911 114 TRP E O 1
ATOM 5411 N N . GLY E 1 117 ? -2.42787 32.05942 -46.04016 1.000 21.89614 115 GLY E N 1
ATOM 5412 C CA . GLY E 1 117 ? -2.43233 30.82051 -46.79500 1.000 25.39336 115 GLY E CA 1
ATOM 5413 C C . GLY E 1 117 ? -3.30517 30.94316 -48.03011 1.000 25.97258 115 GLY E C 1
ATOM 5414 O O . GLY E 1 117 ? -3.69078 32.03638 -48.45246 1.000 27.81904 115 GLY E O 1
ATOM 5415 N N . GLN E 1 118 ? -3.64321 29.79054 -48.59684 1.000 23.59387 116 GLN E N 1
ATOM 5416 C CA . GLN E 1 118 ? -4.37641 29.71755 -49.85175 1.000 27.86102 116 GLN E CA 1
ATOM 5417 C C . GLN E 1 118 ? -5.84826 29.39724 -49.66274 1.000 26.34890 116 GLN E C 1
ATOM 5418 O O . GLN E 1 118 ? -6.62261 29.53662 -50.62604 1.000 23.96665 116 GLN E O 1
ATOM 5424 N N . GLY E 1 119 ? -6.24278 28.96662 -48.46589 1.000 23.02843 117 GLY E N 1
ATOM 5425 C CA . GLY E 1 119 ? -7.64376 28.81324 -48.11478 1.000 22.43815 117 GLY E CA 1
ATOM 5426 C C . GLY E 1 119 ? -8.12185 27.36789 -48.18918 1.000 23.93303 117 GLY E C 1
ATOM 5427 O O . GLY E 1 119 ? -7.56439 26.52374 -48.89445 1.000 23.68479 117 GLY E O 1
ATOM 5428 N N . THR E 1 120 ? -9.20162 27.08993 -47.45319 1.000 23.23084 118 THR E N 1
ATOM 5429 C CA . THR E 1 120 ? -9.89417 25.80381 -47.52431 1.000 23.14279 118 THR E CA 1
ATOM 5430 C C . THR E 1 120 ? -11.38646 26.10336 -47.44992 1.000 25.29300 118 THR E C 1
ATOM 5431 O O . THR E 1 120 ? -11.81287 26.92932 -46.64125 1.000 22.32208 118 THR E O 1
ATOM 5435 N N . GLN E 1 121 ? -12.17016 25.47399 -48.32075 1.000 23.99409 119 GLN E N 1
ATOM 5436 C CA . GLN E 1 121 ? -13.55864 25.87469 -48.50505 1.000 23.05689 119 GLN E CA 1
ATOM 5437 C C . GLN E 1 121 ? -14.48156 25.08384 -47.58064 1.000 26.55927 119 GLN E C 1
ATOM 5438 O O . GLN E 1 121 ? -14.39565 23.84956 -47.50290 1.000 24.01931 119 GLN E O 1
ATOM 5444 N N . VAL E 1 122 ? -15.36123 25.80530 -46.88806 1.000 23.04151 120 VAL E N 1
ATOM 5445 C CA . VAL E 1 122 ? -16.36500 25.23802 -45.99538 1.000 24.58318 120 VAL E CA 1
ATOM 5446 C C . VAL E 1 122 ? -17.73504 25.56228 -46.57298 1.000 27.56956 120 VAL E C 1
ATOM 5447 O O . VAL E 1 122 ? -18.06991 26.73893 -46.75997 1.000 25.27534 120 VAL E O 1
ATOM 5451 N N . THR E 1 123 ? -18.53264 24.52551 -46.84592 1.000 26.20962 121 THR E N 1
ATOM 5452 C CA . THR E 1 123 ? -19.88982 24.69604 -47.35616 1.000 27.17230 121 THR E CA 1
ATOM 5453 C C . THR E 1 123 ? -20.86079 24.08657 -46.35428 1.000 28.87385 121 THR E C 1
ATOM 5454 O O . THR E 1 123 ? -20.78357 22.88928 -46.07334 1.000 29.58455 121 THR E O 1
ATOM 5458 N N . VAL E 1 124 ? -21.76430 24.90638 -45.81509 1.000 27.73372 122 VAL E N 1
ATOM 5459 C CA . VAL E 1 124 ? -22.76977 24.46203 -44.85194 1.000 28.40402 122 VAL E CA 1
ATOM 5460 C C . VAL E 1 124 ? -24.11320 24.41493 -45.55958 1.000 35.19920 122 VAL E C 1
ATOM 5461 O O . VAL E 1 124 ? -24.62684 25.45263 -45.99240 1.000 38.44636 122 VAL E O 1
ATOM 5465 N N . SER E 1 125 ? -24.70127 23.22332 -45.65547 1.000 41.31297 123 SER E N 1
ATOM 5466 C CA . SER E 1 125 ? -25.91693 23.03910 -46.43641 1.000 43.67771 123 SER E CA 1
ATOM 5467 C C . SER E 1 125 ? -27.15700 23.12071 -45.55578 1.000 55.81896 123 SER E C 1
ATOM 5468 O O . SER E 1 125 ? -27.15053 22.67927 -44.40239 1.000 50.74214 123 SER E O 1
ATOM 5471 N N . SER E 1 126 ? -28.22701 23.67763 -46.13297 1.000 50.97979 124 SER E N 1
ATOM 5472 C CA . SER E 1 126 ? -29.54503 23.81575 -45.49848 1.000 64.37272 124 SER E CA 1
ATOM 5473 C C . SER E 1 126 ? -29.46736 24.41468 -44.10018 1.000 56.04032 124 SER E C 1
ATOM 5474 O O . SER E 1 126 ? -30.49761 24.64086 -43.45957 1.000 71.21377 124 SER E O 1
ATOM 5477 N N . LYS F 2 1 ? -12.71588 37.21556 -16.95643 1.000 73.47966 1 LYS F N 1
ATOM 5478 C CA . LYS F 2 1 ? -11.72025 38.25623 -17.19429 1.000 70.94051 1 LYS F CA 1
ATOM 5479 C C . LYS F 2 1 ? -12.32827 39.64994 -16.98721 1.000 66.02486 1 LYS F C 1
ATOM 5480 O O . LYS F 2 1 ? -13.49412 39.88218 -17.30868 1.000 69.22553 1 LYS F O 1
ATOM 5486 N N . LYS F 2 2 ? -11.53370 40.56773 -16.43872 1.000 69.57819 2 LYS F N 1
ATOM 5487 C CA . LYS F 2 2 ? -11.97679 41.93856 -16.20610 1.000 64.20251 2 LYS F CA 1
ATOM 5488 C C . LYS F 2 2 ? -11.88941 42.75390 -17.49427 1.000 59.68595 2 LYS F C 1
ATOM 5489 O O . LYS F 2 2 ? -10.90827 42.65793 -18.23481 1.000 59.69776 2 LYS F O 1
ATOM 5495 N N . VAL F 2 3 ? -12.91515 43.56758 -17.75409 1.000 56.69912 3 VAL F N 1
ATOM 5496 C CA . VAL F 2 3 ? -13.05344 44.29912 -19.01205 1.000 56.95437 3 VAL F CA 1
ATOM 5497 C C . VAL F 2 3 ? -13.14658 45.79315 -18.72065 1.000 54.13577 3 VAL F C 1
ATOM 5498 O O . VAL F 2 3 ? -13.98736 46.22314 -17.92226 1.000 54.63147 3 VAL F O 1
ATOM 5502 N N . VAL F 2 4 ? -12.29914 46.58158 -19.38500 1.000 49.92822 4 VAL F N 1
ATOM 5503 C CA . VAL F 2 4 ? -12.33416 48.04028 -19.31942 1.000 48.22300 4 VAL F CA 1
ATOM 5504 C C . VAL F 2 4 ? -12.49022 48.57827 -20.73536 1.000 49.79383 4 VAL F C 1
ATOM 5505 O O . VAL F 2 4 ? -11.79075 48.13258 -21.65497 1.000 45.28644 4 VAL F O 1
ATOM 5509 N N . LEU F 2 5 ? -13.40979 49.52392 -20.91288 1.000 46.97999 5 LEU F N 1
ATOM 5510 C CA . LEU F 2 5 ? -13.62702 50.16430 -22.20466 1.000 45.89123 5 LEU F CA 1
ATOM 5511 C C . LEU F 2 5 ? -12.98365 51.54230 -22.21241 1.000 51.26955 5 LEU F C 1
ATOM 5512 O O . LEU F 2 5 ? -13.17674 52.32904 -21.28065 1.000 51.42125 5 LEU F O 1
ATOM 5517 N N . GLY F 2 6 ? -12.22351 51.82856 -23.26555 1.000 46.20018 6 GLY F N 1
ATOM 5518 C CA . GLY F 2 6 ? -11.57664 53.11516 -23.42108 1.000 47.38146 6 GLY F CA 1
ATOM 5519 C C . GLY F 2 6 ? -12.01521 53.82670 -24.68452 1.000 46.93028 6 GLY F C 1
ATOM 5520 O O . GLY F 2 6 ? -12.48232 53.18642 -25.63326 1.000 45.36175 6 GLY F O 1
ATOM 5521 N N . LYS F 2 7 ? -11.89025 55.15060 -24.70295 1.000 48.49342 7 LYS F N 1
ATOM 5522 C CA . LYS F 2 7 ? -12.24197 55.95491 -25.86347 1.000 48.56453 7 LYS F CA 1
ATOM 5523 C C . LYS F 2 7 ? -10.98729 56.35204 -26.62648 1.000 48.90567 7 LYS F C 1
ATOM 5524 O O . LYS F 2 7 ? -9.97507 56.73499 -26.02809 1.000 50.01140 7 LYS F O 1
ATOM 5530 N N . LYS F 2 8 ? -11.07190 56.27358 -27.95225 1.000 47.86037 8 LYS F N 1
ATOM 5531 C CA . LYS F 2 8 ? -9.95681 56.64650 -28.81199 1.000 50.16632 8 LYS F CA 1
ATOM 5532 C C . LYS F 2 8 ? -9.46036 58.05119 -28.48559 1.000 51.37328 8 LYS F C 1
ATOM 5533 O O . LYS F 2 8 ? -10.25121 58.99538 -28.36565 1.000 52.05628 8 LYS F O 1
ATOM 5539 N N . GLY F 2 9 ? -8.14207 58.17792 -28.30627 1.000 51.52004 9 GLY F N 1
ATOM 5540 C CA . GLY F 2 9 ? -7.52088 59.45256 -27.99275 1.000 54.05134 9 GLY F CA 1
ATOM 5541 C C . GLY F 2 9 ? -7.53446 59.85289 -26.53072 1.000 57.41942 9 GLY F C 1
ATOM 5542 O O . GLY F 2 9 ? -6.84490 60.81364 -26.16426 1.000 57.65822 9 GLY F O 1
ATOM 5543 N N . ASP F 2 10 ? -8.29393 59.16095 -25.68380 1.000 58.51162 10 ASP F N 1
ATOM 5544 C CA . ASP F 2 10 ? -8.35661 59.45826 -24.26179 1.000 58.82584 10 ASP F CA 1
ATOM 5545 C C . ASP F 2 10 ? -7.24593 58.73476 -23.49740 1.000 57.11388 10 ASP F C 1
ATOM 5546 O O . ASP F 2 10 ? -6.43934 57.99170 -24.06360 1.000 55.85118 10 ASP F O 1
ATOM 5551 N N . THR F 2 11 ? -7.21357 58.95481 -22.18354 1.000 57.20369 11 THR F N 1
ATOM 5552 C CA . THR F 2 11 ? -6.30054 58.27576 -21.27554 1.000 57.41355 11 THR F CA 1
ATOM 5553 C C . THR F 2 11 ? -7.08358 57.31712 -20.38401 1.000 58.78603 11 THR F C 1
ATOM 5554 O O . THR F 2 11 ? -8.15847 57.65815 -19.88075 1.000 57.65547 11 THR F O 1
ATOM 5558 N N . VAL F 2 12 ? -6.55668 56.10959 -20.20269 1.000 55.46427 12 VAL F N 1
ATOM 5559 C CA . VAL F 2 12 ? -7.13596 55.15942 -19.26386 1.000 55.14473 12 VAL F CA 1
ATOM 5560 C C . VAL F 2 12 ? -6.09311 54.84195 -18.20117 1.000 60.20072 12 VAL F C 1
ATOM 5561 O O . VAL F 2 12 ? -4.88460 54.92529 -18.44590 1.000 56.82978 12 VAL F O 1
ATOM 5565 N N . GLU F 2 13 ? -6.56819 54.50364 -17.00367 1.000 60.43131 13 GLU F N 1
ATOM 5566 C CA . GLU F 2 13 ? -5.70825 54.09247 -15.89606 1.000 59.66799 13 GLU F CA 1
ATOM 5567 C C . GLU F 2 13 ? -6.18223 52.72099 -15.42970 1.000 64.52818 13 GLU F C 1
ATOM 5568 O O . GLU F 2 13 ? -7.19230 52.61024 -14.72828 1.000 66.99936 13 GLU F O 1
ATOM 5574 N N . LEU F 2 14 ? -5.45885 51.67848 -15.82638 1.000 61.56871 14 LEU F N 1
ATOM 5575 C CA . LEU F 2 14 ? -5.78381 50.32036 -15.41264 1.000 57.16977 14 LEU F CA 1
ATOM 5576 C C . LEU F 2 14 ? -5.25423 50.08422 -14.00415 1.000 62.45840 14 LEU F C 1
ATOM 5577 O O . LEU F 2 14 ? -4.04667 50.19213 -13.76400 1.000 62.11878 14 LEU F O 1
ATOM 5582 N N . THR F 2 15 ? -6.15313 49.76208 -13.07821 1.000 64.07615 15 THR F N 1
ATOM 5583 C CA . THR F 2 15 ? -5.79090 49.67583 -11.67199 1.000 67.68994 15 THR F CA 1
ATOM 5584 C C . THR F 2 15 ? -5.22719 48.30112 -11.32965 1.000 70.10862 15 THR F C 1
ATOM 5585 O O . THR F 2 15 ? -5.58622 47.28540 -11.93220 1.000 63.82279 15 THR F O 1
ATOM 5589 N N . CYS F 2 16 ? -4.33262 48.28335 -10.34357 1.000 72.38215 16 CYS F N 1
ATOM 5590 C CA . CYS F 2 16 ? -3.75946 47.04450 -9.82631 1.000 74.64702 16 CYS F CA 1
ATOM 5591 C C . CYS F 2 16 ? -3.48728 47.23298 -8.34203 1.000 75.25721 16 CYS F C 1
ATOM 5592 O O . CYS F 2 16 ? -2.65380 48.06479 -7.96982 1.000 73.86984 16 CYS F O 1
ATOM 5595 N N . THR F 2 17 ? -4.18459 46.46640 -7.50421 1.000 81.08076 17 THR F N 1
ATOM 5596 C CA . THR F 2 17 ? -4.09819 46.58082 -6.05283 1.000 82.33028 17 THR F CA 1
ATOM 5597 C C . THR F 2 17 ? -3.33700 45.39538 -5.47044 1.000 77.92233 17 THR F C 1
ATOM 5598 O O . THR F 2 17 ? -3.47821 44.26137 -5.93756 1.000 79.54859 17 THR F O 1
ATOM 5602 N N . ALA F 2 18 ? -2.53441 45.66143 -4.44657 1.000 83.16590 18 ALA F N 1
ATOM 5603 C CA . ALA F 2 18 ? -1.81208 44.60538 -3.75286 1.000 84.36199 18 ALA F CA 1
ATOM 5604 C C . ALA F 2 18 ? -2.14146 44.63002 -2.26550 1.000 83.26963 18 ALA F C 1
ATOM 5605 O O . ALA F 2 18 ? -2.77779 45.56484 -1.77813 1.000 84.01195 18 ALA F O 1
ATOM 5607 N N . ILE F 2 24 ? 6.45340 46.95853 -3.17846 1.000 87.01331 24 ILE F N 1
ATOM 5608 C CA . ILE F 2 24 ? 7.00711 45.66780 -3.56608 1.000 86.58945 24 ILE F CA 1
ATOM 5609 C C . ILE F 2 24 ? 7.31436 45.65480 -5.05918 1.000 90.74492 24 ILE F C 1
ATOM 5610 O O . ILE F 2 24 ? 7.05917 46.63386 -5.76303 1.000 89.15567 24 ILE F O 1
ATOM 5612 N N . GLN F 2 25 ? 7.85764 44.53814 -5.53882 1.000 84.64003 25 GLN F N 1
ATOM 5613 C CA . GLN F 2 25 ? 8.25445 44.40567 -6.93397 1.000 82.47853 25 GLN F CA 1
ATOM 5614 C C . GLN F 2 25 ? 7.06967 43.94647 -7.77551 1.000 85.62784 25 GLN F C 1
ATOM 5615 O O . GLN F 2 25 ? 6.34656 43.02165 -7.39066 1.000 88.50131 25 GLN F O 1
ATOM 5617 N N . PHE F 2 26 ? 6.88075 44.59124 -8.92521 1.000 78.45891 26 PHE F N 1
ATOM 5618 C CA . PHE F 2 26 ? 5.75467 44.29836 -9.80050 1.000 78.78726 26 PHE F CA 1
ATOM 5619 C C . PHE F 2 26 ? 6.16690 44.55784 -11.24160 1.000 76.16747 26 PHE F C 1
ATOM 5620 O O . PHE F 2 26 ? 7.26038 45.05921 -11.51608 1.000 73.43525 26 PHE F O 1
ATOM 5628 N N . HIS F 2 27 ? 5.26730 44.21382 -12.16384 1.000 74.68421 27 HIS F N 1
ATOM 5629 C CA . HIS F 2 27 ? 5.41850 44.56655 -13.56963 1.000 70.47520 27 HIS F CA 1
ATOM 5630 C C . HIS F 2 27 ? 4.09744 44.33747 -14.28956 1.000 69.15032 27 HIS F C 1
ATOM 5631 O O . HIS F 2 27 ? 3.28843 43.49881 -13.88067 1.000 66.33376 27 HIS F O 1
ATOM 5638 N N . TRP F 2 28 ? 3.89038 45.10642 -15.35541 1.000 60.73327 28 TRP F N 1
ATOM 5639 C CA . TRP F 2 28 ? 2.76316 44.94526 -16.26229 1.000 58.28861 28 TRP F CA 1
ATOM 5640 C C . TRP F 2 28 ? 3.25045 44.33282 -17.56701 1.000 56.83194 28 TRP F C 1
ATOM 5641 O O . TRP F 2 28 ? 4.32842 44.67943 -18.05989 1.000 57.05040 28 TRP F O 1
ATOM 5652 N N . LYS F 2 29 ? 2.44918 43.43384 -18.13183 1.000 54.94795 29 LYS F N 1
ATOM 5653 C CA . LYS F 2 29 ? 2.75078 42.82435 -19.41646 1.000 53.32094 29 LYS F CA 1
ATOM 5654 C C . LYS F 2 29 ? 1.50668 42.84070 -20.29276 1.000 51.09444 29 LYS F C 1
ATOM 5655 O O . LYS F 2 29 ? 0.38099 42.98802 -19.80987 1.000 50.87788 29 LYS F O 1
ATOM 5661 N N . ASN F 2 30 ? 1.72157 42.69619 -21.59518 1.000 49.59505 30 ASN F N 1
ATOM 5662 C CA . ASN F 2 30 ? 0.62595 42.53173 -22.53300 1.000 47.54290 30 ASN F CA 1
ATOM 5663 C C . ASN F 2 30 ? 0.44367 41.04383 -22.82896 1.000 46.84877 30 ASN F C 1
ATOM 5664 O O . ASN F 2 30 ? 1.16110 40.19122 -22.30279 1.000 48.02660 30 ASN F O 1
ATOM 5669 N N . SER F 2 31 ? -0.51081 40.72980 -23.70787 1.000 45.07989 31 SER F N 1
ATOM 5670 C CA . SER F 2 31 ? -0.81242 39.32568 -23.96722 1.000 44.54991 31 SER F CA 1
ATOM 5671 C C . SER F 2 31 ? 0.33652 38.59862 -24.65635 1.000 46.66100 31 SER F C 1
ATOM 5672 O O . SER F 2 31 ? 0.41788 37.36934 -24.56014 1.000 44.98268 31 SER F O 1
ATOM 5675 N N . ASN F 2 32 ? 1.22711 39.31677 -25.34281 1.000 44.56557 32 ASN F N 1
ATOM 5676 C CA . ASN F 2 32 ? 2.42573 38.68258 -25.88142 1.000 45.04798 32 ASN F CA 1
ATOM 5677 C C . ASN F 2 32 ? 3.48785 38.42338 -24.82045 1.000 48.41270 32 ASN F C 1
ATOM 5678 O O . ASN F 2 32 ? 4.57322 37.94430 -25.16825 1.000 47.91001 32 ASN F O 1
ATOM 5683 N N . GLN F 2 33 ? 3.19963 38.72026 -23.54759 1.000 48.34053 33 GLN F N 1
ATOM 5684 C CA . GLN F 2 33 ? 4.12957 38.52913 -22.43043 1.000 51.97807 33 GLN F CA 1
ATOM 5685 C C . GLN F 2 33 ? 5.34636 39.44202 -22.53185 1.000 56.51205 33 GLN F C 1
ATOM 5686 O O . GLN F 2 33 ? 6.43346 39.08943 -22.06753 1.000 64.74670 33 GLN F O 1
ATOM 5692 N N . ILE F 2 34 ? 5.18030 40.61816 -23.12777 1.000 50.77264 34 ILE F N 1
ATOM 5693 C CA . ILE F 2 34 ? 6.23221 41.62557 -23.16446 1.000 51.99075 34 ILE F CA 1
ATOM 5694 C C . ILE F 2 34 ? 6.04009 42.56412 -21.98120 1.000 54.08289 34 ILE F C 1
ATOM 5695 O O . ILE F 2 34 ? 4.92772 43.04699 -21.74020 1.000 52.50603 34 ILE F O 1
ATOM 5700 N N . LYS F 2 35 ? 7.11719 42.81882 -21.23594 1.000 56.31234 35 LYS F N 1
ATOM 5701 C CA . LYS F 2 35 ? 7.03163 43.71709 -20.09021 1.000 56.97135 35 LYS F CA 1
ATOM 5702 C C . LYS F 2 35 ? 6.81110 45.14431 -20.57051 1.000 58.21755 35 LYS F C 1
ATOM 5703 O O . LYS F 2 35 ? 7.57371 45.65637 -21.39335 1.000 59.20059 35 LYS F O 1
ATOM 5709 N N . ILE F 2 36 ? 5.76717 45.78756 -20.06041 1.000 56.32831 36 ILE F N 1
ATOM 5710 C CA . ILE F 2 36 ? 5.49917 47.17205 -20.42886 1.000 56.29066 36 ILE F CA 1
ATOM 5711 C C . ILE F 2 36 ? 6.16643 48.13432 -19.46017 1.000 59.86159 36 ILE F C 1
ATOM 5712 O O . ILE F 2 36 ? 6.78614 49.11575 -19.88139 1.000 59.59506 36 ILE F O 1
ATOM 5717 N N . LEU F 2 37 ? 6.05739 47.86439 -18.16214 1.000 60.04650 37 LEU F N 1
ATOM 5718 C CA . LEU F 2 37 ? 6.79660 48.62366 -17.16354 1.000 62.61338 37 LEU F CA 1
ATOM 5719 C C . LEU F 2 37 ? 6.78593 47.84840 -15.85582 1.000 65.00734 37 LEU F C 1
ATOM 5720 O O . LEU F 2 37 ? 5.98767 46.92750 -15.66411 1.000 62.95395 37 LEU F O 1
ATOM 5725 N N . GLY F 2 38 ? 7.68656 48.23773 -14.96296 1.000 66.49065 38 GLY F N 1
ATOM 5726 C CA . GLY F 2 38 ? 7.79129 47.58141 -13.67655 1.000 68.25594 38 GLY F CA 1
ATOM 5727 C C . GLY F 2 38 ? 8.91309 48.19284 -12.87267 1.000 71.13433 38 GLY F C 1
ATOM 5728 O O . GLY F 2 38 ? 9.37802 49.29241 -13.17558 1.000 71.80517 38 GLY F O 1
ATOM 5729 N N . ASN F 2 39 ? 9.34662 47.47146 -11.84292 1.000 74.95886 39 ASN F N 1
ATOM 5730 C CA . ASN F 2 39 ? 10.46401 47.92239 -11.01775 1.000 76.02712 39 ASN F CA 1
ATOM 5731 C C . ASN F 2 39 ? 11.39045 46.76857 -10.64063 1.000 77.47666 39 ASN F C 1
ATOM 5732 O O . ASN F 2 39 ? 12.35217 46.95444 -9.89217 1.000 83.44978 39 ASN F O 1
ATOM 5737 N N . SER F 2 49 ? 8.15093 47.39347 -25.97457 1.000 71.30937 49 SER F N 1
ATOM 5738 C CA . SER F 2 49 ? 6.70702 47.58408 -25.86570 1.000 75.25045 49 SER F CA 1
ATOM 5739 C C . SER F 2 49 ? 6.14578 48.42104 -27.01734 1.000 78.83305 49 SER F C 1
ATOM 5740 O O . SER F 2 49 ? 6.65287 49.50499 -27.31001 1.000 77.67963 49 SER F O 1
ATOM 5743 N N . LYS F 2 50 ? 5.08851 47.90816 -27.66028 1.000 77.07099 50 LYS F N 1
ATOM 5744 C CA . LYS F 2 50 ? 4.41970 48.65553 -28.72357 1.000 67.07208 50 LYS F CA 1
ATOM 5745 C C . LYS F 2 50 ? 3.91286 50.00648 -28.23519 1.000 79.51405 50 LYS F C 1
ATOM 5746 O O . LYS F 2 50 ? 3.84715 50.96280 -29.01668 1.000 81.86319 50 LYS F O 1
ATOM 5752 N N . LEU F 2 51 ? 3.53893 50.10135 -26.95492 1.000 80.28517 51 LEU F N 1
ATOM 5753 C CA . LEU F 2 51 ? 3.07360 51.36963 -26.40459 1.000 72.88968 51 LEU F CA 1
ATOM 5754 C C . LEU F 2 51 ? 4.20489 52.38334 -26.30141 1.000 83.24940 51 LEU F C 1
ATOM 5755 O O . LEU F 2 51 ? 3.95338 53.59381 -26.33895 1.000 79.38661 51 LEU F O 1
ATOM 5760 N N . ASN F 2 52 ? 5.44533 51.90639 -26.16793 1.000 93.31473 52 ASN F N 1
ATOM 5761 C CA . ASN F 2 52 ? 6.63476 52.74845 -26.09407 1.000 97.83670 52 ASN F CA 1
ATOM 5762 C C . ASN F 2 52 ? 6.52637 53.76823 -24.96588 1.000 95.76082 52 ASN F C 1
ATOM 5763 O O . ASN F 2 52 ? 6.57991 53.40325 -23.78705 1.000 95.09436 52 ASN F O 1
ATOM 5768 N N . ASP F 2 53 ? 6.35965 55.04308 -25.31676 1.000 89.77764 53 ASP F N 1
ATOM 5769 C CA . ASP F 2 53 ? 6.39974 56.13587 -24.35458 1.000 88.82322 53 ASP F CA 1
ATOM 5770 C C . ASP F 2 53 ? 5.01965 56.57674 -23.88003 1.000 79.13265 53 ASP F C 1
ATOM 5771 O O . ASP F 2 53 ? 4.93024 57.47407 -23.03541 1.000 74.30303 53 ASP F O 1
ATOM 5776 N N . ARG F 2 54 ? 3.94710 55.97315 -24.38844 1.000 70.24352 54 ARG F N 1
ATOM 5777 C CA . ARG F 2 54 ? 2.59663 56.35414 -23.99409 1.000 64.79374 54 ARG F CA 1
ATOM 5778 C C . ARG F 2 54 ? 2.11754 55.64626 -22.73221 1.000 68.09789 54 ARG F C 1
ATOM 5779 O O . ARG F 2 54 ? 1.01164 55.93561 -22.26029 1.000 60.64947 54 ARG F O 1
ATOM 5787 N N . ALA F 2 55 ? 2.91378 54.73876 -22.17379 1.000 64.62342 55 ALA F N 1
ATOM 5788 C CA . ALA F 2 55 ? 2.56372 54.04301 -20.94437 1.000 62.83716 55 ALA F CA 1
ATOM 5789 C C . ALA F 2 55 ? 3.32696 54.63984 -19.76641 1.000 62.48065 55 ALA F C 1
ATOM 5790 O O . ALA F 2 55 ? 4.44547 55.13809 -19.91764 1.000 69.15464 55 ALA F O 1
ATOM 5792 N N . ASP F 2 56 ? 2.71030 54.58699 -18.58785 1.000 62.84450 56 ASP F N 1
ATOM 5793 C CA . ASP F 2 56 ? 3.28346 55.20445 -17.39649 1.000 69.34064 56 ASP F CA 1
ATOM 5794 C C . ASP F 2 56 ? 2.54090 54.68186 -16.17130 1.000 67.24083 56 ASP F C 1
ATOM 5795 O O . ASP F 2 56 ? 1.48649 54.04835 -16.27804 1.000 62.88884 56 ASP F O 1
ATOM 5800 N N . SER F 2 57 ? 3.11085 54.96049 -14.99956 1.000 68.32734 57 SER F N 1
ATOM 5801 C CA . SER F 2 57 ? 2.47655 54.62068 -13.73192 1.000 69.37834 57 SER F CA 1
ATOM 5802 C C . SER F 2 57 ? 2.47946 55.83363 -12.80903 1.000 72.68018 57 SER F C 1
ATOM 5803 O O . SER F 2 57 ? 2.74519 56.95444 -13.25298 1.000 74.30212 57 SER F O 1
ATOM 5806 N N . ARG F 2 58 ? 2.17852 55.62470 -11.52948 1.000 72.40786 58 ARG F N 1
ATOM 5807 C CA . ARG F 2 58 ? 2.24122 56.67641 -10.51482 1.000 78.52881 58 ARG F CA 1
ATOM 5808 C C . ARG F 2 58 ? 3.02529 56.11583 -9.33418 1.000 77.72475 58 ARG F C 1
ATOM 5809 O O . ARG F 2 58 ? 2.48205 55.35707 -8.52504 1.000 76.86420 58 ARG F O 1
ATOM 5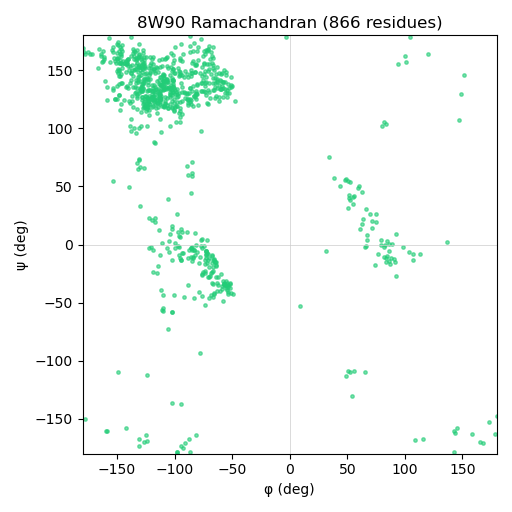817 N N . ARG F 2 59 ? 4.30517 56.48787 -9.24490 1.000 78.53932 59 ARG F N 1
ATOM 5818 C CA . ARG F 2 59 ? 5.14061 56.00755 -8.14952 1.000 81.29995 59 ARG F CA 1
ATOM 5819 C C . ARG F 2 59 ? 4.61806 56.47454 -6.79819 1.000 82.95925 59 ARG F C 1
ATOM 5820 O O . ARG F 2 59 ? 4.82231 55.79431 -5.78728 1.000 84.40799 59 ARG F O 1
ATOM 5828 N N . SER F 2 60 ? 3.93740 57.62289 -6.75969 1.000 83.57747 60 SER F N 1
ATOM 5829 C CA . SER F 2 60 ? 3.38010 58.12049 -5.50659 1.000 85.93685 60 SER F CA 1
ATOM 5830 C C . SER F 2 60 ? 2.30728 57.19525 -4.95104 1.000 85.14526 60 SER F C 1
ATOM 5831 O O . SER F 2 60 ? 1.98411 57.27698 -3.76125 1.000 87.35212 60 SER F O 1
ATOM 5834 N N . LEU F 2 61 ? 1.75041 56.32247 -5.78412 1.000 82.65106 61 LEU F N 1
ATOM 5835 C CA . LEU F 2 61 ? 0.77094 55.33915 -5.35025 1.000 85.03726 61 LEU F CA 1
ATOM 5836 C C . LEU F 2 61 ? 1.39817 53.99217 -5.01877 1.000 85.25890 61 LEU F C 1
ATOM 5837 O O . LEU F 2 61 ? 0.72993 53.15164 -4.40707 1.000 87.02162 61 LEU F O 1
ATOM 5842 N N . TRP F 2 62 ? 2.66129 53.77217 -5.40132 1.000 84.48826 62 TRP F N 1
ATOM 5843 C CA . TRP F 2 62 ? 3.30767 52.48855 -5.14267 1.000 85.65156 62 TRP F CA 1
ATOM 5844 C C . TRP F 2 62 ? 3.43309 52.21165 -3.65164 1.000 89.59491 62 TRP F C 1
ATOM 5845 O O . TRP F 2 62 ? 3.36045 51.05177 -3.22796 1.000 85.40466 62 TRP F O 1
ATOM 5856 N N . ASP F 2 63 ? 3.62163 53.25700 -2.84253 1.000 87.46207 63 ASP F N 1
ATOM 5857 C CA . ASP F 2 63 ? 3.80524 53.05287 -1.41124 1.000 95.43100 63 ASP F CA 1
ATOM 5858 C C . ASP F 2 63 ? 2.51222 52.61793 -0.73269 1.000 98.83409 63 ASP F C 1
ATOM 5859 O O . ASP F 2 63 ? 2.55354 51.93139 0.29511 1.000 100.47279 63 ASP F O 1
ATOM 5864 N N . GLN F 2 64 ? 1.36234 53.00555 -1.28385 1.000 93.22629 64 GLN F N 1
ATOM 5865 C CA . GLN F 2 64 ? 0.07765 52.55945 -0.76214 1.000 94.93602 64 GLN F CA 1
ATOM 5866 C C . GLN F 2 64 ? -0.34480 51.20634 -1.32330 1.000 95.41924 64 GLN F C 1
ATOM 5867 O O . GLN F 2 64 ? -1.37045 50.66513 -0.89636 1.000 100.13568 64 GLN F O 1
ATOM 5873 N N . GLY F 2 65 ? 0.41608 50.64573 -2.26021 1.000 86.46351 65 GLY F N 1
ATOM 5874 C CA . GLY F 2 65 ? 0.10471 49.36073 -2.84340 1.000 88.94146 65 GLY F CA 1
ATOM 5875 C C . GLY F 2 65 ? -0.48582 49.42149 -4.23475 1.000 84.69821 65 GLY F C 1
ATOM 5876 O O . GLY F 2 65 ? -0.66626 48.36877 -4.85800 1.000 88.24705 65 GLY F O 1
ATOM 5877 N N . ASN F 2 66 ? -0.79367 50.61245 -4.73802 1.000 84.56942 66 ASN F N 1
ATOM 5878 C CA . ASN F 2 66 ? -1.34942 50.74586 -6.07582 1.000 83.63668 66 ASN F CA 1
ATOM 5879 C C . ASN F 2 66 ? -0.23757 50.75841 -7.11683 1.000 82.93379 66 ASN F C 1
ATOM 5880 O O . ASN F 2 66 ? 0.79052 51.41895 -6.94191 1.000 79.22536 66 ASN F O 1
ATOM 5885 N N . PHE F 2 67 ? -0.45118 50.01749 -8.20371 1.000 76.43483 67 PHE F N 1
ATOM 5886 C CA . PHE F 2 67 ? 0.50299 49.91557 -9.30741 1.000 71.87780 67 PHE F CA 1
ATOM 5887 C C . PHE F 2 67 ? -0.24463 50.09620 -10.62177 1.000 70.33095 67 PHE F C 1
ATOM 5888 O O . PHE F 2 67 ? -0.40431 49.14508 -11.39635 1.000 65.33092 67 PHE F O 1
ATOM 5896 N N . PRO F 2 68 ? -0.71169 51.30819 -10.90872 1.000 67.15809 68 PRO F N 1
ATOM 5897 C CA . PRO F 2 68 ? -1.54175 51.51041 -12.09878 1.000 64.73435 68 PRO F CA 1
ATOM 5898 C C . PRO F 2 68 ? -0.72092 51.47002 -13.37779 1.000 63.16408 68 PRO F C 1
ATOM 5899 O O . PRO F 2 68 ? 0.48793 51.70940 -13.39077 1.000 64.17518 68 PRO F O 1
ATOM 5903 N N . LEU F 2 69 ? -1.40691 51.13728 -14.46879 1.000 61.60368 69 LEU F N 1
ATOM 5904 C CA . LEU F 2 69 ? -0.85931 51.22621 -15.81745 1.000 59.24245 69 LEU F CA 1
ATOM 5905 C C . LEU F 2 69 ? -1.66752 52.28495 -16.55529 1.000 59.48536 69 LEU F C 1
ATOM 5906 O O . LEU F 2 69 ? -2.86427 52.10073 -16.80123 1.000 57.40953 69 LEU F O 1
ATOM 5911 N N . ILE F 2 70 ? -1.02326 53.39665 -16.89128 1.000 59.51355 70 ILE F N 1
ATOM 5912 C CA . ILE F 2 70 ? -1.69603 54.54305 -17.48802 1.000 59.45085 70 ILE F CA 1
ATOM 5913 C C . ILE F 2 70 ? -1.29111 54.62453 -18.95282 1.000 58.09412 70 ILE F C 1
ATOM 5914 O O . ILE F 2 70 ? -0.10173 54.73822 -19.26947 1.000 59.48004 70 ILE F O 1
ATOM 5919 N N . ILE F 2 71 ? -2.27585 54.57390 -19.84528 1.000 56.37588 71 ILE F N 1
ATOM 5920 C CA . ILE F 2 71 ? -2.03974 54.62147 -21.28416 1.000 55.11143 71 ILE F CA 1
ATOM 5921 C C . ILE F 2 71 ? -2.71224 55.87225 -21.82516 1.000 57.21085 71 ILE F C 1
ATOM 5922 O O . ILE F 2 71 ? -3.93203 56.03493 -21.68692 1.000 57.12089 71 ILE F O 1
ATOM 5927 N N . LYS F 2 72 ? -1.92323 56.74489 -22.44576 1.000 56.82295 72 LYS F N 1
ATOM 5928 C CA . LYS F 2 72 ? -2.39734 58.01884 -22.96212 1.000 57.88420 72 LYS F CA 1
ATOM 5929 C C . LYS F 2 72 ? -2.61965 57.94871 -24.46892 1.000 56.51535 72 LYS F C 1
ATOM 5930 O O . LYS F 2 72 ? -2.05810 57.09728 -25.16624 1.000 55.18318 72 LYS F O 1
ATOM 5936 N N . ASN F 2 73 ? -3.45143 58.86944 -24.96193 1.000 57.05386 73 ASN F N 1
ATOM 5937 C CA . ASN F 2 73 ? -3.73542 59.02668 -26.38865 1.000 57.53007 73 ASN F CA 1
ATOM 5938 C C . ASN F 2 73 ? -4.08577 57.67924 -27.02077 1.000 53.55101 73 ASN F C 1
ATOM 5939 O O . ASN F 2 73 ? -3.45152 57.22650 -27.97413 1.000 52.78994 73 ASN F O 1
ATOM 5944 N N . LEU F 2 74 ? -5.11196 57.03883 -26.45607 1.000 52.27463 74 LEU F N 1
ATOM 5945 C CA . LEU F 2 74 ? -5.42020 55.64936 -26.79083 1.000 49.91949 74 LEU F CA 1
ATOM 5946 C C . LEU F 2 74 ? -5.68442 55.45608 -28.27999 1.000 48.65889 74 LEU F C 1
ATOM 5947 O O . LEU F 2 74 ? -6.33664 56.27770 -28.93037 1.000 49.16139 74 LEU F O 1
ATOM 5952 N N . LYS F 2 75 ? -5.16975 54.34943 -28.81287 1.000 47.17937 75 LYS F N 1
ATOM 5953 C CA . LYS F 2 75 ? -5.42651 53.89942 -30.17178 1.000 48.09889 75 LYS F CA 1
ATOM 5954 C C . LYS F 2 75 ? -6.23816 52.60859 -30.13178 1.000 43.75938 75 LYS F C 1
ATOM 5955 O O . LYS F 2 75 ? -6.16595 51.84578 -29.16159 1.000 43.42398 75 LYS F O 1
ATOM 5961 N N . ILE F 2 76 ? -7.02165 52.36459 -31.19062 1.000 42.60016 76 ILE F N 1
ATOM 5962 C CA . ILE F 2 76 ? -7.75967 51.09958 -31.27674 1.000 42.53575 76 ILE F CA 1
ATOM 5963 C C . ILE F 2 76 ? -6.80890 49.92524 -31.07407 1.000 40.09143 76 ILE F C 1
ATOM 5964 O O . ILE F 2 76 ? -7.14354 48.92550 -30.41641 1.000 39.34458 76 ILE F O 1
ATOM 5969 N N . GLU F 2 77 ? -5.58831 50.04888 -31.60934 1.000 40.75824 77 GLU F N 1
ATOM 5970 C CA . GLU F 2 77 ? -4.58315 48.98933 -31.56305 1.000 40.16813 77 GLU F CA 1
ATOM 5971 C C . GLU F 2 77 ? -4.02682 48.75511 -30.16098 1.000 41.00754 77 GLU F C 1
ATOM 5972 O O . GLU F 2 77 ? -3.34198 47.74820 -29.94641 1.000 41.60491 77 GLU F O 1
ATOM 5978 N N . ASP F 2 78 ? -4.30813 49.64493 -29.20325 1.000 42.19333 78 ASP F N 1
ATOM 5979 C CA . ASP F 2 78 ? -3.94080 49.40575 -27.81070 1.000 43.09855 78 ASP F CA 1
ATOM 5980 C C . ASP F 2 78 ? -4.82463 48.35648 -27.14970 1.000 42.20577 78 ASP F C 1
ATOM 5981 O O . ASP F 2 78 ? -4.49248 47.88001 -26.05507 1.000 42.92853 78 ASP F O 1
ATOM 5986 N N . SER F 2 79 ? -5.94216 48.00503 -27.77686 1.000 40.88367 79 SER F N 1
ATOM 5987 C CA . SER F 2 79 ? -6.81381 46.98134 -27.22382 1.000 40.20842 79 SER F CA 1
ATOM 5988 C C . SER F 2 79 ? -6.03508 45.68155 -27.05451 1.000 39.92991 79 SER F C 1
ATOM 5989 O O . SER F 2 79 ? -5.39972 45.19734 -27.99732 1.000 39.19819 79 SER F O 1
ATOM 5992 N N . ASP F 2 80 ? -6.07458 45.12519 -25.84651 1.000 38.82364 80 ASP F N 1
ATOM 5993 C CA . ASP F 2 80 ? -5.19355 44.02077 -25.48063 1.000 39.32728 80 ASP F CA 1
ATOM 5994 C C . ASP F 2 80 ? -5.59948 43.52613 -24.10001 1.000 43.40221 80 ASP F C 1
ATOM 5995 O O . ASP F 2 80 ? -6.31199 44.20796 -23.35634 1.000 41.58960 80 ASP F O 1
ATOM 6000 N N . THR F 2 81 ? -5.12996 42.33216 -23.76041 1.000 40.55226 81 THR F N 1
ATOM 6001 C CA . THR F 2 81 ? -5.18731 41.86633 -22.38202 1.000 42.73641 81 THR F CA 1
ATOM 6002 C C . THR F 2 81 ? -3.89243 42.28606 -21.70081 1.000 49.60761 81 THR F C 1
ATOM 6003 O O . THR F 2 81 ? -2.80006 42.02113 -22.21439 1.000 47.78335 81 THR F O 1
ATOM 6007 N N . TYR F 2 82 ? -4.01915 42.98804 -20.57991 1.000 44.32718 82 TYR F N 1
ATOM 6008 C CA . TYR F 2 82 ? -2.87694 43.44430 -19.80408 1.000 46.95989 82 TYR F CA 1
ATOM 6009 C C . TYR F 2 82 ? -2.85296 42.69703 -18.48082 1.000 49.72248 82 TYR F C 1
ATOM 6010 O O . TYR F 2 82 ? -3.89678 42.50328 -17.84794 1.000 50.41524 82 TYR F O 1
ATOM 6019 N N . ILE F 2 83 ? -1.66419 42.26049 -18.07751 1.000 49.41132 83 ILE F N 1
ATOM 6020 C CA . ILE F 2 83 ? -1.49392 41.42410 -16.89736 1.000 51.41982 83 ILE F CA 1
ATOM 6021 C C . ILE F 2 83 ? -0.62341 42.17532 -15.90123 1.000 54.02548 83 ILE F C 1
ATOM 6022 O O . ILE F 2 83 ? 0.50265 42.56894 -16.22756 1.000 54.63567 83 ILE F O 1
ATOM 6027 N N . CYS F 2 84 ? -1.14408 42.37641 -14.69366 1.000 58.46236 84 CYS F N 1
ATOM 6028 C CA . CYS F 2 84 ? -0.38303 42.96409 -13.59785 1.000 61.98869 84 CYS F CA 1
ATOM 6029 C C . CYS F 2 84 ? 0.08039 41.84158 -12.68230 1.000 68.16379 84 CYS F C 1
ATOM 6030 O O . CYS F 2 84 ? -0.74436 41.08858 -12.15184 1.000 68.18628 84 CYS F O 1
ATOM 6033 N N . GLU F 2 85 ? 1.38668 41.72977 -12.49781 1.000 68.07080 85 GLU F N 1
ATOM 6034 C CA . GLU F 2 85 ? 1.96912 40.68317 -11.66533 1.000 76.15823 85 GLU F CA 1
ATOM 6035 C C . GLU F 2 85 ? 2.56003 41.33937 -10.42182 1.000 85.81679 85 GLU F C 1
ATOM 6036 O O . GLU F 2 85 ? 3.68195 41.85272 -10.45410 1.000 84.44457 85 GLU F O 1
ATOM 6042 N N . VAL F 2 86 ? 1.79707 41.33531 -9.33298 1.000 87.29579 86 VAL F N 1
ATOM 6043 C CA . VAL F 2 86 ? 2.29762 41.76470 -8.03235 1.000 92.78561 86 VAL F CA 1
ATOM 6044 C C . VAL F 2 86 ? 2.90916 40.55482 -7.33883 1.000 96.09899 86 VAL F C 1
ATOM 6045 O O . VAL F 2 86 ? 2.25296 39.51599 -7.18851 1.000 92.55503 86 VAL F O 1
ATOM 6049 N N . GLU F 2 87 ? 4.17066 40.68702 -6.92328 1.000 97.73816 87 GLU F N 1
ATOM 6050 C CA . GLU F 2 87 ? 4.97692 39.54102 -6.51559 1.000 103.38871 87 GLU F CA 1
ATOM 6051 C C . GLU F 2 87 ? 4.94987 38.48571 -7.61455 1.000 102.57184 87 GLU F C 1
ATOM 6052 O O . GLU F 2 87 ? 5.51999 38.69059 -8.69184 1.000 102.04017 87 GLU F O 1
ATOM 6058 N N . ASP F 2 88 ? 4.28209 37.36010 -7.36021 1.000 98.96158 88 ASP F N 1
ATOM 6059 C CA . ASP F 2 88 ? 4.09915 36.32795 -8.37017 1.000 97.45929 88 ASP F CA 1
ATOM 6060 C C . ASP F 2 88 ? 2.65037 36.16103 -8.80654 1.000 95.96551 88 ASP F C 1
ATOM 6061 O O . ASP F 2 88 ? 2.39490 35.44947 -9.78489 1.000 92.92009 88 ASP F O 1
ATOM 6066 N N . GLN F 2 89 ? 1.70462 36.80009 -8.12145 1.000 94.38273 89 GLN F N 1
ATOM 6067 C CA . GLN F 2 89 ? 0.29002 36.64450 -8.43158 1.000 89.59209 89 GLN F CA 1
ATOM 6068 C C . GLN F 2 89 ? -0.09921 37.53755 -9.60414 1.000 84.28941 89 GLN F C 1
ATOM 6069 O O . GLN F 2 89 ? 0.18855 38.73932 -9.60498 1.000 78.24584 89 GLN F O 1
ATOM 6075 N N . LYS F 2 90 ? -0.76007 36.94930 -10.59611 1.000 80.28242 90 LYS F N 1
ATOM 6076 C CA . LYS F 2 90 ? -1.19638 37.67370 -11.77970 1.000 76.62910 90 LYS F CA 1
ATOM 6077 C C . LYS F 2 90 ? -2.62939 38.17307 -11.61286 1.000 73.69777 90 LYS F C 1
ATOM 6078 O O . LYS F 2 90 ? -3.40527 37.66074 -10.80504 1.000 73.50158 90 LYS F O 1
ATOM 6084 N N . GLU F 2 91 ? -2.97008 39.19561 -12.39250 1.000 71.87819 91 GLU F N 1
ATOM 6085 C CA . GLU F 2 91 ? -4.35649 39.60844 -12.57290 1.000 72.17523 91 GLU F CA 1
ATOM 6086 C C . GLU F 2 91 ? -4.46131 40.27552 -13.93506 1.000 62.88287 91 GLU F C 1
ATOM 6087 O O . GLU F 2 91 ? -3.60571 41.08941 -14.29112 1.000 60.28600 91 GLU F O 1
ATOM 6093 N N . GLU F 2 92 ? -5.49298 39.91845 -14.69394 1.000 59.95381 92 GLU F N 1
ATOM 6094 C CA . GLU F 2 92 ? -5.61843 40.32032 -16.08743 1.000 57.59039 92 GLU F CA 1
ATOM 6095 C C . GLU F 2 92 ? -6.76817 41.30036 -16.26958 1.000 57.96249 92 GLU F C 1
ATOM 6096 O O . GLU F 2 92 ? -7.81095 41.18399 -15.61466 1.000 59.63186 92 GLU F O 1
ATOM 6102 N N . VAL F 2 93 ? -6.56870 42.25790 -17.17293 1.000 49.46540 93 VAL F N 1
ATOM 6103 C CA . VAL F 2 93 ? -7.59091 43.21328 -17.57859 1.000 55.33331 93 VAL F CA 1
ATOM 6104 C C . VAL F 2 93 ? -7.60556 43.27282 -19.10039 1.000 52.37579 93 VAL F C 1
ATOM 6105 O O . VAL F 2 93 ? -6.55336 43.44261 -19.72558 1.000 51.05067 93 VAL F O 1
ATOM 6109 N N . GLN F 2 94 ? -8.79167 43.13731 -19.69434 1.000 49.09437 94 GLN F N 1
ATOM 6110 C CA . GLN F 2 94 ? -8.97102 43.27686 -21.13827 1.000 42.08866 94 GLN F CA 1
ATOM 6111 C C . GLN F 2 94 ? -9.40385 44.70810 -21.43588 1.000 45.00128 94 GLN F C 1
ATOM 6112 O O . GLN F 2 94 ? -10.49110 45.13048 -21.02800 1.000 50.44633 94 GLN F O 1
ATOM 6118 N N . LEU F 2 95 ? -8.56045 45.45216 -22.14396 1.000 41.00625 95 LEU F N 1
ATOM 6119 C CA . LEU F 2 95 ? -8.89040 46.80286 -22.57843 1.000 40.61909 95 LEU F CA 1
ATOM 6120 C C . LEU F 2 95 ? -9.39552 46.76016 -24.01307 1.000 44.33732 95 LEU F C 1
ATOM 6121 O O . LEU F 2 95 ? -8.73624 46.19043 -24.89076 1.000 41.37665 95 LEU F O 1
ATOM 6126 N N . LEU F 2 96 ? -10.56373 47.35419 -24.24425 1.000 42.34268 96 LEU F N 1
ATOM 6127 C CA . LEU F 2 96 ? -11.13067 47.51094 -25.57773 1.000 44.29892 96 LEU F CA 1
ATOM 6128 C C . LEU F 2 96 ? -11.35063 48.99116 -25.84872 1.000 44.27373 96 LEU F C 1
ATOM 6129 O O . LEU F 2 96 ? -12.01701 49.67081 -25.06100 1.000 38.94208 96 LEU F O 1
ATOM 6134 N N . VAL F 2 97 ? -10.79538 49.48123 -26.95964 1.000 38.21941 97 VAL F N 1
ATOM 6135 C CA . VAL F 2 97 ? -10.78803 50.90569 -27.30098 1.000 38.09930 97 VAL F CA 1
ATOM 6136 C C . VAL F 2 97 ? -11.71307 51.13273 -28.49119 1.000 40.92509 97 VAL F C 1
ATOM 6137 O O . VAL F 2 97 ? -11.63315 50.40983 -29.49427 1.000 37.57209 97 VAL F O 1
ATOM 6141 N N . PHE F 2 98 ? -12.57561 52.14561 -28.38976 1.000 40.47355 98 PHE F N 1
ATOM 6142 C CA . PHE F 2 98 ? -13.55863 52.44949 -29.42256 1.000 39.22500 98 PHE F CA 1
ATOM 6143 C C . PHE F 2 98 ? -13.50873 53.92287 -29.80022 1.000 41.99928 98 PHE F C 1
ATOM 6144 O O . PHE F 2 98 ? -13.13435 54.77453 -28.99248 1.000 43.76561 98 PHE F O 1
ATOM 6152 N N . GLY F 2 99 ? -13.90839 54.20465 -31.03525 1.000 38.92414 99 GLY F N 1
ATOM 6153 C CA . GLY F 2 99 ? -14.13161 55.56714 -31.47615 1.000 40.88545 99 GLY F CA 1
ATOM 6154 C C . GLY F 2 99 ? -15.48980 55.69241 -32.13348 1.000 45.67278 99 GLY F C 1
ATOM 6155 O O . GLY F 2 99 ? -16.04801 54.72286 -32.64314 1.000 41.46925 99 GLY F O 1
ATOM 6156 N N . LEU F 2 100 ? -16.03076 56.90887 -32.09915 1.000 41.13614 100 LEU F N 1
ATOM 6157 C CA . LEU F 2 100 ? -17.33904 57.18038 -32.68677 1.000 43.25283 100 LEU F CA 1
ATOM 6158 C C . LEU F 2 100 ? -17.28505 58.52883 -33.38190 1.000 46.56978 100 LEU F C 1
ATOM 6159 O O . LEU F 2 100 ? -16.96897 59.53594 -32.74404 1.000 43.82307 100 LEU F O 1
ATOM 6164 N N . THR F 2 101 ? -17.60419 58.55104 -34.67617 1.000 43.91483 101 THR F N 1
ATOM 6165 C CA . THR F 2 101 ? -17.50771 59.76768 -35.47464 1.000 54.05301 101 THR F CA 1
ATOM 6166 C C . THR F 2 101 ? -18.73424 59.90951 -36.36807 1.000 51.22288 101 THR F C 1
ATOM 6167 O O . THR F 2 101 ? -19.37474 58.92534 -36.74383 1.000 47.21769 101 THR F O 1
ATOM 6171 N N . ALA F 2 102 ? -19.04221 61.15395 -36.72768 1.000 48.95704 102 ALA F N 1
ATOM 6172 C CA . ALA F 2 102 ? -20.09778 61.42669 -37.69166 1.000 49.13376 102 ALA F CA 1
ATOM 6173 C C . ALA F 2 102 ? -19.55211 61.32080 -39.11091 1.000 51.71674 102 ALA F C 1
ATOM 6174 O O . ALA F 2 102 ? -18.38138 61.61445 -39.36944 1.000 54.29381 102 ALA F O 1
ATOM 6176 N N . ASN F 2 103 ? -20.41306 60.88737 -40.03631 1.000 53.87143 103 ASN F N 1
ATOM 6177 C CA . ASN F 2 103 ? -19.99317 60.76512 -41.42879 1.000 57.11096 103 ASN F CA 1
ATOM 6178 C C . ASN F 2 103 ? -19.88537 62.11226 -42.13130 1.000 64.10321 103 ASN F C 1
ATOM 6179 O O . ASN F 2 103 ? -19.14130 62.22592 -43.11138 1.000 68.59943 103 ASN F O 1
ATOM 6184 N N . SER F 2 104 ? -20.59447 63.13278 -41.65128 1.000 62.30933 104 SER F N 1
ATOM 6185 C CA . SER F 2 104 ? -20.51004 64.47425 -42.21056 1.000 60.05021 104 SER F CA 1
ATOM 6186 C C . SER F 2 104 ? -20.47578 65.48359 -41.06794 1.000 61.14368 104 SER F C 1
ATOM 6187 O O . SER F 2 104 ? -20.54877 65.12413 -39.88807 1.000 53.63004 104 SER F O 1
ATOM 6190 N N . ASP F 2 105 ? -20.35969 66.76072 -41.42608 1.000 64.46929 105 ASP F N 1
ATOM 6191 C CA . ASP F 2 105 ? -20.33346 67.81530 -40.42383 1.000 56.26892 105 ASP F CA 1
ATOM 6192 C C . ASP F 2 105 ? -21.63856 67.82371 -39.63457 1.000 56.69872 105 ASP F C 1
ATOM 6193 O O . ASP F 2 105 ? -22.70828 67.49664 -40.15387 1.000 57.24798 105 ASP F O 1
ATOM 6198 N N . THR F 2 106 ? -21.54859 68.19996 -38.36404 1.000 54.79622 106 THR F N 1
ATOM 6199 C CA . THR F 2 106 ? -22.69726 68.11558 -37.47444 1.000 54.60246 106 THR F CA 1
ATOM 6200 C C . THR F 2 106 ? -23.55994 69.38179 -37.47625 1.000 56.71478 106 THR F C 1
ATOM 6201 O O . THR F 2 106 ? -24.44313 69.50838 -36.62243 1.000 56.36536 106 THR F O 1
ATOM 6205 N N . HIS F 2 107 ? -23.32646 70.30963 -38.40980 1.000 57.91878 107 HIS F N 1
ATOM 6206 C CA . HIS F 2 107 ? -24.27844 71.37378 -38.72812 1.000 61.61622 107 HIS F CA 1
ATOM 6207 C C . HIS F 2 107 ? -25.13708 70.89125 -39.89453 1.000 68.41226 107 HIS F C 1
ATOM 6208 O O . HIS F 2 107 ? -24.63434 70.72665 -41.01222 1.000 67.08429 107 HIS F O 1
ATOM 6215 N N . LEU F 2 108 ? -26.42833 70.66458 -39.64132 1.000 65.77311 108 LEU F N 1
ATOM 6216 C CA . LEU F 2 108 ? -27.32000 70.05152 -40.61811 1.000 65.41545 108 LEU F CA 1
ATOM 6217 C C . LEU F 2 108 ? -28.60182 70.86394 -40.76452 1.000 75.76155 108 LEU F C 1
ATOM 6218 O O . LEU F 2 108 ? -28.93474 71.70471 -39.92453 1.000 67.63212 108 LEU F O 1
ATOM 6223 N N . LEU F 2 109 ? -29.32037 70.59686 -41.85317 1.000 78.01271 109 LEU F N 1
ATOM 6224 C CA . LEU F 2 109 ? -30.60681 71.22487 -42.11637 1.000 78.43308 109 LEU F CA 1
ATOM 6225 C C . LEU F 2 109 ? -31.73659 70.32794 -41.62726 1.000 81.01629 109 LEU F C 1
ATOM 6226 O O . LEU F 2 109 ? -31.62787 69.09847 -41.64221 1.000 84.65427 109 LEU F O 1
ATOM 6231 N N . GLN F 2 110 ? -32.82905 70.95819 -41.19694 1.000 80.48023 110 GLN F N 1
ATOM 6232 C CA . GLN F 2 110 ? -33.91873 70.22274 -40.56831 1.000 80.41979 110 GLN F CA 1
ATOM 6233 C C . GLN F 2 110 ? -34.48817 69.17187 -41.51428 1.000 89.00894 110 GLN F C 1
ATOM 6234 O O . GLN F 2 110 ? -34.52368 69.34978 -42.73566 1.000 88.90982 110 GLN F O 1
ATOM 6240 N N . GLY F 2 111 ? -34.92594 68.05562 -40.93031 1.000 84.90597 111 GLY F N 1
ATOM 6241 C CA . GLY F 2 111 ? -35.48160 66.95749 -41.68513 1.000 82.81916 111 GLY F CA 1
ATOM 6242 C C . GLY F 2 111 ? -34.46988 65.99665 -42.26353 1.000 76.81197 111 GLY F C 1
ATOM 6243 O O . GLY F 2 111 ? -34.85191 64.89420 -42.67272 1.000 78.06573 111 GLY F O 1
ATOM 6244 N N . GLN F 2 112 ? -33.19430 66.37308 -42.31567 1.000 74.80280 112 GLN F N 1
ATOM 6245 C CA . GLN F 2 112 ? -32.16579 65.50889 -42.87197 1.000 79.19873 112 GLN F CA 1
ATOM 6246 C C . GLN F 2 112 ? -31.79165 64.41919 -41.87148 1.000 74.41131 112 GLN F C 1
ATOM 6247 O O . GLN F 2 112 ? -32.27801 64.37867 -40.73666 1.000 69.48465 112 GLN F O 1
ATOM 6253 N N . SER F 2 113 ? -30.90723 63.52529 -42.30515 1.000 71.90958 113 SER F N 1
ATOM 6254 C CA . SER F 2 113 ? -30.42033 62.42474 -41.49102 1.000 72.42481 113 SER F CA 1
ATOM 6255 C C . SER F 2 113 ? -28.90915 62.52392 -41.33561 1.000 67.07382 113 SER F C 1
ATOM 6256 O O . SER F 2 113 ? -28.21188 63.06757 -42.19873 1.000 66.81471 113 SER F O 1
ATOM 6259 N N . LEU F 2 114 ? -28.41247 61.99635 -40.21815 1.000 67.26938 114 LEU F N 1
ATOM 6260 C CA . LEU F 2 114 ? -26.98856 61.96743 -39.91951 1.000 62.95026 114 LEU F CA 1
ATOM 6261 C C . LEU F 2 114 ? -26.58522 60.55389 -39.53858 1.000 57.28719 114 LEU F C 1
ATOM 6262 O O . LEU F 2 114 ? -27.26904 59.89316 -38.75098 1.000 57.14769 114 LEU F O 1
ATOM 6267 N N . THR F 2 115 ? -25.46823 60.09785 -40.08928 1.000 56.37889 115 THR F N 1
ATOM 6268 C CA . THR F 2 115 ? -24.96253 58.76022 -39.82629 1.000 56.87889 115 THR F CA 1
ATOM 6269 C C . THR F 2 115 ? -23.70977 58.85050 -38.96466 1.000 53.58583 115 THR F C 1
ATOM 6270 O O . THR F 2 115 ? -22.83273 59.68605 -39.21756 1.000 51.98730 115 THR F O 1
ATOM 6274 N N . LEU F 2 116 ? -23.65513 58.01561 -37.92925 1.000 50.96595 116 LEU F N 1
ATOM 6275 C CA . LEU F 2 116 ? -22.49648 57.87710 -37.06000 1.000 48.74238 116 LEU F CA 1
ATOM 6276 C C . LEU F 2 116 ? -21.89656 56.49741 -37.27577 1.000 54.74034 116 LEU F C 1
ATOM 6277 O O . LEU F 2 116 ? -22.62889 55.52900 -37.49747 1.000 52.74864 116 LEU F O 1
ATOM 6282 N N . THR F 2 117 ? -20.57106 56.40494 -37.20677 1.000 47.38636 117 THR F N 1
ATOM 6283 C CA . THR F 2 117 ? -19.86631 55.15441 -37.46129 1.000 54.20154 117 THR F CA 1
ATOM 6284 C C . THR F 2 117 ? -18.97385 54.80403 -36.28117 1.000 48.97565 117 THR F C 1
ATOM 6285 O O . THR F 2 117 ? -18.16289 55.62358 -35.83868 1.000 46.63671 117 THR F O 1
ATOM 6289 N N . LEU F 2 118 ? -19.12657 53.58400 -35.78432 1.000 43.72738 118 LEU F N 1
ATOM 6290 C CA . LEU F 2 118 ? -18.35728 53.09060 -34.65391 1.000 44.78718 118 LEU F CA 1
ATOM 6291 C C . LEU F 2 118 ? -17.09004 52.40285 -35.15688 1.000 47.24116 118 LEU F C 1
ATOM 6292 O O . LEU F 2 118 ? -17.15546 51.55566 -36.05143 1.000 49.41367 118 LEU F O 1
ATOM 6297 N N . GLU F 2 119 ? -15.94287 52.76811 -34.58648 1.000 40.66668 119 GLU F N 1
ATOM 6298 C CA . GLU F 2 119 ? -14.66713 52.12062 -34.88963 1.000 42.96409 119 GLU F CA 1
ATOM 6299 C C . GLU F 2 119 ? -14.29690 51.19740 -33.73249 1.000 41.36613 119 GLU F C 1
ATOM 6300 O O . GLU F 2 119 ? -14.29282 51.62765 -32.57558 1.000 38.80369 119 GLU F O 1
ATOM 6306 N N . SER F 2 120 ? -13.97443 49.94431 -34.03521 1.000 39.41061 120 SER F N 1
ATOM 6307 C CA . SER F 2 120 ? -13.85191 48.93148 -32.99826 1.000 38.56561 120 SER F CA 1
ATOM 6308 C C . SER F 2 120 ? -12.70511 47.97928 -33.30857 1.000 39.54362 120 SER F C 1
ATOM 6309 O O . SER F 2 120 ? -12.33153 47.80572 -34.47233 1.000 38.80265 120 SER F O 1
ATOM 6312 N N . PRO F 2 121 ? -12.14054 47.33312 -32.28723 1.000 38.11090 121 PRO F N 1
ATOM 6313 C CA . PRO F 2 121 ? -10.98252 46.44735 -32.51195 1.000 38.90010 121 PRO F CA 1
ATOM 6314 C C . PRO F 2 121 ? -11.40633 45.13101 -33.14264 1.000 38.03693 121 PRO F C 1
ATOM 6315 O O . PRO F 2 121 ? -12.59274 44.76990 -33.11448 1.000 38.44842 121 PRO F O 1
ATOM 6319 N N . PRO F 2 122 ? -10.46537 44.38593 -33.73170 1.000 38.20339 122 PRO F N 1
ATOM 6320 C CA . PRO F 2 122 ? -10.84419 43.18964 -34.50216 1.000 38.91208 122 PRO F CA 1
ATOM 6321 C C . PRO F 2 122 ? -11.58674 42.17325 -33.64593 1.000 38.92103 122 PRO F C 1
ATOM 6322 O O . PRO F 2 122 ? -11.18050 41.86007 -32.52550 1.000 38.38887 122 PRO F O 1
ATOM 6326 N N . GLY F 2 123 ? -12.68750 41.66237 -34.18666 1.000 39.85207 123 GLY F N 1
ATOM 6327 C CA . GLY F 2 123 ? -13.48447 40.65774 -33.51738 1.000 42.74972 123 GLY F CA 1
ATOM 6328 C C . GLY F 2 123 ? -14.61669 41.20931 -32.66747 1.000 45.08059 123 GLY F C 1
ATOM 6329 O O . GLY F 2 123 ? -15.62645 40.52568 -32.48050 1.000 46.27175 123 GLY F O 1
ATOM 6330 N N . SER F 2 124 ? -14.48515 42.43178 -32.16312 1.000 39.67309 124 SER F N 1
ATOM 6331 C CA . SER F 2 124 ? -15.52518 43.00127 -31.31279 1.000 43.14335 124 SER F CA 1
ATOM 6332 C C . SER F 2 124 ? -16.66511 43.54699 -32.16663 1.000 53.23128 124 SER F C 1
ATOM 6333 O O . SER F 2 124 ? -16.43396 44.18760 -33.19581 1.000 59.58064 124 SER F O 1
ATOM 6336 N N . SER F 2 125 ? -17.90328 43.30347 -31.73067 1.000 51.31036 125 SER F N 1
ATOM 6337 C CA . SER F 2 125 ? -19.09830 43.71131 -32.47361 1.000 53.96017 125 SER F CA 1
ATOM 6338 C C . SER F 2 125 ? -20.06881 44.42550 -31.53934 1.000 54.52972 125 SER F C 1
ATOM 6339 O O . SER F 2 125 ? -21.11607 43.87822 -31.17201 1.000 61.85785 125 SER F O 1
ATOM 6342 N N . PRO F 2 126 ? -19.76587 45.66043 -31.15712 1.000 56.27126 126 PRO F N 1
ATOM 6343 C CA . PRO F 2 126 ? -20.59487 46.36337 -30.17183 1.000 53.60207 126 PRO F CA 1
ATOM 6344 C C . PRO F 2 126 ? -21.86454 46.94292 -30.78634 1.000 54.94917 126 PRO F C 1
ATOM 6345 O O . PRO F 2 126 ? -22.05614 46.97336 -32.00085 1.000 53.16300 126 PRO F O 1
ATOM 6349 N N . SER F 2 127 ? -22.74603 47.40552 -29.90302 1.000 59.97919 127 SER F N 1
ATOM 6350 C CA . SER F 2 127 ? -23.94253 48.13433 -30.28983 1.000 57.99968 127 SER F CA 1
ATOM 6351 C C . SER F 2 127 ? -23.87529 49.54208 -29.71100 1.000 51.11261 127 SER F C 1
ATOM 6352 O O . SER F 2 127 ? -23.24454 49.77435 -28.67278 1.000 48.27624 127 SER F O 1
ATOM 6355 N N . VAL F 2 128 ? -24.50779 50.48675 -30.40416 1.000 54.54787 128 VAL F N 1
ATOM 6356 C CA . VAL F 2 128 ? -24.53588 51.88430 -29.98298 1.000 56.29135 128 VAL F CA 1
ATOM 6357 C C . VAL F 2 128 ? -25.98461 52.34720 -29.92862 1.000 51.07624 128 VAL F C 1
ATOM 6358 O O . VAL F 2 128 ? -26.79260 51.99976 -30.79761 1.000 51.98378 128 VAL F O 1
ATOM 6362 N N . GLN F 2 129 ? -26.31244 53.11457 -28.89027 1.000 53.16162 129 GLN F N 1
ATOM 6363 C CA . GLN F 2 129 ? -27.62436 53.72190 -28.71553 1.000 55.24233 129 GLN F CA 1
ATOM 6364 C C . GLN F 2 129 ? -27.42724 55.19628 -28.39382 1.000 59.14206 129 GLN F C 1
ATOM 6365 O O . GLN F 2 129 ? -26.64019 55.53272 -27.50384 1.000 56.64458 129 GLN F O 1
ATOM 6371 N N . CYS F 2 130 ? -28.13527 56.07163 -29.10948 1.000 52.17442 130 CYS F N 1
ATOM 6372 C CA . CYS F 2 130 ? -27.99101 57.51604 -28.94703 1.000 51.98057 130 CYS F CA 1
ATOM 6373 C C . CYS F 2 130 ? -29.29954 58.13550 -28.47398 1.000 60.48742 130 CYS F C 1
ATOM 6374 O O . CYS F 2 130 ? -30.37812 57.79729 -28.97356 1.000 59.73061 130 CYS F O 1
ATOM 6377 N N . ARG F 2 131 ? -29.19608 59.05991 -27.52346 1.000 54.20268 131 ARG F N 1
ATOM 6378 C CA . ARG F 2 131 ? -30.35131 59.69100 -26.90225 1.000 60.56501 131 ARG F CA 1
ATOM 6379 C C . ARG F 2 131 ? -30.39491 61.16313 -27.29194 1.000 58.95868 131 ARG F C 1
ATOM 6380 O O . ARG F 2 131 ? -29.39384 61.87431 -27.15397 1.000 55.15947 131 ARG F O 1
ATOM 6388 N N . SER F 2 132 ? -31.55022 61.60568 -27.78973 1.000 59.46242 132 SER F N 1
ATOM 6389 C CA . SER F 2 132 ? -31.75403 62.99754 -28.16036 1.000 63.64328 132 SER F CA 1
ATOM 6390 C C . SER F 2 132 ? -31.73722 63.88922 -26.92398 1.000 62.98738 132 SER F C 1
ATOM 6391 O O . SER F 2 132 ? -31.87852 63.40848 -25.79707 1.000 60.55554 132 SER F O 1
ATOM 6394 N N . PRO F 2 133 ? -31.55173 65.20011 -27.11298 1.000 67.39448 133 PRO F N 1
ATOM 6395 C CA . PRO F 2 133 ? -31.71939 66.13096 -25.98324 1.000 72.52586 133 PRO F CA 1
ATOM 6396 C C . PRO F 2 133 ? -33.05912 65.98640 -25.27835 1.000 75.99606 133 PRO F C 1
ATOM 6397 O O . PRO F 2 133 ? -33.12616 66.13051 -24.05127 1.000 75.60357 133 PRO F O 1
ATOM 6401 N N . ARG F 2 134 ? -34.13084 65.70514 -26.02475 1.000 77.29260 134 ARG F N 1
ATOM 6402 C CA . ARG F 2 134 ? -35.43312 65.48136 -25.40338 1.000 83.90653 134 ARG F CA 1
ATOM 6403 C C . ARG F 2 134 ? -35.42337 64.21124 -24.56313 1.000 84.78758 134 ARG F C 1
ATOM 6404 O O . ARG F 2 134 ? -35.91563 64.19982 -23.42852 1.000 90.16166 134 ARG F O 1
ATOM 6412 N N . GLY F 2 135 ? -34.86351 63.13242 -25.10318 1.000 77.40120 135 GLY F N 1
ATOM 6413 C CA . GLY F 2 135 ? -34.81531 61.86829 -24.39415 1.000 79.03176 135 GLY F CA 1
ATOM 6414 C C . GLY F 2 135 ? -35.14869 60.67741 -25.26773 1.000 81.74301 135 GLY F C 1
ATOM 6415 O O . GLY F 2 135 ? -35.18142 59.53744 -24.79311 1.000 85.73878 135 GLY F O 1
ATOM 6416 N N . LYS F 2 136 ? -35.40003 60.93077 -26.54899 1.000 78.35491 136 LYS F N 1
ATOM 6417 C CA . LYS F 2 136 ? -35.69363 59.85939 -27.49221 1.000 78.35533 136 LYS F CA 1
ATOM 6418 C C . LYS F 2 136 ? -34.43196 59.04914 -27.76466 1.000 74.70981 136 LYS F C 1
ATOM 6419 O O . LYS F 2 136 ? -33.42172 59.59636 -28.21979 1.000 69.49284 136 LYS F O 1
ATOM 6425 N N . ASN F 2 137 ? -34.48724 57.74909 -27.48274 1.000 74.45882 137 ASN F N 1
ATOM 6426 C CA . ASN F 2 137 ? -33.36217 56.85728 -27.72591 1.000 77.10921 137 ASN F CA 1
ATOM 6427 C C . ASN F 2 137 ? -33.49570 56.19887 -29.09366 1.000 76.08635 137 ASN F C 1
ATOM 6428 O O . ASN F 2 137 ? -34.58069 55.75050 -29.47688 1.000 79.01692 137 ASN F O 1
ATOM 6433 N N . ILE F 2 138 ? -32.38487 56.15475 -29.82976 1.000 68.37448 138 ILE F N 1
ATOM 6434 C CA . ILE F 2 138 ? -32.31067 55.50964 -31.13668 1.000 74.84374 138 ILE F CA 1
ATOM 6435 C C . ILE F 2 138 ? -31.31695 54.36322 -31.04460 1.000 72.57871 138 ILE F C 1
ATOM 6436 O O . ILE F 2 138 ? -30.18597 54.55105 -30.58217 1.000 66.88056 138 ILE F O 1
ATOM 6441 N N . GLN F 2 139 ? -31.72799 53.18723 -31.50104 1.000 75.13545 139 GLN F N 1
ATOM 6442 C CA . GLN F 2 139 ? -30.86910 52.01483 -31.45986 1.000 79.73901 139 GLN F CA 1
ATOM 6443 C C . GLN F 2 139 ? -30.13038 51.84152 -32.77999 1.000 81.66318 139 GLN F C 1
ATOM 6444 O O . GLN F 2 139 ? -30.69665 52.03848 -33.85937 1.000 83.62593 139 GLN F O 1
ATOM 6450 N N . GLY F 2 140 ? -28.85497 51.48247 -32.67946 1.000 75.00853 140 GLY F N 1
ATOM 6451 C CA . GLY F 2 140 ? -28.04194 51.18310 -33.83785 1.000 72.48401 140 GLY F CA 1
ATOM 6452 C C . GLY F 2 140 ? -27.10325 50.03382 -33.54648 1.000 73.11183 140 GLY F C 1
ATOM 6453 O O . GLY F 2 140 ? -27.35654 49.23995 -32.63483 1.000 75.51857 140 GLY F O 1
ATOM 6454 N N . GLY F 2 141 ? -26.01469 49.93665 -34.30459 1.000 74.49282 141 GLY F N 1
ATOM 6455 C CA . GLY F 2 141 ? -25.05515 48.86465 -34.12164 1.000 75.13102 141 GLY F CA 1
ATOM 6456 C C . GLY F 2 141 ? -23.65849 49.31561 -34.48692 1.000 73.54793 141 GLY F C 1
ATOM 6457 O O . GLY F 2 141 ? -23.05718 50.12438 -33.77305 1.000 79.92170 141 GLY F O 1
ATOM 6458 N N . LYS F 2 142 ? -23.13103 48.80176 -35.60077 1.000 70.02245 142 LYS F N 1
ATOM 6459 C CA . LYS F 2 142 ? -21.88757 49.34604 -36.13627 1.000 69.94810 142 LYS F CA 1
ATOM 6460 C C . LYS F 2 142 ? -22.08064 50.78663 -36.60612 1.000 68.29434 142 LYS F C 1
ATOM 6461 O O . LYS F 2 142 ? -21.22626 51.64574 -36.36074 1.000 60.79916 142 LYS F O 1
ATOM 6467 N N . THR F 2 143 ? -23.20155 51.07835 -37.26114 1.000 65.81224 143 THR F N 1
ATOM 6468 C CA . THR F 2 143 ? -23.55978 52.44499 -37.60880 1.000 62.61931 143 THR F CA 1
ATOM 6469 C C . THR F 2 143 ? -24.93952 52.76946 -37.05448 1.000 63.62829 143 THR F C 1
ATOM 6470 O O . THR F 2 143 ? -25.73032 51.87965 -36.72364 1.000 67.20265 143 THR F O 1
ATOM 6474 N N . LEU F 2 144 ? -25.22015 54.06373 -36.96741 1.000 60.28125 144 LEU F N 1
ATOM 6475 C CA . LEU F 2 144 ? -26.49276 54.55512 -36.46868 1.000 64.43663 144 LEU F CA 1
ATOM 6476 C C . LEU F 2 144 ? -26.88847 55.77179 -37.28812 1.000 57.32659 144 LEU F C 1
ATOM 6477 O O . LEU F 2 144 ? -26.05917 56.64380 -37.56073 1.000 59.39930 144 LEU F O 1
ATOM 6482 N N . SER F 2 145 ? -28.15531 55.82027 -37.68514 1.000 65.24993 145 SER F N 1
ATOM 6483 C CA . SER F 2 145 ? -28.67472 56.89285 -38.52527 1.000 67.17466 145 SER F CA 1
ATOM 6484 C C . SER F 2 145 ? -29.65946 57.71715 -37.70412 1.000 60.25876 145 SER F C 1
ATOM 6485 O O . SER F 2 145 ? -30.76078 57.25272 -37.39168 1.000 66.19929 145 SER F O 1
ATOM 6488 N N . VAL F 2 146 ? -29.25007 58.92825 -37.33587 1.000 68.61249 146 VAL F N 1
ATOM 6489 C CA . VAL F 2 146 ? -30.14475 59.89601 -36.70792 1.000 68.64529 146 VAL F CA 1
ATOM 6490 C C . VAL F 2 146 ? -30.99945 60.48088 -37.82817 1.000 69.34053 146 VAL F C 1
ATOM 6491 O O . VAL F 2 146 ? -30.56441 61.37863 -38.54819 1.000 67.83315 146 VAL F O 1
ATOM 6495 N N . SER F 2 147 ? -32.20943 59.96117 -37.99075 1.000 66.74144 147 SER F N 1
ATOM 6496 C CA . SER F 2 147 ? -33.06803 60.31019 -39.11218 1.000 76.45158 147 SER F CA 1
ATOM 6497 C C . SER F 2 147 ? -34.05247 61.41733 -38.74277 1.000 76.18360 147 SER F C 1
ATOM 6498 O O . SER F 2 147 ? -34.35620 61.64581 -37.56963 1.000 78.35214 147 SER F O 1
ATOM 6501 N N . GLN F 2 148 ? -34.58009 62.07349 -39.78456 1.000 80.72146 148 GLN F N 1
ATOM 6502 C CA . GLN F 2 148 ? -35.51309 63.20071 -39.70418 1.000 88.77562 148 GLN F CA 1
ATOM 6503 C C . GLN F 2 148 ? -35.25527 64.11171 -38.50893 1.000 82.39987 148 GLN F C 1
ATOM 6504 O O . GLN F 2 148 ? -35.99392 64.07680 -37.51860 1.000 79.00424 148 GLN F O 1
ATOM 6510 N N . LEU F 2 149 ? -34.21529 64.93382 -38.60058 1.000 76.47141 149 LEU F N 1
ATOM 6511 C CA . LEU F 2 149 ? -33.88437 65.88121 -37.54287 1.000 74.31539 149 LEU F CA 1
ATOM 6512 C C . LEU F 2 149 ? -34.84917 67.05923 -37.53206 1.000 59.79786 149 LEU F C 1
ATOM 6513 O O . LEU F 2 149 ? -35.58642 67.24659 -36.57053 1.000 72.02779 149 LEU F O 1
ATOM 6518 N N . GLN F 2 152 ? -35.59338 70.89497 -33.66189 1.000 74.84373 152 GLN F N 1
ATOM 6519 C CA . GLN F 2 152 ? -35.71093 70.77618 -32.21265 1.000 79.22436 152 GLN F CA 1
ATOM 6520 C C . GLN F 2 152 ? -34.88941 69.60808 -31.66656 1.000 85.46807 152 GLN F C 1
ATOM 6521 O O . GLN F 2 152 ? -34.80513 69.40976 -30.45510 1.000 86.57908 152 GLN F O 1
ATOM 6527 N N . ASP F 2 153 ? -34.29503 68.82242 -32.55880 1.000 73.47289 153 ASP F N 1
ATOM 6528 C CA . ASP F 2 153 ? -33.28216 67.85984 -32.14414 1.000 71.65451 153 ASP F CA 1
ATOM 6529 C C . ASP F 2 153 ? -31.91066 68.49550 -31.99141 1.000 70.04725 153 ASP F C 1
ATOM 6530 O O . ASP F 2 153 ? -30.91396 67.78143 -31.82528 1.000 63.11218 153 ASP F O 1
ATOM 6535 N N . SER F 2 154 ? -31.84329 69.82070 -32.04567 1.000 64.79590 154 SER F N 1
ATOM 6536 C CA . SER F 2 154 ? -30.57423 70.51631 -31.93471 1.000 59.89115 154 SER F CA 1
ATOM 6537 C C . SER F 2 154 ? -30.08462 70.46974 -30.49174 1.000 61.98962 154 SER F C 1
ATOM 6538 O O . SER F 2 154 ? -30.84555 70.75070 -29.56254 1.000 69.81692 154 SER F O 1
ATOM 6541 N N . GLY F 2 155 ? -28.82637 70.10475 -30.29692 1.000 45.73496 155 GLY F N 1
ATOM 6542 C CA . GLY F 2 155 ? -28.25356 70.08078 -28.96960 1.000 46.81385 155 GLY F CA 1
ATOM 6543 C C . GLY F 2 155 ? -27.29333 68.92268 -28.81664 1.000 47.92325 155 GLY F C 1
ATOM 6544 O O . GLY F 2 155 ? -26.83049 68.34388 -29.79888 1.000 46.65972 155 GLY F O 1
ATOM 6545 N N . THR F 2 156 ? -26.99762 68.58792 -27.56278 1.000 55.05580 156 THR F N 1
ATOM 6546 C CA . THR F 2 156 ? -26.04151 67.53513 -27.24646 1.000 46.64650 156 THR F CA 1
ATOM 6547 C C . THR F 2 156 ? -26.75241 66.18811 -27.23218 1.000 53.69461 156 THR F C 1
ATOM 6548 O O . THR F 2 156 ? -27.72720 65.99971 -26.49523 1.000 50.25867 156 THR F O 1
ATOM 6552 N N . TRP F 2 157 ? -26.27034 65.26505 -28.05544 1.000 48.80444 157 TRP F N 1
ATOM 6553 C CA . TRP F 2 157 ? -26.71051 63.87936 -28.03152 1.000 49.41959 157 TRP F CA 1
ATOM 6554 C C . TRP F 2 157 ? -25.75445 63.05406 -27.17816 1.000 52.08007 157 TRP F C 1
ATOM 6555 O O . TRP F 2 157 ? -24.54692 63.30684 -27.14576 1.000 47.74839 157 TRP F O 1
ATOM 6566 N N . THR F 2 158 ? -26.30051 62.05480 -26.48961 1.000 51.10575 158 THR F N 1
ATOM 6567 C CA . THR F 2 158 ? -25.50060 61.13751 -25.68358 1.000 51.21487 158 THR F CA 1
ATOM 6568 C C . THR F 2 158 ? -25.59185 59.74395 -26.28778 1.000 52.16896 158 THR F C 1
ATOM 6569 O O . THR F 2 158 ? -26.67946 59.16112 -26.35506 1.000 49.86485 158 THR F O 1
ATOM 6573 N N . CYS F 2 159 ? -24.45277 59.21616 -26.71968 1.000 52.40863 159 CYS F N 1
ATOM 6574 C CA . CYS F 2 159 ? -24.38176 57.92645 -27.39122 1.000 52.05500 159 CYS F CA 1
ATOM 6575 C C . CYS F 2 159 ? -23.62618 56.93634 -26.51694 1.000 59.26982 159 CYS F C 1
ATOM 6576 O O . CYS F 2 159 ? -22.51314 57.22487 -26.06468 1.000 63.20456 159 CYS F O 1
ATOM 6579 N N . THR F 2 160 ? -24.22725 55.77300 -26.28489 1.000 55.55302 160 THR F N 1
ATOM 6580 C CA . THR F 2 160 ? -23.65705 54.75612 -25.41067 1.000 54.25830 160 THR F CA 1
ATOM 6581 C C . THR F 2 160 ? -23.25717 53.53408 -26.22698 1.000 55.20615 160 THR F C 1
ATOM 6582 O O . THR F 2 160 ? -24.07961 52.97691 -26.96168 1.000 56.00756 160 THR F O 1
ATOM 6586 N N . VAL F 2 161 ? -21.99906 53.12212 -26.09170 1.000 52.39397 161 VAL F N 1
ATOM 6587 C CA . VAL F 2 161 ? -21.49277 51.89731 -26.70092 1.000 49.90252 161 VAL F CA 1
ATOM 6588 C C . VAL F 2 161 ? -21.50165 50.80749 -25.63901 1.000 56.72270 161 VAL F C 1
ATOM 6589 O O . VAL F 2 161 ? -21.02551 51.02098 -24.51687 1.000 51.99633 161 VAL F O 1
ATOM 6593 N N . LEU F 2 162 ? -22.05705 49.64862 -25.98455 1.000 52.76890 162 LEU F N 1
ATOM 6594 C CA . LEU F 2 162 ? -22.19447 48.52411 -25.06910 1.000 57.68730 162 LEU F CA 1
ATOM 6595 C C . LEU F 2 162 ? -21.31960 47.37646 -25.54847 1.000 57.76552 162 LEU F C 1
ATOM 6596 O O . LEU F 2 162 ? -21.37896 47.00332 -26.72340 1.000 52.09739 162 LEU F O 1
ATOM 6601 N N . GLN F 2 163 ? -20.51690 46.82181 -24.63887 1.000 56.21390 163 GLN F N 1
ATOM 6602 C CA . GLN F 2 163 ? -19.62578 45.71116 -24.95349 1.000 59.00456 163 GLN F CA 1
ATOM 6603 C C . GLN F 2 163 ? -19.27625 44.99223 -23.65915 1.000 57.71779 163 GLN F C 1
ATOM 6604 O O . GLN F 2 163 ? -18.80151 45.62588 -22.71255 1.000 59.58742 163 GLN F O 1
ATOM 6610 N N . ASN F 2 164 ? -19.52806 43.68026 -23.61649 1.000 65.11920 164 ASN F N 1
ATOM 6611 C CA . ASN F 2 164 ? -19.19637 42.84196 -22.45920 1.000 66.50179 164 ASN F CA 1
ATOM 6612 C C . ASN F 2 164 ? -19.82401 43.37229 -21.17167 1.000 65.07039 164 ASN F C 1
ATOM 6613 O O . ASN F 2 164 ? -19.17815 43.40958 -20.12248 1.000 68.50920 164 ASN F O 1
ATOM 6618 N N . GLN F 2 165 ? -21.08378 43.80432 -21.25612 1.000 60.55781 165 GLN F N 1
ATOM 6619 C CA . GLN F 2 165 ? -21.87593 44.36427 -20.15941 1.000 66.80412 165 GLN F CA 1
ATOM 6620 C C . GLN F 2 165 ? -21.34185 45.69743 -19.64239 1.000 71.18494 165 GLN F C 1
ATOM 6621 O O . GLN F 2 165 ? -21.94423 46.27595 -18.73099 1.000 68.40824 165 GLN F O 1
ATOM 6627 N N . LYS F 2 166 ? -20.24363 46.20938 -20.18572 1.000 69.20067 166 LYS F N 1
ATOM 6628 C CA . LYS F 2 166 ? -19.73117 47.52136 -19.81955 1.000 64.39352 166 LYS F CA 1
ATOM 6629 C C . LYS F 2 166 ? -20.11190 48.54186 -20.88602 1.000 57.74384 166 LYS F C 1
ATOM 6630 O O . LYS F 2 166 ? -20.37638 48.20038 -22.04086 1.000 57.83556 166 LYS F O 1
ATOM 6636 N N . LYS F 2 167 ? -20.14973 49.80757 -20.48179 1.000 61.62005 167 LYS F N 1
ATOM 6637 C CA . LYS F 2 167 ? -20.60946 50.87782 -21.35253 1.000 63.16225 167 LYS F CA 1
ATOM 6638 C C . LYS F 2 167 ? -19.61514 52.02823 -21.35805 1.000 61.52521 167 LYS F C 1
ATOM 6639 O O . LYS F 2 167 ? -18.90509 52.27232 -20.37750 1.000 63.08211 167 LYS F O 1
ATOM 6645 N N . VAL F 2 168 ? -19.56522 52.72625 -22.49007 1.000 55.01121 168 VAL F N 1
ATOM 6646 C CA . VAL F 2 168 ? -18.77120 53.93672 -22.62680 1.000 54.88059 168 VAL F CA 1
ATOM 6647 C C . VAL F 2 168 ? -19.60430 54.95605 -23.39234 1.000 58.68999 168 VAL F C 1
ATOM 6648 O O . VAL F 2 168 ? -20.41692 54.60516 -24.25396 1.000 53.23293 168 VAL F O 1
ATOM 6652 N N . GLU F 2 169 ? -19.40679 56.22845 -23.06145 1.000 53.22667 169 GLU F N 1
ATOM 6653 C CA . GLU F 2 169 ? -20.31247 57.29549 -23.46388 1.000 56.89871 169 GLU F CA 1
ATOM 6654 C C . GLU F 2 169 ? -19.59096 58.30738 -24.34043 1.000 55.56620 169 GLU F C 1
ATOM 6655 O O . GLU F 2 169 ? -18.48203 58.74467 -24.01104 1.000 52.87213 169 GLU F O 1
ATOM 6661 N N . PHE F 2 170 ? -20.22691 58.67951 -25.45054 1.000 52.87616 170 PHE F N 1
ATOM 6662 C CA . PHE F 2 170 ? -19.73347 59.71902 -26.34547 1.000 51.84543 170 PHE F CA 1
ATOM 6663 C C . PHE F 2 170 ? -20.77274 60.82621 -26.42190 1.000 52.32005 170 PHE F C 1
ATOM 6664 O O . PHE F 2 170 ? -21.95058 60.55282 -26.67214 1.000 58.65950 170 PHE F O 1
ATOM 6672 N N . LYS F 2 171 ? -20.34353 62.06680 -26.21592 1.000 47.06211 171 LYS F N 1
ATOM 6673 C CA . LYS F 2 171 ? -21.21707 63.22588 -26.35469 1.000 50.49748 171 LYS F CA 1
ATOM 6674 C C . LYS F 2 171 ? -21.00234 63.84510 -27.72811 1.000 55.80515 171 LYS F C 1
ATOM 6675 O O . LYS F 2 171 ? -19.85796 64.03408 -28.15126 1.000 50.78346 171 LYS F O 1
ATOM 6681 N N . ILE F 2 172 ? -22.09496 64.15781 -28.42556 1.000 47.45410 172 ILE F N 1
ATOM 6682 C CA . ILE F 2 172 ? -22.00461 64.68886 -29.78403 1.000 48.39089 172 ILE F CA 1
ATOM 6683 C C . ILE F 2 172 ? -22.99134 65.83869 -29.93426 1.000 50.39490 172 ILE F C 1
ATOM 6684 O O . ILE F 2 172 ? -24.19668 65.66127 -29.72297 1.000 48.20200 172 ILE F O 1
ATOM 6689 N N . ASP F 2 173 ? -22.48402 67.00519 -30.32012 1.000 46.99792 173 ASP F N 1
ATOM 6690 C CA . ASP F 2 173 ? -23.29437 68.20171 -30.51015 1.000 47.42673 173 ASP F CA 1
ATOM 6691 C C . ASP F 2 173 ? -23.80573 68.26561 -31.94429 1.000 52.04269 173 ASP F C 1
ATOM 6692 O O . ASP F 2 173 ? -23.02197 68.18784 -32.89429 1.000 59.77583 173 ASP F O 1
ATOM 6697 N N . ILE F 2 174 ? -25.12202 68.38510 -32.09415 1.000 56.30666 174 ILE F N 1
ATOM 6698 C CA . ILE F 2 174 ? -25.78290 68.44415 -33.39296 1.000 53.32268 174 ILE F CA 1
ATOM 6699 C C . ILE F 2 174 ? -26.53706 69.76458 -33.47544 1.000 57.34662 174 ILE F C 1
ATOM 6700 O O . ILE F 2 174 ? -27.35579 70.06880 -32.60088 1.000 57.90215 174 ILE F O 1
ATOM 6705 N N . VAL F 2 175 ? -26.26538 70.54596 -34.51731 1.000 53.98972 175 VAL F N 1
ATOM 6706 C CA . VAL F 2 175 ? -26.97099 71.79987 -34.76008 1.000 52.16135 175 VAL F CA 1
ATOM 6707 C C . VAL F 2 175 ? -27.93045 71.58404 -35.92282 1.000 58.52610 175 VAL F C 1
ATOM 6708 O O . VAL F 2 175 ? -27.50204 71.28733 -37.04359 1.000 53.42715 175 VAL F O 1
ATOM 6712 N N . VAL F 2 176 ? -29.22650 71.72349 -35.65624 1.000 55.28395 176 VAL F N 1
ATOM 6713 C CA . VAL F 2 176 ? -30.25981 71.60993 -36.68041 1.000 60.81209 176 VAL F CA 1
ATOM 6714 C C . VAL F 2 176 ? -30.71709 73.01867 -37.04552 1.000 59.70039 176 VAL F C 1
ATOM 6715 O O . VAL F 2 176 ? -31.14397 73.78414 -36.17415 1.000 53.93118 176 VAL F O 1
ATOM 6719 N N . LEU F 2 177 ? -30.62399 73.36210 -38.32864 1.000 62.91775 177 LEU F N 1
ATOM 6720 C CA . LEU F 2 177 ? -30.97646 74.69671 -38.81027 1.000 59.60089 177 LEU F CA 1
ATOM 6721 C C . LEU F 2 177 ? -32.36888 74.73733 -39.44308 1.000 69.05386 177 LEU F C 1
ATOM 6722 O O . LEU F 2 177 ? -32.99923 75.80045 -39.53120 1.000 59.47533 177 LEU F O 1
#

GO terms:
  GO:0001618 virus receptor activity (F, IDA)
  GO:0015026 coreceptor activity (F, IDA)
  GO:0050852 T cell receptor signaling pathway (P, IDA)
  GO:0046718 symbiont entry into host cell (P, IDA)
  GO:0030225 macrophage differentiation (P, IMP)
  GO:0005886 plasma membrane (C, IDA)
  GO:0009897 external side of plasma membrane (C, IDA)
  GO:0032507 maintenance of protein location in cell (P, IDA)
  GO:0045121 membrane raft (C, IDA)
  GO:0023026 MHC class II protein complex binding (F, IDA)
  GO:0042289 MHC class II protein binding (F, IDA)
  GO:0042803 protein homodimerization activity (F, IDA)
  GO:0005886 plasma membrane (C, EXP)
  GO:0005515 protein binding (F, IPI)
  GO:1990782 protein tyrosine kinase binding (F, IPI)
  GO:0004888 transmembrane signaling receptor activity (F, TAS)
  GO:0038023 signaling receptor activity (F, TAS)
  GO:0015026 coreceptor activity (F, TAS)
  GO:0007165 signal transduction (P, TAS)
  GO:0007166 cell surface receptor signaling pathway (P, TAS)

Radius of gyration: 36.31 Å; Cα contacts (8 Å, |Δi|>4): 2305; chains: 6; bounding box: 81×88×94 Å

B-factor: mean 41.52, std 17.87, range [18.63, 129.62]